Protein 5IZL (pdb70)

Secondary structure (DSSP, 8-state):
---EEEEEEEEEESSSSSHHHHHHHHHHH--------S-EEEEEEEEPPGGGGGG---PPPEEEEEEEEPP-SGGGHHHHHHHHTT-SEEEEEEETTT-S-HHHHHHHHHHHHH-SEEEEEEE--TTS-STTHHHHHHHHHHHHHHHTSSSS-TT--EEE-BSS-S------BSHHHHHHHHHHH---------S--EEEEEEEEE-SSS-EEEEEEEEESEEETT-EEEETTTTEEEEEEEEEETTEE-SEEETT-EEEEEES---GGG-SSEEEESTT-SEEEEEEEE-BEE-TT--S--BTT-EEEEEETTEEEEEE--EEEE-GGGSSSPP-SS----SSEEEEESB--------S-BEEEEEEEEEEEE-TT-EEEEE-----S--EEEEEEEEEEE-STTHHHHTGGG-EEEEEEEEEEEEEE-SSSSEEEEES-S-S---GGGGTT-EEEETTS-EEEE--------EE-TT---HHHHH------EEEEEEEESSTGGGSS--B--/---EEEEEEEEEESTTSSHHHHHHHHHHHT---S--S-EEEEEEEEPPGGGSS------EEEEEEEE----GGGHHHHHHHTTS-SEEEEEEETTTBS-HHHHHHHHHHHHH-SEEEEEEE-GGGS-HHHHHHHHHHHHHHHHHHHTTSTTTT--EEE-BSS-S-----PPBSHHHHHHHHHHH---------S--EEEEEEEEEETTTEEEEEEEEEES--BTT-EEEEGGGTEEEEEEEEEETTEEESB--TT-EEEEEES---GGG-SSEEEESTT-SEEEEEEEE-BEE-TT--S--BTT-EEEEEETTEEEEEEEEEEEE-GGGTTSPP-SS---SSSEEEE-SB-----PPPS-BEEEEEEEEEEEE-TT-EEEEE-TTS-TT-SS--EEEEEEEEEEE-STTHHHHTGGGSEEEE-------SSS----GGGGTT-EEEETTTEEEEE------EE-SS---HHHHTT--EE---EEESSTTTTTT-EE--

Foldseek 3Di:
DDFEAEAEEEEAEAAPLCLVLQVVLQAVVCPDDDFDQAWDKDKHKDAADPVCPVPTPVDHYIYIYIYGYGTHDQLRVLRLLLSLQQHAEYEYGAALVHAHALVSVVSVLSCLQGYDEYAYEHEPQLVDDPVCRVVSVVVSVVVVLVVCCPGPRNPHYHFYWYSARDDPHDHTGDNVVVVVVCSVGDDDDPQDQDDKWKWKFQAWAADVPFAIKTKTATAHHKDFAQAWKADVLVRDIWGFHWKDDPNGTDGMDTHRGIIMTGTHHDDRVSPNIDMMIRPPQWAKFQKFKWWKDWDPQPPDWAFAQDKWFKDFNSDTFIWGKWKWAFDVVDLVPDDDAAADDLVGAIETDRTQDDDVDGGPIMIIMTRTPDMDTHHAQTKMWTFDSVDRTHGTTIMTTRHGGHRDPVCLPPPCLSHRYWYKDKWKWFWDAAPDQFKTQTDDIDDPPPVVVLQQAAWKAKPVGFIWGFHQQDVRGMIGTVVTDDPVPVVQVDTIMMMHIWIGGPRNCVVDDHTHDD/DDKEAEFEEEEAEAAPLCQVLLLVLLLPVLVDHFDQAWDKGKHKAFADPVPPPPIVDGYIYMYIYTYGGRFQLNVLRLLQSLQLHAEYEYRAALVHAQAQRSVQSVLSCLVRYDEYAYEHEQLLPDDPVCSVVSLVVSQVVCCVVCPPTNHNPHYYYYWYSQHDDVVRDHIGDNVVVVVVCSVPGDDPPFDQPDWWKWKFQAWDADDPQAIKTWTATAHHKDFQQAKKDDVLVRDIWGWHWKDDPRGTDGMDTHRDIIMTTTHHDDPVSPNIDMMIRPPQKFKFQKFKWWKDWDVQAPDWAFAQDWWFKRQRSDTFIWGKWKKAFDPVCQAPDDDLAADDLVGAIETDGTQDDDVPHGDIIIMMIGTPDMDIHHAFTKMWTFHSPDDSNDPTHGTTIITTGHGGHRDPPCLPPPVLSHQYKYQDKFLADDQFWDKCCVLVFFAWKADPVGAIWGHDNVIGIIGGVPTDDVVRVVPNDIIGGWIWGDSNCVVPTDTDDD

Solvent-accessible surface area: 46334 Å² total; per-residue (Å²): 118,14,60,44,10,2,0,6,0,0,0,0,0,25,63,93,0,17,13,58,36,0,5,137,5,0,32,84,68,66,124,125,192,63,84,27,25,46,20,27,44,47,56,14,40,21,95,19,23,88,114,12,94,108,36,41,126,183,32,132,46,31,2,23,3,4,0,0,11,0,0,4,20,6,0,8,1,59,28,0,5,16,0,1,37,17,14,25,2,0,0,0,0,0,8,14,79,131,9,58,35,56,12,0,33,1,0,10,15,1,0,60,22,38,2,108,61,4,0,0,0,0,4,58,11,40,102,26,89,150,78,61,59,108,73,36,22,74,58,24,30,55,92,0,96,69,56,0,70,104,25,125,10,56,77,16,34,28,5,48,4,1,6,62,10,38,66,123,157,138,69,55,78,27,0,82,103,0,14,124,41,2,25,69,40,1,42,29,46,88,32,73,62,90,60,74,12,17,1,11,3,10,65,22,87,46,73,114,74,116,14,0,19,1,29,0,6,2,37,26,1,44,6,45,75,53,59,39,0,31,0,12,68,40,138,50,76,27,110,3,96,42,4,99,22,54,165,124,106,41,98,59,4,66,47,10,20,58,6,13,1,9,1,66,97,16,56,24,80,107,2,56,122,19,20,1,0,29,62,97,38,24,13,46,0,47,0,0,1,0,5,5,85,47,6,127,56,21,94,27,69,1,88,30,62,23,34,0,14,0,8,1,2,47,86,23,24,46,1,125,3,20,0,0,0,3,18,83,92,51,61,87,34,89,50,52,94,104,52,21,55,20,84,59,70,5,25,60,30,68,89,30,58,66,135,125,95,46,17,149,12,6,9,0,3,0,67,22,120,47,76,1,30,0,22,164,83,16,40,1,3,0,3,100,11,94,139,91,53,13,38,1,0,0,41,4,43,4,12,63,15,7,94,81,69,89,27,58,120,68,50,5,64,128,2,73,0,22,17,115,113,111,41,115,10,46,35,82,125,67,86,53,60,125,28,7,31,1,25,86,34,58,76,112,83,66,44,6,137,68,31,64,44,31,89,4,91,14,76,49,63,19,69,0,64,5,42,48,55,84,105,56,7,28,2,84,1,90,71,18,20,21,103,112,19,110,186,99,144,106,78,22,47,2,44,3,59,21,22,95,21,29,45,27,24,47,88,127,131,45,29,61,40,144,128,16,53,53,16,2,0,4,0,0,0,0,0,24,61,110,1,15,15,68,35,0,4,178,6,0,32,76,52,41,127,167,57,98,28,80,84,25,28,48,38,61,13,40,22,100,20,24,77,119,13,141,88,40,106,194,38,109,37,35,0,21,4,1,0,0,11,0,0,4,27,2,7,17,2,129,33,0,1,5,0,0,56,11,16,28,1,0,0,0,0,1,8,11,68,119,5,67,42,40,7,0,37,1,0,9,4,0,0,47,23,32,5,70,67,4,0,0,0,0,5,52,12,32,101,19,91,116,85,51,54,110,66,34,15,54,70,31,30,55,51,0,107,63,70,1,99,129,22,119,8,57,80,15,30,28,7,45,2,0,9,66,10,38,72,169,129,145,106,74,54,69,28,1,76,98,0,13,122,36,2,27,63,42,2,54,33,88,114,30,51,73,77,62,69,13,13,0,11,4,23,83,18,97,53,64,113,80,121,5,0,18,0,28,0,9,3,50,35,0,43,3,44,80,50,65,51,1,33,0,35,61,48,94,64,75,35,55,8,65,48,1,93,24,43,188,114,99,38,66,60,12,56,44,7,22,51,8,11,0,9,0,84,102,22,87,36,66,50,10,80,70,12,20,0,0,25,54,99,32,23,10,62,0,50,0,0,4,1,4,2,78,51,4,114,110,18,76,37,70,2,90,31,69,18,44,1,23,0,0,3,17,71,71,32,19,73,0,128,3,27,2,1,2,4,15,88,105,52,51,101,88,70,75,84,86,102,60,19,70,14,98,36,31,3,12,54,43,64,88,38,48,78,142,125,93,54,15,61,18,11,19,0,4,1,73,20,123,46,77,4,26,0,36,162,78,18,44,3,1,0,0,85,4,49,15,2,22,121,3,129,50,12,7,0,0,0,41,4,50,2,12,63,18,5,96,63,73,90,25,52,111,69,49,17,63,131,3,68,0,32,89,125,44,121,116,116,44,91,55,77,116,26,26,88,104,56,80,133,83,67,43,18,99,21,100,36,85,56,74,44,54,6,59,29,34,104,138,103,30,41,42,77,11,79,65,28,66,27,112,126,32,62,85,89,106,122,65,49,31,43,17,30,29,58,32,37,13,36,45,104,154,65,73,41,82,48,137

Radius of gyration: 35.37 Å; Cα contacts (8 Å, |Δi|>4): 2352; chains: 2; bounding box: 76×79×100 Å

Structure (mmCIF, N/CA/C/O backbone):
data_5IZL
#
_entry.id   5IZL
#
_cell.length_a   94.302
_cell.length_b   113.242
_cell.length_c   329.725
_cell.angle_alpha   90.00
_cell.angle_beta   90.00
_cell.angle_gamma   90.00
#
_symmetry.space_group_name_H-M   'C 2 2 21'
#
loop_
_entity.id
_entity.type
_entity.pdbx_description
1 polymer 'Selenocysteine-specific elongation factor'
2 non-polymer 'MAGNESIUM ION'
3 non-polymer 'PHOSPHOMETHYLPHOSPHONIC ACID GUANYLATE ESTER'
4 water water
#
loop_
_atom_site.group_PDB
_atom_site.id
_atom_site.type_symbol
_atom_site.label_atom_id
_atom_site.label_alt_id
_atom_site.label_comp_id
_atom_site.label_asym_id
_atom_site.label_entity_id
_atom_site.label_seq_id
_atom_site.pdbx_PDB_ins_code
_atom_site.Cartn_x
_atom_site.Cartn_y
_atom_site.Cartn_z
_atom_site.occupancy
_atom_site.B_iso_or_equiv
_atom_site.auth_seq_id
_atom_site.auth_comp_id
_atom_site.auth_asym_id
_atom_site.auth_atom_id
_atom_site.pdbx_PDB_model_num
ATOM 1 N N . ALA A 1 22 ? -16.733 -28.750 0.546 1.00 115.72 2 ALA A N 1
ATOM 2 C CA . ALA A 1 22 ? -17.535 -28.219 1.640 1.00 112.86 2 ALA A CA 1
ATOM 3 C C . ALA A 1 22 ? -17.122 -26.785 1.947 1.00 111.14 2 ALA A C 1
ATOM 4 O O . ALA A 1 22 ? -16.232 -26.241 1.304 1.00 111.52 2 ALA A O 1
ATOM 6 N N . GLY A 1 23 ? -17.774 -26.170 2.931 1.00 110.89 3 GLY A N 1
ATOM 7 C CA . GLY A 1 23 ? -17.484 -24.807 3.315 1.00 112.80 3 GLY A CA 1
ATOM 8 C C . GLY A 1 23 ? -16.511 -24.724 4.477 1.00 108.05 3 GLY A C 1
ATOM 9 O O . GLY A 1 23 ? -15.902 -25.712 4.891 1.00 101.15 3 GLY A O 1
ATOM 10 N N . ARG A 1 24 ? -16.360 -23.506 4.998 1.00 98.87 4 ARG A N 1
ATOM 11 C CA . ARG A 1 24 ? -15.509 -23.271 6.159 1.00 95.38 4 ARG A CA 1
ATOM 12 C C . ARG A 1 24 ? -16.162 -23.846 7.410 1.00 101.27 4 ARG A C 1
ATOM 13 O O . ARG A 1 24 ? -17.383 -23.810 7.553 1.00 101.20 4 ARG A O 1
ATOM 15 N N . ARG A 1 25 ? -15.352 -24.398 8.317 1.00 103.30 5 ARG A N 1
ATOM 16 C CA . ARG A 1 25 ? -15.903 -25.015 9.516 1.00 92.86 5 ARG A CA 1
ATOM 17 C C . ARG A 1 25 ? -15.038 -24.773 10.743 1.00 86.62 5 ARG A C 1
ATOM 18 O O . ARG A 1 25 ? -13.860 -24.433 10.655 1.00 95.00 5 ARG A O 1
ATOM 26 N N . VAL A 1 26 ? -15.675 -24.956 11.896 1.00 83.88 6 VAL A N 1
ATOM 27 C CA . VAL A 1 26 ? -15.058 -24.896 13.212 1.00 78.51 6 VAL A CA 1
ATOM 28 C C . VAL A 1 26 ? -15.200 -26.263 13.858 1.00 71.96 6 VAL A C 1
ATOM 29 O O . VAL A 1 26 ? -16.258 -26.892 13.772 1.00 69.23 6 VAL A O 1
ATOM 33 N N . ASN A 1 27 ? -14.131 -26.728 14.484 1.00 71.67 7 ASN A N 1
ATOM 34 C CA . ASN A 1 27 ? -14.121 -28.010 15.162 1.00 60.71 7 ASN A CA 1
ATOM 35 C C . ASN A 1 27 ? -14.397 -27.815 16.644 1.00 62.54 7 ASN A C 1
ATOM 36 O O . ASN A 1 27 ? -13.914 -26.861 17.257 1.00 70.63 7 ASN A O 1
ATOM 41 N N . VAL A 1 28 ? -15.203 -28.710 17.205 1.00 60.00 8 VAL A N 1
ATOM 42 C CA . VAL A 1 28 ? -15.406 -28.826 18.642 1.00 58.25 8 VAL A CA 1
ATOM 43 C C . VAL A 1 28 ? -15.193 -30.279 19.018 1.00 56.65 8 VAL A C 1
ATOM 44 O O . VAL A 1 28 ? -15.715 -31.167 18.346 1.00 77.04 8 VAL A O 1
ATOM 48 N N . ASN A 1 29 ? -14.405 -30.526 20.059 1.00 53.40 9 ASN A N 1
ATOM 49 C CA . ASN A 1 29 ? -14.207 -31.873 20.562 1.00 52.62 9 ASN A CA 1
ATOM 50 C C . ASN A 1 29 ? -15.234 -32.155 21.643 1.00 56.02 9 ASN A C 1
ATOM 51 O O . ASN A 1 29 ? -15.393 -31.359 22.564 1.00 66.97 9 ASN A O 1
ATOM 56 N N . VAL A 1 30 ? -15.921 -33.287 21.530 1.00 55.08 10 VAL A N 1
ATOM 57 C CA . VAL A 1 30 ? -17.003 -33.682 22.425 1.00 53.08 10 VAL A CA 1
ATOM 58 C C . VAL A 1 30 ? -16.759 -35.120 22.838 1.00 63.91 10 VAL A C 1
ATOM 59 O O . VAL A 1 30 ? -16.740 -36.003 21.988 1.00 59.19 10 VAL A O 1
ATOM 63 N N . GLY A 1 31 ? -16.612 -35.361 24.126 1.00 61.28 11 GLY A N 1
ATOM 64 C CA . GLY A 1 31 ? -16.274 -36.680 24.610 1.00 53.39 11 GLY A CA 1
ATOM 65 C C . GLY A 1 31 ? -17.464 -37.592 24.860 1.00 56.49 11 GLY A C 1
ATOM 66 O O . GLY A 1 31 ? -18.585 -37.153 24.963 1.00 59.66 11 GLY A O 1
ATOM 67 N N . VAL A 1 32 ? -17.178 -38.889 24.956 1.00 54.83 12 VAL A N 1
ATOM 68 C CA . VAL A 1 32 ? -18.149 -39.924 25.275 1.00 46.48 12 VAL A CA 1
ATOM 69 C C . VAL A 1 32 ? -17.571 -40.738 26.417 1.00 54.08 12 VAL A C 1
ATOM 70 O O . VAL A 1 32 ? -16.599 -41.468 26.225 1.00 59.81 12 VAL A O 1
ATOM 74 N N . LEU A 1 33 ? -18.159 -40.616 27.601 1.00 53.04 13 LEU A N 1
ATOM 75 C CA . LEU A 1 33 ? -17.692 -41.282 28.806 1.00 49.06 13 LEU A CA 1
ATOM 76 C C . LEU A 1 33 ? -18.820 -42.138 29.382 1.00 54.88 13 LEU A C 1
ATOM 77 O O . LEU A 1 33 ? -19.953 -42.061 28.941 1.00 55.54 13 LEU A O 1
ATOM 82 N N . GLY A 1 34 ? -18.483 -42.978 30.341 1.00 53.65 14 GLY A N 1
ATOM 83 C CA . GLY A 1 34 ? -19.448 -43.858 30.975 1.00 56.03 14 GLY A CA 1
ATOM 84 C C . GLY A 1 34 ? -18.790 -45.147 31.419 1.00 69.68 14 GLY A C 1
ATOM 85 O O . GLY A 1 34 ? -17.605 -45.365 31.209 1.00 79.17 14 GLY A O 1
ATOM 86 N N . HIS A 1 35 ? -19.609 -45.969 32.071 1.00 69.73 15 HIS A N 1
ATOM 87 C CA . HIS A 1 35 ? -19.220 -47.255 32.638 1.00 71.20 15 HIS A CA 1
ATOM 88 C C . HIS A 1 35 ? -18.622 -48.197 31.597 1.00 71.97 15 HIS A C 1
ATOM 89 O O . HIS A 1 35 ? -18.407 -47.818 30.446 1.00 71.91 15 HIS A O 1
ATOM 96 N N . ILE A 1 36 ? -18.351 -49.426 32.022 1.00 77.98 16 ILE A N 1
ATOM 97 C CA . ILE A 1 36 ? -17.752 -50.429 31.156 1.00 74.45 16 ILE A CA 1
ATOM 98 C C . ILE A 1 36 ? -18.492 -51.013 29.956 1.00 78.43 16 ILE A C 1
ATOM 99 O O . ILE A 1 36 ? -17.851 -51.561 29.059 1.00 102.58 16 ILE A O 1
ATOM 104 N N . ASP A 1 37 ? -19.820 -50.919 29.912 1.00 77.35 17 ASP A N 1
ATOM 105 C CA . ASP A 1 37 ? -20.493 -51.500 28.755 1.00 74.68 17 ASP A CA 1
ATOM 106 C C . ASP A 1 37 ? -21.738 -50.726 28.377 1.00 73.90 17 ASP A C 1
ATOM 107 O O . ASP A 1 37 ? -22.678 -51.302 27.833 1.00 82.76 17 ASP A O 1
ATOM 112 N N . SER A 1 38 ? -21.738 -49.423 28.600 1.00 69.62 18 SER A N 1
ATOM 113 C CA . SER A 1 38 ? -22.919 -48.595 28.455 1.00 63.07 18 SER A CA 1
ATOM 114 C C . SER A 1 38 ? -23.289 -48.282 27.017 1.00 64.10 18 SER A C 1
ATOM 115 O O . SER A 1 38 ? -24.345 -47.696 26.784 1.00 68.68 18 SER A O 1
ATOM 118 N N . GLY A 1 39 ? -22.455 -48.625 26.053 1.00 67.36 19 GLY A N 1
ATOM 119 C CA . GLY A 1 39 ? -22.708 -48.308 24.678 1.00 58.62 19 GLY A CA 1
ATOM 120 C C . GLY A 1 39 ? -22.032 -47.069 24.154 1.00 59.86 19 GLY A C 1
ATOM 121 O O . GLY A 1 39 ? -22.559 -46.467 23.224 1.00 57.92 19 GLY A O 1
ATOM 122 N N . LYS A 1 40 ? -20.871 -46.686 24.696 1.00 64.88 20 LYS A N 1
ATOM 123 C CA . LYS A 1 40 ? -20.173 -45.487 24.237 1.00 55.03 20 LYS A CA 1
ATOM 124 C C . LYS A 1 40 ? -19.708 -45.619 22.796 1.00 58.94 20 LYS A C 1
ATOM 125 O O . LYS A 1 40 ? -19.782 -44.662 22.029 1.00 74.95 20 LYS A O 1
ATOM 131 N N . THR A 1 41 ? -19.188 -46.774 22.416 1.00 61.45 21 THR A N 1
ATOM 132 C CA . THR A 1 41 ? -18.705 -46.941 21.054 1.00 59.46 21 THR A CA 1
ATOM 133 C C . THR A 1 41 ? -19.862 -47.127 20.085 1.00 57.56 21 THR A C 1
ATOM 134 O O . THR A 1 41 ? -19.852 -46.566 18.994 1.00 65.01 21 THR A O 1
ATOM 138 N N . ALA A 1 42 ? -20.877 -47.889 20.475 1.00 57.11 22 ALA A N 1
ATOM 139 C CA . ALA A 1 42 ? -22.067 -48.021 19.651 1.00 58.96 22 ALA A CA 1
ATOM 140 C C . ALA A 1 42 ? -22.744 -46.681 19.426 1.00 63.17 22 ALA A C 1
ATOM 141 O O . ALA A 1 42 ? -23.313 -46.447 18.357 1.00 68.55 22 ALA A O 1
ATOM 143 N N . LEU A 1 43 ? -22.674 -45.781 20.403 1.00 60.89 23 LEU A N 1
ATOM 144 C CA . LEU A 1 43 ? -23.317 -44.476 20.281 1.00 63.88 23 LEU A CA 1
ATOM 145 C C . LEU A 1 43 ? -22.491 -43.495 19.461 1.00 65.01 23 LEU A C 1
ATOM 146 O O . LEU A 1 43 ? -23.050 -42.698 18.709 1.00 76.50 23 LEU A O 1
ATOM 151 N N . ALA A 1 44 ? -21.171 -43.505 19.613 1.00 62.49 24 ALA A N 1
ATOM 152 C CA . ALA A 1 44 ? -20.332 -42.685 18.749 1.00 60.47 24 ALA A CA 1
ATOM 153 C C . ALA A 1 44 ? -20.516 -43.070 17.297 1.00 61.67 24 ALA A C 1
ATOM 154 O O . ALA A 1 44 ? -20.642 -42.206 16.431 1.00 63.90 24 ALA A O 1
ATOM 156 N N . ARG A 1 45 ? -20.549 -44.368 17.014 1.00 68.88 25 ARG A N 1
ATOM 157 C CA . ARG A 1 45 ? -20.814 -44.830 15.658 1.00 70.52 25 ARG A CA 1
ATOM 158 C C . ARG A 1 45 ? -22.233 -44.489 15.232 1.00 71.71 25 ARG A C 1
ATOM 159 O O . ARG A 1 45 ? -22.457 -43.994 14.126 1.00 72.76 25 ARG A O 1
ATOM 167 N N . ALA A 1 46 ? -23.210 -44.758 16.098 1.00 71.92 26 ALA A N 1
ATOM 168 C CA . ALA A 1 46 ? -24.593 -44.440 15.770 1.00 70.59 26 ALA A CA 1
ATOM 169 C C . ALA A 1 46 ? -24.777 -42.964 15.450 1.00 70.59 26 ALA A C 1
ATOM 170 O O . ALA A 1 46 ? -25.591 -42.619 14.598 1.00 77.71 26 ALA A O 1
ATOM 172 N N . LEU A 1 47 ? -24.016 -42.085 16.086 1.00 68.65 27 LEU A N 1
ATOM 173 C CA . LEU A 1 47 ? -24.124 -40.659 15.801 1.00 68.07 27 LEU A CA 1
ATOM 174 C C . LEU A 1 47 ? -23.463 -40.266 14.495 1.00 70.59 27 LEU A C 1
ATOM 175 O O . LEU A 1 47 ? -23.923 -39.334 13.842 1.00 73.52 27 LEU A O 1
ATOM 180 N N . SER A 1 48 ? -22.371 -40.926 14.111 1.00 74.11 28 SER A N 1
ATOM 181 C CA . SER A 1 48 ? -21.701 -40.554 12.871 1.00 74.20 28 SER A CA 1
ATOM 182 C C . SER A 1 48 ? -22.446 -41.056 11.646 1.00 80.95 28 SER A C 1
ATOM 183 O O . SER A 1 48 ? -22.368 -40.428 10.592 1.00 86.90 28 SER A O 1
ATOM 186 N N . THR A 1 49 ? -23.172 -42.168 11.758 1.00 83.12 29 THR A N 1
ATOM 187 C CA . THR A 1 49 ? -23.876 -42.725 10.612 1.00 83.66 29 THR A CA 1
ATOM 188 C C . THR A 1 49 ? -25.197 -42.017 10.317 1.00 100.37 29 THR A C 1
ATOM 189 O O . THR A 1 49 ? -25.590 -41.932 9.149 1.00 115.70 29 THR A O 1
ATOM 193 N N . THR A 1 50 ? -25.900 -41.505 11.333 1.00 100.66 30 THR A N 1
ATOM 194 C CA . THR A 1 50 ? -27.164 -40.813 11.079 1.00 96.71 30 THR A CA 1
ATOM 195 C C . THR A 1 50 ? -26.940 -39.517 10.306 1.00 105.07 30 THR A C 1
ATOM 196 O O . THR A 1 50 ? -27.538 -39.308 9.245 1.00 107.93 30 THR A O 1
ATOM 200 N N . ALA A 1 51 ? -26.090 -38.634 10.827 1.00 102.95 31 ALA A N 1
ATOM 201 C CA . ALA A 1 51 ? -25.774 -37.364 10.171 1.00 99.95 31 ALA A CA 1
ATOM 202 C C . ALA A 1 51 ? -25.106 -37.567 8.816 1.00 101.15 31 ALA A C 1
ATOM 203 O O . ALA A 1 51 ? -23.880 -37.562 8.718 1.00 98.50 31 ALA A O 1
ATOM 205 N N . ARG A 1 63 ? -21.067 -53.515 12.361 1.00 139.24 43 ARG A N 1
ATOM 206 C CA . ARG A 1 63 ? -19.975 -54.128 13.108 1.00 142.67 43 ARG A CA 1
ATOM 207 C C . ARG A 1 63 ? -19.986 -53.681 14.566 1.00 139.10 43 ARG A C 1
ATOM 208 O O . ARG A 1 63 ? -20.629 -52.691 14.917 1.00 136.28 43 ARG A O 1
ATOM 210 N N . GLU A 1 64 ? -19.273 -54.433 15.407 1.00 138.53 44 GLU A N 1
ATOM 211 C CA . GLU A 1 64 ? -19.207 -54.198 16.849 1.00 141.94 44 GLU A CA 1
ATOM 212 C C . GLU A 1 64 ? -17.893 -54.680 17.460 1.00 133.09 44 GLU A C 1
ATOM 213 O O . GLU A 1 64 ? -17.833 -55.766 18.024 1.00 128.90 44 GLU A O 1
ATOM 219 N N . ARG A 1 65 ? -16.839 -53.880 17.359 1.00 134.67 45 ARG A N 1
ATOM 220 C CA . ARG A 1 65 ? -15.559 -54.289 17.910 1.00 123.19 45 ARG A CA 1
ATOM 221 C C . ARG A 1 65 ? -15.642 -54.359 19.431 1.00 116.51 45 ARG A C 1
ATOM 222 O O . ARG A 1 65 ? -16.583 -53.862 20.054 1.00 127.77 45 ARG A O 1
ATOM 230 N N . GLY A 1 66 ? -14.632 -54.984 20.029 1.00 107.15 46 GLY A N 1
ATOM 231 C CA . GLY A 1 66 ? -14.629 -55.263 21.453 1.00 96.10 46 GLY A CA 1
ATOM 232 C C . GLY A 1 66 ? -14.443 -54.041 22.315 1.00 80.98 46 GLY A C 1
ATOM 233 O O . GLY A 1 66 ? -14.821 -52.936 21.925 1.00 88.20 46 GLY A O 1
ATOM 234 N N . ILE A 1 67 ? -13.843 -54.213 23.486 1.00 74.83 47 ILE A N 1
ATOM 235 C CA . ILE A 1 67 ? -13.769 -53.090 24.389 1.00 71.00 47 ILE A CA 1
ATOM 236 C C . ILE A 1 67 ? -12.741 -52.081 23.900 1.00 63.29 47 ILE A C 1
ATOM 237 O O . ILE A 1 67 ? -11.884 -52.363 23.062 1.00 67.67 47 ILE A O 1
ATOM 242 N N . THR A 1 68 ? -12.844 -50.880 24.431 1.00 59.92 48 THR A N 1
ATOM 243 C CA . THR A 1 68 ? -12.097 -49.740 23.951 1.00 57.16 48 THR A CA 1
ATOM 244 C C . THR A 1 68 ? -10.866 -49.582 24.814 1.00 58.24 48 THR A C 1
ATOM 245 O O . THR A 1 68 ? -10.972 -49.558 26.034 1.00 64.15 48 THR A O 1
ATOM 249 N N . LEU A 1 69 ? -9.694 -49.494 24.180 1.00 57.78 49 LEU A N 1
ATOM 250 C CA . LEU A 1 69 ? -8.442 -49.439 24.914 1.00 55.54 49 LEU A CA 1
ATOM 251 C C . LEU A 1 69 ? -7.730 -48.105 24.800 1.00 58.40 49 LEU A C 1
ATOM 252 O O . LEU A 1 69 ? -6.831 -47.839 25.589 1.00 65.26 49 LEU A O 1
ATOM 257 N N . ASP A 1 70 ? -8.117 -47.254 23.870 1.00 59.67 50 ASP A N 1
ATOM 258 C CA . ASP A 1 70 ? -7.561 -45.913 23.819 1.00 70.28 50 ASP A CA 1
ATOM 259 C C . ASP A 1 70 ? -8.582 -45.006 23.155 1.00 72.26 50 ASP A C 1
ATOM 260 O O . ASP A 1 70 ? -9.558 -45.470 22.573 1.00 73.90 50 ASP A O 1
ATOM 265 N N . LEU A 1 71 ? -8.358 -43.706 23.263 1.00 66.11 51 LEU A N 1
ATOM 266 C CA . LEU A 1 71 ? -9.282 -42.720 22.721 1.00 68.18 51 LEU A CA 1
ATOM 267 C C . LEU A 1 71 ? -9.597 -42.993 21.260 1.00 67.73 51 LEU A C 1
ATOM 268 O O . LEU A 1 71 ? -8.697 -43.035 20.426 1.00 75.49 51 LEU A O 1
ATOM 273 N N . GLY A 1 72 ? -10.873 -43.193 20.956 1.00 64.29 52 GLY A N 1
ATOM 274 C CA . GLY A 1 72 ? -11.337 -43.340 19.590 1.00 72.00 52 GLY A CA 1
ATOM 275 C C . GLY A 1 72 ? -11.860 -42.020 19.051 1.00 75.37 52 GLY A C 1
ATOM 276 O O . GLY A 1 72 ? -12.526 -41.277 19.756 1.00 82.11 52 GLY A O 1
ATOM 277 N N . PHE A 1 73 ? -11.539 -41.728 17.795 1.00 65.19 53 PHE A N 1
ATOM 278 C CA . PHE A 1 73 ? -11.885 -40.456 17.184 1.00 61.17 53 PHE A CA 1
ATOM 279 C C . PHE A 1 73 ? -12.690 -40.682 15.914 1.00 63.26 53 PHE A C 1
ATOM 280 O O . PHE A 1 73 ? -12.301 -41.467 15.052 1.00 69.02 53 PHE A O 1
ATOM 288 N N . SER A 1 74 ? -13.821 -40.003 15.822 1.00 62.81 54 SER A N 1
ATOM 289 C CA . SER A 1 74 ? -14.617 -39.920 14.614 1.00 60.82 54 SER A CA 1
ATOM 290 C C . SER A 1 74 ? -15.314 -38.579 14.668 1.00 69.00 54 SER A C 1
ATOM 291 O O . SER A 1 74 ? -15.136 -37.818 15.615 1.00 78.97 54 SER A O 1
ATOM 294 N N . CYS A 1 75 ? -16.100 -38.268 13.652 1.00 69.38 55 CYS A N 1
ATOM 295 C CA . CYS A 1 75 ? -16.705 -36.947 13.634 1.00 75.34 55 CYS A CA 1
ATOM 296 C C . CYS A 1 75 ? -17.877 -36.910 12.670 1.00 72.53 55 CYS A C 1
ATOM 297 O O . CYS A 1 75 ? -18.110 -37.840 11.903 1.00 84.63 55 CYS A O 1
ATOM 300 N N . PHE A 1 76 ? -18.630 -35.816 12.747 1.00 68.44 56 PHE A N 1
ATOM 301 C CA . PHE A 1 76 ? -19.724 -35.548 11.837 1.00 72.77 56 PHE A CA 1
ATOM 302 C C . PHE A 1 76 ? -19.886 -34.042 11.738 1.00 70.65 56 PHE A C 1
ATOM 303 O O . PHE A 1 76 ? -19.438 -33.303 12.610 1.00 70.11 56 PHE A O 1
ATOM 311 N N . SER A 1 77 ? -20.494 -33.594 10.639 1.00 75.27 57 SER A N 1
ATOM 312 C CA . SER A 1 77 ? -20.666 -32.180 10.340 1.00 66.24 57 SER A CA 1
ATOM 313 C C . SER A 1 77 ? -22.143 -31.807 10.342 1.00 67.13 57 SER A C 1
ATOM 314 O O . SER A 1 77 ? -23.013 -32.626 10.054 1.00 72.33 57 SER A O 1
ATOM 316 N N . VAL A 1 78 ? -22.409 -30.548 10.658 1.00 73.32 58 VAL A N 1
ATOM 317 C CA . VAL A 1 78 ? -23.747 -30.055 10.947 1.00 68.73 58 VAL A CA 1
ATOM 318 C C . VAL A 1 78 ? -23.743 -28.561 10.649 1.00 70.74 58 VAL A C 1
ATOM 319 O O . VAL A 1 78 ? -22.698 -27.922 10.777 1.00 77.44 58 VAL A O 1
ATOM 323 N N . PRO A 1 79 ? -24.844 -27.967 10.209 1.00 69.84 59 PRO A N 1
ATOM 324 C CA . PRO A 1 79 ? -24.813 -26.545 9.880 1.00 69.66 59 PRO A CA 1
ATOM 325 C C . PRO A 1 79 ? -24.493 -25.710 11.102 1.00 68.16 59 PRO A C 1
ATOM 326 O O . PRO A 1 79 ? -24.973 -25.972 12.200 1.00 77.34 59 PRO A O 1
ATOM 330 N N . LEU A 1 80 ? -23.683 -24.708 10.908 1.00 66.91 60 LEU A N 1
ATOM 331 C CA . LEU A 1 80 ? -23.202 -23.930 12.031 1.00 71.19 60 LEU A CA 1
ATOM 332 C C . LEU A 1 80 ? -24.335 -23.132 12.665 1.00 70.35 60 LEU A C 1
ATOM 333 O O . LEU A 1 80 ? -25.076 -22.453 11.952 1.00 76.54 60 LEU A O 1
ATOM 338 N N . PRO A 1 81 ? -24.510 -23.190 13.981 1.00 66.00 61 PRO A N 1
ATOM 339 C CA . PRO A 1 81 ? -25.473 -22.307 14.630 1.00 66.70 61 PRO A CA 1
ATOM 340 C C . PRO A 1 81 ? -25.078 -20.850 14.470 1.00 69.30 61 PRO A C 1
ATOM 341 O O . PRO A 1 81 ? -23.906 -20.497 14.514 1.00 67.82 61 PRO A O 1
ATOM 345 N N . ALA A 1 82 ? -26.082 -19.992 14.307 1.00 68.66 62 ALA A N 1
ATOM 346 C CA . ALA A 1 82 ? -25.810 -18.576 14.103 1.00 66.17 62 ALA A CA 1
ATOM 347 C C . ALA A 1 82 ? -25.028 -17.970 15.260 1.00 67.12 62 ALA A C 1
ATOM 348 O O . ALA A 1 82 ? -24.295 -16.996 15.066 1.00 72.09 62 ALA A O 1
ATOM 350 N N . ARG A 1 83 ? -25.155 -18.524 16.461 1.00 69.93 63 ARG A N 1
ATOM 351 C CA . ARG A 1 83 ? -24.463 -17.957 17.615 1.00 68.47 63 ARG A CA 1
ATOM 352 C C . ARG A 1 83 ? -22.968 -18.209 17.608 1.00 68.98 63 ARG A C 1
ATOM 353 O O . ARG A 1 83 ? -22.289 -17.715 18.500 1.00 88.15 63 ARG A O 1
ATOM 361 N N . LEU A 1 84 ? -22.431 -18.961 16.655 1.00 72.74 64 LEU A N 1
ATOM 362 C CA . LEU A 1 84 ? -21.014 -19.287 16.644 1.00 74.19 64 LEU A CA 1
ATOM 363 C C . LEU A 1 84 ? -20.244 -18.639 15.510 1.00 80.13 64 LEU A C 1
ATOM 364 O O . LEU A 1 84 ? -19.037 -18.842 15.429 1.00 85.80 64 LEU A O 1
ATOM 369 N N . ARG A 1 85 ? -20.898 -17.878 14.631 1.00 86.29 65 ARG A N 1
ATOM 370 C CA . ARG A 1 85 ? -20.191 -17.209 13.544 1.00 84.05 65 ARG A CA 1
ATOM 371 C C . ARG A 1 85 ? -19.030 -16.361 14.040 1.00 91.03 65 ARG A C 1
ATOM 372 O O . ARG A 1 85 ? -18.072 -16.144 13.296 1.00 94.96 65 ARG A O 1
ATOM 377 N N . SER A 1 86 ? -19.084 -15.892 15.288 1.00 92.31 66 SER A N 1
ATOM 378 C CA . SER A 1 86 ? -17.988 -15.115 15.853 1.00 96.31 66 SER A CA 1
ATOM 379 C C . SER A 1 86 ? -16.717 -15.930 16.059 1.00 101.26 66 SER A C 1
ATOM 380 O O . SER A 1 86 ? -15.683 -15.349 16.391 1.00 117.48 66 SER A O 1
ATOM 382 N N . SER A 1 87 ? -16.753 -17.244 15.872 1.00 104.22 67 SER A N 1
ATOM 383 C CA . SER A 1 87 ? -15.577 -18.077 16.068 1.00 107.83 67 SER A CA 1
ATOM 384 C C . SER A 1 87 ? -14.953 -18.576 14.769 1.00 107.83 67 SER A C 1
ATOM 385 O O . SER A 1 87 ? -13.884 -19.193 14.818 1.00 109.01 67 SER A O 1
ATOM 388 N N . LEU A 1 88 ? -15.567 -18.320 13.620 1.00 108.37 68 LEU A N 1
ATOM 389 C CA . LEU A 1 88 ? -14.992 -18.778 12.365 1.00 108.80 68 LEU A CA 1
ATOM 390 C C . LEU A 1 88 ? -13.754 -17.961 12.022 1.00 114.26 68 LEU A C 1
ATOM 391 O O . LEU A 1 88 ? -13.752 -16.736 12.171 1.00 128.07 68 LEU A O 1
ATOM 396 N N . PRO A 1 89 ? -12.700 -18.605 11.528 1.00 115.23 69 PRO A N 1
ATOM 397 C CA . PRO A 1 89 ? -11.531 -17.913 10.985 1.00 116.81 69 PRO A CA 1
ATOM 398 C C . PRO A 1 89 ? -11.868 -17.007 9.792 1.00 117.41 69 PRO A C 1
ATOM 399 O O . PRO A 1 89 ? -13.026 -16.894 9.373 1.00 116.47 69 PRO A O 1
ATOM 403 N N . PRO A 1 101 ? -18.841 -20.039 -0.138 1.00 125.91 81 PRO A N 1
ATOM 404 C CA . PRO A 1 101 ? -19.118 -21.210 -0.973 1.00 127.72 81 PRO A CA 1
ATOM 405 C C . PRO A 1 101 ? -20.276 -22.022 -0.424 1.00 128.92 81 PRO A C 1
ATOM 406 O O . PRO A 1 101 ? -21.439 -21.707 -0.676 1.00 139.57 81 PRO A O 1
ATOM 410 N N . GLY A 1 102 ? -19.952 -23.069 0.319 1.00 125.28 82 GLY A N 1
ATOM 411 C CA . GLY A 1 102 ? -20.962 -23.755 1.084 1.00 123.06 82 GLY A CA 1
ATOM 412 C C . GLY A 1 102 ? -21.286 -23.026 2.367 1.00 125.03 82 GLY A C 1
ATOM 413 O O . GLY A 1 102 ? -20.494 -22.241 2.883 1.00 118.52 82 GLY A O 1
ATOM 414 N N . GLU A 1 103 ? -22.489 -23.272 2.866 1.00 128.44 83 GLU A N 1
ATOM 415 C CA . GLU A 1 103 ? -22.871 -22.726 4.155 1.00 115.08 83 GLU A CA 1
ATOM 416 C C . GLU A 1 103 ? -21.873 -23.193 5.208 1.00 107.39 83 GLU A C 1
ATOM 417 O O . GLU A 1 103 ? -21.382 -24.322 5.132 1.00 107.17 83 GLU A O 1
ATOM 423 N N . PRO A 1 104 ? -21.531 -22.355 6.176 1.00 98.33 84 PRO A N 1
ATOM 424 C CA . PRO A 1 104 ? -20.571 -22.768 7.200 1.00 93.02 84 PRO A CA 1
ATOM 425 C C . PRO A 1 104 ? -21.053 -23.998 7.957 1.00 92.08 84 PRO A C 1
ATOM 426 O O . PRO A 1 104 ? -22.252 -24.263 8.053 1.00 93.41 84 PRO A O 1
ATOM 430 N N . LEU A 1 105 ? -20.094 -24.764 8.482 1.00 88.10 85 LEU A N 1
ATOM 431 C CA . LEU A 1 105 ? -20.356 -26.027 9.157 1.00 79.47 85 LEU A CA 1
ATOM 432 C C . LEU A 1 105 ? -19.774 -26.028 10.562 1.00 78.29 85 LEU A C 1
ATOM 433 O O . LEU A 1 105 ? -18.841 -25.294 10.878 1.00 83.01 85 LEU A O 1
ATOM 438 N N . LEU A 1 106 ? -20.338 -26.879 11.401 1.00 70.45 86 LEU A N 1
ATOM 439 C CA . LEU A 1 106 ? -19.800 -27.180 12.716 1.00 65.25 86 LEU A CA 1
ATOM 440 C C . LEU A 1 106 ? -19.383 -28.637 12.690 1.00 63.77 86 LEU A C 1
ATOM 441 O O . LEU A 1 106 ? -20.229 -29.514 12.545 1.00 62.41 86 LEU A O 1
ATOM 446 N N . GLN A 1 107 ? -18.091 -28.903 12.800 1.00 67.95 87 GLN A N 1
ATOM 447 C CA . GLN A 1 107 ? -17.613 -30.271 12.874 1.00 58.73 87 GLN A CA 1
ATOM 448 C C . GLN A 1 107 ? -17.431 -30.627 14.331 1.00 60.26 87 GLN A C 1
ATOM 449 O O . GLN A 1 107 ? -16.874 -29.849 15.098 1.00 67.55 87 GLN A O 1
ATOM 455 N N . VAL A 1 108 ? -17.926 -31.791 14.706 1.00 57.55 88 VAL A N 1
ATOM 456 C CA . VAL A 1 108 ? -17.897 -32.264 16.076 1.00 54.78 88 VAL A CA 1
ATOM 457 C C . VAL A 1 108 ? -17.100 -33.542 16.066 1.00 53.42 88 VAL A C 1
ATOM 458 O O . VAL A 1 108 ? -17.495 -34.510 15.423 1.00 60.30 88 VAL A O 1
ATOM 462 N N . THR A 1 109 ? -15.972 -33.536 16.741 1.00 54.53 89 THR A N 1
ATOM 463 C CA . THR A 1 109 ? -15.136 -34.713 16.856 1.00 54.32 89 THR A CA 1
ATOM 464 C C . THR A 1 109 ? -15.572 -35.463 18.096 1.00 57.67 89 THR A C 1
ATOM 465 O O . THR A 1 109 ? -15.561 -34.913 19.190 1.00 67.25 89 THR A O 1
ATOM 469 N N . LEU A 1 110 ? -15.981 -36.700 17.925 1.00 59.87 90 LEU A N 1
ATOM 470 C CA . LEU A 1 110 ? -16.230 -37.559 19.059 1.00 54.76 90 LEU A CA 1
ATOM 471 C C . LEU A 1 110 ? -14.917 -38.074 19.615 1.00 57.43 90 LEU A C 1
ATOM 472 O O . LEU A 1 110 ? -14.038 -38.501 18.873 1.00 79.77 90 LEU A O 1
ATOM 477 N N . VAL A 1 111 ? -14.782 -38.031 20.919 1.00 55.85 91 VAL A N 1
ATOM 478 C CA . VAL A 1 111 ? -13.619 -38.569 21.597 1.00 52.43 91 VAL A CA 1
ATOM 479 C C . VAL A 1 111 ? -14.136 -39.718 22.447 1.00 50.02 91 VAL A C 1
ATOM 480 O O . VAL A 1 111 ? -14.461 -39.537 23.601 1.00 52.78 91 VAL A O 1
ATOM 484 N N . ASP A 1 112 ? -14.230 -40.897 21.860 1.00 56.57 92 ASP A N 1
ATOM 485 C CA . ASP A 1 112 ? -14.769 -42.080 22.514 1.00 55.01 92 ASP A CA 1
ATOM 486 C C . ASP A 1 112 ? -13.761 -42.613 23.519 1.00 58.03 92 ASP A C 1
ATOM 487 O O . ASP A 1 112 ? -12.659 -43.012 23.144 1.00 68.45 92 ASP A O 1
ATOM 492 N N . CYS A 1 113 ? -14.125 -42.627 24.794 1.00 63.54 93 CYS A N 1
ATOM 493 C CA . CYS A 1 113 ? -13.186 -43.016 25.829 1.00 64.55 93 CYS A CA 1
ATOM 494 C C . CYS A 1 113 ? -13.366 -44.471 26.213 1.00 65.32 93 CYS A C 1
ATOM 495 O O . CYS A 1 113 ? -14.406 -45.072 25.944 1.00 60.27 93 CYS A O 1
ATOM 498 N N . PRO A 1 114 ? -12.347 -45.085 26.810 1.00 61.83 94 PRO A N 1
ATOM 499 C CA . PRO A 1 114 ? -12.525 -46.413 27.398 1.00 58.79 94 PRO A CA 1
ATOM 500 C C . PRO A 1 114 ? -13.476 -46.367 28.577 1.00 57.50 94 PRO A C 1
ATOM 501 O O . PRO A 1 114 ? -13.812 -45.312 29.103 1.00 64.11 94 PRO A O 1
ATOM 505 N N . GLY A 1 115 ? -13.920 -47.541 28.989 1.00 57.09 95 GLY A N 1
ATOM 506 C CA . GLY A 1 115 ? -14.804 -47.609 30.125 1.00 59.13 95 GLY A CA 1
ATOM 507 C C . GLY A 1 115 ? -14.260 -48.490 31.212 1.00 59.49 95 GLY A C 1
ATOM 508 O O . GLY A 1 115 ? -14.552 -48.286 32.378 1.00 61.32 95 GLY A O 1
ATOM 509 N N . HIS A 1 116 ? -13.454 -49.468 30.840 1.00 60.83 96 HIS A N 1
ATOM 510 C CA . HIS A 1 116 ? -12.898 -50.382 31.813 1.00 63.31 96 HIS A CA 1
ATOM 511 C C . HIS A 1 116 ? -12.146 -49.614 32.884 1.00 61.44 96 HIS A C 1
ATOM 512 O O . HIS A 1 116 ? -11.591 -48.552 32.634 1.00 62.51 96 HIS A O 1
ATOM 519 N N . ALA A 1 117 ? -12.161 -50.148 34.098 1.00 62.78 97 ALA A N 1
ATOM 520 C CA . ALA A 1 117 ? -11.650 -49.420 35.247 1.00 65.39 97 ALA A CA 1
ATOM 521 C C . ALA A 1 117 ? -10.137 -49.323 35.261 1.00 64.51 97 ALA A C 1
ATOM 522 O O . ALA A 1 117 ? -9.600 -48.401 35.870 1.00 82.45 97 ALA A O 1
ATOM 524 N N . SER A 1 118 ? -9.439 -50.258 34.633 1.00 62.93 98 SER A N 1
ATOM 525 C CA . SER A 1 118 ? -7.986 -50.212 34.610 1.00 62.12 98 SER A CA 1
ATOM 526 C C . SER A 1 118 ? -7.452 -49.062 33.783 1.00 63.79 98 SER A C 1
ATOM 527 O O . SER A 1 118 ? -6.281 -48.718 33.917 1.00 67.45 98 SER A O 1
ATOM 530 N N . LEU A 1 119 ? -8.291 -48.444 32.962 1.00 65.28 99 LEU A N 1
ATOM 531 C CA . LEU A 1 119 ? -7.885 -47.471 31.962 1.00 62.80 99 LEU A CA 1
ATOM 532 C C . LEU A 1 119 ? -8.286 -46.056 32.328 1.00 66.20 99 LEU A C 1
ATOM 533 O O . LEU A 1 119 ? -8.386 -45.203 31.454 1.00 65.29 99 LEU A O 1
ATOM 538 N N . ILE A 1 120 ? -8.520 -45.786 33.603 1.00 66.07 100 ILE A N 1
ATOM 539 C CA . ILE A 1 120 ? -9.011 -44.476 33.994 1.00 68.50 100 ILE A CA 1
ATOM 540 C C . ILE A 1 120 ? -8.014 -43.394 33.620 1.00 66.53 100 ILE A C 1
ATOM 541 O O . ILE A 1 120 ? -8.400 -42.262 33.324 1.00 67.53 100 ILE A O 1
ATOM 546 N N . ARG A 1 121 ? -6.723 -43.717 33.588 1.00 67.90 101 ARG A N 1
ATOM 547 C CA . ARG A 1 121 ? -5.745 -42.666 33.366 1.00 67.71 101 ARG A CA 1
ATOM 548 C C . ARG A 1 121 ? -5.833 -42.092 31.968 1.00 65.58 101 ARG A C 1
ATOM 549 O O . ARG A 1 121 ? -5.306 -41.004 31.735 1.00 71.50 101 ARG A O 1
ATOM 557 N N . THR A 1 122 ? -6.518 -42.783 31.056 1.00 64.40 102 THR A N 1
ATOM 558 C CA . THR A 1 122 ? -6.827 -42.332 29.704 1.00 62.57 102 THR A CA 1
ATOM 559 C C . THR A 1 122 ? -8.095 -41.495 29.638 1.00 64.70 102 THR A C 1
ATOM 560 O O . THR A 1 122 ? -8.135 -40.489 28.930 1.00 68.51 102 THR A O 1
ATOM 564 N N . ILE A 1 123 ? -9.140 -41.914 30.352 1.00 63.86 103 ILE A N 1
ATOM 565 C CA . ILE A 1 123 ? -10.373 -41.145 30.425 1.00 58.93 103 ILE A CA 1
ATOM 566 C C . ILE A 1 123 ? -10.091 -39.736 30.918 1.00 60.89 103 ILE A C 1
ATOM 567 O O . ILE A 1 123 ? -10.699 -38.770 30.455 1.00 64.36 103 ILE A O 1
ATOM 572 N N . ILE A 1 124 ? -9.163 -39.595 31.860 1.00 60.07 104 ILE A N 1
ATOM 573 C CA . ILE A 1 124 ? -8.774 -38.272 32.333 1.00 59.51 104 ILE A CA 1
ATOM 574 C C . ILE A 1 124 ? -8.106 -37.485 31.224 1.00 64.19 104 ILE A C 1
ATOM 575 O O . ILE A 1 124 ? -8.412 -36.313 31.014 1.00 76.62 104 ILE A O 1
ATOM 580 N N . GLY A 1 125 ? -7.181 -38.110 30.501 1.00 67.17 105 GLY A N 1
ATOM 581 C CA . GLY A 1 125 ? -6.530 -37.428 29.403 1.00 58.75 105 GLY A CA 1
ATOM 582 C C . GLY A 1 125 ? -7.490 -37.007 28.321 1.00 63.53 105 GLY A C 1
ATOM 583 O O . GLY A 1 125 ? -7.289 -35.974 27.689 1.00 75.19 105 GLY A O 1
ATOM 584 N N . GLY A 1 126 ? -8.539 -37.797 28.089 1.00 66.45 106 GLY A N 1
ATOM 585 C CA . GLY A 1 126 ? -9.522 -37.438 27.090 1.00 57.06 106 GLY A CA 1
ATOM 586 C C . GLY A 1 126 ? -10.395 -36.275 27.498 1.00 60.33 106 GLY A C 1
ATOM 587 O O . GLY A 1 126 ? -10.886 -35.542 26.647 1.00 68.87 106 GLY A O 1
ATOM 588 N N . ALA A 1 127 ? -10.604 -36.088 28.795 1.00 63.54 107 ALA A N 1
ATOM 589 C CA . ALA A 1 127 ? -11.409 -34.976 29.259 1.00 60.83 107 ALA A CA 1
ATOM 590 C C . ALA A 1 127 ? -10.684 -33.650 29.140 1.00 61.91 107 ALA A C 1
ATOM 591 O O . ALA A 1 127 ? -11.327 -32.603 29.162 1.00 71.05 107 ALA A O 1
ATOM 593 N N . GLN A 1 128 ? -9.374 -33.661 28.993 1.00 64.65 108 GLN A N 1
ATOM 594 C CA . GLN A 1 128 ? -8.644 -32.414 28.865 1.00 63.44 108 GLN A CA 1
ATOM 595 C C . GLN A 1 128 ? -8.636 -31.899 27.444 1.00 62.64 108 GLN A C 1
ATOM 596 O O . GLN A 1 128 ? -8.077 -30.837 27.186 1.00 68.41 108 GLN A O 1
ATOM 602 N N . ILE A 1 129 ? -9.260 -32.640 26.535 1.00 64.60 109 ILE A N 1
ATOM 603 C CA . ILE A 1 129 ? -9.315 -32.242 25.134 1.00 63.32 109 ILE A CA 1
ATOM 604 C C . ILE A 1 129 ? -10.742 -32.007 24.645 1.00 59.05 109 ILE A C 1
ATOM 605 O O . ILE A 1 129 ? -10.962 -31.782 23.455 1.00 61.33 109 ILE A O 1
ATOM 610 N N . ILE A 1 130 ? -11.711 -32.056 25.556 1.00 57.83 110 ILE A N 1
ATOM 611 C CA . ILE A 1 130 ? -13.081 -31.843 25.174 1.00 58.21 110 ILE A CA 1
ATOM 612 C C . ILE A 1 130 ? -13.661 -30.634 25.884 1.00 61.18 110 ILE A C 1
ATOM 613 O O . ILE A 1 130 ? -13.168 -30.178 26.913 1.00 56.75 110 ILE A O 1
ATOM 618 N N . ASP A 1 131 ? -14.732 -30.107 25.287 1.00 66.10 111 ASP A N 1
ATOM 619 C CA . ASP A 1 131 ? -15.490 -28.945 25.730 1.00 68.92 111 ASP A CA 1
ATOM 620 C C . ASP A 1 131 ? -16.764 -29.338 26.461 1.00 64.04 111 ASP A C 1
ATOM 621 O O . ASP A 1 131 ? -17.038 -28.840 27.543 1.00 77.11 111 ASP A O 1
ATOM 626 N N . LEU A 1 132 ? -17.554 -30.205 25.862 1.00 55.89 112 LEU A N 1
ATOM 627 C CA . LEU A 1 132 ? -18.727 -30.819 26.440 1.00 53.51 112 LEU A CA 1
ATOM 628 C C . LEU A 1 132 ? -18.435 -32.300 26.583 1.00 53.29 112 LEU A C 1
ATOM 629 O O . LEU A 1 132 ? -17.582 -32.829 25.892 1.00 62.79 112 LEU A O 1
ATOM 634 N N . MET A 1 133 ? -19.128 -32.979 27.483 1.00 55.22 113 MET A N 1
ATOM 635 C CA . MET A 1 133 ? -18.985 -34.424 27.547 1.00 53.59 113 MET A CA 1
ATOM 636 C C . MET A 1 133 ? -20.342 -35.095 27.670 1.00 55.29 113 MET A C 1
ATOM 637 O O . MET A 1 133 ? -21.229 -34.593 28.350 1.00 61.35 113 MET A O 1
ATOM 642 N N . MET A 1 134 ? -20.501 -36.219 26.990 1.00 50.94 114 MET A N 1
ATOM 643 C CA . MET A 1 134 ? -21.687 -37.046 27.103 1.00 49.61 114 MET A CA 1
ATOM 644 C C . MET A 1 134 ? -21.400 -38.152 28.086 1.00 50.76 114 MET A C 1
ATOM 645 O O . MET A 1 134 ? -20.530 -38.976 27.846 1.00 65.99 114 MET A O 1
ATOM 650 N N . LEU A 1 135 ? -22.137 -38.186 29.170 1.00 50.86 115 LEU A N 1
ATOM 651 C CA . LEU A 1 135 ? -22.059 -39.299 30.088 1.00 52.49 115 LEU A CA 1
ATOM 652 C C . LEU A 1 135 ? -23.127 -40.297 29.693 1.00 54.14 115 LEU A C 1
ATOM 653 O O . LEU A 1 135 ? -24.302 -39.951 29.656 1.00 72.25 115 LEU A O 1
ATOM 658 N N . VAL A 1 136 ? -22.728 -41.515 29.371 1.00 54.61 116 VAL A N 1
ATOM 659 C CA . VAL A 1 136 ? -23.656 -42.520 28.885 1.00 54.87 116 VAL A CA 1
ATOM 660 C C . VAL A 1 136 ? -24.023 -43.430 30.037 1.00 58.30 116 VAL A C 1
ATOM 661 O O . VAL A 1 136 ? -23.152 -43.884 30.782 1.00 69.91 116 VAL A O 1
ATOM 665 N N . ILE A 1 137 ? -25.318 -43.689 30.178 1.00 61.39 117 ILE A N 1
ATOM 666 C CA . ILE A 1 137 ? -25.884 -44.478 31.257 1.00 58.02 117 ILE A CA 1
ATOM 667 C C . ILE A 1 137 ? -26.598 -45.671 30.655 1.00 61.63 117 ILE A C 1
ATOM 668 O O . ILE A 1 137 ? -27.430 -45.507 29.761 1.00 67.26 117 ILE A O 1
ATOM 673 N N . ASP A 1 138 ? -26.257 -46.868 31.117 1.00 65.40 118 ASP A N 1
ATOM 674 C CA . ASP A 1 138 ? -27.032 -48.053 30.770 1.00 66.81 118 ASP A CA 1
ATOM 675 C C . ASP A 1 138 ? -28.346 -47.931 31.521 1.00 69.83 118 ASP A C 1
ATOM 676 O O . ASP A 1 138 ? -28.395 -48.138 32.729 1.00 74.64 118 ASP A O 1
ATOM 681 N N . VAL A 1 139 ? -29.417 -47.564 30.810 1.00 69.04 119 VAL A N 1
ATOM 682 C CA . VAL A 1 139 ? -30.661 -47.153 31.457 1.00 70.17 119 VAL A CA 1
ATOM 683 C C . VAL A 1 139 ? -31.232 -48.243 32.341 1.00 70.53 119 VAL A C 1
ATOM 684 O O . VAL A 1 139 ? -31.999 -47.950 33.251 1.00 69.16 119 VAL A O 1
ATOM 688 N N . THR A 1 140 ? -30.867 -49.499 32.101 1.00 72.43 120 THR A N 1
ATOM 689 C CA . THR A 1 140 ? -31.264 -50.599 32.962 1.00 71.44 120 THR A CA 1
ATOM 690 C C . THR A 1 140 ? -30.486 -50.617 34.268 1.00 73.17 120 THR A C 1
ATOM 691 O O . THR A 1 140 ? -30.885 -51.308 35.202 1.00 84.83 120 THR A O 1
ATOM 695 N N . LYS A 1 141 ? -29.403 -49.857 34.367 1.00 78.63 121 LYS A N 1
ATOM 696 C CA . LYS A 1 141 ? -28.484 -49.965 35.482 1.00 68.55 121 LYS A CA 1
ATOM 697 C C . LYS A 1 141 ? -28.171 -48.652 36.162 1.00 66.87 121 LYS A C 1
ATOM 698 O O . LYS A 1 141 ? -27.612 -48.681 37.253 1.00 70.27 121 LYS A O 1
ATOM 704 N N . GLY A 1 142 ? -28.479 -47.518 35.565 1.00 75.74 122 GLY A N 1
ATOM 705 C CA . GLY A 1 142 ? -28.233 -46.256 36.234 1.00 70.06 122 GLY A CA 1
ATOM 706 C C . GLY A 1 142 ? -26.753 -45.981 36.425 1.00 68.99 122 GLY A C 1
ATOM 707 O O . GLY A 1 142 ? -25.900 -46.496 35.720 1.00 76.57 122 GLY A O 1
ATOM 708 N N . MET A 1 143 ? -26.455 -45.142 37.403 1.00 68.74 123 MET A N 1
ATOM 709 C CA . MET A 1 143 ? -25.072 -44.795 37.672 1.00 68.05 123 MET A CA 1
ATOM 710 C C . MET A 1 143 ? -24.315 -46.012 38.158 1.00 71.57 123 MET A C 1
ATOM 711 O O . MET A 1 143 ? -24.674 -46.612 39.173 1.00 77.71 123 MET A O 1
ATOM 716 N N . GLN A 1 144 ? -23.268 -46.380 37.434 1.00 76.59 124 GLN A N 1
ATOM 717 C CA . GLN A 1 144 ? -22.401 -47.455 37.860 1.00 69.46 124 GLN A CA 1
ATOM 718 C C . GLN A 1 144 ? -21.125 -46.851 38.428 1.00 67.85 124 GLN A C 1
ATOM 719 O O . GLN A 1 144 ? -21.002 -45.641 38.577 1.00 80.14 124 GLN A O 1
ATOM 725 N N . THR A 1 145 ? -20.163 -47.700 38.762 1.00 74.06 125 THR A N 1
ATOM 726 C CA . THR A 1 145 ? -18.978 -47.234 39.473 1.00 69.18 125 THR A CA 1
ATOM 727 C C . THR A 1 145 ? -18.176 -46.215 38.665 1.00 67.06 125 THR A C 1
ATOM 728 O O . THR A 1 145 ? -17.736 -45.203 39.209 1.00 66.73 125 THR A O 1
ATOM 732 N N . GLN A 1 146 ? -17.968 -46.457 37.371 1.00 68.34 126 GLN A N 1
ATOM 733 C CA . GLN A 1 146 ? -17.222 -45.494 36.569 1.00 67.93 126 GLN A CA 1
ATOM 734 C C . GLN A 1 146 ? -18.067 -44.330 36.073 1.00 64.72 126 GLN A C 1
ATOM 735 O O . GLN A 1 146 ? -17.508 -43.312 35.668 1.00 66.87 126 GLN A O 1
ATOM 741 N N . SER A 1 147 ? -19.390 -44.442 36.100 1.00 65.57 127 SER A N 1
ATOM 742 C CA . SER A 1 147 ? -20.218 -43.277 35.828 1.00 66.22 127 SER A CA 1
ATOM 743 C C . SER A 1 147 ? -19.964 -42.183 36.852 1.00 63.28 127 SER A C 1
ATOM 744 O O . SER A 1 147 ? -19.906 -41.003 36.506 1.00 62.61 127 SER A O 1
ATOM 747 N N . ALA A 1 148 ? -19.786 -42.559 38.117 1.00 63.84 128 ALA A N 1
ATOM 748 C CA . ALA A 1 148 ? -19.450 -41.578 39.140 1.00 61.85 128 ALA A CA 1
ATOM 749 C C . ALA A 1 148 ? -18.071 -40.988 38.904 1.00 62.29 128 ALA A C 1
ATOM 750 O O . ALA A 1 148 ? -17.890 -39.771 38.969 1.00 63.24 128 ALA A O 1
ATOM 752 N N . GLU A 1 149 ? -17.080 -41.839 38.632 1.00 67.39 129 GLU A N 1
ATOM 753 C CA . GLU A 1 149 ? -15.732 -41.354 38.355 1.00 64.20 129 GLU A CA 1
ATOM 754 C C . GLU A 1 149 ? -15.706 -40.422 37.155 1.00 64.09 129 GLU A C 1
ATOM 755 O O . GLU A 1 149 ? -15.000 -39.412 37.166 1.00 64.73 129 GLU A O 1
ATOM 761 N N . CYS A 1 150 ? -16.475 -40.734 36.115 1.00 68.29 130 CYS A N 1
ATOM 762 C CA . CYS A 1 150 ? -16.467 -39.906 34.915 1.00 72.66 130 CYS A CA 1
ATOM 763 C C . CYS A 1 150 ? -17.167 -38.572 35.138 1.00 69.34 130 CYS A C 1
ATOM 764 O O . CYS A 1 150 ? -16.783 -37.570 34.533 1.00 69.03 130 CYS A O 1
ATOM 767 N N . LEU A 1 151 ? -18.184 -38.535 35.995 1.00 64.80 131 LEU A N 1
ATOM 768 C CA . LEU A 1 151 ? -18.810 -37.268 36.349 1.00 61.26 131 LEU A CA 1
ATOM 769 C C . LEU A 1 151 ? -17.849 -36.383 37.122 1.00 68.40 131 LEU A C 1
ATOM 770 O O . LEU A 1 151 ? -17.711 -35.194 36.825 1.00 65.91 131 LEU A O 1
ATOM 775 N N . VAL A 1 152 ? -17.166 -36.953 38.106 1.00 61.73 132 VAL A N 1
ATOM 776 C CA . VAL A 1 152 ? -16.192 -36.197 38.883 1.00 63.34 132 VAL A CA 1
ATOM 777 C C . VAL A 1 152 ? -15.145 -35.587 37.969 1.00 68.26 132 VAL A C 1
ATOM 778 O O . VAL A 1 152 ? -14.843 -34.394 38.055 1.00 76.16 132 VAL A O 1
ATOM 782 N N . ILE A 1 153 ? -14.567 -36.406 37.087 1.00 63.74 133 ILE A N 1
ATOM 783 C CA . ILE A 1 153 ? -13.681 -35.908 36.039 1.00 61.29 133 ILE A CA 1
ATOM 784 C C . ILE A 1 153 ? -14.316 -34.746 35.309 1.00 62.62 133 ILE A C 1
ATOM 785 O O . ILE A 1 153 ? -13.658 -33.756 34.995 1.00 65.47 133 ILE A O 1
ATOM 790 N N . GLY A 1 154 ? -15.603 -34.862 35.008 1.00 67.40 134 GLY A N 1
ATOM 791 C CA . GLY A 1 154 ? -16.270 -33.825 34.248 1.00 72.49 134 GLY A CA 1
ATOM 792 C C . GLY A 1 154 ? -16.349 -32.510 34.987 1.00 71.86 134 GLY A C 1
ATOM 793 O O . GLY A 1 154 ? -16.131 -31.451 34.402 1.00 71.84 134 GLY A O 1
ATOM 794 N N . GLN A 1 155 ? -16.652 -32.558 36.282 1.00 69.41 135 GLN A N 1
ATOM 795 C CA . GLN A 1 155 ? -16.688 -31.334 37.069 1.00 67.09 135 GLN A CA 1
ATOM 796 C C . GLN A 1 155 ? -15.328 -30.658 37.129 1.00 66.05 135 GLN A C 1
ATOM 797 O O . GLN A 1 155 ? -15.252 -29.430 37.195 1.00 70.67 135 GLN A O 1
ATOM 803 N N . ILE A 1 156 ? -14.262 -31.451 37.085 1.00 69.01 136 ILE A N 1
ATOM 804 C CA . ILE A 1 156 ? -12.904 -30.916 37.155 1.00 70.41 136 ILE A CA 1
ATOM 805 C C . ILE A 1 156 ? -12.220 -30.620 35.816 1.00 75.36 136 ILE A C 1
ATOM 806 O O . ILE A 1 156 ? -11.080 -30.154 35.803 1.00 94.02 136 ILE A O 1
ATOM 811 N N . ALA A 1 157 ? -12.889 -30.879 34.695 1.00 72.74 137 ALA A N 1
ATOM 812 C CA . ALA A 1 157 ? -12.267 -30.609 33.404 1.00 72.31 137 ALA A CA 1
ATOM 813 C C . ALA A 1 157 ? -13.179 -29.918 32.398 1.00 71.96 137 ALA A C 1
ATOM 814 O O . ALA A 1 157 ? -12.815 -28.868 31.866 1.00 71.21 137 ALA A O 1
ATOM 816 N N . CYS A 1 158 ? -14.344 -30.473 32.094 1.00 72.04 138 CYS A N 1
ATOM 817 C CA . CYS A 1 158 ? -15.160 -29.878 31.052 1.00 67.60 138 CYS A CA 1
ATOM 818 C C . CYS A 1 158 ? -16.080 -28.815 31.630 1.00 65.25 138 CYS A C 1
ATOM 819 O O . CYS A 1 158 ? -16.203 -28.653 32.838 1.00 66.13 138 CYS A O 1
ATOM 822 N N . GLN A 1 159 ? -16.731 -28.090 30.732 1.00 64.74 139 GLN A N 1
ATOM 823 C CA . GLN A 1 159 ? -17.602 -26.989 31.086 1.00 65.88 139 GLN A CA 1
ATOM 824 C C . GLN A 1 159 ? -19.067 -27.341 31.027 1.00 63.73 139 GLN A C 1
ATOM 825 O O . GLN A 1 159 ? -19.851 -26.774 31.784 1.00 70.29 139 GLN A O 1
ATOM 831 N N . LYS A 1 160 ? -19.468 -28.240 30.139 1.00 61.46 140 LYS A N 1
ATOM 832 C CA . LYS A 1 160 ? -20.865 -28.592 30.006 1.00 57.01 140 LYS A CA 1
ATOM 833 C C . LYS A 1 160 ? -21.004 -30.096 29.934 1.00 57.80 140 LYS A C 1
ATOM 834 O O . LYS A 1 160 ? -20.064 -30.802 29.594 1.00 55.62 140 LYS A O 1
ATOM 840 N N . LEU A 1 161 ? -22.190 -30.574 30.282 1.00 54.45 141 LEU A N 1
ATOM 841 C CA . LEU A 1 161 ? -22.493 -31.990 30.335 1.00 52.76 141 LEU A CA 1
ATOM 842 C C . LEU A 1 161 ? -23.832 -32.257 29.671 1.00 56.09 141 LEU A C 1
ATOM 843 O O . LEU A 1 161 ? -24.686 -31.380 29.588 1.00 59.24 141 LEU A O 1
ATOM 848 N N . VAL A 1 162 ? -23.980 -33.479 29.179 1.00 61.60 142 VAL A N 1
ATOM 849 C CA . VAL A 1 162 ? -25.211 -34.016 28.630 1.00 53.22 142 VAL A CA 1
ATOM 850 C C . VAL A 1 162 ? -25.296 -35.475 29.051 1.00 59.25 142 VAL A C 1
ATOM 851 O O . VAL A 1 162 ? -24.368 -36.244 28.804 1.00 73.03 142 VAL A O 1
ATOM 855 N N . VAL A 1 163 ? -26.385 -35.859 29.689 1.00 58.48 143 VAL A N 1
ATOM 856 C CA . VAL A 1 163 ? -26.584 -37.231 30.133 1.00 55.68 143 VAL A CA 1
ATOM 857 C C . VAL A 1 163 ? -27.350 -37.974 29.059 1.00 61.66 143 VAL A C 1
ATOM 858 O O . VAL A 1 163 ? -28.257 -37.422 28.457 1.00 69.76 143 VAL A O 1
ATOM 862 N N . VAL A 1 164 ? -26.966 -39.214 28.786 1.00 58.89 144 VAL A N 1
ATOM 863 C CA . VAL A 1 164 ? -27.494 -39.977 27.664 1.00 54.14 144 VAL A CA 1
ATOM 864 C C . VAL A 1 164 ? -27.929 -41.332 28.193 1.00 54.69 144 VAL A C 1
ATOM 865 O O . VAL A 1 164 ? -27.096 -42.127 28.613 1.00 65.33 144 VAL A O 1
ATOM 869 N N . LEU A 1 165 ? -29.220 -41.597 28.184 1.00 60.32 145 LEU A N 1
ATOM 870 C CA . LEU A 1 165 ? -29.767 -42.851 28.686 1.00 59.08 145 LEU A CA 1
ATOM 871 C C . LEU A 1 165 ? -29.870 -43.816 27.525 1.00 61.57 145 LEU A C 1
ATOM 872 O O . LEU A 1 165 ? -30.687 -43.627 26.625 1.00 59.99 145 LEU A O 1
ATOM 877 N N . ASN A 1 166 ? -29.051 -44.848 27.550 1.00 64.84 146 ASN A N 1
ATOM 878 C CA . ASN A 1 166 ? -28.948 -45.763 26.433 1.00 66.19 146 ASN A CA 1
ATOM 879 C C . ASN A 1 166 ? -29.450 -47.127 26.853 1.00 67.51 146 ASN A C 1
ATOM 880 O O . ASN A 1 166 ? -29.635 -47.400 28.033 1.00 69.14 146 ASN A O 1
ATOM 885 N N . LYS A 1 167 ? -29.655 -47.977 25.851 1.00 71.42 147 LYS A N 1
ATOM 886 C CA . LYS A 1 167 ? -30.114 -49.350 26.022 1.00 74.35 147 LYS A CA 1
ATOM 887 C C . LYS A 1 167 ? -31.589 -49.363 26.388 1.00 74.84 147 LYS A C 1
ATOM 888 O O . LYS A 1 167 ? -32.024 -50.038 27.311 1.00 75.91 147 LYS A O 1
ATOM 894 N N . ILE A 1 168 ? -32.361 -48.610 25.623 1.00 75.50 148 ILE A N 1
ATOM 895 C CA . ILE A 1 168 ? -33.757 -48.405 25.946 1.00 79.23 148 ILE A CA 1
ATOM 896 C C . ILE A 1 168 ? -34.627 -49.524 25.404 1.00 84.94 148 ILE A C 1
ATOM 897 O O . ILE A 1 168 ? -35.669 -49.839 25.984 1.00 85.46 148 ILE A O 1
ATOM 902 N N . ASP A 1 169 ? -34.220 -50.147 24.305 1.00 85.40 149 ASP A N 1
ATOM 903 C CA . ASP A 1 169 ? -34.936 -51.312 23.804 1.00 84.37 149 ASP A CA 1
ATOM 904 C C . ASP A 1 169 ? -35.098 -52.383 24.876 1.00 85.36 149 ASP A C 1
ATOM 905 O O . ASP A 1 169 ? -36.068 -53.147 24.851 1.00 91.56 149 ASP A O 1
ATOM 910 N N . LEU A 1 170 ? -34.159 -52.453 25.818 1.00 86.79 150 LEU A N 1
ATOM 911 C CA . LEU A 1 170 ? -34.213 -53.457 26.871 1.00 85.34 150 LEU A CA 1
ATOM 912 C C . LEU A 1 170 ? -35.469 -53.320 27.714 1.00 91.55 150 LEU A C 1
ATOM 913 O O . LEU A 1 170 ? -35.953 -54.305 28.282 1.00 90.80 150 LEU A O 1
ATOM 918 N N . LEU A 1 171 ? -35.998 -52.122 27.810 1.00 92.82 151 LEU A N 1
ATOM 919 C CA . LEU A 1 171 ? -37.170 -51.865 28.625 1.00 94.27 151 LEU A CA 1
ATOM 920 C C . LEU A 1 171 ? -38.433 -52.365 27.929 1.00 99.45 151 LEU A C 1
ATOM 921 O O . LEU A 1 171 ? -38.571 -52.218 26.713 1.00 100.74 151 LEU A O 1
ATOM 926 N N . PRO A 1 172 ? -39.369 -52.952 28.675 1.00 107.09 152 PRO A N 1
ATOM 927 C CA . PRO A 1 172 ? -40.646 -53.365 28.077 1.00 118.24 152 PRO A CA 1
ATOM 928 C C . PRO A 1 172 ? -41.572 -52.175 27.869 1.00 127.32 152 PRO A C 1
ATOM 929 O O . PRO A 1 172 ? -41.678 -51.291 28.721 1.00 128.96 152 PRO A O 1
ATOM 933 N N . GLU A 1 173 ? -42.264 -52.169 26.725 1.00 127.12 153 GLU A N 1
ATOM 934 C CA . GLU A 1 173 ? -42.981 -50.968 26.302 1.00 123.60 153 GLU A CA 1
ATOM 935 C C . GLU A 1 173 ? -44.030 -50.536 27.313 1.00 121.74 153 GLU A C 1
ATOM 936 O O . GLU A 1 173 ? -44.306 -49.339 27.442 1.00 121.50 153 GLU A O 1
ATOM 942 N N . GLY A 1 174 ? -44.622 -51.481 28.034 1.00 123.80 154 GLY A N 1
ATOM 943 C CA . GLY A 1 174 ? -45.584 -51.144 29.062 1.00 123.96 154 GLY A CA 1
ATOM 944 C C . GLY A 1 174 ? -44.988 -50.277 30.149 1.00 122.50 154 GLY A C 1
ATOM 945 O O . GLY A 1 174 ? -45.466 -49.168 30.401 1.00 122.27 154 GLY A O 1
ATOM 946 N N . LYS A 1 175 ? -43.933 -50.771 30.797 1.00 123.22 155 LYS A N 1
ATOM 947 C CA . LYS A 1 175 ? -43.231 -50.031 31.838 1.00 125.40 155 LYS A CA 1
ATOM 948 C C . LYS A 1 175 ? -42.079 -49.195 31.291 1.00 126.56 155 LYS A C 1
ATOM 949 O O . LYS A 1 175 ? -41.125 -48.911 32.023 1.00 127.13 155 LYS A O 1
ATOM 951 N N . ARG A 1 176 ? -42.146 -48.783 30.026 1.00 122.16 156 ARG A N 1
ATOM 952 C CA . ARG A 1 176 ? -41.018 -48.100 29.393 1.00 113.31 156 ARG A CA 1
ATOM 953 C C . ARG A 1 176 ? -40.938 -46.638 29.815 1.00 108.07 156 ARG A C 1
ATOM 954 O O . ARG A 1 176 ? -40.063 -46.253 30.594 1.00 105.52 156 ARG A O 1
ATOM 962 N N . GLN A 1 177 ? -41.851 -45.813 29.292 1.00 111.28 157 GLN A N 1
ATOM 963 C CA . GLN A 1 177 ? -41.843 -44.379 29.573 1.00 102.39 157 GLN A CA 1
ATOM 964 C C . GLN A 1 177 ? -41.919 -44.084 31.065 1.00 101.90 157 GLN A C 1
ATOM 965 O O . GLN A 1 177 ? -41.362 -43.084 31.528 1.00 101.20 157 GLN A O 1
ATOM 971 N N . ALA A 1 178 ? -42.596 -44.934 31.832 1.00 102.12 158 ALA A N 1
ATOM 972 C CA . ALA A 1 178 ? -42.646 -44.727 33.271 1.00 101.95 158 ALA A CA 1
ATOM 973 C C . ALA A 1 178 ? -41.274 -44.879 33.904 1.00 101.36 158 ALA A C 1
ATOM 974 O O . ALA A 1 178 ? -40.969 -44.201 34.889 1.00 99.55 158 ALA A O 1
ATOM 976 N N . ALA A 1 179 ? -40.432 -45.751 33.346 1.00 108.13 159 ALA A N 1
ATOM 977 C CA . ALA A 1 179 ? -39.113 -46.017 33.912 1.00 98.72 159 ALA A CA 1
ATOM 978 C C . ALA A 1 179 ? -38.126 -44.898 33.619 1.00 95.07 159 ALA A C 1
ATOM 979 O O . ALA A 1 179 ? -37.298 -44.561 34.472 1.00 94.78 159 ALA A O 1
ATOM 981 N N . ILE A 1 180 ? -38.191 -44.327 32.418 1.00 95.10 160 ILE A N 1
ATOM 982 C CA . ILE A 1 180 ? -37.260 -43.272 32.033 1.00 92.93 160 ILE A CA 1
ATOM 983 C C . ILE A 1 180 ? -37.362 -42.092 32.987 1.00 94.98 160 ILE A C 1
ATOM 984 O O . ILE A 1 180 ? -36.348 -41.548 33.441 1.00 92.67 160 ILE A O 1
ATOM 989 N N . ASP A 1 181 ? -38.592 -41.676 33.298 1.00 96.46 161 ASP A N 1
ATOM 990 C CA . ASP A 1 181 ? -38.792 -40.529 34.176 1.00 95.76 161 ASP A CA 1
ATOM 991 C C . ASP A 1 181 ? -38.187 -40.756 35.546 1.00 94.52 161 ASP A C 1
ATOM 992 O O . ASP A 1 181 ? -37.751 -39.801 36.195 1.00 93.66 161 ASP A O 1
ATOM 997 N N . LYS A 1 182 ? -38.164 -42.002 36.010 1.00 95.59 162 LYS A N 1
ATOM 998 C CA . LYS A 1 182 ? -37.528 -42.293 37.286 1.00 95.27 162 LYS A CA 1
ATOM 999 C C . LYS A 1 182 ? -36.022 -42.123 37.180 1.00 102.15 162 LYS A C 1
ATOM 1000 O O . LYS A 1 182 ? -35.401 -41.455 38.015 1.00 89.03 162 LYS A O 1
ATOM 1002 N N . MET A 1 183 ? -35.424 -42.703 36.133 1.00 104.16 163 MET A N 1
ATOM 1003 C CA . MET A 1 183 ? -33.998 -42.520 35.884 1.00 94.90 163 MET A CA 1
ATOM 1004 C C . MET A 1 183 ? -33.666 -41.061 35.616 1.00 91.49 163 MET A C 1
ATOM 1005 O O . MET A 1 183 ? -32.662 -40.547 36.114 1.00 92.99 163 MET A O 1
ATOM 1010 N N . THR A 1 184 ? -34.493 -40.382 34.823 1.00 82.93 164 THR A N 1
ATOM 1011 C CA . THR A 1 184 ? -34.294 -38.959 34.587 1.00 80.46 164 THR A CA 1
ATOM 1012 C C . THR A 1 184 ? -34.260 -38.190 35.893 1.00 85.03 164 THR A C 1
ATOM 1013 O O . THR A 1 184 ? -33.319 -37.438 36.164 1.00 87.38 164 THR A O 1
ATOM 1017 N N . LYS A 1 185 ? -35.284 -38.378 36.724 1.00 93.77 165 LYS A N 1
ATOM 1018 C CA . LYS A 1 185 ? -35.363 -37.643 37.978 1.00 85.33 165 LYS A CA 1
ATOM 1019 C C . LYS A 1 185 ? -34.246 -38.054 38.921 1.00 82.32 165 LYS A C 1
ATOM 1020 O O . LYS A 1 185 ? -33.722 -37.222 39.668 1.00 81.37 165 LYS A O 1
ATOM 1022 N N . LYS A 1 186 ? -33.862 -39.330 38.893 1.00 82.68 166 LYS A N 1
ATOM 1023 C CA . LYS A 1 186 ? -32.694 -39.761 39.650 1.00 82.37 166 LYS A CA 1
ATOM 1024 C C . LYS A 1 186 ? -31.437 -39.059 39.174 1.00 81.73 166 LYS A C 1
ATOM 1025 O O . LYS A 1 186 ? -30.519 -38.835 39.964 1.00 83.84 166 LYS A O 1
ATOM 1029 N N . MET A 1 187 ? -31.373 -38.691 37.897 1.00 81.98 167 MET A N 1
ATOM 1030 C CA . MET A 1 187 ? -30.186 -38.000 37.419 1.00 80.40 167 MET A CA 1
ATOM 1031 C C . MET A 1 187 ? -30.178 -36.544 37.855 1.00 80.98 167 MET A C 1
ATOM 1032 O O . MET A 1 187 ? -29.160 -36.046 38.339 1.00 80.06 167 MET A O 1
ATOM 1037 N N . GLN A 1 188 ? -31.303 -35.844 37.705 1.00 81.94 168 GLN A N 1
ATOM 1038 C CA . GLN A 1 188 ? -31.358 -34.461 38.165 1.00 79.28 168 GLN A CA 1
ATOM 1039 C C . GLN A 1 188 ? -30.950 -34.355 39.621 1.00 78.51 168 GLN A C 1
ATOM 1040 O O . GLN A 1 188 ? -30.281 -33.399 40.021 1.00 78.00 168 GLN A O 1
ATOM 1046 N N . LYS A 1 189 ? -31.356 -35.329 40.430 1.00 81.18 169 LYS A N 1
ATOM 1047 C CA . LYS A 1 189 ? -30.936 -35.350 41.820 1.00 79.00 169 LYS A CA 1
ATOM 1048 C C . LYS A 1 189 ? -29.436 -35.552 41.916 1.00 83.17 169 LYS A C 1
ATOM 1049 O O . LYS A 1 189 ? -28.753 -34.842 42.658 1.00 91.51 169 LYS A O 1
ATOM 1051 N N . THR A 1 190 ? -28.902 -36.502 41.146 1.00 82.94 170 THR A N 1
ATOM 1052 C CA . THR A 1 190 ? -27.473 -36.785 41.188 1.00 81.57 170 THR A CA 1
ATOM 1053 C C . THR A 1 190 ? -26.648 -35.565 40.806 1.00 81.15 170 THR A C 1
ATOM 1054 O O . THR A 1 190 ? -25.546 -35.377 41.321 1.00 79.88 170 THR A O 1
ATOM 1058 N N . LEU A 1 191 ? -27.173 -34.715 39.931 1.00 81.48 171 LEU A N 1
ATOM 1059 C CA . LEU A 1 191 ? -26.480 -33.519 39.482 1.00 79.82 171 LEU A CA 1
ATOM 1060 C C . LEU A 1 191 ? -26.853 -32.286 40.280 1.00 86.55 171 LEU A C 1
ATOM 1061 O O . LEU A 1 191 ? -26.412 -31.189 39.932 1.00 83.98 171 LEU A O 1
ATOM 1066 N N . GLU A 1 192 ? -27.673 -32.433 41.322 1.00 94.80 172 GLU A N 1
ATOM 1067 C CA . GLU A 1 192 ? -28.114 -31.269 42.084 1.00 91.69 172 GLU A CA 1
ATOM 1068 C C . GLU A 1 192 ? -26.927 -30.519 42.676 1.00 93.99 172 GLU A C 1
ATOM 1069 O O . GLU A 1 192 ? -26.829 -29.295 42.554 1.00 90.96 172 GLU A O 1
ATOM 1071 N N . ASN A 1 193 ? -25.991 -31.246 43.286 1.00 88.53 173 ASN A N 1
ATOM 1072 C CA . ASN A 1 193 ? -24.856 -30.601 43.943 1.00 90.67 173 ASN A CA 1
ATOM 1073 C C . ASN A 1 193 ? -23.852 -30.022 42.950 1.00 91.89 173 ASN A C 1
ATOM 1074 O O . ASN A 1 193 ? -23.147 -29.064 43.280 1.00 100.06 173 ASN A O 1
ATOM 1076 N N . THR A 1 194 ? -23.762 -30.579 41.747 1.00 92.68 174 THR A N 1
ATOM 1077 C CA . THR A 1 194 ? -22.645 -30.279 40.861 1.00 87.67 174 THR A CA 1
ATOM 1078 C C . THR A 1 194 ? -22.908 -28.990 40.088 1.00 86.39 174 THR A C 1
ATOM 1079 O O . THR A 1 194 ? -23.898 -28.293 40.310 1.00 92.91 174 THR A O 1
ATOM 1083 N N . LYS A 1 195 ? -22.000 -28.653 39.176 1.00 79.21 175 LYS A N 1
ATOM 1084 C CA . LYS A 1 195 ? -22.140 -27.480 38.327 1.00 78.44 175 LYS A CA 1
ATOM 1085 C C . LYS A 1 195 ? -22.942 -27.762 37.067 1.00 76.82 175 LYS A C 1
ATOM 1086 O O . LYS A 1 195 ? -23.243 -26.830 36.319 1.00 73.72 175 LYS A O 1
ATOM 1092 N N . PHE A 1 196 ? -23.296 -29.020 36.826 1.00 76.47 176 PHE A N 1
ATOM 1093 C CA . PHE A 1 196 ? -24.158 -29.425 35.723 1.00 76.60 176 PHE A CA 1
ATOM 1094 C C . PHE A 1 196 ? -25.589 -29.605 36.194 1.00 80.13 176 PHE A C 1
ATOM 1095 O O . PHE A 1 196 ? -26.268 -30.542 35.780 1.00 86.67 176 PHE A O 1
ATOM 1103 N N . ARG A 1 197 ? -26.069 -28.704 37.054 1.00 86.17 177 ARG A N 1
ATOM 1104 C CA . ARG A 1 197 ? -27.299 -28.963 37.796 1.00 83.14 177 ARG A CA 1
ATOM 1105 C C . ARG A 1 197 ? -28.490 -29.147 36.868 1.00 74.55 177 ARG A C 1
ATOM 1106 O O . ARG A 1 197 ? -29.317 -30.034 37.085 1.00 90.95 177 ARG A O 1
ATOM 1108 N N . GLY A 1 198 ? -28.585 -28.341 35.823 1.00 74.53 178 GLY A N 1
ATOM 1109 C CA . GLY A 1 198 ? -29.707 -28.437 34.909 1.00 77.84 178 GLY A CA 1
ATOM 1110 C C . GLY A 1 198 ? -29.387 -29.095 33.584 1.00 81.21 178 GLY A C 1
ATOM 1111 O O . GLY A 1 198 ? -30.026 -28.796 32.574 1.00 82.41 178 GLY A O 1
ATOM 1112 N N . ALA A 1 199 ? -28.419 -30.010 33.583 1.00 81.50 179 ALA A N 1
ATOM 1113 C CA . ALA A 1 199 ? -27.942 -30.606 32.350 1.00 68.86 179 ALA A CA 1
ATOM 1114 C C . ALA A 1 199 ? -29.020 -31.469 31.703 1.00 68.02 179 ALA A C 1
ATOM 1115 O O . ALA A 1 199 ? -29.803 -32.119 32.391 1.00 72.25 179 ALA A O 1
ATOM 1117 N N . PRO A 1 200 ? -29.071 -31.486 30.380 1.00 62.21 180 PRO A N 1
ATOM 1118 C CA . PRO A 1 200 ? -30.085 -32.268 29.682 1.00 61.58 180 PRO A CA 1
ATOM 1119 C C . PRO A 1 200 ? -29.894 -33.758 29.875 1.00 60.33 180 PRO A C 1
ATOM 1120 O O . PRO A 1 200 ? -28.800 -34.237 30.145 1.00 65.81 180 PRO A O 1
ATOM 1124 N N . ILE A 1 201 ? -30.981 -34.502 29.692 1.00 60.03 181 ILE A N 1
ATOM 1125 C CA . ILE A 1 201 ? -30.994 -35.951 29.873 1.00 60.06 181 ILE A CA 1
ATOM 1126 C C . ILE A 1 201 ? -31.798 -36.581 28.736 1.00 62.25 181 ILE A C 1
ATOM 1127 O O . ILE A 1 201 ? -33.021 -36.456 28.700 1.00 73.50 181 ILE A O 1
ATOM 1132 N N . ILE A 1 202 ? -31.126 -37.263 27.816 1.00 60.03 182 ILE A N 1
ATOM 1133 C CA . ILE A 1 202 ? -31.758 -37.726 26.588 1.00 62.33 182 ILE A CA 1
ATOM 1134 C C . ILE A 1 202 ? -31.843 -39.237 26.599 1.00 65.32 182 ILE A C 1
ATOM 1135 O O . ILE A 1 202 ? -30.882 -39.906 26.985 1.00 80.43 182 ILE A O 1
ATOM 1140 N N . PRO A 1 203 ? -32.940 -39.802 26.186 1.00 66.59 183 PRO A N 1
ATOM 1141 C CA . PRO A 1 203 ? -32.992 -41.250 26.017 1.00 62.32 183 PRO A CA 1
ATOM 1142 C C . PRO A 1 203 ? -32.772 -41.644 24.565 1.00 63.63 183 PRO A C 1
ATOM 1143 O O . PRO A 1 203 ? -33.239 -40.962 23.656 1.00 62.58 183 PRO A O 1
ATOM 1147 N N . VAL A 1 204 ? -32.053 -42.738 24.348 1.00 65.55 184 VAL A N 1
ATOM 1148 C CA . VAL A 1 204 ? -31.778 -43.202 22.996 1.00 65.92 184 VAL A CA 1
ATOM 1149 C C . VAL A 1 204 ? -31.259 -44.630 23.019 1.00 67.71 184 VAL A C 1
ATOM 1150 O O . VAL A 1 204 ? -30.700 -45.081 24.019 1.00 80.21 184 VAL A O 1
ATOM 1154 N N . ALA A 1 205 ? -31.446 -45.342 21.914 1.00 72.92 185 ALA A N 1
ATOM 1155 C CA . ALA A 1 205 ? -30.988 -46.731 21.829 1.00 73.86 185 ALA A CA 1
ATOM 1156 C C . ALA A 1 205 ? -30.005 -46.818 20.674 1.00 71.71 185 ALA A C 1
ATOM 1157 O O . ALA A 1 205 ? -30.410 -46.784 19.518 1.00 75.51 185 ALA A O 1
ATOM 1159 N N . ALA A 1 206 ? -28.721 -46.934 20.987 1.00 72.59 186 ALA A N 1
ATOM 1160 C CA . ALA A 1 206 ? -27.676 -46.847 19.977 1.00 74.18 186 ALA A CA 1
ATOM 1161 C C . ALA A 1 206 ? -27.523 -48.113 19.161 1.00 71.23 186 ALA A C 1
ATOM 1162 O O . ALA A 1 206 ? -26.973 -48.054 18.064 1.00 85.44 186 ALA A O 1
ATOM 1164 N N . LYS A 1 207 ? -27.979 -49.248 19.682 1.00 76.73 187 LYS A N 1
ATOM 1165 C CA . LYS A 1 207 ? -28.067 -50.489 18.913 1.00 77.93 187 LYS A CA 1
ATOM 1166 C C . LYS A 1 207 ? -29.174 -51.311 19.533 1.00 80.71 187 LYS A C 1
ATOM 1167 O O . LYS A 1 207 ? -28.937 -52.107 20.449 1.00 82.88 187 LYS A O 1
ATOM 1169 N N . PRO A 1 208 ? -30.413 -51.121 19.083 1.00 79.16 188 PRO A N 1
ATOM 1170 C CA . PRO A 1 208 ? -31.521 -51.906 19.628 1.00 83.21 188 PRO A CA 1
ATOM 1171 C C . PRO A 1 208 ? -31.328 -53.377 19.323 1.00 81.76 188 PRO A C 1
ATOM 1172 O O . PRO A 1 208 ? -30.739 -53.746 18.309 1.00 89.47 188 PRO A O 1
ATOM 1176 N N . GLY A 1 209 ? -31.812 -54.220 20.225 1.00 84.47 189 GLY A N 1
ATOM 1177 C CA . GLY A 1 209 ? -31.504 -55.631 20.139 1.00 88.79 189 GLY A CA 1
ATOM 1178 C C . GLY A 1 209 ? -30.039 -55.866 20.431 1.00 90.47 189 GLY A C 1
ATOM 1179 O O . GLY A 1 209 ? -29.211 -54.982 20.208 1.00 92.37 189 GLY A O 1
ATOM 1180 N N . GLY A 1 210 ? -29.691 -57.038 20.937 1.00 93.72 190 GLY A N 1
ATOM 1181 C CA . GLY A 1 210 ? -28.326 -57.292 21.327 1.00 102.87 190 GLY A CA 1
ATOM 1182 C C . GLY A 1 210 ? -27.350 -57.225 20.171 1.00 100.38 190 GLY A C 1
ATOM 1183 O O . GLY A 1 210 ? -27.639 -56.685 19.100 1.00 97.88 190 GLY A O 1
ATOM 1184 N N . PRO A 1 211 ? -26.149 -57.766 20.376 1.00 101.45 191 PRO A N 1
ATOM 1185 C CA . PRO A 1 211 ? -25.246 -57.917 19.236 1.00 102.60 191 PRO A CA 1
ATOM 1186 C C . PRO A 1 211 ? -25.679 -59.062 18.320 1.00 106.82 191 PRO A C 1
ATOM 1187 O O . PRO A 1 211 ? -26.719 -59.684 18.561 1.00 105.15 191 PRO A O 1
ATOM 1191 N N . THR A 1 216 ? -30.555 -56.901 12.881 1.00 94.40 196 THR A N 1
ATOM 1192 C CA . THR A 1 216 ? -29.902 -55.601 12.996 1.00 100.50 196 THR A CA 1
ATOM 1193 C C . THR A 1 216 ? -30.869 -54.456 12.729 1.00 105.14 196 THR A C 1
ATOM 1194 O O . THR A 1 216 ? -30.978 -53.978 11.605 1.00 104.89 196 THR A O 1
ATOM 1196 N N . GLU A 1 217 ? -31.558 -54.004 13.775 1.00 109.49 197 GLU A N 1
ATOM 1197 C CA . GLU A 1 217 ? -32.542 -52.937 13.635 1.00 115.31 197 GLU A CA 1
ATOM 1198 C C . GLU A 1 217 ? -31.878 -51.576 13.473 1.00 114.43 197 GLU A C 1
ATOM 1199 O O . GLU A 1 217 ? -30.713 -51.490 13.073 1.00 108.56 197 GLU A O 1
ATOM 1205 N N . ALA A 1 218 ? -32.613 -50.509 13.781 1.00 101.70 198 ALA A N 1
ATOM 1206 C CA . ALA A 1 218 ? -32.164 -49.157 13.530 1.00 96.05 198 ALA A CA 1
ATOM 1207 C C . ALA A 1 218 ? -32.045 -48.386 14.836 1.00 92.02 198 ALA A C 1
ATOM 1208 O O . ALA A 1 218 ? -32.860 -48.579 15.738 1.00 96.58 198 ALA A O 1
ATOM 1210 N N . PRO A 1 219 ? -31.061 -47.498 14.957 1.00 91.67 199 PRO A N 1
ATOM 1211 C CA . PRO A 1 219 ? -30.839 -46.797 16.220 1.00 84.70 199 PRO A CA 1
ATOM 1212 C C . PRO A 1 219 ? -31.818 -45.660 16.387 1.00 83.74 199 PRO A C 1
ATOM 1213 O O . PRO A 1 219 ? -32.052 -44.875 15.470 1.00 88.01 199 PRO A O 1
ATOM 1217 N N . GLN A 1 220 ? -32.338 -45.591 17.598 1.00 82.37 200 GLN A N 1
ATOM 1218 C CA . GLN A 1 220 ? -33.357 -44.651 17.993 1.00 84.50 200 GLN A CA 1
ATOM 1219 C C . GLN A 1 220 ? -32.981 -43.452 18.816 1.00 84.08 200 GLN A C 1
ATOM 1220 O O . GLN A 1 220 ? -32.273 -43.536 19.794 1.00 98.17 200 GLN A O 1
ATOM 1226 N N . GLY A 1 221 ? -33.519 -42.324 18.415 1.00 88.51 201 GLY A N 1
ATOM 1227 C CA . GLY A 1 221 ? -33.319 -41.099 19.131 1.00 88.95 201 GLY A CA 1
ATOM 1228 C C . GLY A 1 221 ? -32.040 -40.413 18.834 1.00 77.89 201 GLY A C 1
ATOM 1229 O O . GLY A 1 221 ? -31.553 -39.689 19.660 1.00 84.89 201 GLY A O 1
ATOM 1230 N N . ILE A 1 222 ? -31.505 -40.628 17.655 1.00 81.04 202 ILE A N 1
ATOM 1231 C CA . ILE A 1 222 ? -30.258 -40.006 17.321 1.00 78.96 202 ILE A CA 1
ATOM 1232 C C . ILE A 1 222 ? -30.380 -38.645 16.681 1.00 77.23 202 ILE A C 1
ATOM 1233 O O . ILE A 1 222 ? -29.546 -37.811 16.906 1.00 72.24 202 ILE A O 1
ATOM 1238 N N . PRO A 1 223 ? -31.411 -38.395 15.906 1.00 81.16 203 PRO A N 1
ATOM 1239 C CA . PRO A 1 223 ? -31.568 -37.046 15.351 1.00 73.25 203 PRO A CA 1
ATOM 1240 C C . PRO A 1 223 ? -31.851 -36.009 16.410 1.00 67.77 203 PRO A C 1
ATOM 1241 O O . PRO A 1 223 ? -31.489 -34.844 16.253 1.00 67.56 203 PRO A O 1
ATOM 1245 N N . GLU A 1 224 ? -32.468 -36.403 17.508 1.00 71.77 204 GLU A N 1
ATOM 1246 C CA . GLU A 1 224 ? -32.708 -35.479 18.601 1.00 67.06 204 GLU A CA 1
ATOM 1247 C C . GLU A 1 224 ? -31.443 -35.216 19.407 1.00 61.25 204 GLU A C 1
ATOM 1248 O O . GLU A 1 224 ? -31.247 -34.110 19.907 1.00 61.34 204 GLU A O 1
ATOM 1254 N N . LEU A 1 225 ? -30.580 -36.216 19.557 1.00 60.85 205 LEU A N 1
ATOM 1255 C CA . LEU A 1 225 ? -29.334 -36.014 20.287 1.00 57.86 205 LEU A CA 1
ATOM 1256 C C . LEU A 1 225 ? -28.353 -35.140 19.523 1.00 55.85 205 LEU A C 1
ATOM 1257 O O . LEU A 1 225 ? -27.610 -34.380 20.136 1.00 64.44 205 LEU A O 1
ATOM 1262 N N . ILE A 1 226 ? -28.342 -35.223 18.196 1.00 57.58 206 ILE A N 1
ATOM 1263 C CA . ILE A 1 226 ? -27.503 -34.346 17.390 1.00 54.87 206 ILE A CA 1
ATOM 1264 C C . ILE A 1 226 ? -27.991 -32.913 17.470 1.00 60.03 206 ILE A C 1
ATOM 1265 O O . ILE A 1 226 ? -27.198 -31.973 17.449 1.00 75.03 206 ILE A O 1
ATOM 1270 N N . GLU A 1 227 ? -29.305 -32.717 17.539 1.00 71.88 207 GLU A N 1
ATOM 1271 C CA . GLU A 1 227 ? -29.830 -31.367 17.620 1.00 62.40 207 GLU A CA 1
ATOM 1272 C C . GLU A 1 227 ? -29.625 -30.781 18.995 1.00 57.70 207 GLU A C 1
ATOM 1273 O O . GLU A 1 227 ? -29.515 -29.566 19.137 1.00 64.03 207 GLU A O 1
ATOM 1279 N N . LEU A 1 228 ? -29.558 -31.615 20.015 1.00 54.63 208 LEU A N 1
ATOM 1280 C CA . LEU A 1 228 ? -29.329 -31.081 21.345 1.00 55.09 208 LEU A CA 1
ATOM 1281 C C . LEU A 1 228 ? -27.884 -30.653 21.522 1.00 60.53 208 LEU A C 1
ATOM 1282 O O . LEU A 1 228 ? -27.612 -29.539 21.981 1.00 69.45 208 LEU A O 1
ATOM 1287 N N . LEU A 1 229 ? -26.947 -31.535 21.176 1.00 57.21 209 LEU A N 1
ATOM 1288 C CA . LEU A 1 229 ? -25.544 -31.161 21.148 1.00 54.07 209 LEU A CA 1
ATOM 1289 C C . LEU A 1 229 ? -25.331 -29.861 20.387 1.00 60.75 209 LEU A C 1
ATOM 1290 O O . LEU A 1 229 ? -24.574 -29.000 20.831 1.00 61.36 209 LEU A O 1
ATOM 1295 N N . THR A 1 230 ? -26.015 -29.688 19.256 1.00 55.83 210 THR A N 1
ATOM 1296 C CA . THR A 1 230 ? -25.873 -28.462 18.477 1.00 56.06 210 THR A CA 1
ATOM 1297 C C . THR A 1 230 ? -26.331 -27.240 19.252 1.00 64.73 210 THR A C 1
ATOM 1298 O O . THR A 1 230 ? -25.742 -26.170 19.130 1.00 63.85 210 THR A O 1
ATOM 1302 N N . SER A 1 231 ? -27.387 -27.363 20.041 1.00 60.75 211 SER A N 1
ATOM 1303 C CA . SER A 1 231 ? -27.822 -26.203 20.801 1.00 58.48 211 SER A CA 1
ATOM 1304 C C . SER A 1 231 ? -27.030 -26.022 22.078 1.00 57.62 211 SER A C 1
ATOM 1305 O O . SER A 1 231 ? -26.958 -24.907 22.588 1.00 57.06 211 SER A O 1
ATOM 1308 N N . GLN A 1 232 ? -26.398 -27.081 22.571 1.00 64.69 212 GLN A N 1
ATOM 1309 C CA . GLN A 1 232 ? -25.687 -27.061 23.843 1.00 59.57 212 GLN A CA 1
ATOM 1310 C C . GLN A 1 232 ? -24.233 -26.653 23.734 1.00 58.79 212 GLN A C 1
ATOM 1311 O O . GLN A 1 232 ? -23.704 -26.070 24.676 1.00 63.89 212 GLN A O 1
ATOM 1317 N N . ILE A 1 233 ? -23.568 -26.976 22.632 1.00 61.44 213 ILE A N 1
ATOM 1318 C CA . ILE A 1 233 ? -22.167 -26.650 22.428 1.00 63.86 213 ILE A CA 1
ATOM 1319 C C . ILE A 1 233 ? -21.934 -25.188 22.753 1.00 65.63 213 ILE A C 1
ATOM 1320 O O . ILE A 1 233 ? -22.588 -24.310 22.192 1.00 67.28 213 ILE A O 1
ATOM 1325 N N . SER A 1 234 ? -21.015 -24.926 23.673 1.00 72.45 214 SER A N 1
ATOM 1326 C CA . SER A 1 234 ? -20.440 -23.612 23.893 1.00 75.78 214 SER A CA 1
ATOM 1327 C C . SER A 1 234 ? -18.976 -23.647 23.476 1.00 94.88 214 SER A C 1
ATOM 1328 O O . SER A 1 234 ? -18.317 -24.687 23.567 1.00 98.13 214 SER A O 1
ATOM 1331 N N . ILE A 1 235 ? -18.468 -22.516 22.996 1.00 98.48 215 ILE A N 1
ATOM 1332 C CA . ILE A 1 235 ? -17.111 -22.413 22.473 1.00 103.29 215 ILE A CA 1
ATOM 1333 C C . ILE A 1 235 ? -16.339 -21.401 23.307 1.00 109.13 215 ILE A C 1
ATOM 1334 O O . ILE A 1 235 ? -16.795 -20.268 23.462 1.00 114.02 215 ILE A O 1
ATOM 1339 N N . PRO A 1 236 ? -15.155 -21.748 23.818 1.00 123.71 216 PRO A N 1
ATOM 1340 C CA . PRO A 1 236 ? -14.386 -20.788 24.616 1.00 129.96 216 PRO A CA 1
ATOM 1341 C C . PRO A 1 236 ? -13.864 -19.629 23.789 1.00 121.28 216 PRO A C 1
ATOM 1342 O O . PRO A 1 236 ? -14.239 -19.462 22.626 1.00 121.51 216 PRO A O 1
ATOM 1346 N N . THR A 1 237 ? -12.984 -18.828 24.391 1.00 129.27 217 THR A N 1
ATOM 1347 C CA . THR A 1 237 ? -12.435 -17.668 23.701 1.00 119.24 217 THR A CA 1
ATOM 1348 C C . THR A 1 237 ? -11.761 -18.065 22.397 1.00 113.22 217 THR A C 1
ATOM 1349 O O . THR A 1 237 ? -11.905 -17.379 21.381 1.00 111.72 217 THR A O 1
ATOM 1351 N N . ARG A 1 238 ? -11.051 -19.187 22.398 1.00 109.19 218 ARG A N 1
ATOM 1352 C CA . ARG A 1 238 ? -10.178 -19.566 21.295 1.00 103.26 218 ARG A CA 1
ATOM 1353 C C . ARG A 1 238 ? -9.258 -18.400 20.933 1.00 104.68 218 ARG A C 1
ATOM 1354 O O . ARG A 1 238 ? -9.385 -17.773 19.886 1.00 111.49 218 ARG A O 1
ATOM 1362 N N . ASP A 1 239 ? -8.350 -18.091 21.848 1.00 100.33 219 ASP A N 1
ATOM 1363 C CA . ASP A 1 239 ? -7.361 -17.098 21.479 1.00 99.52 219 ASP A CA 1
ATOM 1364 C C . ASP A 1 239 ? -6.035 -17.781 21.200 1.00 95.49 219 ASP A C 1
ATOM 1365 O O . ASP A 1 239 ? -5.624 -18.671 21.957 1.00 92.71 219 ASP A O 1
ATOM 1370 N N . PRO A 1 240 ? -5.377 -17.430 20.098 1.00 90.98 220 PRO A N 1
ATOM 1371 C CA . PRO A 1 240 ? -4.150 -18.119 19.706 1.00 88.95 220 PRO A CA 1
ATOM 1372 C C . PRO A 1 240 ? -2.910 -17.361 20.120 1.00 89.94 220 PRO A C 1
ATOM 1373 O O . PRO A 1 240 ? -1.881 -17.436 19.446 1.00 93.20 220 PRO A O 1
ATOM 1377 N N . SER A 1 241 ? -3.006 -16.601 21.205 1.00 97.15 221 SER A N 1
ATOM 1378 C CA . SER A 1 241 ? -1.883 -15.854 21.743 1.00 95.17 221 SER A CA 1
ATOM 1379 C C . SER A 1 241 ? -1.470 -16.496 23.053 1.00 96.12 221 SER A C 1
ATOM 1380 O O . SER A 1 241 ? -2.318 -16.808 23.889 1.00 108.34 221 SER A O 1
ATOM 1383 N N . GLY A 1 242 ? -0.179 -16.699 23.224 1.00 92.50 222 GLY A N 1
ATOM 1384 C CA . GLY A 1 242 ? 0.315 -17.384 24.383 1.00 94.05 222 GLY A CA 1
ATOM 1385 C C . GLY A 1 242 ? 1.162 -18.544 23.935 1.00 91.19 222 GLY A C 1
ATOM 1386 O O . GLY A 1 242 ? 1.633 -18.585 22.800 1.00 96.86 222 GLY A O 1
ATOM 1387 N N . PRO A 1 243 ? 1.368 -19.517 24.805 1.00 91.43 223 PRO A N 1
ATOM 1388 C CA . PRO A 1 243 ? 2.221 -20.641 24.437 1.00 87.54 223 PRO A CA 1
ATOM 1389 C C . PRO A 1 243 ? 1.491 -21.528 23.451 1.00 89.06 223 PRO A C 1
ATOM 1390 O O . PRO A 1 243 ? 0.262 -21.553 23.401 1.00 88.36 223 PRO A O 1
ATOM 1394 N N . PHE A 1 244 ? 2.255 -22.234 22.632 1.00 86.43 224 PHE A N 1
ATOM 1395 C CA . PHE A 1 244 ? 1.689 -23.256 21.773 1.00 68.56 224 PHE A CA 1
ATOM 1396 C C . PHE A 1 244 ? 1.803 -24.594 22.476 1.00 65.23 224 PHE A C 1
ATOM 1397 O O . PHE A 1 244 ? 2.876 -24.953 22.965 1.00 67.34 224 PHE A O 1
ATOM 1405 N N . LEU A 1 245 ? 0.698 -25.323 22.518 1.00 62.47 225 LEU A N 1
ATOM 1406 C CA . LEU A 1 245 ? 0.606 -26.595 23.206 1.00 56.90 225 LEU A CA 1
ATOM 1407 C C . LEU A 1 245 ? -0.308 -27.493 22.403 1.00 58.54 225 LEU A C 1
ATOM 1408 O O . LEU A 1 245 ? -1.330 -27.039 21.892 1.00 79.28 225 LEU A O 1
ATOM 1413 N N . MET A 1 246 ? 0.050 -28.759 22.289 1.00 49.70 226 MET A N 1
ATOM 1414 C CA . MET A 1 246 ? -0.728 -29.662 21.467 1.00 51.83 226 MET A CA 1
ATOM 1415 C C . MET A 1 246 ? -0.664 -31.052 22.058 1.00 55.77 226 MET A C 1
ATOM 1416 O O . MET A 1 246 ? 0.412 -31.523 22.409 1.00 56.12 226 MET A O 1
ATOM 1421 N N . SER A 1 247 ? -1.808 -31.704 22.159 1.00 63.13 227 SER A N 1
ATOM 1422 C CA . SER A 1 247 ? -1.888 -33.055 22.683 1.00 52.16 227 SER A CA 1
ATOM 1423 C C . SER A 1 247 ? -1.924 -34.016 21.516 1.00 51.89 227 SER A C 1
ATOM 1424 O O . SER A 1 247 ? -2.833 -33.954 20.703 1.00 61.93 227 SER A O 1
ATOM 1427 N N . VAL A 1 248 ? -0.962 -34.910 21.455 1.00 51.96 228 VAL A N 1
ATOM 1428 C CA . VAL A 1 248 ? -0.797 -35.822 20.340 1.00 54.07 228 VAL A CA 1
ATOM 1429 C C . VAL A 1 248 ? -1.513 -37.117 20.669 1.00 55.42 228 VAL A C 1
ATOM 1430 O O . VAL A 1 248 ? -1.266 -37.714 21.713 1.00 59.27 228 VAL A O 1
ATOM 1434 N N . ASP A 1 249 ? -2.394 -37.562 19.776 1.00 58.07 229 ASP A N 1
ATOM 1435 C CA . ASP A 1 249 ? -3.106 -38.817 19.951 1.00 60.91 229 ASP A CA 1
ATOM 1436 C C . ASP A 1 249 ? -2.675 -39.926 18.999 1.00 69.19 229 ASP A C 1
ATOM 1437 O O . ASP A 1 249 ? -2.987 -41.087 19.264 1.00 72.44 229 ASP A O 1
ATOM 1442 N N . HIS A 1 250 ? -1.963 -39.619 17.917 1.00 67.09 230 HIS A N 1
ATOM 1443 C CA . HIS A 1 250 ? -1.504 -40.641 16.989 1.00 68.48 230 HIS A CA 1
ATOM 1444 C C . HIS A 1 250 ? -0.219 -40.184 16.331 1.00 64.54 230 HIS A C 1
ATOM 1445 O O . HIS A 1 250 ? -0.079 -39.016 15.983 1.00 63.66 230 HIS A O 1
ATOM 1452 N N . CYS A 1 251 ? 0.705 -41.116 16.139 1.00 68.39 231 CYS A N 1
ATOM 1453 C CA . CYS A 1 251 ? 1.993 -40.793 15.549 1.00 67.62 231 CYS A CA 1
ATOM 1454 C C . CYS A 1 251 ? 2.420 -41.940 14.657 1.00 68.29 231 CYS A C 1
ATOM 1455 O O . CYS A 1 251 ? 2.435 -43.087 15.097 1.00 69.40 231 CYS A O 1
ATOM 1458 N N . PHE A 1 252 ? 2.761 -41.636 13.411 1.00 68.50 232 PHE A N 1
ATOM 1459 C CA . PHE A 1 252 ? 3.156 -42.679 12.481 1.00 73.59 232 PHE A CA 1
ATOM 1460 C C . PHE A 1 252 ? 4.089 -42.103 11.428 1.00 72.88 232 PHE A C 1
ATOM 1461 O O . PHE A 1 252 ? 4.129 -40.897 11.184 1.00 69.57 232 PHE A O 1
ATOM 1469 N N . SER A 1 253 ? 4.839 -42.993 10.804 1.00 80.84 233 SER A N 1
ATOM 1470 C CA . SER A 1 253 ? 5.802 -42.621 9.784 1.00 86.00 233 SER A CA 1
ATOM 1471 C C . SER A 1 253 ? 5.232 -42.887 8.398 1.00 98.10 233 SER A C 1
ATOM 1472 O O . SER A 1 253 ? 4.589 -43.912 8.164 1.00 101.15 233 SER A O 1
ATOM 1475 N N . ILE A 1 254 ? 5.444 -41.940 7.494 1.00 95.65 234 ILE A N 1
ATOM 1476 C CA . ILE A 1 254 ? 5.112 -42.091 6.085 1.00 98.20 234 ILE A CA 1
ATOM 1477 C C . ILE A 1 254 ? 6.435 -42.165 5.345 1.00 103.12 234 ILE A C 1
ATOM 1478 O O . ILE A 1 254 ? 7.132 -41.153 5.220 1.00 116.31 234 ILE A O 1
ATOM 1483 N N . LYS A 1 255 ? 6.782 -43.360 4.863 1.00 101.23 235 LYS A N 1
ATOM 1484 C CA . LYS A 1 255 ? 8.103 -43.671 4.319 1.00 109.42 235 LYS A CA 1
ATOM 1485 C C . LYS A 1 255 ? 8.690 -42.553 3.465 1.00 109.51 235 LYS A C 1
ATOM 1486 O O . LYS A 1 255 ? 9.900 -42.311 3.496 1.00 105.76 235 LYS A O 1
ATOM 1488 N N . GLY A 1 256 ? 7.849 -41.850 2.722 1.00 106.15 236 GLY A N 1
ATOM 1489 C CA . GLY A 1 256 ? 8.327 -40.730 1.944 1.00 105.24 236 GLY A CA 1
ATOM 1490 C C . GLY A 1 256 ? 8.587 -39.482 2.760 1.00 107.31 236 GLY A C 1
ATOM 1491 O O . GLY A 1 256 ? 9.732 -39.039 2.874 1.00 103.53 236 GLY A O 1
ATOM 1492 N N . GLN A 1 257 ? 7.508 -38.868 3.237 1.00 108.41 237 GLN A N 1
ATOM 1493 C CA . GLN A 1 257 ? 7.596 -37.579 3.911 1.00 112.83 237 GLN A CA 1
ATOM 1494 C C . GLN A 1 257 ? 7.558 -37.418 5.430 1.00 109.41 237 GLN A C 1
ATOM 1495 O O . GLN A 1 257 ? 6.646 -36.789 5.970 1.00 115.98 237 GLN A O 1
ATOM 1501 N N . GLY A 1 258 ? 8.557 -37.948 6.121 1.00 101.08 238 GLY A N 1
ATOM 1502 C CA . GLY A 1 258 ? 8.629 -37.719 7.546 1.00 84.24 238 GLY A CA 1
ATOM 1503 C C . GLY A 1 258 ? 7.689 -38.540 8.407 1.00 80.77 238 GLY A C 1
ATOM 1504 O O . GLY A 1 258 ? 7.271 -39.639 8.068 1.00 84.91 238 GLY A O 1
ATOM 1505 N N . THR A 1 259 ? 7.380 -37.972 9.568 1.00 73.76 239 THR A N 1
ATOM 1506 C CA . THR A 1 259 ? 6.562 -38.612 10.579 1.00 73.82 239 THR A CA 1
ATOM 1507 C C . THR A 1 259 ? 5.428 -37.677 10.961 1.00 69.59 239 THR A C 1
ATOM 1508 O O . THR A 1 259 ? 5.634 -36.474 11.117 1.00 77.58 239 THR A O 1
ATOM 1512 N N . VAL A 1 260 ? 4.225 -38.225 11.071 1.00 68.28 240 VAL A N 1
ATOM 1513 C CA . VAL A 1 260 ? 3.010 -37.435 11.231 1.00 65.41 240 VAL A CA 1
ATOM 1514 C C . VAL A 1 260 ? 2.488 -37.579 12.653 1.00 65.83 240 VAL A C 1
ATOM 1515 O O . VAL A 1 260 ? 2.532 -38.661 13.241 1.00 65.28 240 VAL A O 1
ATOM 1519 N N . MET A 1 261 ? 1.989 -36.480 13.196 1.00 63.16 241 MET A N 1
ATOM 1520 C CA . MET A 1 261 ? 1.422 -36.419 14.539 1.00 62.06 241 MET A CA 1
ATOM 1521 C C . MET A 1 261 ? 0.047 -35.788 14.453 1.00 54.83 241 MET A C 1
ATOM 1522 O O . MET A 1 261 ? -0.053 -34.594 14.195 1.00 56.91 241 MET A O 1
ATOM 1527 N N . THR A 1 262 ? -1.005 -36.548 14.701 1.00 57.86 242 THR A N 1
ATOM 1528 C CA . THR A 1 262 ? -2.341 -35.971 14.770 1.00 55.49 242 THR A CA 1
ATOM 1529 C C . THR A 1 262 ? -2.703 -35.710 16.224 1.00 58.29 242 THR A C 1
ATOM 1530 O O . THR A 1 262 ? -2.373 -36.500 17.105 1.00 66.51 242 THR A O 1
ATOM 1534 N N . GLY A 1 263 ? -3.346 -34.583 16.478 1.00 54.00 243 GLY A N 1
ATOM 1535 C CA . GLY A 1 263 ? -3.636 -34.224 17.843 1.00 58.52 243 GLY A CA 1
ATOM 1536 C C . GLY A 1 263 ? -4.339 -32.897 17.900 1.00 59.17 243 GLY A C 1
ATOM 1537 O O . GLY A 1 263 ? -4.590 -32.262 16.882 1.00 60.83 243 GLY A O 1
ATOM 1538 N N . THR A 1 264 ? -4.625 -32.473 19.127 1.00 58.17 244 THR A N 1
ATOM 1539 C CA . THR A 1 264 ? -5.533 -31.372 19.408 1.00 56.41 244 THR A CA 1
ATOM 1540 C C . THR A 1 264 ? -4.752 -30.205 19.989 1.00 56.71 244 THR A C 1
ATOM 1541 O O . THR A 1 264 ? -3.971 -30.385 20.920 1.00 71.24 244 THR A O 1
ATOM 1545 N N . ILE A 1 265 ? -4.960 -29.013 19.444 1.00 55.37 245 ILE A N 1
ATOM 1546 C CA . ILE A 1 265 ? -4.266 -27.829 19.934 1.00 57.19 245 ILE A CA 1
ATOM 1547 C C . ILE A 1 265 ? -4.964 -27.313 21.188 1.00 58.29 245 ILE A C 1
ATOM 1548 O O . ILE A 1 265 ? -6.141 -26.945 21.155 1.00 55.45 245 ILE A O 1
ATOM 1553 N N . LEU A 1 266 ? -4.234 -27.274 22.298 1.00 61.02 246 LEU A N 1
ATOM 1554 C CA . LEU A 1 266 ? -4.779 -26.774 23.552 1.00 60.19 246 LEU A CA 1
ATOM 1555 C C . LEU A 1 266 ? -4.485 -25.310 23.804 1.00 61.45 246 LEU A C 1
ATOM 1556 O O . LEU A 1 266 ? -5.267 -24.647 24.479 1.00 67.95 246 LEU A O 1
ATOM 1561 N N . SER A 1 267 ? -3.388 -24.780 23.294 1.00 63.35 247 SER A N 1
ATOM 1562 C CA . SER A 1 267 ? -3.048 -23.402 23.585 1.00 68.61 247 SER A CA 1
ATOM 1563 C C . SER A 1 267 ? -2.351 -22.793 22.387 1.00 69.98 247 SER A C 1
ATOM 1564 O O . SER A 1 267 ? -1.499 -23.428 21.772 1.00 72.56 247 SER A O 1
ATOM 1567 N N . GLY A 1 268 ? -2.728 -21.573 22.053 1.00 73.98 248 GLY A N 1
ATOM 1568 C CA . GLY A 1 268 ? -1.926 -20.794 21.139 1.00 76.86 248 GLY A CA 1
ATOM 1569 C C . GLY A 1 268 ? -2.236 -21.087 19.684 1.00 74.32 248 GLY A C 1
ATOM 1570 O O . GLY A 1 268 ? -3.352 -21.435 19.318 1.00 75.48 248 GLY A O 1
ATOM 1571 N N . SER A 1 269 ? -1.208 -20.932 18.850 1.00 79.45 249 SER A N 1
ATOM 1572 C CA . SER A 1 269 ? -1.315 -21.038 17.405 1.00 71.64 249 SER A CA 1
ATOM 1573 C C . SER A 1 269 ? -0.035 -21.637 16.860 1.00 70.26 249 SER A C 1
ATOM 1574 O O . SER A 1 269 ? 0.997 -21.630 17.526 1.00 76.39 249 SER A O 1
ATOM 1576 N N . ILE A 1 270 ? -0.105 -22.148 15.631 1.00 69.15 250 ILE A N 1
ATOM 1577 C CA . ILE A 1 270 ? 1.070 -22.654 14.934 1.00 68.03 250 ILE A CA 1
ATOM 1578 C C . ILE A 1 270 ? 0.900 -22.391 13.446 1.00 74.34 250 ILE A C 1
ATOM 1579 O O . ILE A 1 270 ? -0.218 -22.305 12.939 1.00 82.98 250 ILE A O 1
ATOM 1584 N N . SER A 1 271 ? 2.022 -22.233 12.747 1.00 71.22 251 SER A N 1
ATOM 1585 C CA . SER A 1 271 ? 2.008 -22.009 11.311 1.00 75.27 251 SER A CA 1
ATOM 1586 C C . SER A 1 271 ? 3.158 -22.766 10.676 1.00 73.04 251 SER A C 1
ATOM 1587 O O . SER A 1 271 ? 4.070 -23.222 11.358 1.00 73.56 251 SER A O 1
ATOM 1590 N N . LEU A 1 272 ? 3.095 -22.917 9.358 1.00 74.31 252 LEU A N 1
ATOM 1591 C CA . LEU A 1 272 ? 4.114 -23.687 8.653 1.00 73.03 252 LEU A CA 1
ATOM 1592 C C . LEU A 1 272 ? 5.479 -23.034 8.789 1.00 76.65 252 LEU A C 1
ATOM 1593 O O . LEU A 1 272 ? 5.609 -21.810 8.758 1.00 88.71 252 LEU A O 1
ATOM 1598 N N . GLY A 1 273 ? 6.505 -23.862 8.938 1.00 71.72 253 GLY A N 1
ATOM 1599 C CA . GLY A 1 273 ? 7.844 -23.396 9.161 1.00 71.79 253 GLY A CA 1
ATOM 1600 C C . GLY A 1 273 ? 8.239 -23.313 10.618 1.00 76.99 253 GLY A C 1
ATOM 1601 O O . GLY A 1 273 ? 9.425 -23.421 10.932 1.00 87.66 253 GLY A O 1
ATOM 1602 N N . ASP A 1 274 ? 7.273 -23.132 11.514 1.00 84.74 254 ASP A N 1
ATOM 1603 C CA . ASP A 1 274 ? 7.525 -23.125 12.945 1.00 75.40 254 ASP A CA 1
ATOM 1604 C C . ASP A 1 274 ? 8.243 -24.390 13.376 1.00 76.57 254 ASP A C 1
ATOM 1605 O O . ASP A 1 274 ? 8.171 -25.436 12.735 1.00 81.85 254 ASP A O 1
ATOM 1610 N N . SER A 1 275 ? 8.939 -24.283 14.491 1.00 77.13 255 SER A N 1
ATOM 1611 C CA . SER A 1 275 ? 9.574 -25.421 15.116 1.00 73.45 255 SER A CA 1
ATOM 1612 C C . SER A 1 275 ? 8.824 -25.763 16.394 1.00 76.08 255 SER A C 1
ATOM 1613 O O . SER A 1 275 ? 8.355 -24.879 17.110 1.00 81.76 255 SER A O 1
ATOM 1615 N N . VAL A 1 276 ? 8.682 -27.045 16.656 1.00 69.92 256 VAL A N 1
ATOM 1616 C CA . VAL A 1 276 ? 8.037 -27.509 17.864 1.00 64.69 256 VAL A CA 1
ATOM 1617 C C . VAL A 1 276 ? 9.060 -28.300 18.656 1.00 69.41 256 VAL A C 1
ATOM 1618 O O . VAL A 1 276 ? 9.936 -28.956 18.090 1.00 71.84 256 VAL A O 1
ATOM 1622 N N . GLU A 1 277 ? 8.964 -28.226 19.974 1.00 69.06 257 GLU A N 1
ATOM 1623 C CA . GLU A 1 277 ? 9.726 -29.131 20.800 1.00 65.85 257 GLU A CA 1
ATOM 1624 C C . GLU A 1 277 ? 8.897 -30.376 20.997 1.00 63.85 257 GLU A C 1
ATOM 1625 O O . GLU A 1 277 ? 7.675 -30.301 21.088 1.00 62.35 257 GLU A O 1
ATOM 1631 N N . ILE A 1 278 ? 9.564 -31.519 21.005 1.00 64.77 258 ILE A N 1
ATOM 1632 C CA . ILE A 1 278 ? 8.946 -32.782 21.368 1.00 63.22 258 ILE A CA 1
ATOM 1633 C C . ILE A 1 278 ? 9.637 -33.251 22.636 1.00 71.14 258 ILE A C 1
ATOM 1634 O O . ILE A 1 278 ? 10.613 -34.004 22.555 1.00 76.23 258 ILE A O 1
ATOM 1639 N N . PRO A 1 279 ? 9.185 -32.824 23.817 1.00 72.15 259 PRO A N 1
ATOM 1640 C CA . PRO A 1 279 ? 9.943 -33.127 25.034 1.00 73.64 259 PRO A CA 1
ATOM 1641 C C . PRO A 1 279 ? 10.197 -34.601 25.250 1.00 74.54 259 PRO A C 1
ATOM 1642 O O . PRO A 1 279 ? 11.246 -34.956 25.797 1.00 90.55 259 PRO A O 1
ATOM 1646 N N . ALA A 1 280 ? 9.298 -35.478 24.814 1.00 73.75 260 ALA A N 1
ATOM 1647 C CA . ALA A 1 280 ? 9.518 -36.903 25.023 1.00 72.81 260 ALA A CA 1
ATOM 1648 C C . ALA A 1 280 ? 10.752 -37.409 24.298 1.00 77.97 260 ALA A C 1
ATOM 1649 O O . ALA A 1 280 ? 11.245 -38.490 24.624 1.00 86.50 260 ALA A O 1
ATOM 1651 N N . LEU A 1 281 ? 11.250 -36.666 23.313 1.00 80.64 261 LEU A N 1
ATOM 1652 C CA . LEU A 1 281 ? 12.482 -37.007 22.630 1.00 79.84 261 LEU A CA 1
ATOM 1653 C C . LEU A 1 281 ? 13.584 -35.982 22.828 1.00 79.60 261 LEU A C 1
ATOM 1654 O O . LEU A 1 281 ? 14.712 -36.230 22.406 1.00 83.16 261 LEU A O 1
ATOM 1659 N N . LYS A 1 282 ? 13.298 -34.846 23.441 1.00 80.20 262 LYS A N 1
ATOM 1660 C CA . LYS A 1 282 ? 14.300 -33.818 23.667 1.00 84.44 262 LYS A CA 1
ATOM 1661 C C . LYS A 1 282 ? 14.918 -33.376 22.349 1.00 84.57 262 LYS A C 1
ATOM 1662 O O . LYS A 1 282 ? 16.132 -33.222 22.225 1.00 91.86 262 LYS A O 1
ATOM 1668 N N . VAL A 1 283 ? 14.068 -33.171 21.352 1.00 77.83 263 VAL A N 1
ATOM 1669 C CA . VAL A 1 283 ? 14.496 -32.743 20.030 1.00 75.92 263 VAL A CA 1
ATOM 1670 C C . VAL A 1 283 ? 13.475 -31.764 19.481 1.00 71.95 263 VAL A C 1
ATOM 1671 O O . VAL A 1 283 ? 12.271 -31.939 19.674 1.00 79.40 263 VAL A O 1
ATOM 1675 N N . VAL A 1 284 ? 13.959 -30.719 18.820 1.00 72.94 264 VAL A N 1
ATOM 1676 C CA . VAL A 1 284 ? 13.119 -29.740 18.143 1.00 66.22 264 VAL A CA 1
ATOM 1677 C C . VAL A 1 284 ? 13.093 -30.074 16.659 1.00 71.42 264 VAL A C 1
ATOM 1678 O O . VAL A 1 284 ? 14.130 -30.386 16.064 1.00 77.29 264 VAL A O 1
ATOM 1682 N N . LYS A 1 285 ? 11.902 -30.037 16.067 1.00 73.88 265 LYS A N 1
ATOM 1683 C CA . LYS A 1 285 ? 11.705 -30.346 14.664 1.00 71.46 265 LYS A CA 1
ATOM 1684 C C . LYS A 1 285 ? 10.898 -29.245 14.004 1.00 72.43 265 LYS A C 1
ATOM 1685 O O . LYS A 1 285 ? 10.167 -28.502 14.653 1.00 77.84 265 LYS A O 1
ATOM 1691 N N . LYS A 1 286 ? 11.063 -29.144 12.694 1.00 83.29 266 LYS A N 1
ATOM 1692 C CA . LYS A 1 286 ? 10.438 -28.111 11.885 1.00 80.28 266 LYS A CA 1
ATOM 1693 C C . LYS A 1 286 ? 9.150 -28.632 11.277 1.00 72.35 266 LYS A C 1
ATOM 1694 O O . LYS A 1 286 ? 9.068 -29.793 10.882 1.00 69.28 266 LYS A O 1
ATOM 1700 N N . VAL A 1 287 ? 8.155 -27.760 11.194 1.00 70.65 267 VAL A N 1
ATOM 1701 C CA . VAL A 1 287 ? 6.835 -28.115 10.695 1.00 71.84 267 VAL A CA 1
ATOM 1702 C C . VAL A 1 287 ? 6.863 -27.994 9.178 1.00 71.35 267 VAL A C 1
ATOM 1703 O O . VAL A 1 287 ? 6.895 -26.890 8.632 1.00 71.26 267 VAL A O 1
ATOM 1707 N N . LYS A 1 288 ? 6.858 -29.136 8.499 1.00 69.93 268 LYS A N 1
ATOM 1708 C CA . LYS A 1 288 ? 6.872 -29.187 7.048 1.00 72.47 268 LYS A CA 1
ATOM 1709 C C . LYS A 1 288 ? 5.476 -29.014 6.445 1.00 85.00 268 LYS A C 1
ATOM 1710 O O . LYS A 1 288 ? 5.281 -28.175 5.564 1.00 88.93 268 LYS A O 1
ATOM 1715 N N . SER A 1 289 ? 4.494 -29.783 6.911 1.00 86.52 269 SER A N 1
ATOM 1716 C CA . SER A 1 289 ? 3.173 -29.825 6.311 1.00 68.41 269 SER A CA 1
ATOM 1717 C C . SER A 1 289 ? 2.128 -29.967 7.405 1.00 70.54 269 SER A C 1
ATOM 1718 O O . SER A 1 289 ? 2.385 -30.556 8.454 1.00 65.12 269 SER A O 1
ATOM 1720 N N . MET A 1 290 ? 0.943 -29.426 7.136 1.00 74.70 270 MET A N 1
ATOM 1721 C CA . MET A 1 290 ? -0.189 -29.460 8.050 1.00 62.08 270 MET A CA 1
ATOM 1722 C C . MET A 1 290 ? -1.459 -29.686 7.247 1.00 66.60 270 MET A C 1
ATOM 1723 O O . MET A 1 290 ? -1.746 -28.911 6.335 1.00 67.53 270 MET A O 1
ATOM 1728 N N . GLN A 1 291 ? -2.234 -30.708 7.590 1.00 62.60 271 GLN A N 1
ATOM 1729 C CA . GLN A 1 291 ? -3.515 -30.936 6.944 1.00 67.42 271 GLN A CA 1
ATOM 1730 C C . GLN A 1 291 ? -4.649 -30.908 7.957 1.00 66.90 271 GLN A C 1
ATOM 1731 O O . GLN A 1 291 ? -4.459 -31.199 9.134 1.00 64.87 271 GLN A O 1
ATOM 1737 N N . MET A 1 292 ? -5.841 -30.566 7.481 1.00 71.75 272 MET A N 1
ATOM 1738 C CA . MET A 1 292 ? -7.033 -30.536 8.313 1.00 70.88 272 MET A CA 1
ATOM 1739 C C . MET A 1 292 ? -8.261 -30.396 7.424 1.00 73.68 272 MET A C 1
ATOM 1740 O O . MET A 1 292 ? -8.247 -29.626 6.466 1.00 80.68 272 MET A O 1
ATOM 1745 N N . PHE A 1 293 ? -9.322 -31.122 7.762 1.00 75.30 273 PHE A N 1
ATOM 1746 C CA . PHE A 1 293 ? -10.524 -31.218 6.929 1.00 74.96 273 PHE A CA 1
ATOM 1747 C C . PHE A 1 293 ? -10.186 -31.620 5.493 1.00 81.20 273 PHE A C 1
ATOM 1748 O O . PHE A 1 293 ? -10.712 -31.057 4.537 1.00 86.62 273 PHE A O 1
ATOM 1756 N N . HIS A 1 294 ? -9.294 -32.593 5.328 1.00 87.35 274 HIS A N 1
ATOM 1757 C CA . HIS A 1 294 ? -8.892 -33.114 4.013 1.00 83.13 274 HIS A CA 1
ATOM 1758 C C . HIS A 1 294 ? -8.232 -32.068 3.113 1.00 82.67 274 HIS A C 1
ATOM 1759 O O . HIS A 1 294 ? -8.110 -32.280 1.913 1.00 83.12 274 HIS A O 1
ATOM 1766 N N . MET A 1 295 ? -7.784 -30.948 3.655 1.00 81.55 275 MET A N 1
ATOM 1767 C CA . MET A 1 295 ? -7.104 -29.926 2.883 1.00 81.53 275 MET A CA 1
ATOM 1768 C C . MET A 1 295 ? -5.860 -29.472 3.627 1.00 88.25 275 MET A C 1
ATOM 1769 O O . MET A 1 295 ? -5.845 -29.467 4.855 1.00 90.70 275 MET A O 1
ATOM 1774 N N . PRO A 1 296 ? -4.804 -29.095 2.918 1.00 92.38 276 PRO A N 1
ATOM 1775 C CA . PRO A 1 296 ? -3.633 -28.537 3.590 1.00 85.10 276 PRO A CA 1
ATOM 1776 C C . PRO A 1 296 ? -3.866 -27.097 4.017 1.00 84.24 276 PRO A C 1
ATOM 1777 O O . PRO A 1 296 ? -4.560 -26.330 3.350 1.00 90.59 276 PRO A O 1
ATOM 1781 N N . ILE A 1 297 ? -3.269 -26.731 5.152 1.00 74.47 277 ILE A N 1
ATOM 1782 C CA . ILE A 1 297 ? -3.474 -25.424 5.762 1.00 71.58 277 ILE A CA 1
ATOM 1783 C C . ILE A 1 297 ? -2.126 -24.823 6.129 1.00 68.91 277 ILE A C 1
ATOM 1784 O O . ILE A 1 297 ? -1.101 -25.498 6.127 1.00 66.78 277 ILE A O 1
ATOM 1789 N N . THR A 1 298 ? -2.144 -23.529 6.451 1.00 69.40 278 THR A N 1
ATOM 1790 C CA . THR A 1 298 ? -0.938 -22.799 6.809 1.00 69.98 278 THR A CA 1
ATOM 1791 C C . THR A 1 298 ? -0.913 -22.327 8.252 1.00 74.97 278 THR A C 1
ATOM 1792 O O . THR A 1 298 ? 0.142 -21.891 8.715 1.00 80.77 278 THR A O 1
ATOM 1796 N N . SER A 1 299 ? -2.027 -22.412 8.974 1.00 75.70 279 SER A N 1
ATOM 1797 C CA . SER A 1 299 ? -2.100 -21.924 10.341 1.00 72.64 279 SER A CA 1
ATOM 1798 C C . SER A 1 299 ? -3.175 -22.696 11.088 1.00 72.82 279 SER A C 1
ATOM 1799 O O . SER A 1 299 ? -4.040 -23.330 10.483 1.00 71.62 279 SER A O 1
ATOM 1801 N N . ALA A 1 300 ? -3.118 -22.628 12.416 1.00 73.57 280 ALA A N 1
ATOM 1802 C CA . ALA A 1 300 ? -4.055 -23.376 13.240 1.00 67.23 280 ALA A CA 1
ATOM 1803 C C . ALA A 1 300 ? -4.111 -22.796 14.643 1.00 67.88 280 ALA A C 1
ATOM 1804 O O . ALA A 1 300 ? -3.108 -22.332 15.170 1.00 68.13 280 ALA A O 1
ATOM 1806 N N . MET A 1 301 ? -5.296 -22.777 15.238 1.00 69.70 281 MET A N 1
ATOM 1807 C CA . MET A 1 301 ? -5.430 -22.194 16.564 1.00 72.96 281 MET A CA 1
ATOM 1808 C C . MET A 1 301 ? -6.159 -23.075 17.565 1.00 74.71 281 MET A C 1
ATOM 1809 O O . MET A 1 301 ? -6.970 -23.926 17.201 1.00 79.87 281 MET A O 1
ATOM 1814 N N . GLN A 1 302 ? -5.854 -22.847 18.836 1.00 71.84 282 GLN A N 1
ATOM 1815 C CA . GLN A 1 302 ? -6.468 -23.586 19.927 1.00 74.79 282 GLN A CA 1
ATOM 1816 C C . GLN A 1 302 ? -7.863 -24.061 19.547 1.00 73.39 282 GLN A C 1
ATOM 1817 O O . GLN A 1 302 ? -8.648 -23.313 18.973 1.00 75.66 282 GLN A O 1
ATOM 1823 N N . GLY A 1 303 ? -8.159 -25.320 19.859 1.00 68.07 283 GLY A N 1
ATOM 1824 C CA . GLY A 1 303 ? -9.428 -25.934 19.575 1.00 68.73 283 GLY A CA 1
ATOM 1825 C C . GLY A 1 303 ? -9.443 -26.806 18.339 1.00 61.21 283 GLY A C 1
ATOM 1826 O O . GLY A 1 303 ? -10.230 -27.747 18.272 1.00 57.68 283 GLY A O 1
ATOM 1827 N N . ASP A 1 304 ? -8.598 -26.509 17.358 1.00 62.58 284 ASP A N 1
ATOM 1828 C CA . ASP A 1 304 ? -8.511 -27.302 16.145 1.00 55.37 284 ASP A CA 1
ATOM 1829 C C . ASP A 1 304 ? -7.871 -28.649 16.423 1.00 57.39 284 ASP A C 1
ATOM 1830 O O . ASP A 1 304 ? -7.102 -28.814 17.357 1.00 60.45 284 ASP A O 1
ATOM 1835 N N . ARG A 1 305 ? -8.178 -29.614 15.580 1.00 51.14 285 ARG A N 1
ATOM 1836 C CA . ARG A 1 305 ? -7.541 -30.915 15.620 1.00 51.97 285 ARG A CA 1
ATOM 1837 C C . ARG A 1 305 ? -6.998 -31.234 14.236 1.00 59.96 285 ARG A C 1
ATOM 1838 O O . ARG A 1 305 ? -7.766 -31.360 13.282 1.00 68.08 285 ARG A O 1
ATOM 1846 N N . LEU A 1 306 ? -5.683 -31.374 14.126 1.00 55.58 286 LEU A N 1
ATOM 1847 C CA . LEU A 1 306 ? -5.041 -31.505 12.837 1.00 53.76 286 LEU A CA 1
ATOM 1848 C C . LEU A 1 306 ? -3.983 -32.585 12.900 1.00 54.32 286 LEU A C 1
ATOM 1849 O O . LEU A 1 306 ? -3.876 -33.343 13.856 1.00 61.87 286 LEU A O 1
ATOM 1854 N N . GLY A 1 307 ? -3.208 -32.649 11.847 1.00 57.88 287 GLY A N 1
ATOM 1855 C CA . GLY A 1 307 ? -2.046 -33.514 11.799 1.00 56.20 287 GLY A CA 1
ATOM 1856 C C . GLY A 1 307 ? -0.887 -32.703 11.277 1.00 55.98 287 GLY A C 1
ATOM 1857 O O . GLY A 1 307 ? -1.037 -31.913 10.358 1.00 54.10 287 GLY A O 1
ATOM 1858 N N . ILE A 1 308 ? 0.255 -32.869 11.916 1.00 58.91 288 ILE A N 1
ATOM 1859 C CA . ILE A 1 308 ? 1.458 -32.128 11.594 1.00 59.06 288 ILE A CA 1
ATOM 1860 C C . ILE A 1 308 ? 2.475 -33.113 11.064 1.00 63.77 288 ILE A C 1
ATOM 1861 O O . ILE A 1 308 ? 2.576 -34.239 11.558 1.00 61.75 288 ILE A O 1
ATOM 1866 N N . CYS A 1 309 ? 3.199 -32.704 10.037 1.00 64.47 289 CYS A N 1
ATOM 1867 C CA . CYS A 1 309 ? 4.237 -33.531 9.456 1.00 66.22 289 CYS A CA 1
ATOM 1868 C C . CYS A 1 309 ? 5.584 -32.899 9.755 1.00 68.19 289 CYS A C 1
ATOM 1869 O O . CYS A 1 309 ? 5.786 -31.716 9.489 1.00 66.79 289 CYS A O 1
ATOM 1872 N N . VAL A 1 310 ? 6.486 -33.676 10.344 1.00 66.97 290 VAL A N 1
ATOM 1873 C CA . VAL A 1 310 ? 7.829 -33.212 10.641 1.00 67.99 290 VAL A CA 1
ATOM 1874 C C . VAL A 1 310 ? 8.834 -34.235 10.129 1.00 68.48 290 VAL A C 1
ATOM 1875 O O . VAL A 1 310 ? 8.484 -35.327 9.685 1.00 68.67 290 VAL A O 1
ATOM 1879 N N . THR A 1 311 ? 10.101 -33.849 10.203 1.00 69.62 291 THR A N 1
ATOM 1880 C CA . THR A 1 311 ? 11.195 -34.745 9.881 1.00 67.26 291 THR A CA 1
ATOM 1881 C C . THR A 1 311 ? 11.063 -36.047 10.655 1.00 67.91 291 THR A C 1
ATOM 1882 O O . THR A 1 311 ? 10.682 -36.055 11.820 1.00 71.17 291 THR A O 1
ATOM 1886 N N . GLN A 1 312 ? 11.384 -37.149 9.993 1.00 68.49 292 GLN A N 1
ATOM 1887 C CA . GLN A 1 312 ? 11.127 -38.473 10.533 1.00 74.03 292 GLN A CA 1
ATOM 1888 C C . GLN A 1 312 ? 11.838 -38.699 11.854 1.00 76.77 292 GLN A C 1
ATOM 1889 O O . GLN A 1 312 ? 13.026 -38.413 11.988 1.00 79.53 292 GLN A O 1
ATOM 1895 N N . PHE A 1 313 ? 11.104 -39.226 12.827 1.00 76.09 293 PHE A N 1
ATOM 1896 C CA . PHE A 1 313 ? 11.668 -39.818 14.027 1.00 75.91 293 PHE A CA 1
ATOM 1897 C C . PHE A 1 313 ? 11.007 -41.164 14.240 1.00 77.60 293 PHE A C 1
ATOM 1898 O O . PHE A 1 313 ? 10.220 -41.626 13.417 1.00 89.31 293 PHE A O 1
ATOM 1906 N N . ASP A 1 314 ? 11.323 -41.802 15.334 1.00 79.59 294 ASP A N 1
ATOM 1907 C CA . ASP A 1 314 ? 10.663 -43.073 15.579 1.00 83.56 294 ASP A CA 1
ATOM 1908 C C . ASP A 1 314 ? 9.327 -42.816 16.259 1.00 86.20 294 ASP A C 1
ATOM 1909 O O . ASP A 1 314 ? 9.289 -42.367 17.411 1.00 83.80 294 ASP A O 1
ATOM 1914 N N . PRO A 1 315 ? 8.216 -43.096 15.580 1.00 83.54 295 PRO A N 1
ATOM 1915 C CA . PRO A 1 315 ? 6.903 -42.784 16.160 1.00 81.68 295 PRO A CA 1
ATOM 1916 C C . PRO A 1 315 ? 6.631 -43.488 17.469 1.00 83.57 295 PRO A C 1
ATOM 1917 O O . PRO A 1 315 ? 6.076 -42.879 18.389 1.00 83.27 295 PRO A O 1
ATOM 1921 N N . LYS A 1 316 ? 7.010 -44.761 17.582 1.00 88.16 296 LYS A N 1
ATOM 1922 C CA . LYS A 1 316 ? 6.808 -45.502 18.819 1.00 84.51 296 LYS A CA 1
ATOM 1923 C C . LYS A 1 316 ? 7.573 -44.913 19.991 1.00 84.63 296 LYS A C 1
ATOM 1924 O O . LYS A 1 316 ? 7.430 -45.408 21.107 1.00 86.67 296 LYS A O 1
ATOM 1926 N N . LEU A 1 317 ? 8.387 -43.885 19.772 1.00 89.16 297 LEU A N 1
ATOM 1927 C CA . LEU A 1 317 ? 9.019 -43.185 20.877 1.00 88.46 297 LEU A CA 1
ATOM 1928 C C . LEU A 1 317 ? 8.114 -42.128 21.480 1.00 89.61 297 LEU A C 1
ATOM 1929 O O . LEU A 1 317 ? 8.377 -41.670 22.590 1.00 92.53 297 LEU A O 1
ATOM 1934 N N . LEU A 1 318 ? 7.062 -41.719 20.766 1.00 94.09 298 LEU A N 1
ATOM 1935 C CA . LEU A 1 318 ? 6.088 -40.741 21.247 1.00 87.35 298 LEU A CA 1
ATOM 1936 C C . LEU A 1 318 ? 4.735 -41.262 20.786 1.00 87.96 298 LEU A C 1
ATOM 1937 O O . LEU A 1 318 ? 4.199 -40.848 19.762 1.00 88.72 298 LEU A O 1
ATOM 1942 N N . GLU A 1 319 ? 4.195 -42.217 21.533 1.00 92.18 299 GLU A N 1
ATOM 1943 C CA . GLU A 1 319 ? 2.881 -42.749 21.210 1.00 103.39 299 GLU A CA 1
ATOM 1944 C C . GLU A 1 319 ? 1.855 -41.653 21.416 1.00 93.29 299 GLU A C 1
ATOM 1945 O O . GLU A 1 319 ? 1.219 -41.193 20.465 1.00 99.00 299 GLU A O 1
ATOM 1947 N N . ARG A 1 320 ? 1.695 -41.225 22.659 1.00 89.22 300 ARG A N 1
ATOM 1948 C CA . ARG A 1 320 ? 0.872 -40.086 23.003 1.00 80.24 300 ARG A CA 1
ATOM 1949 C C . ARG A 1 320 ? 1.724 -39.137 23.823 1.00 75.09 300 ARG A C 1
ATOM 1950 O O . ARG A 1 320 ? 2.745 -39.525 24.387 1.00 81.78 300 ARG A O 1
ATOM 1958 N N . GLY A 1 321 ? 1.313 -37.896 23.891 1.00 63.84 301 GLY A N 1
ATOM 1959 C CA . GLY A 1 321 ? 2.073 -36.939 24.659 1.00 61.28 301 GLY A CA 1
ATOM 1960 C C . GLY A 1 321 ? 1.909 -35.552 24.094 1.00 54.17 301 GLY A C 1
ATOM 1961 O O . GLY A 1 321 ? 1.189 -35.330 23.157 1.00 64.52 301 GLY A O 1
ATOM 1962 N N . LEU A 1 322 ? 2.614 -34.629 24.698 1.00 56.43 302 LEU A N 1
ATOM 1963 C CA . LEU A 1 322 ? 2.509 -33.222 24.375 1.00 57.52 302 LEU A CA 1
ATOM 1964 C C . LEU A 1 322 ? 3.661 -32.771 23.494 1.00 61.48 302 LEU A C 1
ATOM 1965 O O . LEU A 1 322 ? 4.719 -33.399 23.424 1.00 59.14 302 LEU A O 1
ATOM 1970 N N . VAL A 1 323 ? 3.429 -31.647 22.830 1.00 58.26 303 VAL A N 1
ATOM 1971 C CA . VAL A 1 323 ? 4.350 -31.043 21.881 1.00 57.30 303 VAL A CA 1
ATOM 1972 C C . VAL A 1 323 ? 4.162 -29.545 22.016 1.00 61.68 303 VAL A C 1
ATOM 1973 O O . VAL A 1 323 ? 3.034 -29.073 22.104 1.00 58.96 303 VAL A O 1
ATOM 1977 N N . CYS A 1 324 ? 5.225 -28.783 22.125 1.00 63.46 304 CYS A N 1
ATOM 1978 C CA . CYS A 1 324 ? 4.948 -27.386 22.321 1.00 65.76 304 CYS A CA 1
ATOM 1979 C C . CYS A 1 324 ? 6.075 -26.482 21.962 1.00 67.71 304 CYS A C 1
ATOM 1980 O O . CYS A 1 324 ? 7.223 -26.893 21.795 1.00 79.47 304 CYS A O 1
ATOM 1983 N N . ALA A 1 325 ? 5.711 -25.222 21.848 1.00 64.43 305 ALA A N 1
ATOM 1984 C CA . ALA A 1 325 ? 6.682 -24.201 21.514 1.00 68.70 305 ALA A CA 1
ATOM 1985 C C . ALA A 1 325 ? 7.942 -24.424 22.344 1.00 79.76 305 ALA A C 1
ATOM 1986 O O . ALA A 1 325 ? 7.849 -24.737 23.532 1.00 82.47 305 ALA A O 1
ATOM 1988 N N . PRO A 1 326 ? 9.128 -24.293 21.758 1.00 78.87 306 PRO A N 1
ATOM 1989 C CA . PRO A 1 326 ? 10.335 -24.793 22.431 1.00 77.18 306 PRO A CA 1
ATOM 1990 C C . PRO A 1 326 ? 10.652 -24.026 23.703 1.00 79.97 306 PRO A C 1
ATOM 1991 O O . PRO A 1 326 ? 10.445 -22.816 23.789 1.00 79.59 306 PRO A O 1
ATOM 1995 N N . GLU A 1 327 ? 11.146 -24.759 24.700 1.00 89.91 307 GLU A N 1
ATOM 1996 C CA . GLU A 1 327 ? 11.575 -24.200 25.986 1.00 82.97 307 GLU A CA 1
ATOM 1997 C C . GLU A 1 327 ? 10.460 -23.422 26.688 1.00 84.39 307 GLU A C 1
ATOM 1998 O O . GLU A 1 327 ? 10.705 -22.404 27.332 1.00 104.39 307 GLU A O 1
ATOM 2000 N N . SER A 1 328 ? 9.224 -23.907 26.583 1.00 80.82 308 SER A N 1
ATOM 2001 C CA . SER A 1 328 ? 8.110 -23.287 27.281 1.00 80.70 308 SER A CA 1
ATOM 2002 C C . SER A 1 328 ? 7.462 -24.205 28.296 1.00 76.99 308 SER A C 1
ATOM 2003 O O . SER A 1 328 ? 6.803 -23.716 29.215 1.00 76.43 308 SER A O 1
ATOM 2006 N N . LEU A 1 329 ? 7.615 -25.505 28.145 1.00 76.58 309 LEU A N 1
ATOM 2007 C CA . LEU A 1 329 ? 7.279 -26.428 29.203 1.00 72.67 309 LEU A CA 1
ATOM 2008 C C . LEU A 1 329 ? 8.485 -26.592 30.114 1.00 78.59 309 LEU A C 1
ATOM 2009 O O . LEU A 1 329 ? 9.632 -26.453 29.687 1.00 104.52 309 LEU A O 1
ATOM 2014 N N . HIS A 1 330 ? 8.225 -26.874 31.378 1.00 75.04 310 HIS A N 1
ATOM 2015 C CA . HIS A 1 330 ? 9.294 -27.059 32.340 1.00 75.13 310 HIS A CA 1
ATOM 2016 C C . HIS A 1 330 ? 9.169 -28.444 32.941 1.00 71.94 310 HIS A C 1
ATOM 2017 O O . HIS A 1 330 ? 8.062 -28.939 33.147 1.00 73.90 310 HIS A O 1
ATOM 2024 N N . THR A 1 331 ? 10.300 -29.085 33.169 1.00 70.64 311 THR A N 1
ATOM 2025 C CA . THR A 1 331 ? 10.288 -30.356 33.860 1.00 70.69 311 THR A CA 1
ATOM 2026 C C . THR A 1 331 ? 10.498 -30.122 35.349 1.00 75.78 311 THR A C 1
ATOM 2027 O O . THR A 1 331 ? 11.177 -29.181 35.764 1.00 77.31 311 THR A O 1
ATOM 2031 N N . VAL A 1 332 ? 9.873 -30.967 36.149 1.00 67.12 312 VAL A N 1
ATOM 2032 C CA . VAL A 1 332 ? 9.803 -30.773 37.582 1.00 62.40 312 VAL A CA 1
ATOM 2033 C C . VAL A 1 332 ? 10.036 -32.111 38.242 1.00 63.61 312 VAL A C 1
ATOM 2034 O O . VAL A 1 332 ? 9.635 -33.151 37.722 1.00 64.59 312 VAL A O 1
ATOM 2038 N N . HIS A 1 333 ? 10.723 -32.087 39.367 1.00 65.59 313 HIS A N 1
ATOM 2039 C CA . HIS A 1 333 ? 10.793 -33.241 40.239 1.00 64.15 313 HIS A CA 1
ATOM 2040 C C . HIS A 1 333 ? 9.808 -33.128 41.384 1.00 61.70 313 HIS A C 1
ATOM 2041 O O . HIS A 1 333 ? 9.418 -34.146 41.953 1.00 66.45 313 HIS A O 1
ATOM 2048 N N . ALA A 1 334 ? 9.363 -31.917 41.678 1.00 56.76 314 ALA A N 1
ATOM 2049 C CA . ALA A 1 334 ? 8.407 -31.662 42.728 1.00 55.49 314 ALA A CA 1
ATOM 2050 C C . ALA A 1 334 ? 7.666 -30.381 42.403 1.00 56.00 314 ALA A C 1
ATOM 2051 O O . ALA A 1 334 ? 8.016 -29.658 41.480 1.00 56.09 314 ALA A O 1
ATOM 2053 N N . ALA A 1 335 ? 6.639 -30.093 43.190 1.00 61.80 315 ALA A N 1
ATOM 2054 C CA . ALA A 1 335 ? 5.777 -28.968 42.883 1.00 59.11 315 ALA A CA 1
ATOM 2055 C C . ALA A 1 335 ? 4.928 -28.617 44.081 1.00 57.05 315 ALA A C 1
ATOM 2056 O O . ALA A 1 335 ? 4.551 -29.487 44.859 1.00 66.73 315 ALA A O 1
ATOM 2058 N N . LEU A 1 336 ? 4.607 -27.339 44.196 1.00 59.14 316 LEU A N 1
ATOM 2059 C CA . LEU A 1 336 ? 3.609 -26.871 45.141 1.00 61.88 316 LEU A CA 1
ATOM 2060 C C . LEU A 1 336 ? 2.293 -26.751 44.396 1.00 60.88 316 LEU A C 1
ATOM 2061 O O . LEU A 1 336 ? 2.191 -25.981 43.446 1.00 79.15 316 LEU A O 1
ATOM 2066 N N . ILE A 1 337 ? 1.291 -27.510 44.829 1.00 61.15 317 ILE A N 1
ATOM 2067 C CA . ILE A 1 337 ? -0.017 -27.482 44.186 1.00 63.08 317 ILE A CA 1
ATOM 2068 C C . ILE A 1 337 ? -1.163 -27.366 45.187 1.00 65.16 317 ILE A C 1
ATOM 2069 O O . ILE A 1 337 ? -1.180 -28.043 46.215 1.00 83.73 317 ILE A O 1
ATOM 2074 N N . SER A 1 338 ? -2.119 -26.499 44.870 1.00 63.70 318 SER A N 1
ATOM 2075 C CA . SER A 1 338 ? -3.281 -26.276 45.705 1.00 58.42 318 SER A CA 1
ATOM 2076 C C . SER A 1 338 ? -4.130 -27.536 45.679 1.00 58.97 318 SER A C 1
ATOM 2077 O O . SER A 1 338 ? -4.160 -28.250 44.686 1.00 58.52 318 SER A O 1
ATOM 2080 N N . VAL A 1 339 ? -4.789 -27.835 46.793 1.00 61.16 319 VAL A N 1
ATOM 2081 C CA . VAL A 1 339 ? -5.528 -29.082 46.938 1.00 59.08 319 VAL A CA 1
ATOM 2082 C C . VAL A 1 339 ? -6.978 -28.786 47.277 1.00 59.71 319 VAL A C 1
ATOM 2083 O O . VAL A 1 339 ? -7.271 -27.892 48.073 1.00 71.25 319 VAL A O 1
ATOM 2087 N N . GLU A 1 340 ? -7.881 -29.533 46.658 1.00 60.18 320 GLU A N 1
ATOM 2088 C CA . GLU A 1 340 ? -9.276 -29.590 47.046 1.00 60.19 320 GLU A CA 1
ATOM 2089 C C . GLU A 1 340 ? -9.660 -31.050 47.065 1.00 58.86 320 GLU A C 1
ATOM 2090 O O . GLU A 1 340 ? -9.331 -31.777 46.138 1.00 68.42 320 GLU A O 1
ATOM 2096 N N . LYS A 1 341 ? -10.319 -31.492 48.118 1.00 61.26 321 LYS A N 1
ATOM 2097 C CA . LYS A 1 341 ? -10.723 -32.883 48.174 1.00 60.50 321 LYS A CA 1
ATOM 2098 C C . LYS A 1 341 ? -11.952 -33.093 47.315 1.00 59.20 321 LYS A C 1
ATOM 2099 O O . LYS A 1 341 ? -12.737 -32.175 47.090 1.00 62.74 321 LYS A O 1
ATOM 2105 N N . ILE A 1 342 ? -12.100 -34.305 46.811 1.00 60.12 322 ILE A N 1
ATOM 2106 C CA . ILE A 1 342 ? -13.280 -34.711 46.053 1.00 61.69 322 ILE A CA 1
ATOM 2107 C C . ILE A 1 342 ? -14.217 -35.433 47.011 1.00 61.85 322 ILE A C 1
ATOM 2108 O O . ILE A 1 342 ? -13.770 -36.334 47.728 1.00 67.96 322 ILE A O 1
ATOM 2113 N N . PRO A 1 343 ? -15.489 -35.064 47.068 1.00 63.08 323 PRO A N 1
ATOM 2114 C CA . PRO A 1 343 ? -16.341 -35.593 48.141 1.00 64.55 323 PRO A CA 1
ATOM 2115 C C . PRO A 1 343 ? -16.570 -37.096 48.109 1.00 64.36 323 PRO A C 1
ATOM 2116 O O . PRO A 1 343 ? -16.557 -37.727 49.161 1.00 75.96 323 PRO A O 1
ATOM 2120 N N . TYR A 1 344 ? -16.780 -37.700 46.948 1.00 65.46 324 TYR A N 1
ATOM 2121 C CA . TYR A 1 344 ? -17.175 -39.104 46.928 1.00 69.04 324 TYR A CA 1
ATOM 2122 C C . TYR A 1 344 ? -16.032 -39.995 47.387 1.00 73.51 324 TYR A C 1
ATOM 2123 O O . TYR A 1 344 ? -16.204 -41.206 47.537 1.00 80.61 324 TYR A O 1
ATOM 2125 N N . PHE A 1 345 ? -14.876 -39.405 47.663 1.00 67.92 325 PHE A N 1
ATOM 2126 C CA . PHE A 1 345 ? -13.713 -40.164 48.105 1.00 69.22 325 PHE A CA 1
ATOM 2127 C C . PHE A 1 345 ? -13.868 -40.440 49.585 1.00 71.22 325 PHE A C 1
ATOM 2128 O O . PHE A 1 345 ? -13.487 -39.646 50.436 1.00 73.78 325 PHE A O 1
ATOM 2136 N N . ARG A 1 346 ? -14.445 -41.589 49.895 1.00 80.70 326 ARG A N 1
ATOM 2137 C CA . ARG A 1 346 ? -14.589 -42.003 51.277 1.00 77.67 326 ARG A CA 1
ATOM 2138 C C . ARG A 1 346 ? -13.223 -42.337 51.854 1.00 75.07 326 ARG A C 1
ATOM 2139 O O . ARG A 1 346 ? -12.756 -43.469 51.726 1.00 94.19 326 ARG A O 1
ATOM 2141 N N . GLY A 1 347 ? -12.571 -41.366 52.483 1.00 73.23 327 GLY A N 1
ATOM 2142 C CA . GLY A 1 347 ? -11.285 -41.603 53.094 1.00 67.56 327 GLY A CA 1
ATOM 2143 C C . GLY A 1 347 ? -10.502 -40.330 53.312 1.00 68.52 327 GLY A C 1
ATOM 2144 O O . GLY A 1 347 ? -10.844 -39.273 52.784 1.00 81.36 327 GLY A O 1
ATOM 2145 N N . PRO A 1 348 ? -9.447 -40.404 54.115 1.00 68.68 328 PRO A N 1
ATOM 2146 C CA . PRO A 1 348 ? -8.614 -39.233 54.382 1.00 68.51 328 PRO A CA 1
ATOM 2147 C C . PRO A 1 348 ? -7.479 -39.082 53.376 1.00 68.81 328 PRO A C 1
ATOM 2148 O O . PRO A 1 348 ? -7.147 -39.994 52.623 1.00 81.97 328 PRO A O 1
ATOM 2152 N N . LEU A 1 349 ? -6.865 -37.906 53.412 1.00 67.52 329 LEU A N 1
ATOM 2153 C CA . LEU A 1 349 ? -5.722 -37.546 52.581 1.00 64.21 329 LEU A CA 1
ATOM 2154 C C . LEU A 1 349 ? -4.554 -37.254 53.511 1.00 62.57 329 LEU A C 1
ATOM 2155 O O . LEU A 1 349 ? -4.447 -36.147 54.039 1.00 63.97 329 LEU A O 1
ATOM 2160 N N . GLN A 1 350 ? -3.669 -38.227 53.692 1.00 64.46 330 GLN A N 1
ATOM 2161 C CA . GLN A 1 350 ? -2.614 -38.148 54.693 1.00 66.77 330 GLN A CA 1
ATOM 2162 C C . GLN A 1 350 ? -1.275 -37.774 54.080 1.00 64.33 330 GLN A C 1
ATOM 2163 O O . GLN A 1 350 ? -0.841 -38.388 53.108 1.00 66.65 330 GLN A O 1
ATOM 2169 N N . THR A 1 351 ? -0.617 -36.788 54.677 1.00 60.39 331 THR A N 1
ATOM 2170 C CA . THR A 1 351 ? 0.773 -36.488 54.404 1.00 57.24 331 THR A CA 1
ATOM 2171 C C . THR A 1 351 ? 1.595 -37.768 54.351 1.00 64.72 331 THR A C 1
ATOM 2172 O O . THR A 1 351 ? 1.357 -38.700 55.115 1.00 67.71 331 THR A O 1
ATOM 2176 N N . LYS A 1 352 ? 2.530 -37.823 53.401 1.00 73.63 332 LYS A N 1
ATOM 2177 C CA . LYS A 1 352 ? 3.475 -38.907 53.152 1.00 70.45 332 LYS A CA 1
ATOM 2178 C C . LYS A 1 352 ? 2.830 -40.122 52.503 1.00 70.72 332 LYS A C 1
ATOM 2179 O O . LYS A 1 352 ? 3.540 -41.059 52.173 1.00 73.84 332 LYS A O 1
ATOM 2181 N N . ALA A 1 353 ? 1.515 -40.148 52.318 1.00 70.22 333 ALA A N 1
ATOM 2182 C CA . ALA A 1 353 ? 0.907 -41.229 51.563 1.00 69.38 333 ALA A CA 1
ATOM 2183 C C . ALA A 1 353 ? 1.233 -41.070 50.087 1.00 70.56 333 ALA A C 1
ATOM 2184 O O . ALA A 1 353 ? 1.585 -39.992 49.623 1.00 70.13 333 ALA A O 1
ATOM 2186 N N . LYS A 1 354 ? 1.120 -42.162 49.348 1.00 71.47 334 LYS A N 1
ATOM 2187 C CA . LYS A 1 354 ? 1.490 -42.198 47.940 1.00 76.67 334 LYS A CA 1
ATOM 2188 C C . LYS A 1 354 ? 0.244 -42.248 47.063 1.00 80.45 334 LYS A C 1
ATOM 2189 O O . LYS A 1 354 ? -0.605 -43.123 47.233 1.00 80.96 334 LYS A O 1
ATOM 2191 N N . PHE A 1 355 ? 0.148 -41.320 46.119 1.00 75.90 335 PHE A N 1
ATOM 2192 C CA . PHE A 1 355 ? -0.975 -41.225 45.204 1.00 75.37 335 PHE A CA 1
ATOM 2193 C C . PHE A 1 355 ? -0.514 -41.364 43.760 1.00 76.24 335 PHE A C 1
ATOM 2194 O O . PHE A 1 355 ? 0.665 -41.253 43.451 1.00 84.67 335 PHE A O 1
ATOM 2202 N N . HIS A 1 356 ? -1.463 -41.604 42.868 1.00 70.04 336 HIS A N 1
ATOM 2203 C CA . HIS A 1 356 ? -1.250 -41.419 41.444 1.00 65.84 336 HIS A CA 1
ATOM 2204 C C . HIS A 1 356 ? -1.586 -39.975 41.111 1.00 67.21 336 HIS A C 1
ATOM 2205 O O . HIS A 1 356 ? -2.713 -39.541 41.335 1.00 73.66 336 HIS A O 1
ATOM 2212 N N . ILE A 1 357 ? -0.627 -39.231 40.575 1.00 69.62 337 ILE A N 1
ATOM 2213 C CA . ILE A 1 357 ? -0.807 -37.813 40.294 1.00 68.54 337 ILE A CA 1
ATOM 2214 C C . ILE A 1 357 ? -0.784 -37.611 38.791 1.00 71.01 337 ILE A C 1
ATOM 2215 O O . ILE A 1 357 ? 0.208 -37.943 38.140 1.00 75.79 337 ILE A O 1
ATOM 2220 N N . THR A 1 358 ? -1.867 -37.049 38.245 1.00 69.58 338 THR A N 1
ATOM 2221 C CA . THR A 1 358 ? -1.971 -36.684 36.839 1.00 65.05 338 THR A CA 1
ATOM 2222 C C . THR A 1 358 ? -1.649 -35.208 36.694 1.00 64.49 338 THR A C 1
ATOM 2223 O O . THR A 1 358 ? -2.466 -34.358 37.035 1.00 65.07 338 THR A O 1
ATOM 2227 N N . VAL A 1 359 ? -0.468 -34.900 36.180 1.00 70.11 339 VAL A N 1
ATOM 2228 C CA . VAL A 1 359 ? -0.051 -33.524 35.937 1.00 66.78 339 VAL A CA 1
ATOM 2229 C C . VAL A 1 359 ? -0.247 -33.272 34.449 1.00 69.48 339 VAL A C 1
ATOM 2230 O O . VAL A 1 359 ? 0.607 -33.594 33.625 1.00 71.66 339 VAL A O 1
ATOM 2232 N N . GLY A 1 360 ? -1.393 -32.701 34.105 1.00 81.22 340 GLY A N 1
ATOM 2233 C CA . GLY A 1 360 ? -1.741 -32.518 32.720 1.00 77.21 340 GLY A CA 1
ATOM 2234 C C . GLY A 1 360 ? -2.118 -33.836 32.084 1.00 81.51 340 GLY A C 1
ATOM 2235 O O . GLY A 1 360 ? -3.176 -34.402 32.382 1.00 76.39 340 GLY A O 1
ATOM 2236 N N . HIS A 1 361 ? -1.250 -34.351 31.220 1.00 77.61 341 HIS A N 1
ATOM 2237 C CA . HIS A 1 361 ? -1.567 -35.521 30.420 1.00 76.27 341 HIS A CA 1
ATOM 2238 C C . HIS A 1 361 ? -0.545 -36.623 30.629 1.00 78.80 341 HIS A C 1
ATOM 2239 O O . HIS A 1 361 ? -0.337 -37.451 29.754 1.00 89.01 341 HIS A O 1
ATOM 2246 N N . GLU A 1 362 ? 0.092 -36.637 31.792 1.00 77.06 342 GLU A N 1
ATOM 2247 C CA . GLU A 1 362 ? 1.054 -37.655 32.181 1.00 75.46 342 GLU A CA 1
ATOM 2248 C C . GLU A 1 362 ? 0.862 -37.912 33.664 1.00 83.53 342 GLU A C 1
ATOM 2249 O O . GLU A 1 362 ? 0.870 -36.970 34.454 1.00 89.48 342 GLU A O 1
ATOM 2255 N N . THR A 1 363 ? 0.667 -39.165 34.047 1.00 84.95 343 THR A N 1
ATOM 2256 C CA . THR A 1 363 ? 0.444 -39.509 35.441 1.00 78.95 343 THR A CA 1
ATOM 2257 C C . THR A 1 363 ? 1.674 -40.192 36.010 1.00 77.60 343 THR A C 1
ATOM 2258 O O . THR A 1 363 ? 2.333 -40.972 35.326 1.00 85.97 343 THR A O 1
ATOM 2262 N N . VAL A 1 364 ? 1.957 -39.917 37.278 1.00 73.66 344 VAL A N 1
ATOM 2263 C CA . VAL A 1 364 ? 3.154 -40.410 37.940 1.00 73.84 344 VAL A CA 1
ATOM 2264 C C . VAL A 1 364 ? 2.830 -40.506 39.419 1.00 71.57 344 VAL A C 1
ATOM 2265 O O . VAL A 1 364 ? 1.910 -39.862 39.904 1.00 79.24 344 VAL A O 1
ATOM 2269 N N . MET A 1 365 ? 3.574 -41.331 40.134 1.00 71.74 345 MET A N 1
ATOM 2270 C CA . MET A 1 365 ? 3.381 -41.455 41.564 1.00 74.43 345 MET A CA 1
ATOM 2271 C C . MET A 1 365 ? 4.110 -40.351 42.314 1.00 74.35 345 MET A C 1
ATOM 2272 O O . MET A 1 365 ? 5.139 -39.846 41.876 1.00 74.23 345 MET A O 1
ATOM 2277 N N . GLY A 1 366 ? 3.561 -39.985 43.464 1.00 73.99 346 GLY A N 1
ATOM 2278 C CA . GLY A 1 366 ? 4.165 -38.974 44.310 1.00 72.22 346 GLY A CA 1
ATOM 2279 C C . GLY A 1 366 ? 3.707 -39.113 45.743 1.00 72.45 346 GLY A C 1
ATOM 2280 O O . GLY A 1 366 ? 2.668 -39.708 46.025 1.00 73.45 346 GLY A O 1
ATOM 2281 N N . ARG A 1 367 ? 4.506 -38.560 46.649 1.00 71.69 347 ARG A N 1
ATOM 2282 C CA . ARG A 1 367 ? 4.191 -38.490 48.065 1.00 71.09 347 ARG A CA 1
ATOM 2283 C C . ARG A 1 367 ? 3.775 -37.072 48.409 1.00 66.99 347 ARG A C 1
ATOM 2284 O O . ARG A 1 367 ? 4.336 -36.111 47.889 1.00 66.54 347 ARG A O 1
ATOM 2292 N N . LEU A 1 368 ? 2.806 -36.937 49.299 1.00 69.60 348 LEU A N 1
ATOM 2293 C CA . LEU A 1 368 ? 2.241 -35.633 49.589 1.00 66.02 348 LEU A CA 1
ATOM 2294 C C . LEU A 1 368 ? 2.603 -35.160 50.983 1.00 66.34 348 LEU A C 1
ATOM 2295 O O . LEU A 1 368 ? 2.848 -35.957 51.880 1.00 74.64 348 LEU A O 1
ATOM 2300 N N . MET A 1 369 ? 2.638 -33.846 51.142 1.00 61.04 349 MET A N 1
ATOM 2301 C CA . MET A 1 369 ? 2.783 -33.209 52.439 1.00 57.41 349 MET A CA 1
ATOM 2302 C C . MET A 1 369 ? 1.863 -32.007 52.463 1.00 58.90 349 MET A C 1
ATOM 2303 O O . MET A 1 369 ? 2.172 -30.989 51.854 1.00 60.33 349 MET A O 1
ATOM 2308 N N . PHE A 1 370 ? 0.763 -32.104 53.194 1.00 61.74 350 PHE A N 1
ATOM 2309 C CA . PHE A 1 370 ? -0.233 -31.050 53.178 1.00 60.93 350 PHE A CA 1
ATOM 2310 C C . PHE A 1 370 ? 0.129 -29.961 54.162 1.00 55.78 350 PHE A C 1
ATOM 2311 O O . PHE A 1 370 ? 0.924 -30.156 55.073 1.00 56.46 350 PHE A O 1
ATOM 2319 N N . PHE A 1 371 ? -0.444 -28.793 53.943 1.00 53.82 351 PHE A N 1
ATOM 2320 C CA . PHE A 1 371 ? -0.288 -27.695 54.871 1.00 59.79 351 PHE A CA 1
ATOM 2321 C C . PHE A 1 371 ? -1.400 -26.700 54.602 1.00 63.22 351 PHE A C 1
ATOM 2322 O O . PHE A 1 371 ? -2.156 -26.841 53.646 1.00 82.31 351 PHE A O 1
ATOM 2330 N N . SER A 1 372 ? -1.515 -25.715 55.474 1.00 68.87 352 SER A N 1
ATOM 2331 C CA . SER A 1 372 ? -2.678 -24.843 55.493 1.00 69.61 352 SER A CA 1
ATOM 2332 C C . SER A 1 372 ? -2.195 -23.445 55.827 1.00 72.13 352 SER A C 1
ATOM 2333 O O . SER A 1 372 ? -1.026 -23.256 56.179 1.00 79.77 352 SER A O 1
ATOM 2336 N N . PRO A 1 373 ? -3.074 -22.442 55.759 1.00 76.88 353 PRO A N 1
ATOM 2337 C CA . PRO A 1 373 ? -2.631 -21.082 56.058 1.00 81.93 353 PRO A CA 1
ATOM 2338 C C . PRO A 1 373 ? -2.242 -20.940 57.514 1.00 86.57 353 PRO A C 1
ATOM 2339 O O . PRO A 1 373 ? -2.626 -21.734 58.370 1.00 94.52 353 PRO A O 1
ATOM 2343 N N . ALA A 1 374 ? -1.502 -19.871 57.797 1.00 89.20 354 ALA A N 1
ATOM 2344 C CA . ALA A 1 374 ? -1.147 -19.560 59.164 1.00 92.87 354 ALA A CA 1
ATOM 2345 C C . ALA A 1 374 ? -2.557 -19.344 59.671 1.00 101.72 354 ALA A C 1
ATOM 2346 O O . ALA A 1 374 ? -3.373 -18.744 58.972 1.00 112.61 354 ALA A O 1
ATOM 2348 N N . PRO A 1 375 ? -2.875 -19.839 60.857 1.00 104.18 355 PRO A N 1
ATOM 2349 C CA . PRO A 1 375 ? -4.261 -19.712 61.343 1.00 106.29 355 PRO A CA 1
ATOM 2350 C C . PRO A 1 375 ? -4.785 -18.287 61.436 1.00 105.85 355 PRO A C 1
ATOM 2351 O O . PRO A 1 375 ? -5.994 -18.081 61.547 1.00 107.12 355 PRO A O 1
ATOM 2355 N N . ASP A 1 376 ? -3.897 -17.298 61.372 1.00 110.89 356 ASP A N 1
ATOM 2356 C CA . ASP A 1 376 ? -4.319 -15.910 61.263 1.00 116.20 356 ASP A CA 1
ATOM 2357 C C . ASP A 1 376 ? -4.953 -15.592 59.917 1.00 116.51 356 ASP A C 1
ATOM 2358 O O . ASP A 1 376 ? -5.524 -14.508 59.762 1.00 114.09 356 ASP A O 1
ATOM 2360 N N . ASN A 1 377 ? -4.868 -16.499 58.947 1.00 115.01 357 ASN A N 1
ATOM 2361 C CA . ASN A 1 377 ? -5.340 -16.234 57.594 1.00 109.98 357 ASN A CA 1
ATOM 2362 C C . ASN A 1 377 ? -6.147 -17.411 57.069 1.00 107.13 357 ASN A C 1
ATOM 2363 O O . ASN A 1 377 ? -5.904 -17.913 55.976 1.00 105.26 357 ASN A O 1
ATOM 2368 N N . PHE A 1 378 ? -7.118 -17.885 57.841 1.00 106.23 358 PHE A N 1
ATOM 2369 C CA . PHE A 1 378 ? -8.065 -18.825 57.258 1.00 104.19 358 PHE A CA 1
ATOM 2370 C C . PHE A 1 378 ? -9.040 -18.104 56.344 1.00 110.50 358 PHE A C 1
ATOM 2371 O O . PHE A 1 378 ? -9.385 -18.607 55.270 1.00 109.22 358 PHE A O 1
ATOM 2379 N N . ASP A 1 379 ? -9.484 -16.916 56.751 1.00 125.05 359 ASP A N 1
ATOM 2380 C CA . ASP A 1 379 ? -10.428 -16.142 55.959 1.00 134.87 359 ASP A CA 1
ATOM 2381 C C . ASP A 1 379 ? -9.794 -15.540 54.716 1.00 127.49 359 ASP A C 1
ATOM 2382 O O . ASP A 1 379 ? -10.517 -14.991 53.879 1.00 121.21 359 ASP A O 1
ATOM 2384 N N . GLN A 1 380 ? -8.474 -15.627 54.580 1.00 116.60 360 GLN A N 1
ATOM 2385 C CA . GLN A 1 380 ? -7.809 -15.073 53.413 1.00 115.08 360 GLN A CA 1
ATOM 2386 C C . GLN A 1 380 ? -8.360 -15.702 52.139 1.00 112.81 360 GLN A C 1
ATOM 2387 O O . GLN A 1 380 ? -8.688 -16.889 52.099 1.00 110.96 360 GLN A O 1
ATOM 2393 N N . GLU A 1 381 ? -8.479 -14.889 51.106 1.00 117.01 361 GLU A N 1
ATOM 2394 C CA . GLU A 1 381 ? -8.920 -15.334 49.795 1.00 110.51 361 GLU A CA 1
ATOM 2395 C C . GLU A 1 381 ? -8.070 -16.499 49.316 1.00 103.28 361 GLU A C 1
ATOM 2396 O O . GLU A 1 381 ? -6.884 -16.586 49.651 1.00 105.77 361 GLU A O 1
ATOM 2402 N N . PRO A 1 382 ? -8.634 -17.422 48.552 1.00 96.93 362 PRO A N 1
ATOM 2403 C CA . PRO A 1 382 ? -7.793 -18.389 47.858 1.00 90.51 362 PRO A CA 1
ATOM 2404 C C . PRO A 1 382 ? -7.085 -17.710 46.698 1.00 91.26 362 PRO A C 1
ATOM 2405 O O . PRO A 1 382 ? -7.624 -16.808 46.052 1.00 92.36 362 PRO A O 1
ATOM 2409 N N . ILE A 1 383 ? -5.845 -18.130 46.470 1.00 95.83 363 ILE A N 1
ATOM 2410 C CA . ILE A 1 383 ? -5.022 -17.660 45.364 1.00 85.23 363 ILE A CA 1
ATOM 2411 C C . ILE A 1 383 ? -4.755 -18.859 44.484 1.00 79.52 363 ILE A C 1
ATOM 2412 O O . ILE A 1 383 ? -4.237 -19.871 44.963 1.00 76.32 363 ILE A O 1
ATOM 2417 N N . LEU A 1 384 ? -5.108 -18.755 43.208 1.00 81.81 364 LEU A N 1
ATOM 2418 C CA . LEU A 1 384 ? -5.029 -19.882 42.293 1.00 79.41 364 LEU A CA 1
ATOM 2419 C C . LEU A 1 384 ? -4.004 -19.699 41.190 1.00 74.84 364 LEU A C 1
ATOM 2420 O O . LEU A 1 384 ? -3.764 -20.638 40.432 1.00 80.29 364 LEU A O 1
ATOM 2425 N N . ASP A 1 385 ? -3.382 -18.530 41.090 1.00 78.10 365 ASP A N 1
ATOM 2426 C CA . ASP A 1 385 ? -2.469 -18.222 40.003 1.00 77.81 365 ASP A CA 1
ATOM 2427 C C . ASP A 1 385 ? -1.028 -18.031 40.443 1.00 77.40 365 ASP A C 1
ATOM 2428 O O . ASP A 1 385 ? -0.160 -17.842 39.585 1.00 72.23 365 ASP A O 1
ATOM 2433 N N . SER A 1 386 ? -0.753 -18.070 41.741 1.00 76.78 366 SER A N 1
ATOM 2434 C CA . SER A 1 386 ? 0.564 -17.770 42.270 1.00 71.50 366 SER A CA 1
ATOM 2435 C C . SER A 1 386 ? 0.720 -18.477 43.605 1.00 67.91 366 SER A C 1
ATOM 2436 O O . SER A 1 386 ? -0.190 -19.151 44.084 1.00 69.78 366 SER A O 1
ATOM 2438 N N . PHE A 1 387 ? 1.891 -18.324 44.207 1.00 69.79 367 PHE A N 1
ATOM 2439 C CA . PHE A 1 387 ? 2.125 -18.815 45.555 1.00 70.93 367 PHE A CA 1
ATOM 2440 C C . PHE A 1 387 ? 2.904 -17.778 46.343 1.00 70.88 367 PHE A C 1
ATOM 2441 O O . PHE A 1 387 ? 3.955 -17.318 45.899 1.00 72.73 367 PHE A O 1
ATOM 2449 N N . ASN A 1 388 ? 2.398 -17.429 47.514 1.00 75.40 368 ASN A N 1
ATOM 2450 C CA . ASN A 1 388 ? 3.013 -16.411 48.351 1.00 77.59 368 ASN A CA 1
ATOM 2451 C C . ASN A 1 388 ? 4.031 -17.062 49.271 1.00 77.35 368 ASN A C 1
ATOM 2452 O O . ASN A 1 388 ? 3.674 -17.897 50.100 1.00 81.93 368 ASN A O 1
ATOM 2457 N N . PHE A 1 389 ? 5.292 -16.675 49.124 1.00 80.66 369 PHE A N 1
ATOM 2458 C CA . PHE A 1 389 ? 6.372 -17.165 49.964 1.00 83.30 369 PHE A CA 1
ATOM 2459 C C . PHE A 1 389 ? 6.723 -16.201 51.083 1.00 90.07 369 PHE A C 1
ATOM 2460 O O . PHE A 1 389 ? 7.633 -16.484 51.862 1.00 88.65 369 PHE A O 1
ATOM 2468 N N . SER A 1 390 ? 6.034 -15.073 51.174 1.00 83.74 370 SER A N 1
ATOM 2469 C CA . SER A 1 390 ? 6.230 -14.119 52.250 1.00 89.57 370 SER A CA 1
ATOM 2470 C C . SER A 1 390 ? 5.455 -14.483 53.506 1.00 90.74 370 SER A C 1
ATOM 2471 O O . SER A 1 390 ? 5.412 -13.685 54.445 1.00 104.31 370 SER A O 1
ATOM 2473 N N . GLN A 1 391 ? 4.852 -15.664 53.549 1.00 82.47 371 GLN A N 1
ATOM 2474 C CA . GLN A 1 391 ? 3.990 -16.055 54.644 1.00 78.94 371 GLN A CA 1
ATOM 2475 C C . GLN A 1 391 ? 4.426 -17.397 55.186 1.00 75.08 371 GLN A C 1
ATOM 2476 O O . GLN A 1 391 ? 5.217 -18.111 54.579 1.00 78.68 371 GLN A O 1
ATOM 2482 N N . GLU A 1 392 ? 3.871 -17.732 56.340 1.00 75.29 372 GLU A N 1
ATOM 2483 C CA . GLU A 1 392 ? 4.140 -18.973 57.034 1.00 68.95 372 GLU A CA 1
ATOM 2484 C C . GLU A 1 392 ? 2.955 -19.905 56.875 1.00 66.64 372 GLU A C 1
ATOM 2485 O O . GLU A 1 392 ? 1.832 -19.476 56.614 1.00 69.25 372 GLU A O 1
ATOM 2491 N N . TYR A 1 393 ? 3.223 -21.189 57.011 1.00 64.11 373 TYR A N 1
ATOM 2492 C CA . TYR A 1 393 ? 2.245 -22.201 56.672 1.00 67.27 373 TYR A CA 1
ATOM 2493 C C . TYR A 1 393 ? 2.275 -23.244 57.759 1.00 63.08 373 TYR A C 1
ATOM 2494 O O . TYR A 1 393 ? 3.333 -23.578 58.278 1.00 66.40 373 TYR A O 1
ATOM 2503 N N . LEU A 1 394 ? 1.110 -23.733 58.113 1.00 65.40 374 LEU A N 1
ATOM 2504 C CA . LEU A 1 394 ? 0.973 -24.711 59.167 1.00 67.97 374 LEU A CA 1
ATOM 2505 C C . LEU A 1 394 ? 1.015 -26.101 58.561 1.00 65.99 374 LEU A C 1
ATOM 2506 O O . LEU A 1 394 ? 0.129 -26.473 57.801 1.00 67.19 374 LEU A O 1
ATOM 2511 N N . PHE A 1 395 ? 2.042 -26.861 58.899 1.00 65.56 375 PHE A N 1
ATOM 2512 C CA . PHE A 1 395 ? 2.079 -28.276 58.565 1.00 66.09 375 PHE A CA 1
ATOM 2513 C C . PHE A 1 395 ? 0.757 -28.932 58.922 1.00 68.48 375 PHE A C 1
ATOM 2514 O O . PHE A 1 395 ? 0.054 -28.482 59.818 1.00 82.15 375 PHE A O 1
ATOM 2522 N N . GLN A 1 396 ? 0.418 -30.007 58.225 1.00 65.87 376 GLN A N 1
ATOM 2523 C CA . GLN A 1 396 ? -0.777 -30.772 58.545 1.00 63.00 376 GLN A CA 1
ATOM 2524 C C . GLN A 1 396 ? -0.550 -32.222 58.171 1.00 60.72 376 GLN A C 1
ATOM 2525 O O . GLN A 1 396 ? -0.314 -32.529 57.008 1.00 67.79 376 GLN A O 1
ATOM 2531 N N . GLU A 1 397 ? -0.642 -33.115 59.134 1.00 59.44 377 GLU A N 1
ATOM 2532 C CA . GLU A 1 397 ? -0.497 -34.527 58.831 1.00 59.21 377 GLU A CA 1
ATOM 2533 C C . GLU A 1 397 ? -1.639 -35.070 58.003 1.00 59.67 377 GLU A C 1
ATOM 2534 O O . GLU A 1 397 ? -1.648 -36.258 57.694 1.00 67.19 377 GLU A O 1
ATOM 2536 N N . GLN A 1 398 ? -2.599 -34.245 57.632 1.00 61.98 378 GLN A N 1
ATOM 2537 C CA . GLN A 1 398 ? -3.802 -34.734 56.990 1.00 62.90 378 GLN A CA 1
ATOM 2538 C C . GLN A 1 398 ? -4.541 -33.532 56.441 1.00 61.37 378 GLN A C 1
ATOM 2539 O O . GLN A 1 398 ? -4.410 -32.424 56.955 1.00 66.57 378 GLN A O 1
ATOM 2545 N N . TYR A 1 399 ? -5.256 -33.747 55.352 1.00 65.58 379 TYR A N 1
ATOM 2546 C CA . TYR A 1 399 ? -6.072 -32.691 54.783 1.00 65.44 379 TYR A CA 1
ATOM 2547 C C . TYR A 1 399 ? -7.286 -32.453 55.673 1.00 68.59 379 TYR A C 1
ATOM 2548 O O . TYR A 1 399 ? -7.866 -33.391 56.215 1.00 66.95 379 TYR A O 1
ATOM 2557 N N . LEU A 1 400 ? -7.659 -31.187 55.831 1.00 67.19 380 LEU A N 1
ATOM 2558 C CA . LEU A 1 400 ? -8.742 -30.780 56.724 1.00 72.54 380 LEU A CA 1
ATOM 2559 C C . LEU A 1 400 ? -10.065 -30.797 55.973 1.00 79.49 380 LEU A C 1
ATOM 2560 O O . LEU A 1 400 ? -10.384 -29.864 55.238 1.00 82.23 380 LEU A O 1
ATOM 2565 N N . SER A 1 401 ? -10.855 -31.843 56.188 1.00 91.30 381 SER A N 1
ATOM 2566 C CA . SER A 1 401 ? -12.195 -31.967 55.630 1.00 85.71 381 SER A CA 1
ATOM 2567 C C . SER A 1 401 ? -13.226 -31.786 56.737 1.00 96.64 381 SER A C 1
ATOM 2568 O O . SER A 1 401 ? -13.094 -32.381 57.810 1.00 107.59 381 SER A O 1
ATOM 2570 N N . LYS A 1 402 ? -14.248 -30.974 56.480 1.00 97.97 382 LYS A N 1
ATOM 2571 C CA . LYS A 1 402 ? -15.280 -30.732 57.489 1.00 101.03 382 LYS A CA 1
ATOM 2572 C C . LYS A 1 402 ? -16.021 -32.016 57.832 1.00 99.45 382 LYS A C 1
ATOM 2573 O O . LYS A 1 402 ? -16.630 -32.122 58.892 1.00 103.19 382 LYS A O 1
ATOM 2575 N N . GLY A 1 424 ? -15.345 -25.672 64.021 1.00 133.09 404 GLY A N 1
ATOM 2576 C CA . GLY A 1 424 ? -14.046 -25.819 63.391 1.00 132.51 404 GLY A CA 1
ATOM 2577 C C . GLY A 1 424 ? -14.110 -25.729 61.881 1.00 129.70 404 GLY A C 1
ATOM 2578 O O . GLY A 1 424 ? -13.690 -26.648 61.179 1.00 128.93 404 GLY A O 1
ATOM 2579 N N . HIS A 1 425 ? -14.648 -24.620 61.381 1.00 128.63 405 HIS A N 1
ATOM 2580 C CA . HIS A 1 425 ? -14.747 -24.423 59.942 1.00 127.16 405 HIS A CA 1
ATOM 2581 C C . HIS A 1 425 ? -13.360 -24.450 59.315 1.00 132.71 405 HIS A C 1
ATOM 2582 O O . HIS A 1 425 ? -12.444 -23.764 59.776 1.00 128.71 405 HIS A O 1
ATOM 2584 N N . CYS A 1 426 ? -13.211 -25.251 58.260 1.00 135.67 406 CYS A N 1
ATOM 2585 C CA . CYS A 1 426 ? -11.951 -25.511 57.573 1.00 109.34 406 CYS A CA 1
ATOM 2586 C C . CYS A 1 426 ? -11.388 -24.235 56.950 1.00 102.20 406 CYS A C 1
ATOM 2587 O O . CYS A 1 426 ? -12.039 -23.186 57.015 1.00 105.45 406 CYS A O 1
ATOM 2590 N N . PRO A 1 427 ? -10.186 -24.259 56.374 1.00 98.23 407 PRO A N 1
ATOM 2591 C CA . PRO A 1 427 ? -9.672 -23.065 55.697 1.00 90.56 407 PRO A CA 1
ATOM 2592 C C . PRO A 1 427 ? -10.177 -22.950 54.267 1.00 83.42 407 PRO A C 1
ATOM 2593 O O . PRO A 1 427 ? -10.592 -23.923 53.639 1.00 88.70 407 PRO A O 1
ATOM 2597 N N . ARG A 1 428 ? -10.135 -21.720 53.753 1.00 86.02 408 ARG A N 1
ATOM 2598 C CA . ARG A 1 428 ? -10.578 -21.481 52.387 1.00 85.95 408 ARG A CA 1
ATOM 2599 C C . ARG A 1 428 ? -9.611 -22.036 51.356 1.00 78.05 408 ARG A C 1
ATOM 2600 O O . ARG A 1 428 ? -10.015 -22.264 50.215 1.00 74.92 408 ARG A O 1
ATOM 2608 N N . GLN A 1 429 ? -8.353 -22.262 51.722 1.00 76.66 409 GLN A N 1
ATOM 2609 C CA . GLN A 1 429 ? -7.382 -22.799 50.784 1.00 70.07 409 GLN A CA 1
ATOM 2610 C C . GLN A 1 429 ? -6.378 -23.666 51.524 1.00 67.33 409 GLN A C 1
ATOM 2611 O O . GLN A 1 429 ? -5.918 -23.311 52.606 1.00 68.13 409 GLN A O 1
ATOM 2617 N N . GLN A 1 430 ? -6.052 -24.807 50.934 1.00 64.76 410 GLN A N 1
ATOM 2618 C CA . GLN A 1 430 ? -5.013 -25.689 51.428 1.00 62.62 410 GLN A CA 1
ATOM 2619 C C . GLN A 1 430 ? -4.058 -25.994 50.287 1.00 61.71 410 GLN A C 1
ATOM 2620 O O . GLN A 1 430 ? -4.347 -25.710 49.131 1.00 62.83 410 GLN A O 1
ATOM 2626 N N . TRP A 1 431 ? -2.905 -26.570 50.615 1.00 60.52 411 TRP A N 1
ATOM 2627 C CA . TRP A 1 431 ? -1.865 -26.826 49.636 1.00 58.94 411 TRP A CA 1
ATOM 2628 C C . TRP A 1 431 ? -1.261 -28.194 49.889 1.00 57.05 411 TRP A C 1
ATOM 2629 O O . TRP A 1 431 ? -1.729 -28.953 50.729 1.00 60.07 411 TRP A O 1
ATOM 2640 N N . ALA A 1 432 ? -0.222 -28.515 49.133 1.00 54.55 412 ALA A N 1
ATOM 2641 C CA . ALA A 1 432 ? 0.545 -29.731 49.336 1.00 53.21 412 ALA A CA 1
ATOM 2642 C C . ALA A 1 432 ? 1.855 -29.611 48.582 1.00 57.74 412 ALA A C 1
ATOM 2643 O O . ALA A 1 432 ? 2.045 -28.715 47.768 1.00 64.70 412 ALA A O 1
ATOM 2645 N N . LEU A 1 433 ? 2.767 -30.516 48.891 1.00 58.11 413 LEU A N 1
ATOM 2646 C CA . LEU A 1 433 ? 4.059 -30.621 48.236 1.00 55.24 413 LEU A CA 1
ATOM 2647 C C . LEU A 1 433 ? 4.137 -32.008 47.641 1.00 62.48 413 LEU A C 1
ATOM 2648 O O . LEU A 1 433 ? 4.309 -32.982 48.373 1.00 65.83 413 LEU A O 1
ATOM 2653 N N . VAL A 1 434 ? 3.998 -32.101 46.322 1.00 61.91 414 VAL A N 1
ATOM 2654 C CA . VAL A 1 434 ? 4.119 -33.372 45.622 1.00 61.13 414 VAL A CA 1
ATOM 2655 C C . VAL A 1 434 ? 5.579 -33.603 45.278 1.00 60.69 414 VAL A C 1
ATOM 2656 O O . VAL A 1 434 ? 6.228 -32.748 44.681 1.00 61.88 414 VAL A O 1
ATOM 2660 N N . GLU A 1 435 ? 6.096 -34.744 45.677 1.00 63.98 415 GLU A N 1
ATOM 2661 C CA . GLU A 1 435 ? 7.445 -35.163 45.349 1.00 65.16 415 GLU A CA 1
ATOM 2662 C C . GLU A 1 435 ? 7.306 -36.358 44.429 1.00 72.45 415 GLU A C 1
ATOM 2663 O O . GLU A 1 435 ? 6.900 -37.435 44.865 1.00 77.65 415 GLU A O 1
ATOM 2669 N N . PHE A 1 436 ? 7.623 -36.160 43.158 1.00 75.69 416 PHE A N 1
ATOM 2670 C CA . PHE A 1 436 ? 7.363 -37.173 42.156 1.00 73.55 416 PHE A CA 1
ATOM 2671 C C . PHE A 1 436 ? 8.432 -38.246 42.208 1.00 75.71 416 PHE A C 1
ATOM 2672 O O . PHE A 1 436 ? 9.582 -37.984 42.547 1.00 80.51 416 PHE A O 1
ATOM 2680 N N . GLU A 1 437 ? 8.032 -39.469 41.893 1.00 76.89 417 GLU A N 1
ATOM 2681 C CA . GLU A 1 437 ? 8.985 -40.555 41.765 1.00 81.32 417 GLU A CA 1
ATOM 2682 C C . GLU A 1 437 ? 9.763 -40.489 40.460 1.00 88.62 417 GLU A C 1
ATOM 2683 O O . GLU A 1 437 ? 10.728 -41.239 40.290 1.00 86.39 417 GLU A O 1
ATOM 2689 N N . LYS A 1 438 ? 9.368 -39.614 39.543 1.00 86.81 418 LYS A N 1
ATOM 2690 C CA . LYS A 1 438 ? 10.043 -39.443 38.268 1.00 83.25 418 LYS A CA 1
ATOM 2691 C C . LYS A 1 438 ? 9.704 -38.056 37.756 1.00 79.48 418 LYS A C 1
ATOM 2692 O O . LYS A 1 438 ? 8.646 -37.529 38.097 1.00 79.64 418 LYS A O 1
ATOM 2694 N N . PRO A 1 439 ? 10.571 -37.434 36.966 1.00 82.34 419 PRO A N 1
ATOM 2695 C CA . PRO A 1 439 ? 10.303 -36.065 36.525 1.00 77.55 419 PRO A CA 1
ATOM 2696 C C . PRO A 1 439 ? 9.107 -36.004 35.597 1.00 73.14 419 PRO A C 1
ATOM 2697 O O . PRO A 1 439 ? 8.677 -36.999 35.022 1.00 75.86 419 PRO A O 1
ATOM 2701 N N . VAL A 1 440 ? 8.549 -34.807 35.484 1.00 71.06 420 VAL A N 1
ATOM 2702 C CA . VAL A 1 440 ? 7.322 -34.588 34.735 1.00 75.04 420 VAL A CA 1
ATOM 2703 C C . VAL A 1 440 ? 7.458 -33.275 33.991 1.00 79.02 420 VAL A C 1
ATOM 2704 O O . VAL A 1 440 ? 7.607 -32.219 34.610 1.00 77.09 420 VAL A O 1
ATOM 2708 N N . THR A 1 441 ? 7.433 -33.341 32.670 1.00 76.30 421 THR A N 1
ATOM 2709 C CA . THR A 1 441 ? 7.361 -32.142 31.857 1.00 70.78 421 THR A CA 1
ATOM 2710 C C . THR A 1 441 ? 5.903 -31.751 31.738 1.00 65.99 421 THR A C 1
ATOM 2711 O O . THR A 1 441 ? 5.062 -32.584 31.414 1.00 67.40 421 THR A O 1
ATOM 2715 N N . CYS A 1 442 ? 5.603 -30.496 32.015 1.00 63.32 422 CYS A N 1
ATOM 2716 C CA . CYS A 1 442 ? 4.218 -30.083 32.089 1.00 66.40 422 CYS A CA 1
ATOM 2717 C C . CYS A 1 442 ? 4.162 -28.576 32.005 1.00 65.47 422 CYS A C 1
ATOM 2718 O O . CYS A 1 442 ? 5.147 -27.899 32.303 1.00 67.02 422 CYS A O 1
ATOM 2721 N N . PRO A 1 443 ? 3.022 -28.025 31.617 1.00 63.69 423 PRO A N 1
ATOM 2722 C CA . PRO A 1 443 ? 2.887 -26.576 31.544 1.00 66.16 423 PRO A CA 1
ATOM 2723 C C . PRO A 1 443 ? 2.790 -25.965 32.926 1.00 69.00 423 PRO A C 1
ATOM 2724 O O . PRO A 1 443 ? 2.639 -26.640 33.934 1.00 84.77 423 PRO A O 1
ATOM 2728 N N . ARG A 1 444 ? 2.877 -24.653 32.952 1.00 67.07 424 ARG A N 1
ATOM 2729 C CA . ARG A 1 444 ? 2.681 -23.911 34.173 1.00 65.30 424 ARG A CA 1
ATOM 2730 C C . ARG A 1 444 ? 1.200 -23.716 34.421 1.00 69.56 424 ARG A C 1
ATOM 2731 O O . ARG A 1 444 ? 0.419 -23.521 33.482 1.00 71.39 424 ARG A O 1
ATOM 2739 N N . LEU A 1 445 ? 0.817 -23.803 35.696 1.00 73.00 425 LEU A N 1
ATOM 2740 C CA . LEU A 1 445 ? -0.561 -23.636 36.130 1.00 65.04 425 LEU A CA 1
ATOM 2741 C C . LEU A 1 445 ? -1.481 -24.705 35.559 1.00 69.38 425 LEU A C 1
ATOM 2742 O O . LEU A 1 445 ? -2.684 -24.499 35.449 1.00 72.64 425 LEU A O 1
ATOM 2747 N N . CYS A 1 446 ? -0.944 -25.866 35.218 1.00 70.84 426 CYS A N 1
ATOM 2748 C CA . CYS A 1 446 ? -1.782 -26.938 34.711 1.00 69.90 426 CYS A CA 1
ATOM 2749 C C . CYS A 1 446 ? -2.625 -27.495 35.851 1.00 70.00 426 CYS A C 1
ATOM 2750 O O . CYS A 1 446 ? -2.685 -26.953 36.948 1.00 66.48 426 CYS A O 1
ATOM 2753 N N . LEU A 1 447 ? -3.277 -28.611 35.601 1.00 69.38 427 LEU A N 1
ATOM 2754 C CA . LEU A 1 447 ? -4.300 -29.136 36.478 1.00 59.66 427 LEU A CA 1
ATOM 2755 C C . LEU A 1 447 ? -3.835 -30.469 37.032 1.00 64.93 427 LEU A C 1
ATOM 2756 O O . LEU A 1 447 ? -3.424 -31.347 36.273 1.00 72.87 427 LEU A O 1
ATOM 2761 N N . VAL A 1 448 ? -3.886 -30.611 38.351 1.00 62.78 428 VAL A N 1
ATOM 2762 C CA . VAL A 1 448 ? -3.354 -31.765 39.057 1.00 57.02 428 VAL A CA 1
ATOM 2763 C C . VAL A 1 448 ? -4.512 -32.570 39.603 1.00 61.84 428 VAL A C 1
ATOM 2764 O O . VAL A 1 448 ? -5.483 -31.995 40.091 1.00 58.86 428 VAL A O 1
ATOM 2768 N N . ILE A 1 449 ? -4.416 -33.893 39.514 1.00 56.91 429 ILE A N 1
ATOM 2769 C CA . ILE A 1 449 ? -5.437 -34.792 40.034 1.00 58.69 429 ILE A CA 1
ATOM 2770 C C . ILE A 1 449 ? -4.749 -35.930 40.761 1.00 60.37 429 ILE A C 1
ATOM 2771 O O . ILE A 1 449 ? -3.781 -36.491 40.255 1.00 80.77 429 ILE A O 1
ATOM 2776 N N . GLY A 1 450 ? -5.235 -36.265 41.950 1.00 62.25 430 GLY A N 1
ATOM 2777 C CA . GLY A 1 450 ? -4.695 -37.356 42.731 1.00 57.81 430 GLY A CA 1
ATOM 2778 C C . GLY A 1 450 ? -5.720 -38.462 42.829 1.00 58.81 430 GLY A C 1
ATOM 2779 O O . GLY A 1 450 ? -6.911 -38.208 42.760 1.00 61.17 430 GLY A O 1
ATOM 2780 N N . SER A 1 451 ? -5.253 -39.695 42.980 1.00 56.82 431 SER A N 1
ATOM 2781 C CA . SER A 1 451 ? -6.136 -40.850 42.975 1.00 54.90 431 SER A CA 1
ATOM 2782 C C . SER A 1 451 ? -5.445 -42.019 43.652 1.00 60.65 431 SER A C 1
ATOM 2783 O O . SER A 1 451 ? -4.264 -41.963 43.988 1.00 63.91 431 SER A O 1
ATOM 2786 N N . ARG A 1 452 ? -6.201 -43.094 43.827 1.00 59.91 432 ARG A N 1
ATOM 2787 C CA . ARG A 1 452 ? -5.751 -44.321 44.467 1.00 64.00 432 ARG A CA 1
ATOM 2788 C C . ARG A 1 452 ? -6.127 -45.463 43.549 1.00 67.34 432 ARG A C 1
ATOM 2789 O O . ARG A 1 452 ? -7.204 -46.037 43.692 1.00 74.24 432 ARG A O 1
ATOM 2797 N N . LEU A 1 453 ? -5.238 -45.800 42.623 1.00 71.34 433 LEU A N 1
ATOM 2798 C CA . LEU A 1 453 ? -5.551 -46.736 41.558 1.00 72.17 433 LEU A CA 1
ATOM 2799 C C . LEU A 1 453 ? -4.951 -48.113 41.751 1.00 76.60 433 LEU A C 1
ATOM 2800 O O . LEU A 1 453 ? -5.502 -49.083 41.242 1.00 75.64 433 LEU A O 1
ATOM 2805 N N . ASP A 1 454 ? -3.852 -48.232 42.474 1.00 81.10 434 ASP A N 1
ATOM 2806 C CA . ASP A 1 454 ? -3.315 -49.550 42.769 1.00 96.49 434 ASP A CA 1
ATOM 2807 C C . ASP A 1 454 ? -4.136 -50.206 43.873 1.00 86.66 434 ASP A C 1
ATOM 2808 O O . ASP A 1 454 ? -5.203 -50.754 43.592 1.00 79.29 434 ASP A O 1
ATOM 2813 N N . THR A 1 459 ? -13.028 -51.469 47.083 1.00 107.08 439 THR A N 1
ATOM 2814 C CA . THR A 1 459 ? -13.447 -50.967 45.776 1.00 107.92 439 THR A CA 1
ATOM 2815 C C . THR A 1 459 ? -14.896 -50.493 45.799 1.00 110.73 439 THR A C 1
ATOM 2816 O O . THR A 1 459 ? -15.473 -50.296 46.869 1.00 124.39 439 THR A O 1
ATOM 2818 N N . ASN A 1 460 ? -15.476 -50.315 44.610 1.00 107.40 440 ASN A N 1
ATOM 2819 C CA . ASN A 1 460 ? -16.845 -49.832 44.429 1.00 105.59 440 ASN A CA 1
ATOM 2820 C C . ASN A 1 460 ? -17.080 -48.477 45.089 1.00 106.44 440 ASN A C 1
ATOM 2821 O O . ASN A 1 460 ? -18.208 -48.161 45.472 1.00 105.94 440 ASN A O 1
ATOM 2823 N N . THR A 1 461 ? -16.027 -47.679 45.245 1.00 107.99 441 THR A N 1
ATOM 2824 C CA . THR A 1 461 ? -16.132 -46.286 45.653 1.00 100.39 441 THR A CA 1
ATOM 2825 C C . THR A 1 461 ? -15.281 -45.441 44.721 1.00 87.17 441 THR A C 1
ATOM 2826 O O . THR A 1 461 ? -14.558 -45.953 43.866 1.00 88.18 441 THR A O 1
ATOM 2828 N N . CYS A 1 462 ? -15.371 -44.134 44.904 1.00 81.62 442 CYS A N 1
ATOM 2829 C CA . CYS A 1 462 ? -14.617 -43.206 44.079 1.00 72.55 442 CYS A CA 1
ATOM 2830 C C . CYS A 1 462 ? -13.131 -43.339 44.356 1.00 70.93 442 CYS A C 1
ATOM 2831 O O . CYS A 1 462 ? -12.702 -43.306 45.506 1.00 73.81 442 CYS A O 1
ATOM 2834 N N . ARG A 1 463 ? -12.340 -43.500 43.305 1.00 74.60 443 ARG A N 1
ATOM 2835 C CA . ARG A 1 463 ? -10.898 -43.592 43.451 1.00 64.04 443 ARG A CA 1
ATOM 2836 C C . ARG A 1 463 ? -10.197 -42.263 43.258 1.00 63.58 443 ARG A C 1
ATOM 2837 O O . ARG A 1 463 ? -8.991 -42.188 43.463 1.00 64.53 443 ARG A O 1
ATOM 2845 N N . LEU A 1 464 ? -10.929 -41.216 42.913 1.00 65.07 444 LEU A N 1
ATOM 2846 C CA . LEU A 1 464 ? -10.363 -39.899 42.674 1.00 58.49 444 LEU A CA 1
ATOM 2847 C C . LEU A 1 464 ? -10.409 -39.087 43.961 1.00 57.59 444 LEU A C 1
ATOM 2848 O O . LEU A 1 464 ? -11.484 -38.804 44.484 1.00 65.02 444 LEU A O 1
ATOM 2853 N N . ALA A 1 465 ? -9.243 -38.707 44.459 1.00 57.21 445 ALA A N 1
ATOM 2854 C CA . ALA A 1 465 ? -9.092 -38.190 45.804 1.00 55.23 445 ALA A CA 1
ATOM 2855 C C . ALA A 1 465 ? -9.138 -36.676 45.860 1.00 56.60 445 ALA A C 1
ATOM 2856 O O . ALA A 1 465 ? -9.884 -36.110 46.651 1.00 72.75 445 ALA A O 1
ATOM 2858 N N . PHE A 1 466 ? -8.343 -36.000 45.050 1.00 57.62 446 PHE A N 1
ATOM 2859 C CA . PHE A 1 466 ? -8.260 -34.553 45.120 1.00 55.82 446 PHE A CA 1
ATOM 2860 C C . PHE A 1 466 ? -7.895 -34.004 43.753 1.00 55.17 446 PHE A C 1
ATOM 2861 O O . PHE A 1 466 ? -7.573 -34.749 42.833 1.00 60.41 446 PHE A O 1
ATOM 2869 N N . HIS A 1 467 ? -7.940 -32.683 43.632 1.00 56.12 447 HIS A N 1
ATOM 2870 C CA . HIS A 1 467 ? -7.541 -32.017 42.407 1.00 59.83 447 HIS A CA 1
ATOM 2871 C C . HIS A 1 467 ? -7.013 -30.632 42.736 1.00 57.75 447 HIS A C 1
ATOM 2872 O O . HIS A 1 467 ? -7.235 -30.118 43.822 1.00 77.25 447 HIS A O 1
ATOM 2879 N N . GLY A 1 468 ? -6.306 -30.025 41.798 1.00 56.21 448 GLY A N 1
ATOM 2880 C CA . GLY A 1 468 ? -5.757 -28.717 42.070 1.00 58.10 448 GLY A CA 1
ATOM 2881 C C . GLY A 1 468 ? -4.963 -28.160 40.915 1.00 63.81 448 GLY A C 1
ATOM 2882 O O . GLY A 1 468 ? -5.036 -28.660 39.802 1.00 68.98 448 GLY A O 1
ATOM 2883 N N . ILE A 1 469 ? -4.189 -27.121 41.212 1.00 56.93 449 ILE A N 1
ATOM 2884 C CA . ILE A 1 469 ? -3.437 -26.338 40.243 1.00 57.74 449 ILE A CA 1
ATOM 2885 C C . ILE A 1 469 ? -1.956 -26.459 40.559 1.00 63.64 449 ILE A C 1
ATOM 2886 O O . ILE A 1 469 ? -1.559 -26.446 41.724 1.00 81.18 449 ILE A O 1
ATOM 2891 N N . LEU A 1 470 ? -1.137 -26.578 39.528 1.00 65.65 450 LEU A N 1
ATOM 2892 C CA . LEU A 1 470 ? 0.308 -26.613 39.699 1.00 62.75 450 LEU A CA 1
ATOM 2893 C C . LEU A 1 470 ? 0.782 -25.187 39.890 1.00 64.01 450 LEU A C 1
ATOM 2894 O O . LEU A 1 470 ? 1.033 -24.474 38.928 1.00 73.21 450 LEU A O 1
ATOM 2899 N N . LEU A 1 471 ? 0.929 -24.767 41.135 1.00 65.81 451 LEU A N 1
ATOM 2900 C CA . LEU A 1 471 ? 1.218 -23.372 41.441 1.00 63.23 451 LEU A CA 1
ATOM 2901 C C . LEU A 1 471 ? 2.694 -23.026 41.379 1.00 63.34 451 LEU A C 1
ATOM 2902 O O . LEU A 1 471 ? 3.029 -21.852 41.203 1.00 61.77 451 LEU A O 1
ATOM 2907 N N . HIS A 1 472 ? 3.586 -23.995 41.538 1.00 61.98 452 HIS A N 1
ATOM 2908 C CA . HIS A 1 472 ? 5.008 -23.698 41.461 1.00 62.93 452 HIS A CA 1
ATOM 2909 C C . HIS A 1 472 ? 5.771 -24.999 41.303 1.00 62.34 452 HIS A C 1
ATOM 2910 O O . HIS A 1 472 ? 5.801 -25.806 42.226 1.00 68.10 452 HIS A O 1
ATOM 2917 N N . GLY A 1 473 ? 6.394 -25.192 40.143 1.00 61.22 453 GLY A N 1
ATOM 2918 C CA . GLY A 1 473 ? 7.193 -26.365 39.906 1.00 59.47 453 GLY A CA 1
ATOM 2919 C C . GLY A 1 473 ? 8.632 -26.156 40.305 1.00 61.97 453 GLY A C 1
ATOM 2920 O O . GLY A 1 473 ? 9.178 -25.074 40.180 1.00 68.88 453 GLY A O 1
ATOM 2921 N N . LEU A 1 474 ? 9.238 -27.222 40.783 1.00 62.46 454 LEU A N 1
ATOM 2922 C CA . LEU A 1 474 ? 10.616 -27.212 41.248 1.00 64.18 454 LEU A CA 1
ATOM 2923 C C . LEU A 1 474 ? 11.469 -27.973 40.254 1.00 61.72 454 LEU A C 1
ATOM 2924 O O . LEU A 1 474 ? 11.474 -29.202 40.249 1.00 62.16 454 LEU A O 1
ATOM 2929 N N . GLU A 1 475 ? 12.212 -27.245 39.439 1.00 67.79 455 GLU A N 1
ATOM 2930 C CA . GLU A 1 475 ? 12.943 -27.855 38.336 1.00 70.14 455 GLU A CA 1
ATOM 2931 C C . GLU A 1 475 ? 14.284 -28.440 38.755 1.00 72.94 455 GLU A C 1
ATOM 2932 O O . GLU A 1 475 ? 14.751 -29.393 38.129 1.00 78.57 455 GLU A O 1
ATOM 2938 N N . ASP A 1 476 ? 14.908 -27.907 39.800 1.00 75.71 456 ASP A N 1
ATOM 2939 C CA . ASP A 1 476 ? 16.166 -28.454 40.283 1.00 75.75 456 ASP A CA 1
ATOM 2940 C C . ASP A 1 476 ? 15.925 -29.788 40.961 1.00 73.64 456 ASP A C 1
ATOM 2941 O O . ASP A 1 476 ? 14.952 -29.962 41.681 1.00 82.93 456 ASP A O 1
ATOM 2946 N N . ARG A 1 477 ? 16.813 -30.738 40.723 1.00 75.41 457 ARG A N 1
ATOM 2947 C CA . ARG A 1 477 ? 16.723 -32.033 41.373 1.00 73.79 457 ARG A CA 1
ATOM 2948 C C . ARG A 1 477 ? 17.196 -31.981 42.807 1.00 77.28 457 ARG A C 1
ATOM 2949 O O . ARG A 1 477 ? 16.972 -32.936 43.553 1.00 77.34 457 ARG A O 1
ATOM 2951 N N . ASN A 1 478 ? 17.855 -30.900 43.197 1.00 79.96 458 ASN A N 1
ATOM 2952 C CA . ASN A 1 478 ? 18.256 -30.648 44.572 1.00 80.71 458 ASN A CA 1
ATOM 2953 C C . ASN A 1 478 ? 17.367 -29.586 45.196 1.00 79.93 458 ASN A C 1
ATOM 2954 O O . ASN A 1 478 ? 17.832 -28.720 45.935 1.00 82.12 458 ASN A O 1
ATOM 2959 N N . TYR A 1 479 ? 16.076 -29.634 44.871 1.00 75.75 459 TYR A N 1
ATOM 2960 C CA . TYR A 1 479 ? 15.151 -28.640 45.391 1.00 75.41 459 TYR A CA 1
ATOM 2961 C C . TYR A 1 479 ? 15.117 -28.682 46.908 1.00 74.10 459 TYR A C 1
ATOM 2962 O O . TYR A 1 479 ? 14.942 -27.646 47.556 1.00 72.91 459 TYR A O 1
ATOM 2971 N N . ALA A 1 480 ? 15.330 -29.861 47.488 1.00 72.77 460 ALA A N 1
ATOM 2972 C CA . ALA A 1 480 ? 15.332 -29.988 48.939 1.00 76.90 460 ALA A CA 1
ATOM 2973 C C . ALA A 1 480 ? 16.493 -29.238 49.569 1.00 82.38 460 ALA A C 1
ATOM 2974 O O . ALA A 1 480 ? 16.347 -28.678 50.656 1.00 85.31 460 ALA A O 1
ATOM 2976 N N . ASP A 1 481 ? 17.644 -29.210 48.907 1.00 84.75 461 ASP A N 1
ATOM 2977 C CA . ASP A 1 481 ? 18.777 -28.443 49.400 1.00 91.74 461 ASP A CA 1
ATOM 2978 C C . ASP A 1 481 ? 18.791 -27.025 48.850 1.00 88.55 461 ASP A C 1
ATOM 2979 O O . ASP A 1 481 ? 19.065 -26.075 49.588 1.00 87.75 461 ASP A O 1
ATOM 2984 N N . SER A 1 482 ? 18.491 -26.867 47.564 1.00 80.56 462 SER A N 1
ATOM 2985 C CA . SER A 1 482 ? 18.608 -25.579 46.901 1.00 82.07 462 SER A CA 1
ATOM 2986 C C . SER A 1 482 ? 17.394 -24.684 47.090 1.00 81.61 462 SER A C 1
ATOM 2987 O O . SER A 1 482 ? 17.547 -23.460 47.115 1.00 82.26 462 SER A O 1
ATOM 2990 N N . PHE A 1 483 ? 16.206 -25.234 47.214 1.00 76.71 463 PHE A N 1
ATOM 2991 C CA . PHE A 1 483 ? 15.107 -24.281 47.161 1.00 78.66 463 PHE A CA 1
ATOM 2992 C C . PHE A 1 483 ? 14.150 -24.348 48.338 1.00 79.09 463 PHE A C 1
ATOM 2993 O O . PHE A 1 483 ? 13.688 -23.302 48.789 1.00 80.43 463 PHE A O 1
ATOM 3001 N N . LEU A 1 484 ? 13.834 -25.539 48.835 1.00 78.29 464 LEU A N 1
ATOM 3002 C CA . LEU A 1 484 ? 12.862 -25.674 49.918 1.00 73.99 464 LEU A CA 1
ATOM 3003 C C . LEU A 1 484 ? 13.068 -24.712 51.082 1.00 83.44 464 LEU A C 1
ATOM 3004 O O . LEU A 1 484 ? 12.058 -24.216 51.610 1.00 77.68 464 LEU A O 1
ATOM 3009 N N . PRO A 1 485 ? 14.307 -24.399 51.533 1.00 95.08 465 PRO A N 1
ATOM 3010 C CA . PRO A 1 485 ? 14.488 -23.361 52.556 1.00 86.41 465 PRO A CA 1
ATOM 3011 C C . PRO A 1 485 ? 13.647 -22.102 52.408 1.00 80.89 465 PRO A C 1
ATOM 3012 O O . PRO A 1 485 ? 13.559 -21.321 53.355 1.00 84.74 465 PRO A O 1
ATOM 3016 N N . ARG A 1 486 ? 13.022 -21.879 51.261 1.00 79.02 466 ARG A N 1
ATOM 3017 C CA . ARG A 1 486 ? 12.178 -20.708 51.101 1.00 80.65 466 ARG A CA 1
ATOM 3018 C C . ARG A 1 486 ? 10.756 -20.931 51.598 1.00 83.14 466 ARG A C 1
ATOM 3019 O O . ARG A 1 486 ? 10.027 -19.954 51.790 1.00 77.42 466 ARG A O 1
ATOM 3027 N N . LEU A 1 487 ? 10.357 -22.182 51.831 1.00 74.05 467 LEU A N 1
ATOM 3028 C CA . LEU A 1 487 ? 8.980 -22.535 52.163 1.00 74.52 467 LEU A CA 1
ATOM 3029 C C . LEU A 1 487 ? 8.826 -22.640 53.673 1.00 77.89 467 LEU A C 1
ATOM 3030 O O . LEU A 1 487 ? 9.311 -23.592 54.290 1.00 81.66 467 LEU A O 1
ATOM 3035 N N . LYS A 1 488 ? 8.116 -21.677 54.258 1.00 84.56 468 LYS A N 1
ATOM 3036 C CA . LYS A 1 488 ? 7.996 -21.548 55.711 1.00 73.13 468 LYS A CA 1
ATOM 3037 C C . LYS A 1 488 ? 6.858 -22.421 56.232 1.00 68.84 468 LYS A C 1
ATOM 3038 O O . LYS A 1 488 ? 5.799 -21.949 56.617 1.00 67.74 468 LYS A O 1
ATOM 3044 N N . VAL A 1 489 ? 7.105 -23.720 56.243 1.00 68.31 469 VAL A N 1
ATOM 3045 C CA . VAL A 1 489 ? 6.204 -24.691 56.839 1.00 64.91 469 VAL A CA 1
ATOM 3046 C C . VAL A 1 489 ? 6.790 -25.111 58.172 1.00 67.81 469 VAL A C 1
ATOM 3047 O O . VAL A 1 489 ? 7.894 -25.659 58.226 1.00 69.50 469 VAL A O 1
ATOM 3051 N N . TYR A 1 490 ? 6.054 -24.849 59.248 1.00 75.23 470 TYR A N 1
ATOM 3052 C CA . TYR A 1 490 ? 6.460 -25.221 60.592 1.00 71.43 470 TYR A CA 1
ATOM 3053 C C . TYR A 1 490 ? 5.470 -26.222 61.162 1.00 68.42 470 TYR A C 1
ATOM 3054 O O . TYR A 1 490 ? 4.266 -26.097 60.953 1.00 66.64 470 TYR A O 1
ATOM 3063 N N . LYS A 1 491 ? 5.985 -27.237 61.837 1.00 67.00 471 LYS A N 1
ATOM 3064 C CA . LYS A 1 491 ? 5.153 -28.084 62.666 1.00 73.29 471 LYS A CA 1
ATOM 3065 C C . LYS A 1 491 ? 5.020 -27.438 64.036 1.00 74.96 471 LYS A C 1
ATOM 3066 O O . LYS A 1 491 ? 5.927 -26.753 64.504 1.00 76.55 471 LYS A O 1
ATOM 3068 N N . LEU A 1 492 ? 3.866 -27.627 64.663 1.00 88.10 472 LEU A N 1
ATOM 3069 C CA . LEU A 1 492 ? 3.558 -26.991 65.945 1.00 80.28 472 LEU A CA 1
ATOM 3070 C C . LEU A 1 492 ? 3.691 -28.034 67.047 1.00 79.28 472 LEU A C 1
ATOM 3071 O O . LEU A 1 492 ? 2.828 -28.894 67.207 1.00 87.31 472 LEU A O 1
ATOM 3076 N N . LYS A 1 493 ? 4.773 -27.964 67.805 1.00 83.59 473 LYS A N 1
ATOM 3077 C CA . LYS A 1 493 ? 5.057 -28.982 68.800 1.00 89.07 473 LYS A CA 1
ATOM 3078 C C . LYS A 1 493 ? 4.735 -28.465 70.197 1.00 93.59 473 LYS A C 1
ATOM 3079 O O . LYS A 1 493 ? 4.887 -27.281 70.497 1.00 79.56 473 LYS A O 1
ATOM 3085 N N . HIS A 1 494 ? 4.281 -29.380 71.049 1.00 96.89 474 HIS A N 1
ATOM 3086 C CA . HIS A 1 494 ? 3.714 -29.011 72.345 1.00 86.41 474 HIS A CA 1
ATOM 3087 C C . HIS A 1 494 ? 3.861 -30.232 73.259 1.00 89.72 474 HIS A C 1
ATOM 3088 O O . HIS A 1 494 ? 3.001 -31.109 73.269 1.00 100.21 474 HIS A O 1
ATOM 3095 N N . LYS A 1 495 ? 4.944 -30.259 74.026 1.00 88.37 475 LYS A N 1
ATOM 3096 C CA . LYS A 1 495 ? 5.348 -31.450 74.752 1.00 85.93 475 LYS A CA 1
ATOM 3097 C C . LYS A 1 495 ? 5.097 -31.281 76.244 1.00 86.57 475 LYS A C 1
ATOM 3098 O O . LYS A 1 495 ? 4.904 -30.169 76.739 1.00 91.94 475 LYS A O 1
ATOM 3100 N N . HIS A 1 496 ? 5.100 -32.409 76.957 1.00 90.04 476 HIS A N 1
ATOM 3101 C CA . HIS A 1 496 ? 4.671 -32.485 78.349 1.00 90.48 476 HIS A CA 1
ATOM 3102 C C . HIS A 1 496 ? 5.678 -33.269 79.172 1.00 102.27 476 HIS A C 1
ATOM 3103 O O . HIS A 1 496 ? 6.089 -34.362 78.775 1.00 103.06 476 HIS A O 1
ATOM 3110 N N . GLY A 1 497 ? 6.034 -32.739 80.339 1.00 103.26 477 GLY A N 1
ATOM 3111 C CA . GLY A 1 497 ? 6.900 -33.452 81.254 1.00 105.65 477 GLY A CA 1
ATOM 3112 C C . GLY A 1 497 ? 6.529 -33.208 82.702 1.00 105.37 477 GLY A C 1
ATOM 3113 O O . GLY A 1 497 ? 5.589 -32.475 83.007 1.00 94.91 477 GLY A O 1
ATOM 3114 N N . LEU A 1 498 ? 7.296 -33.828 83.598 1.00 115.57 478 LEU A N 1
ATOM 3115 C CA . LEU A 1 498 ? 7.098 -33.758 85.042 1.00 101.09 478 LEU A CA 1
ATOM 3116 C C . LEU A 1 498 ? 8.232 -32.985 85.700 1.00 100.21 478 LEU A C 1
ATOM 3117 O O . LEU A 1 498 ? 9.244 -32.670 85.083 1.00 111.14 478 LEU A O 1
ATOM 3119 N N . VAL A 1 499 ? 8.054 -32.676 86.975 1.00 99.11 479 VAL A N 1
ATOM 3120 C CA . VAL A 1 499 ? 9.096 -32.070 87.795 1.00 97.74 479 VAL A CA 1
ATOM 3121 C C . VAL A 1 499 ? 9.463 -33.040 88.908 1.00 93.32 479 VAL A C 1
ATOM 3122 O O . VAL A 1 499 ? 8.589 -33.700 89.477 1.00 93.31 479 VAL A O 1
ATOM 3126 N N . GLU A 1 500 ? 10.757 -33.135 89.209 1.00 97.83 480 GLU A N 1
ATOM 3127 C CA . GLU A 1 500 ? 11.216 -34.064 90.234 1.00 98.61 480 GLU A CA 1
ATOM 3128 C C . GLU A 1 500 ? 11.506 -33.338 91.543 1.00 98.33 480 GLU A C 1
ATOM 3129 O O . GLU A 1 500 ? 10.672 -33.343 92.450 1.00 96.65 480 GLU A O 1
ATOM 3131 N N . ARG A 1 501 ? 12.678 -32.716 91.657 1.00 105.25 481 ARG A N 1
ATOM 3132 C CA . ARG A 1 501 ? 13.048 -32.010 92.877 1.00 102.45 481 ARG A CA 1
ATOM 3133 C C . ARG A 1 501 ? 13.054 -30.531 92.527 1.00 97.81 481 ARG A C 1
ATOM 3134 O O . ARG A 1 501 ? 12.604 -30.149 91.448 1.00 97.62 481 ARG A O 1
ATOM 3139 N N . ALA A 1 502 ? 13.548 -29.744 93.475 1.00 100.36 482 ALA A N 1
ATOM 3140 C CA . ALA A 1 502 ? 13.708 -28.306 93.388 1.00 101.85 482 ALA A CA 1
ATOM 3141 C C . ALA A 1 502 ? 15.068 -28.228 94.042 1.00 111.22 482 ALA A C 1
ATOM 3142 O O . ALA A 1 502 ? 15.278 -28.853 95.081 1.00 134.34 482 ALA A O 1
ATOM 3144 N N . MET A 1 503 ? 16.012 -27.507 93.454 1.00 106.18 483 MET A N 1
ATOM 3145 C CA . MET A 1 503 ? 17.341 -27.510 94.057 1.00 109.60 483 MET A CA 1
ATOM 3146 C C . MET A 1 503 ? 17.413 -26.147 94.739 1.00 111.94 483 MET A C 1
ATOM 3147 O O . MET A 1 503 ? 18.256 -25.961 95.619 1.00 129.91 483 MET A O 1
ATOM 3149 N N . ASP A 1 504 ? 16.565 -25.195 94.365 1.00 104.62 484 ASP A N 1
ATOM 3150 C CA . ASP A 1 504 ? 16.574 -23.881 94.988 1.00 100.52 484 ASP A CA 1
ATOM 3151 C C . ASP A 1 504 ? 15.182 -23.297 94.870 1.00 98.46 484 ASP A C 1
ATOM 3152 O O . ASP A 1 504 ? 14.267 -23.937 94.355 1.00 97.81 484 ASP A O 1
ATOM 3154 N N . ASP A 1 505 ? 15.018 -22.075 95.371 1.00 95.24 485 ASP A N 1
ATOM 3155 C CA . ASP A 1 505 ? 13.777 -21.353 95.136 1.00 96.65 485 ASP A CA 1
ATOM 3156 C C . ASP A 1 505 ? 13.692 -20.837 93.712 1.00 103.58 485 ASP A C 1
ATOM 3157 O O . ASP A 1 505 ? 12.614 -20.418 93.283 1.00 101.02 485 ASP A O 1
ATOM 3159 N N . TYR A 1 506 ? 14.803 -20.857 92.984 1.00 104.67 486 TYR A N 1
ATOM 3160 C CA . TYR A 1 506 ? 14.854 -20.400 91.608 1.00 99.97 486 TYR A CA 1
ATOM 3161 C C . TYR A 1 506 ? 15.324 -21.468 90.645 1.00 95.91 486 TYR A C 1
ATOM 3162 O O . TYR A 1 506 ? 15.010 -21.383 89.460 1.00 97.55 486 TYR A O 1
ATOM 3171 N N . SER A 1 507 ? 16.071 -22.457 91.120 1.00 96.24 487 SER A N 1
ATOM 3172 C CA . SER A 1 507 ? 16.301 -23.677 90.372 1.00 95.35 487 SER A CA 1
ATOM 3173 C C . SER A 1 507 ? 15.013 -24.499 90.314 1.00 96.53 487 SER A C 1
ATOM 3174 O O . SER A 1 507 ? 13.995 -24.141 90.899 1.00 101.71 487 SER A O 1
ATOM 3177 N N . VAL A 1 508 ? 15.073 -25.600 89.561 1.00 93.48 488 VAL A N 1
ATOM 3178 C CA . VAL A 1 508 ? 14.076 -26.671 89.481 1.00 92.49 488 VAL A CA 1
ATOM 3179 C C . VAL A 1 508 ? 14.723 -27.767 88.651 1.00 92.25 488 VAL A C 1
ATOM 3180 O O . VAL A 1 508 ? 15.318 -27.480 87.613 1.00 104.96 488 VAL A O 1
ATOM 3184 N N . ILE A 1 509 ? 14.623 -29.016 89.068 1.00 91.49 489 ILE A N 1
ATOM 3185 C CA . ILE A 1 509 ? 15.191 -30.128 88.307 1.00 92.95 489 ILE A CA 1
ATOM 3186 C C . ILE A 1 509 ? 14.032 -31.034 87.914 1.00 96.29 489 ILE A C 1
ATOM 3187 O O . ILE A 1 509 ? 13.688 -31.981 88.623 1.00 109.96 489 ILE A O 1
ATOM 3189 N N . GLY A 1 510 ? 13.404 -30.740 86.774 1.00 93.52 490 GLY A N 1
ATOM 3190 C CA . GLY A 1 510 ? 12.337 -31.554 86.239 1.00 98.59 490 GLY A CA 1
ATOM 3191 C C . GLY A 1 510 ? 12.830 -32.355 85.049 1.00 93.36 490 GLY A C 1
ATOM 3192 O O . GLY A 1 510 ? 13.924 -32.135 84.548 1.00 91.94 490 GLY A O 1
ATOM 3193 N N . ARG A 1 511 ? 11.998 -33.296 84.603 1.00 100.12 491 ARG A N 1
ATOM 3194 C CA . ARG A 1 511 ? 12.398 -34.159 83.501 1.00 97.04 491 ARG A CA 1
ATOM 3195 C C . ARG A 1 511 ? 11.255 -35.073 83.070 1.00 101.88 491 ARG A C 1
ATOM 3196 O O . ARG A 1 511 ? 10.097 -34.867 83.440 1.00 115.01 491 ARG A O 1
ATOM 3198 N N . SER A 1 512 ? 11.587 -36.061 82.242 1.00 102.15 492 SER A N 1
ATOM 3199 C CA . SER A 1 512 ? 10.656 -37.084 81.773 1.00 102.53 492 SER A CA 1
ATOM 3200 C C . SER A 1 512 ? 9.793 -36.486 80.662 1.00 105.31 492 SER A C 1
ATOM 3201 O O . SER A 1 512 ? 8.589 -36.719 80.615 1.00 105.34 492 SER A O 1
ATOM 3203 N N . LEU A 1 513 ? 10.409 -35.743 79.739 1.00 112.10 493 LEU A N 1
ATOM 3204 C CA . LEU A 1 513 ? 9.684 -35.208 78.587 1.00 110.78 493 LEU A CA 1
ATOM 3205 C C . LEU A 1 513 ? 10.456 -35.374 77.281 1.00 116.03 493 LEU A C 1
ATOM 3206 O O . LEU A 1 513 ? 9.851 -35.467 76.211 1.00 117.32 493 LEU A O 1
ATOM 3211 N N . PHE A 1 514 ? 11.783 -35.374 77.355 1.00 123.33 494 PHE A N 1
ATOM 3212 C CA . PHE A 1 514 ? 12.639 -35.553 76.193 1.00 118.95 494 PHE A CA 1
ATOM 3213 C C . PHE A 1 514 ? 12.840 -37.032 75.897 1.00 127.68 494 PHE A C 1
ATOM 3214 O O . PHE A 1 514 ? 12.471 -37.909 76.679 1.00 130.47 494 PHE A O 1
ATOM 3222 N N . LYS A 1 515 ? 13.447 -37.301 74.752 1.00 129.61 495 LYS A N 1
ATOM 3223 C CA . LYS A 1 515 ? 13.743 -38.650 74.311 1.00 128.07 495 LYS A CA 1
ATOM 3224 C C . LYS A 1 515 ? 15.230 -38.931 74.491 1.00 129.86 495 LYS A C 1
ATOM 3225 O O . LYS A 1 515 ? 15.971 -38.136 75.084 1.00 127.10 495 LYS A O 1
ATOM 3227 N N . LYS A 1 516 ? 15.674 -40.079 73.974 1.00 132.57 496 LYS A N 1
ATOM 3228 C CA . LYS A 1 516 ? 17.091 -40.411 73.983 1.00 129.20 496 LYS A CA 1
ATOM 3229 C C . LYS A 1 516 ? 17.919 -39.450 73.140 1.00 129.91 496 LYS A C 1
ATOM 3230 O O . LYS A 1 516 ? 19.151 -39.461 73.241 1.00 135.08 496 LYS A O 1
ATOM 3232 N N . GLU A 1 517 ? 17.280 -38.626 72.311 1.00 126.07 497 GLU A N 1
ATOM 3233 C CA . GLU A 1 517 ? 17.954 -37.504 71.663 1.00 124.64 497 GLU A CA 1
ATOM 3234 C C . GLU A 1 517 ? 18.109 -36.357 72.663 1.00 121.86 497 GLU A C 1
ATOM 3235 O O . GLU A 1 517 ? 17.621 -35.244 72.476 1.00 119.15 497 GLU A O 1
ATOM 3237 N N . THR A 1 518 ? 18.803 -36.660 73.758 1.00 122.44 498 THR A N 1
ATOM 3238 C CA . THR A 1 518 ? 19.006 -35.690 74.825 1.00 118.96 498 THR A CA 1
ATOM 3239 C C . THR A 1 518 ? 20.001 -34.624 74.393 1.00 115.43 498 THR A C 1
ATOM 3240 O O . THR A 1 518 ? 21.046 -34.444 75.026 1.00 117.95 498 THR A O 1
ATOM 3242 N N . ASN A 1 519 ? 19.685 -33.923 73.311 1.00 114.05 499 ASN A N 1
ATOM 3243 C CA . ASN A 1 519 ? 20.488 -32.804 72.850 1.00 112.59 499 ASN A CA 1
ATOM 3244 C C . ASN A 1 519 ? 20.108 -31.508 73.540 1.00 110.25 499 ASN A C 1
ATOM 3245 O O . ASN A 1 519 ? 20.407 -30.425 73.022 1.00 110.22 499 ASN A O 1
ATOM 3247 N N . ILE A 1 520 ? 19.466 -31.632 74.701 1.00 112.61 500 ILE A N 1
ATOM 3248 C CA . ILE A 1 520 ? 18.968 -30.565 75.568 1.00 107.03 500 ILE A CA 1
ATOM 3249 C C . ILE A 1 520 ? 19.741 -29.260 75.431 1.00 105.86 500 ILE A C 1
ATOM 3250 O O . ILE A 1 520 ? 19.172 -28.171 75.569 1.00 102.20 500 ILE A O 1
ATOM 3255 N N . GLN A 1 521 ? 21.039 -29.354 75.147 1.00 112.48 501 GLN A N 1
ATOM 3256 C CA . GLN A 1 521 ? 21.800 -28.161 74.806 1.00 104.99 501 GLN A CA 1
ATOM 3257 C C . GLN A 1 521 ? 21.169 -27.419 73.640 1.00 102.08 501 GLN A C 1
ATOM 3258 O O . GLN A 1 521 ? 21.398 -26.216 73.480 1.00 100.95 501 GLN A O 1
ATOM 3264 N N . LEU A 1 522 ? 20.350 -28.103 72.840 1.00 106.73 502 LEU A N 1
ATOM 3265 C CA . LEU A 1 522 ? 19.609 -27.449 71.771 1.00 107.72 502 LEU A CA 1
ATOM 3266 C C . LEU A 1 522 ? 18.519 -26.514 72.277 1.00 106.61 502 LEU A C 1
ATOM 3267 O O . LEU A 1 522 ? 17.994 -25.734 71.475 1.00 98.50 502 LEU A O 1
ATOM 3272 N N . PHE A 1 523 ? 18.167 -26.560 73.572 1.00 109.65 503 PHE A N 1
ATOM 3273 C CA . PHE A 1 523 ? 17.042 -25.787 74.093 1.00 92.14 503 PHE A CA 1
ATOM 3274 C C . PHE A 1 523 ? 17.444 -24.875 75.242 1.00 87.05 503 PHE A C 1
ATOM 3275 O O . PHE A 1 523 ? 16.578 -24.303 75.901 1.00 80.73 503 PHE A O 1
ATOM 3283 N N . VAL A 1 524 ? 18.740 -24.686 75.464 1.00 88.15 504 VAL A N 1
ATOM 3284 C CA . VAL A 1 524 ? 19.202 -23.906 76.600 1.00 83.36 504 VAL A CA 1
ATOM 3285 C C . VAL A 1 524 ? 18.880 -22.431 76.393 1.00 78.67 504 VAL A C 1
ATOM 3286 O O . VAL A 1 524 ? 19.714 -21.648 75.931 1.00 78.78 504 VAL A O 1
ATOM 3290 N N . GLY A 1 525 ? 17.666 -22.039 76.737 1.00 74.31 505 GLY A N 1
ATOM 3291 C CA . GLY A 1 525 ? 17.315 -20.639 76.713 1.00 75.17 505 GLY A CA 1
ATOM 3292 C C . GLY A 1 525 ? 15.869 -20.468 76.332 1.00 76.49 505 GLY A C 1
ATOM 3293 O O . GLY A 1 525 ? 15.353 -19.352 76.278 1.00 73.14 505 GLY A O 1
ATOM 3294 N N . LEU A 1 526 ? 15.211 -21.587 76.064 1.00 76.63 506 LEU A N 1
ATOM 3295 C CA . LEU A 1 526 ? 13.827 -21.567 75.635 1.00 80.63 506 LEU A CA 1
ATOM 3296 C C . LEU A 1 526 ? 12.886 -21.504 76.831 1.00 79.52 506 LEU A C 1
ATOM 3297 O O . LEU A 1 526 ? 13.148 -22.079 77.886 1.00 77.81 506 LEU A O 1
ATOM 3302 N N . LYS A 1 527 ? 11.770 -20.813 76.641 1.00 75.88 507 LYS A N 1
ATOM 3303 C CA . LYS A 1 527 ? 10.804 -20.605 77.705 1.00 75.18 507 LYS A CA 1
ATOM 3304 C C . LYS A 1 527 ? 9.923 -21.832 77.886 1.00 73.95 507 LYS A C 1
ATOM 3305 O O . LYS A 1 527 ? 9.423 -22.405 76.920 1.00 77.98 507 LYS A O 1
ATOM 3311 N N . VAL A 1 528 ? 9.728 -22.230 79.138 1.00 86.28 508 VAL A N 1
ATOM 3312 C CA . VAL A 1 528 ? 8.873 -23.350 79.497 1.00 77.58 508 VAL A CA 1
ATOM 3313 C C . VAL A 1 528 ? 7.879 -22.853 80.534 1.00 78.06 508 VAL A C 1
ATOM 3314 O O . VAL A 1 528 ? 8.051 -21.789 81.125 1.00 81.45 508 VAL A O 1
ATOM 3318 N N . HIS A 1 529 ? 6.811 -23.618 80.732 1.00 79.73 509 HIS A N 1
ATOM 3319 C CA . HIS A 1 529 ? 5.768 -23.223 81.671 1.00 83.59 509 HIS A CA 1
ATOM 3320 C C . HIS A 1 529 ? 5.365 -24.392 82.547 1.00 82.17 509 HIS A C 1
ATOM 3321 O O . HIS A 1 529 ? 5.242 -25.519 82.070 1.00 84.08 509 HIS A O 1
ATOM 3328 N N . LEU A 1 530 ? 5.146 -24.113 83.827 1.00 87.96 510 LEU A N 1
ATOM 3329 C CA . LEU A 1 530 ? 4.775 -25.134 84.793 1.00 89.38 510 LEU A CA 1
ATOM 3330 C C . LEU A 1 530 ? 3.303 -25.019 85.149 1.00 85.73 510 LEU A C 1
ATOM 3331 O O . LEU A 1 530 ? 2.694 -23.956 85.021 1.00 89.84 510 LEU A O 1
ATOM 3336 N N . SER A 1 531 ? 2.741 -26.144 85.597 1.00 84.68 511 SER A N 1
ATOM 3337 C CA . SER A 1 531 ? 1.325 -26.195 85.950 1.00 86.14 511 SER A CA 1
ATOM 3338 C C . SER A 1 531 ? 0.941 -25.086 86.912 1.00 89.69 511 SER A C 1
ATOM 3339 O O . SER A 1 531 ? -0.197 -24.612 86.896 1.00 90.40 511 SER A O 1
ATOM 3341 N N . THR A 1 532 ? 1.883 -24.640 87.735 1.00 90.83 512 THR A N 1
ATOM 3342 C CA . THR A 1 532 ? 1.615 -23.536 88.642 1.00 95.21 512 THR A CA 1
ATOM 3343 C C . THR A 1 532 ? 1.396 -22.226 87.894 1.00 94.51 512 THR A C 1
ATOM 3344 O O . THR A 1 532 ? 0.456 -21.487 88.193 1.00 99.13 512 THR A O 1
ATOM 3348 N N . GLY A 1 533 ? 2.243 -21.910 86.926 1.00 99.22 513 GLY A N 1
ATOM 3349 C CA . GLY A 1 533 ? 2.037 -20.697 86.164 1.00 97.05 513 GLY A CA 1
ATOM 3350 C C . GLY A 1 533 ? 3.223 -19.761 86.157 1.00 103.37 513 GLY A C 1
ATOM 3351 O O . GLY A 1 533 ? 3.062 -18.551 85.995 1.00 105.82 513 GLY A O 1
ATOM 3352 N N . GLU A 1 534 ? 4.419 -20.303 86.329 1.00 96.95 514 GLU A N 1
ATOM 3353 C CA . GLU A 1 534 ? 5.641 -19.523 86.288 1.00 100.91 514 GLU A CA 1
ATOM 3354 C C . GLU A 1 534 ? 6.458 -19.908 85.066 1.00 96.42 514 GLU A C 1
ATOM 3355 O O . GLU A 1 534 ? 6.448 -21.060 84.623 1.00 96.30 514 GLU A O 1
ATOM 3361 N N . LEU A 1 535 ? 7.170 -18.926 84.536 1.00 93.99 515 LEU A N 1
ATOM 3362 C CA . LEU A 1 535 ? 7.846 -19.040 83.249 1.00 90.77 515 LEU A CA 1
ATOM 3363 C C . LEU A 1 535 ? 9.289 -19.454 83.485 1.00 88.86 515 LEU A C 1
ATOM 3364 O O . LEU A 1 535 ? 10.153 -18.622 83.748 1.00 87.94 515 LEU A O 1
ATOM 3369 N N . GLY A 1 536 ? 9.556 -20.746 83.384 1.00 83.04 516 GLY A N 1
ATOM 3370 C CA . GLY A 1 536 ? 10.914 -21.221 83.517 1.00 85.57 516 GLY A CA 1
ATOM 3371 C C . GLY A 1 536 ? 11.709 -21.055 82.233 1.00 82.35 516 GLY A C 1
ATOM 3372 O O . GLY A 1 536 ? 11.179 -21.124 81.134 1.00 80.53 516 GLY A O 1
ATOM 3373 N N . ILE A 1 537 ? 13.006 -20.815 82.387 1.00 80.29 517 ILE A N 1
ATOM 3374 C CA . ILE A 1 537 ? 13.952 -20.754 81.280 1.00 77.15 517 ILE A CA 1
ATOM 3375 C C . ILE A 1 537 ? 14.892 -21.935 81.418 1.00 80.53 517 ILE A C 1
ATOM 3376 O O . ILE A 1 537 ? 15.481 -22.136 82.481 1.00 95.46 517 ILE A O 1
ATOM 3381 N N . ILE A 1 538 ? 15.039 -22.717 80.357 1.00 78.60 518 ILE A N 1
ATOM 3382 C CA . ILE A 1 538 ? 15.781 -23.960 80.473 1.00 83.00 518 ILE A CA 1
ATOM 3383 C C . ILE A 1 538 ? 17.263 -23.673 80.675 1.00 85.62 518 ILE A C 1
ATOM 3384 O O . ILE A 1 538 ? 17.793 -22.656 80.208 1.00 84.82 518 ILE A O 1
ATOM 3389 N N . ASP A 1 539 ? 17.934 -24.611 81.342 1.00 91.10 519 ASP A N 1
ATOM 3390 C CA . ASP A 1 539 ? 19.371 -24.545 81.599 1.00 95.09 519 ASP A CA 1
ATOM 3391 C C . ASP A 1 539 ? 20.011 -25.795 80.990 1.00 95.72 519 ASP A C 1
ATOM 3392 O O . ASP A 1 539 ? 19.509 -26.320 79.996 1.00 111.68 519 ASP A O 1
ATOM 3397 N N . SER A 1 540 ? 21.106 -26.279 81.573 1.00 97.34 520 SER A N 1
ATOM 3398 C CA . SER A 1 540 ? 21.750 -27.474 81.050 1.00 99.02 520 SER A CA 1
ATOM 3399 C C . SER A 1 540 ? 21.065 -28.746 81.546 1.00 96.95 520 SER A C 1
ATOM 3400 O O . SER A 1 540 ? 20.067 -28.717 82.256 1.00 98.19 520 SER A O 1
ATOM 3402 N N . ALA A 1 541 ? 21.623 -29.884 81.150 1.00 95.45 521 ALA A N 1
ATOM 3403 C CA . ALA A 1 541 ? 21.135 -31.195 81.550 1.00 100.18 521 ALA A CA 1
ATOM 3404 C C . ALA A 1 541 ? 21.922 -31.729 82.743 1.00 114.68 521 ALA A C 1
ATOM 3405 O O . ALA A 1 541 ? 22.998 -31.237 83.087 1.00 121.18 521 ALA A O 1
ATOM 3407 N N . PHE A 1 542 ? 21.365 -32.760 83.380 1.00 115.06 522 PHE A N 1
ATOM 3408 C CA . PHE A 1 542 ? 21.963 -33.326 84.583 1.00 127.11 522 PHE A CA 1
ATOM 3409 C C . PHE A 1 542 ? 21.579 -34.794 84.721 1.00 130.83 522 PHE A C 1
ATOM 3410 O O . PHE A 1 542 ? 21.189 -35.250 85.801 1.00 138.92 522 PHE A O 1
ATOM 3412 N N . GLY A 1 543 ? 21.677 -35.546 83.631 1.00 117.04 523 GLY A N 1
ATOM 3413 C CA . GLY A 1 543 ? 21.363 -36.961 83.658 1.00 113.86 523 GLY A CA 1
ATOM 3414 C C . GLY A 1 543 ? 21.646 -37.670 82.351 1.00 112.12 523 GLY A C 1
ATOM 3415 O O . GLY A 1 543 ? 22.801 -37.821 81.956 1.00 107.63 523 GLY A O 1
ATOM 3416 N N . LYS A 1 547 ? 16.264 -35.490 81.940 1.00 96.10 527 LYS A N 1
ATOM 3417 C CA . LYS A 1 547 ? 16.956 -34.876 83.066 1.00 97.30 527 LYS A CA 1
ATOM 3418 C C . LYS A 1 547 ? 17.604 -33.583 82.625 1.00 96.28 527 LYS A C 1
ATOM 3419 O O . LYS A 1 547 ? 18.335 -33.577 81.650 1.00 97.98 527 LYS A O 1
ATOM 3421 N N . PHE A 1 548 ? 17.337 -32.495 83.343 1.00 94.26 528 PHE A N 1
ATOM 3422 C CA . PHE A 1 548 ? 17.851 -31.178 82.990 1.00 93.41 528 PHE A CA 1
ATOM 3423 C C . PHE A 1 548 ? 17.414 -30.188 84.058 1.00 88.39 528 PHE A C 1
ATOM 3424 O O . PHE A 1 548 ? 16.542 -30.479 84.873 1.00 99.10 528 PHE A O 1
ATOM 3432 N N . LYS A 1 549 ? 18.016 -29.008 84.033 1.00 88.57 529 LYS A N 1
ATOM 3433 C CA . LYS A 1 549 ? 17.773 -27.963 85.015 1.00 85.98 529 LYS A CA 1
ATOM 3434 C C . LYS A 1 549 ? 16.937 -26.842 84.417 1.00 86.99 529 LYS A C 1
ATOM 3435 O O . LYS A 1 549 ? 16.814 -26.715 83.201 1.00 92.33 529 LYS A O 1
ATOM 3437 N N . ILE A 1 550 ? 16.349 -26.030 85.290 1.00 85.69 530 ILE A N 1
ATOM 3438 C CA . ILE A 1 550 ? 15.496 -24.921 84.881 1.00 86.08 530 ILE A CA 1
ATOM 3439 C C . ILE A 1 550 ? 15.773 -23.749 85.804 1.00 88.80 530 ILE A C 1
ATOM 3440 O O . ILE A 1 550 ? 16.150 -23.928 86.962 1.00 97.51 530 ILE A O 1
ATOM 3445 N N . HIS A 1 551 ? 15.610 -22.545 85.283 1.00 88.06 531 HIS A N 1
ATOM 3446 C CA . HIS A 1 551 ? 15.678 -21.335 86.079 1.00 93.77 531 HIS A CA 1
ATOM 3447 C C . HIS A 1 551 ? 14.296 -20.719 86.115 1.00 92.54 531 HIS A C 1
ATOM 3448 O O . HIS A 1 551 ? 13.545 -20.816 85.145 1.00 90.72 531 HIS A O 1
ATOM 3455 N N . ILE A 1 552 ? 13.943 -20.120 87.243 1.00 92.20 532 ILE A N 1
ATOM 3456 C CA . ILE A 1 552 ? 12.641 -19.481 87.352 1.00 94.41 532 ILE A CA 1
ATOM 3457 C C . ILE A 1 552 ? 12.850 -18.083 87.905 1.00 97.06 532 ILE A C 1
ATOM 3458 O O . ILE A 1 552 ? 12.791 -17.884 89.123 1.00 98.93 532 ILE A O 1
ATOM 3463 N N . PRO A 1 553 ? 13.100 -17.100 87.048 1.00 98.18 533 PRO A N 1
ATOM 3464 C CA . PRO A 1 553 ? 13.412 -15.751 87.534 1.00 102.31 533 PRO A CA 1
ATOM 3465 C C . PRO A 1 553 ? 12.375 -15.182 88.471 1.00 103.93 533 PRO A C 1
ATOM 3466 O O . PRO A 1 553 ? 12.718 -14.358 89.328 1.00 114.05 533 PRO A O 1
ATOM 3470 N N . GLY A 1 554 ? 11.118 -15.597 88.353 1.00 103.28 534 GLY A N 1
ATOM 3471 C CA . GLY A 1 554 ? 10.101 -15.059 89.237 1.00 110.89 534 GLY A CA 1
ATOM 3472 C C . GLY A 1 554 ? 10.017 -15.699 90.607 1.00 102.78 534 GLY A C 1
ATOM 3473 O O . GLY A 1 554 ? 9.231 -15.239 91.439 1.00 100.31 534 GLY A O 1
ATOM 3474 N N . GLY A 1 555 ? 10.811 -16.740 90.864 1.00 110.84 535 GLY A N 1
ATOM 3475 C CA . GLY A 1 555 ? 10.703 -17.510 92.089 1.00 98.98 535 GLY A CA 1
ATOM 3476 C C . GLY A 1 555 ? 9.537 -18.476 92.077 1.00 91.27 535 GLY A C 1
ATOM 3477 O O . GLY A 1 555 ? 8.430 -18.098 91.691 1.00 92.99 535 GLY A O 1
ATOM 3478 N N . LEU A 1 556 ? 9.765 -19.716 92.506 1.00 89.97 536 LEU A N 1
ATOM 3479 C CA . LEU A 1 556 ? 8.716 -20.727 92.495 1.00 91.43 536 LEU A CA 1
ATOM 3480 C C . LEU A 1 556 ? 7.491 -20.233 93.246 1.00 93.22 536 LEU A C 1
ATOM 3481 O O . LEU A 1 556 ? 7.591 -19.441 94.183 1.00 92.08 536 LEU A O 1
ATOM 3484 N N . SER A 1 557 ? 6.332 -20.689 92.834 1.00 94.85 537 SER A N 1
ATOM 3485 C CA . SER A 1 557 ? 5.187 -20.188 93.569 1.00 96.70 537 SER A CA 1
ATOM 3486 C C . SER A 1 557 ? 5.025 -20.947 94.880 1.00 98.52 537 SER A C 1
ATOM 3487 O O . SER A 1 557 ? 5.500 -22.077 95.014 1.00 97.01 537 SER A O 1
ATOM 3489 N N . PRO A 1 558 ? 4.363 -20.333 95.863 1.00 104.66 538 PRO A N 1
ATOM 3490 C CA . PRO A 1 558 ? 4.014 -21.072 97.086 1.00 102.90 538 PRO A CA 1
ATOM 3491 C C . PRO A 1 558 ? 3.406 -22.434 96.805 1.00 98.95 538 PRO A C 1
ATOM 3492 O O . PRO A 1 558 ? 3.837 -23.443 97.378 1.00 102.55 538 PRO A O 1
ATOM 3496 N N . GLU A 1 559 ? 2.415 -22.483 95.914 1.00 96.82 539 GLU A N 1
ATOM 3497 C CA . GLU A 1 559 ? 1.764 -23.737 95.561 1.00 95.03 539 GLU A CA 1
ATOM 3498 C C . GLU A 1 559 ? 2.773 -24.776 95.101 1.00 94.09 539 GLU A C 1
ATOM 3499 O O . GLU A 1 559 ? 2.614 -25.971 95.365 1.00 91.28 539 GLU A O 1
ATOM 3505 N N . SER A 1 560 ? 3.820 -24.334 94.407 1.00 96.16 540 SER A N 1
ATOM 3506 C CA . SER A 1 560 ? 4.844 -25.246 93.922 1.00 93.85 540 SER A CA 1
ATOM 3507 C C . SER A 1 560 ? 5.764 -25.697 95.044 1.00 93.08 540 SER A C 1
ATOM 3508 O O . SER A 1 560 ? 6.156 -26.869 95.094 1.00 94.34 540 SER A O 1
ATOM 3510 N N . LYS A 1 561 ? 6.118 -24.778 95.949 1.00 98.50 541 LYS A N 1
ATOM 3511 C CA . LYS A 1 561 ? 7.026 -25.121 97.036 1.00 91.95 541 LYS A CA 1
ATOM 3512 C C . LYS A 1 561 ? 6.457 -26.250 97.880 1.00 94.40 541 LYS A C 1
ATOM 3513 O O . LYS A 1 561 ? 7.183 -27.172 98.269 1.00 95.50 541 LYS A O 1
ATOM 3517 N N . LYS A 1 562 ? 5.154 -26.201 98.158 1.00 95.62 542 LYS A N 1
ATOM 3518 C CA . LYS A 1 562 ? 4.501 -27.288 98.874 1.00 94.95 542 LYS A CA 1
ATOM 3519 C C . LYS A 1 562 ? 4.698 -28.621 98.165 1.00 103.03 542 LYS A C 1
ATOM 3520 O O . LYS A 1 562 ? 4.788 -29.665 98.817 1.00 115.16 542 LYS A O 1
ATOM 3526 N N . ILE A 1 563 ? 4.804 -28.602 96.843 1.00 101.78 543 ILE A N 1
ATOM 3527 C CA . ILE A 1 563 ? 4.929 -29.827 96.071 1.00 96.47 543 ILE A CA 1
ATOM 3528 C C . ILE A 1 563 ? 6.348 -29.964 95.542 1.00 96.27 543 ILE A C 1
ATOM 3529 O O . ILE A 1 563 ? 7.159 -30.701 96.101 1.00 96.94 543 ILE A O 1
ATOM 3534 N N . GLU A 1 590 ? -0.391 -38.091 95.446 1.00 119.17 570 GLU A N 1
ATOM 3535 C CA . GLU A 1 590 ? 0.207 -36.816 95.839 1.00 119.82 570 GLU A CA 1
ATOM 3536 C C . GLU A 1 590 ? 0.440 -35.914 94.621 1.00 121.15 570 GLU A C 1
ATOM 3537 O O . GLU A 1 590 ? 0.994 -36.368 93.615 1.00 116.28 570 GLU A O 1
ATOM 3539 N N . PRO A 1 591 ? 0.001 -34.626 94.716 1.00 129.25 571 PRO A N 1
ATOM 3540 C CA . PRO A 1 591 ? 0.174 -33.682 93.597 1.00 123.12 571 PRO A CA 1
ATOM 3541 C C . PRO A 1 591 ? 1.586 -33.651 93.024 1.00 111.14 571 PRO A C 1
ATOM 3542 O O . PRO A 1 591 ? 2.516 -34.128 93.680 1.00 114.24 571 PRO A O 1
ATOM 3546 N N . SER A 1 592 ? 1.759 -33.093 91.798 1.00 103.12 572 SER A N 1
ATOM 3547 C CA . SER A 1 592 ? 3.012 -33.218 91.053 1.00 96.28 572 SER A CA 1
ATOM 3548 C C . SER A 1 592 ? 3.487 -31.956 90.338 1.00 95.75 572 SER A C 1
ATOM 3549 O O . SER A 1 592 ? 4.702 -31.787 90.195 1.00 95.58 572 SER A O 1
ATOM 3552 N N . GLN A 1 593 ? 2.608 -31.078 89.864 1.00 92.77 573 GLN A N 1
ATOM 3553 C CA . GLN A 1 593 ? 3.009 -29.866 89.142 1.00 97.10 573 GLN A CA 1
ATOM 3554 C C . GLN A 1 593 ? 3.740 -29.818 87.799 1.00 94.78 573 GLN A C 1
ATOM 3555 O O . GLN A 1 593 ? 4.794 -29.190 87.693 1.00 96.04 573 GLN A O 1
ATOM 3557 N N . HIS A 1 594 ? 3.166 -30.434 86.758 1.00 97.13 574 HIS A N 1
ATOM 3558 C CA . HIS A 1 594 ? 3.803 -30.604 85.453 1.00 87.13 574 HIS A CA 1
ATOM 3559 C C . HIS A 1 594 ? 4.299 -29.393 84.660 1.00 87.08 574 HIS A C 1
ATOM 3560 O O . HIS A 1 594 ? 4.038 -28.241 85.009 1.00 88.84 574 HIS A O 1
ATOM 3562 N N . VAL A 1 595 ? 5.029 -29.676 83.566 1.00 91.01 575 VAL A N 1
ATOM 3563 C CA . VAL A 1 595 ? 5.602 -28.668 82.671 1.00 93.23 575 VAL A CA 1
ATOM 3564 C C . VAL A 1 595 ? 5.074 -28.856 81.256 1.00 88.12 575 VAL A C 1
ATOM 3565 O O . VAL A 1 595 ? 4.664 -29.946 80.861 1.00 95.25 575 VAL A O 1
ATOM 3569 N N . VAL A 1 596 ? 5.141 -27.779 80.472 1.00 95.79 576 VAL A N 1
ATOM 3570 C CA . VAL A 1 596 ? 4.735 -27.794 79.065 1.00 102.16 576 VAL A CA 1
ATOM 3571 C C . VAL A 1 596 ? 5.634 -26.865 78.251 1.00 87.62 576 VAL A C 1
ATOM 3572 O O . VAL A 1 596 ? 5.877 -25.723 78.641 1.00 85.09 576 VAL A O 1
ATOM 3576 N N . LEU A 1 597 ? 6.079 -27.340 77.084 1.00 86.13 577 LEU A N 1
ATOM 3577 C CA . LEU A 1 597 ? 6.934 -26.584 76.172 1.00 80.82 577 LEU A CA 1
ATOM 3578 C C . LEU A 1 597 ? 6.240 -26.369 74.833 1.00 75.74 577 LEU A C 1
ATOM 3579 O O . LEU A 1 597 ? 5.603 -27.284 74.310 1.00 80.82 577 LEU A O 1
ATOM 3584 N N . SER A 1 598 ? 6.385 -25.161 74.277 1.00 72.32 578 SER A N 1
ATOM 3585 C CA . SER A 1 598 ? 5.769 -24.765 73.006 1.00 74.66 578 SER A CA 1
ATOM 3586 C C . SER A 1 598 ? 6.824 -24.246 72.035 1.00 75.92 578 SER A C 1
ATOM 3587 O O . SER A 1 598 ? 7.308 -23.121 72.174 1.00 75.24 578 SER A O 1
ATOM 3590 N N . LEU A 1 599 ? 7.133 -25.043 71.017 1.00 88.52 579 LEU A N 1
ATOM 3591 C CA . LEU A 1 599 ? 8.068 -24.674 69.965 1.00 83.51 579 LEU A CA 1
ATOM 3592 C C . LEU A 1 599 ? 7.415 -24.858 68.600 1.00 84.17 579 LEU A C 1
ATOM 3593 O O . LEU A 1 599 ? 6.493 -25.663 68.439 1.00 80.34 579 LEU A O 1
ATOM 3598 N N . THR A 1 600 ? 7.890 -24.089 67.622 1.00 86.65 580 THR A N 1
ATOM 3599 C CA . THR A 1 600 ? 7.580 -24.303 66.213 1.00 82.18 580 THR A CA 1
ATOM 3600 C C . THR A 1 600 ? 8.803 -24.898 65.529 1.00 81.99 580 THR A C 1
ATOM 3601 O O . THR A 1 600 ? 9.898 -24.341 65.613 1.00 82.47 580 THR A O 1
ATOM 3605 N N . PHE A 1 601 ? 8.615 -26.032 64.873 1.00 87.18 581 PHE A N 1
ATOM 3606 C CA . PHE A 1 601 ? 9.671 -26.766 64.178 1.00 87.28 581 PHE A CA 1
ATOM 3607 C C . PHE A 1 601 ? 9.454 -26.574 62.680 1.00 83.41 581 PHE A C 1
ATOM 3608 O O . PHE A 1 601 ? 8.588 -27.218 62.087 1.00 82.04 581 PHE A O 1
ATOM 3616 N N . LYS A 1 602 ? 10.219 -25.674 62.069 1.00 86.56 582 LYS A N 1
ATOM 3617 C CA . LYS A 1 602 ? 10.099 -25.467 60.632 1.00 87.73 582 LYS A CA 1
ATOM 3618 C C . LYS A 1 602 ? 10.719 -26.639 59.886 1.00 88.37 582 LYS A C 1
ATOM 3619 O O . LYS A 1 602 ? 11.876 -26.988 60.114 1.00 96.44 582 LYS A O 1
ATOM 3625 N N . ARG A 1 603 ? 9.944 -27.240 58.981 1.00 90.34 583 ARG A N 1
ATOM 3626 C CA . ARG A 1 603 ? 10.318 -28.526 58.406 1.00 91.90 583 ARG A CA 1
ATOM 3627 C C . ARG A 1 603 ? 11.554 -28.414 57.523 1.00 94.46 583 ARG A C 1
ATOM 3628 O O . ARG A 1 603 ? 12.367 -29.342 57.475 1.00 101.84 583 ARG A O 1
ATOM 3630 N N . TYR A 1 604 ? 11.692 -27.287 56.832 1.00 97.16 584 TYR A N 1
ATOM 3631 C CA . TYR A 1 604 ? 12.833 -27.062 55.952 1.00 104.04 584 TYR A CA 1
ATOM 3632 C C . TYR A 1 604 ? 13.505 -25.727 56.253 1.00 110.84 584 TYR A C 1
ATOM 3633 O O . TYR A 1 604 ? 14.732 -25.637 56.309 1.00 117.73 584 TYR A O 1
ATOM 3642 N N . VAL A 1 605 ? 12.694 -24.692 56.447 1.00 119.61 585 VAL A N 1
ATOM 3643 C CA . VAL A 1 605 ? 13.209 -23.360 56.743 1.00 133.06 585 VAL A CA 1
ATOM 3644 C C . VAL A 1 605 ? 14.312 -23.417 57.795 1.00 135.67 585 VAL A C 1
ATOM 3645 O O . VAL A 1 605 ? 15.497 -23.340 57.471 1.00 133.75 585 VAL A O 1
ATOM 3647 N N . PHE A 1 606 ? 13.913 -23.552 59.056 1.00 137.15 586 PHE A N 1
ATOM 3648 C CA . PHE A 1 606 ? 14.866 -23.619 60.157 1.00 136.17 586 PHE A CA 1
ATOM 3649 C C . PHE A 1 606 ? 15.637 -24.935 60.139 1.00 149.31 586 PHE A C 1
ATOM 3650 O O . PHE A 1 606 ? 16.587 -25.120 60.900 1.00 162.93 586 PHE A O 1
ATOM 3652 N N . ASP A 1 607 ? 15.221 -25.846 59.265 1.00 141.20 587 ASP A N 1
ATOM 3653 C CA . ASP A 1 607 ? 15.870 -27.146 59.147 1.00 144.42 587 ASP A CA 1
ATOM 3654 C C . ASP A 1 607 ? 17.380 -26.997 58.994 1.00 154.44 587 ASP A C 1
ATOM 3655 O O . ASP A 1 607 ? 18.153 -27.698 59.648 1.00 175.28 587 ASP A O 1
ATOM 3657 N N . THR A 1 608 ? 17.794 -26.079 58.126 1.00 150.19 588 THR A N 1
ATOM 3658 C CA . THR A 1 608 ? 19.210 -25.836 57.886 1.00 153.37 588 THR A CA 1
ATOM 3659 C C . THR A 1 608 ? 20.006 -25.799 59.183 1.00 163.20 588 THR A C 1
ATOM 3660 O O . THR A 1 608 ? 21.227 -25.989 59.152 1.00 161.36 588 THR A O 1
ATOM 3662 N N . HIS A 1 609 ? 19.340 -25.567 60.315 1.00 173.20 589 HIS A N 1
ATOM 3663 C CA . HIS A 1 609 ? 19.937 -25.519 61.643 1.00 171.72 589 HIS A CA 1
ATOM 3664 C C . HIS A 1 609 ? 19.402 -26.647 62.515 1.00 155.58 589 HIS A C 1
ATOM 3665 O O . HIS A 1 609 ? 18.624 -27.497 62.076 1.00 158.26 589 HIS A O 1
ATOM 3672 N N . LYS A 1 610 ? 19.821 -26.641 63.773 1.00 149.74 590 LYS A N 1
ATOM 3673 C CA . LYS A 1 610 ? 19.382 -27.640 64.727 1.00 143.64 590 LYS A CA 1
ATOM 3674 C C . LYS A 1 610 ? 18.405 -27.097 65.759 1.00 139.45 590 LYS A C 1
ATOM 3675 O O . LYS A 1 610 ? 17.677 -27.885 66.366 1.00 134.94 590 LYS A O 1
ATOM 3681 N N . ARG A 1 611 ? 18.349 -25.784 65.948 1.00 141.75 591 ARG A N 1
ATOM 3682 C CA . ARG A 1 611 ? 17.494 -25.174 66.954 1.00 133.90 591 ARG A CA 1
ATOM 3683 C C . ARG A 1 611 ? 16.119 -24.845 66.382 1.00 136.19 591 ARG A C 1
ATOM 3684 O O . ARG A 1 611 ? 15.957 -24.622 65.180 1.00 150.67 591 ARG A O 1
ATOM 3686 N N . MET A 1 612 ? 15.129 -24.805 67.266 1.00 119.54 592 MET A N 1
ATOM 3687 C CA . MET A 1 612 ? 13.750 -24.549 66.906 1.00 108.49 592 MET A CA 1
ATOM 3688 C C . MET A 1 612 ? 13.430 -23.072 67.142 1.00 103.62 592 MET A C 1
ATOM 3689 O O . MET A 1 612 ? 14.315 -22.264 67.414 1.00 105.54 592 MET A O 1
ATOM 3692 N N . VAL A 1 613 ? 12.157 -22.702 67.015 1.00 99.68 593 VAL A N 1
ATOM 3693 C CA . VAL A 1 613 ? 11.721 -21.313 67.113 1.00 97.46 593 VAL A CA 1
ATOM 3694 C C . VAL A 1 613 ? 10.609 -21.227 68.147 1.00 95.38 593 VAL A C 1
ATOM 3695 O O . VAL A 1 613 ? 9.804 -22.150 68.287 1.00 98.12 593 VAL A O 1
ATOM 3699 N N . GLN A 1 614 ? 10.560 -20.113 68.874 1.00 92.15 594 GLN A N 1
ATOM 3700 C CA . GLN A 1 614 ? 9.575 -19.952 69.932 1.00 91.77 594 GLN A CA 1
ATOM 3701 C C . GLN A 1 614 ? 8.620 -18.800 69.657 1.00 99.91 594 GLN A C 1
ATOM 3702 O O . GLN A 1 614 ? 7.404 -19.018 69.621 1.00 99.19 594 G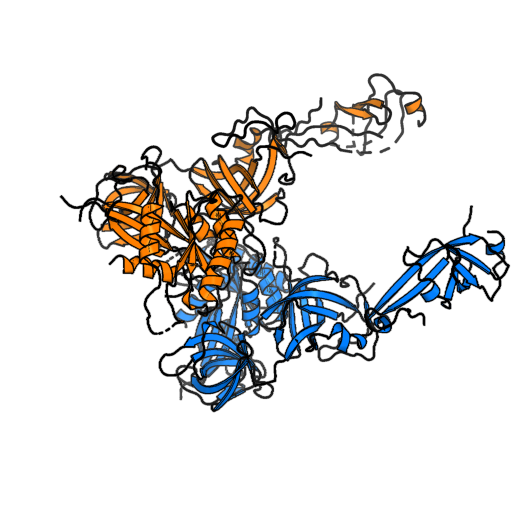LN A O 1
ATOM 3708 N N . SER A 1 615 ? 9.134 -17.590 69.455 1.00 93.21 595 SER A N 1
ATOM 3709 C CA . SER A 1 615 ? 8.334 -16.378 69.233 1.00 99.02 595 SER A CA 1
ATOM 3710 C C . SER A 1 615 ? 7.640 -15.941 70.515 1.00 96.80 595 SER A C 1
ATOM 3711 O O . SER A 1 615 ? 7.314 -14.765 70.685 1.00 96.04 595 SER A O 1
ATOM 3714 N N . ALA B 1 22 ? 0.034 -84.469 1.868 1.00 125.09 2 ALA B N 1
ATOM 3715 C CA . ALA B 1 22 ? 1.168 -85.082 2.555 1.00 131.78 2 ALA B CA 1
ATOM 3716 C C . ALA B 1 22 ? 0.752 -86.365 3.273 1.00 125.73 2 ALA B C 1
ATOM 3717 O O . ALA B 1 22 ? -0.252 -86.990 2.926 1.00 130.31 2 ALA B O 1
ATOM 3719 N N . GLY B 1 23 ? 1.538 -86.760 4.271 1.00 113.14 3 GLY B N 1
ATOM 3720 C CA . GLY B 1 23 ? 1.213 -87.894 5.105 1.00 108.09 3 GLY B CA 1
ATOM 3721 C C . GLY B 1 23 ? 0.470 -87.472 6.357 1.00 106.14 3 GLY B C 1
ATOM 3722 O O . GLY B 1 23 ? 0.013 -86.337 6.496 1.00 111.29 3 GLY B O 1
ATOM 3723 N N . ARG B 1 24 ? 0.343 -88.409 7.292 1.00 94.79 4 ARG B N 1
ATOM 3724 C CA . ARG B 1 24 ? -0.345 -88.142 8.550 1.00 92.74 4 ARG B CA 1
ATOM 3725 C C . ARG B 1 24 ? 0.236 -86.895 9.206 1.00 89.43 4 ARG B C 1
ATOM 3726 O O . ARG B 1 24 ? 1.222 -86.338 8.723 1.00 96.35 4 ARG B O 1
ATOM 3728 N N . ARG B 1 25 ? -0.372 -86.455 10.303 1.00 86.35 5 ARG B N 1
ATOM 3729 C CA . ARG B 1 25 ? 0.118 -85.269 10.996 1.00 80.74 5 ARG B CA 1
ATOM 3730 C C . ARG B 1 25 ? -0.537 -85.015 12.353 1.00 81.77 5 ARG B C 1
ATOM 3731 O O . ARG B 1 25 ? -1.758 -84.895 12.457 1.00 105.56 5 ARG B O 1
ATOM 3739 N N . VAL B 1 26 ? 0.295 -84.927 13.385 1.00 76.00 6 VAL B N 1
ATOM 3740 C CA . VAL B 1 26 ? -0.155 -84.661 14.734 1.00 72.35 6 VAL B CA 1
ATOM 3741 C C . VAL B 1 26 ? -0.103 -83.162 14.918 1.00 66.33 6 VAL B C 1
ATOM 3742 O O . VAL B 1 26 ? 0.790 -82.500 14.383 1.00 68.87 6 VAL B O 1
ATOM 3746 N N . ASN B 1 27 ? -1.076 -82.626 15.640 1.00 66.04 7 ASN B N 1
ATOM 3747 C CA . ASN B 1 27 ? -1.142 -81.206 15.914 1.00 60.80 7 ASN B CA 1
ATOM 3748 C C . ASN B 1 27 ? -0.807 -80.966 17.370 1.00 61.24 7 ASN B C 1
ATOM 3749 O O . ASN B 1 27 ? -1.220 -81.727 18.241 1.00 70.06 7 ASN B O 1
ATOM 3754 N N . VAL B 1 28 ? -0.033 -79.922 17.617 1.00 58.81 8 VAL B N 1
ATOM 3755 C CA . VAL B 1 28 ? 0.308 -79.469 18.951 1.00 59.90 8 VAL B CA 1
ATOM 3756 C C . VAL B 1 28 ? 0.096 -77.966 19.002 1.00 65.39 8 VAL B C 1
ATOM 3757 O O . VAL B 1 28 ? 0.508 -77.251 18.091 1.00 63.66 8 VAL B O 1
ATOM 3761 N N . ASN B 1 29 ? -0.568 -77.491 20.042 1.00 57.00 9 ASN B N 1
ATOM 3762 C CA . ASN B 1 29 ? -0.811 -76.072 20.230 1.00 54.48 9 ASN B CA 1
ATOM 3763 C C . ASN B 1 29 ? 0.253 -75.503 21.157 1.00 66.07 9 ASN B C 1
ATOM 3764 O O . ASN B 1 29 ? 0.504 -76.055 22.229 1.00 64.23 9 ASN B O 1
ATOM 3769 N N . VAL B 1 30 ? 0.861 -74.394 20.750 1.00 51.89 10 VAL B N 1
ATOM 3770 C CA . VAL B 1 30 ? 1.979 -73.776 21.446 1.00 49.84 10 VAL B CA 1
ATOM 3771 C C . VAL B 1 30 ? 1.718 -72.283 21.513 1.00 48.61 10 VAL B C 1
ATOM 3772 O O . VAL B 1 30 ? 1.463 -71.663 20.489 1.00 51.75 10 VAL B O 1
ATOM 3776 N N . GLY B 1 31 ? 1.809 -71.696 22.691 1.00 48.06 11 GLY B N 1
ATOM 3777 C CA . GLY B 1 31 ? 1.411 -70.319 22.886 1.00 49.10 11 GLY B CA 1
ATOM 3778 C C . GLY B 1 31 ? 2.546 -69.316 22.911 1.00 51.42 11 GLY B C 1
ATOM 3779 O O . GLY B 1 31 ? 3.646 -69.619 23.320 1.00 66.08 11 GLY B O 1
ATOM 3780 N N . VAL B 1 32 ? 2.257 -68.100 22.494 1.00 58.26 12 VAL B N 1
ATOM 3781 C CA . VAL B 1 32 ? 3.227 -67.028 22.541 1.00 49.00 12 VAL B CA 1
ATOM 3782 C C . VAL B 1 32 ? 2.698 -66.009 23.540 1.00 58.42 12 VAL B C 1
ATOM 3783 O O . VAL B 1 32 ? 1.793 -65.241 23.233 1.00 57.33 12 VAL B O 1
ATOM 3787 N N . LEU B 1 33 ? 3.265 -65.984 24.735 1.00 51.24 13 LEU B N 1
ATOM 3788 C CA . LEU B 1 33 ? 2.880 -65.069 25.797 1.00 49.25 13 LEU B CA 1
ATOM 3789 C C . LEU B 1 33 ? 4.017 -64.108 26.077 1.00 51.89 13 LEU B C 1
ATOM 3790 O O . LEU B 1 33 ? 5.141 -64.338 25.669 1.00 58.58 13 LEU B O 1
ATOM 3795 N N . GLY B 1 34 ? 3.710 -63.017 26.749 1.00 53.50 14 GLY B N 1
ATOM 3796 C CA . GLY B 1 34 ? 4.724 -62.048 27.102 1.00 53.78 14 GLY B CA 1
ATOM 3797 C C . GLY B 1 34 ? 4.120 -60.695 27.367 1.00 56.29 14 GLY B C 1
ATOM 3798 O O . GLY B 1 34 ? 2.947 -60.472 27.163 1.00 66.10 14 GLY B O 1
ATOM 3799 N N . HIS B 1 35 ? 4.961 -59.787 27.844 1.00 54.52 15 HIS B N 1
ATOM 3800 C CA . HIS B 1 35 ? 4.571 -58.409 28.077 1.00 54.07 15 HIS B CA 1
ATOM 3801 C C . HIS B 1 35 ? 4.257 -57.729 26.750 1.00 55.93 15 HIS B C 1
ATOM 3802 O O . HIS B 1 35 ? 4.506 -58.258 25.680 1.00 55.62 15 HIS B O 1
ATOM 3809 N N . ILE B 1 36 ? 3.695 -56.529 26.832 1.00 61.19 16 ILE B N 1
ATOM 3810 C CA . ILE B 1 36 ? 3.324 -55.813 25.627 1.00 60.23 16 ILE B CA 1
ATOM 3811 C C 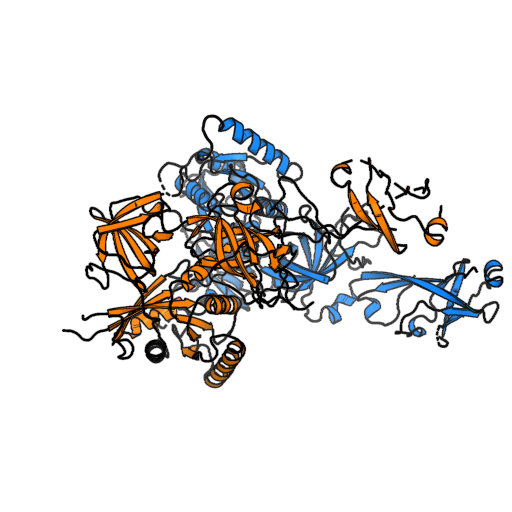. ILE B 1 36 ? 4.573 -55.405 24.878 1.00 61.83 16 ILE B C 1
ATOM 3812 O O . ILE B 1 36 ? 5.548 -54.933 25.465 1.00 65.42 16 ILE B O 1
ATOM 3817 N N . ASP B 1 37 ? 4.553 -55.615 23.568 1.00 68.16 17 ASP B N 1
ATOM 3818 C CA . ASP B 1 37 ? 5.565 -55.184 22.609 1.00 68.94 17 ASP B CA 1
ATOM 3819 C C . ASP B 1 37 ? 6.849 -55.992 22.677 1.00 68.41 17 ASP B C 1
ATOM 3820 O O . ASP B 1 37 ? 7.861 -55.579 22.137 1.00 75.13 17 ASP B O 1
ATOM 3825 N N . SER B 1 38 ? 6.834 -57.154 23.312 1.00 60.78 18 SER B N 1
ATOM 3826 C CA . SER B 1 38 ? 8.028 -57.976 23.388 1.00 55.79 18 SER B CA 1
ATOM 3827 C C . SER B 1 38 ? 8.393 -58.603 22.054 1.00 56.64 18 SER B C 1
ATOM 3828 O O . SER B 1 38 ? 9.524 -59.069 21.901 1.00 58.14 18 SER B O 1
ATOM 3831 N N . GLY B 1 39 ? 7.477 -58.624 21.096 1.00 60.76 19 GLY B N 1
ATOM 3832 C CA . GLY B 1 39 ? 7.727 -59.192 19.794 1.00 58.53 19 GLY B CA 1
ATOM 3833 C C . GLY B 1 39 ? 7.018 -60.501 19.554 1.00 52.48 19 GLY B C 1
ATOM 3834 O O . GLY B 1 39 ? 7.497 -61.307 18.768 1.00 54.71 19 GLY B O 1
ATOM 3835 N N . LYS B 1 40 ? 5.880 -60.729 20.208 1.00 50.47 20 LYS B N 1
ATOM 3836 C CA . LYS B 1 40 ? 5.221 -62.027 20.129 1.00 49.37 20 LYS B CA 1
ATOM 3837 C C . LYS B 1 40 ? 4.649 -62.287 18.749 1.00 53.65 20 LYS B C 1
ATOM 3838 O O . LYS B 1 40 ? 4.751 -63.395 18.236 1.00 57.93 20 LYS B O 1
ATOM 3844 N N . THR B 1 41 ? 4.013 -61.294 18.145 1.00 57.99 21 THR B N 1
ATOM 3845 C CA . THR B 1 41 ? 3.458 -61.485 16.813 1.00 59.01 21 THR B CA 1
ATOM 3846 C C . THR B 1 41 ? 4.564 -61.548 15.768 1.00 59.26 21 THR B C 1
ATOM 3847 O O . THR B 1 41 ? 4.507 -62.374 14.858 1.00 70.32 21 THR B O 1
ATOM 3851 N N . ALA B 1 42 ? 5.573 -60.680 15.890 1.00 53.10 22 ALA B N 1
ATOM 3852 C CA . ALA B 1 42 ? 6.749 -60.747 15.035 1.00 51.49 22 ALA B CA 1
ATOM 3853 C C . ALA B 1 42 ? 7.382 -62.126 15.063 1.00 54.75 22 ALA B C 1
ATOM 3854 O O . ALA B 1 42 ? 7.752 -62.667 14.022 1.00 58.89 22 ALA B O 1
ATOM 3856 N N . LEU B 1 43 ? 7.498 -62.714 16.245 1.00 58.30 23 LEU B N 1
ATOM 3857 C CA . LEU B 1 43 ? 8.138 -64.008 16.420 1.00 58.80 23 LEU B CA 1
ATOM 3858 C C . LEU B 1 43 ? 7.281 -65.156 15.917 1.00 63.16 23 LEU B C 1
ATOM 3859 O O . LEU B 1 43 ? 7.816 -66.140 15.412 1.00 79.62 23 LEU B O 1
ATOM 3864 N N . ALA B 1 44 ? 5.963 -65.089 16.093 1.00 61.46 24 ALA B N 1
ATOM 3865 C CA . ALA B 1 44 ? 5.102 -66.109 15.504 1.00 60.22 24 ALA B CA 1
ATOM 3866 C C . ALA B 1 44 ? 5.160 -66.063 13.990 1.00 62.88 24 ALA B C 1
ATOM 3867 O O . ALA B 1 44 ? 4.981 -67.085 13.335 1.00 68.80 24 ALA B O 1
ATOM 3869 N N . ARG B 1 45 ? 5.420 -64.893 13.423 1.00 64.46 25 ARG B N 1
ATOM 3870 C CA . ARG B 1 45 ? 5.503 -64.792 11.980 1.00 71.12 25 ARG B CA 1
ATOM 3871 C C . ARG B 1 45 ? 6.825 -65.322 11.480 1.00 68.05 25 ARG B C 1
ATOM 3872 O O . ARG B 1 45 ? 6.869 -66.052 10.490 1.00 76.03 25 ARG B O 1
ATOM 3880 N N . ALA B 1 46 ? 7.907 -64.980 12.159 1.00 67.04 26 ALA B N 1
ATOM 3881 C CA . ALA B 1 46 ? 9.203 -65.492 11.759 1.00 66.21 26 ALA B CA 1
ATOM 3882 C C . ALA B 1 46 ? 9.282 -67.005 11.900 1.00 69.94 26 ALA B C 1
ATOM 3883 O O . ALA B 1 46 ? 9.879 -67.671 11.059 1.00 75.25 26 ALA B O 1
ATOM 3885 N N . LEU B 1 47 ? 8.680 -67.572 12.935 1.00 67.68 27 LEU B N 1
ATOM 3886 C CA . LEU B 1 47 ? 8.631 -69.023 13.048 1.00 70.49 27 LEU B CA 1
ATOM 3887 C C . LEU B 1 47 ? 7.834 -69.647 11.917 1.00 72.46 27 LEU B C 1
ATOM 3888 O O . LEU B 1 47 ? 8.234 -70.673 11.366 1.00 79.28 27 LEU B O 1
ATOM 3893 N N . SER B 1 48 ? 6.697 -69.055 11.575 1.00 80.14 28 SER B N 1
ATOM 3894 C CA . SER B 1 48 ? 5.744 -69.627 10.636 1.00 75.55 28 SER B CA 1
ATOM 3895 C C . SER B 1 48 ? 6.114 -69.371 9.184 1.00 82.10 28 SER B C 1
ATOM 3896 O O . SER B 1 48 ? 5.369 -69.787 8.293 1.00 78.35 28 SER B O 1
ATOM 3899 N N . THR B 1 49 ? 7.244 -68.711 8.933 1.00 82.02 29 THR B N 1
ATOM 3900 C CA . THR B 1 49 ? 7.855 -68.576 7.616 1.00 90.44 29 THR B CA 1
ATOM 3901 C C . THR B 1 49 ? 9.163 -69.343 7.470 1.00 97.00 29 THR B C 1
ATOM 3902 O O . THR B 1 49 ? 9.398 -69.950 6.428 1.00 111.33 29 THR B O 1
ATOM 3906 N N . THR B 1 50 ? 10.033 -69.332 8.486 1.00 92.09 30 THR B N 1
ATOM 3907 C CA . THR B 1 50 ? 11.287 -70.077 8.414 1.00 93.16 30 THR B CA 1
ATOM 3908 C C . THR B 1 50 ? 11.055 -71.548 8.109 1.00 100.65 30 THR B C 1
ATOM 3909 O O . THR B 1 50 ? 11.872 -72.175 7.429 1.00 119.38 30 THR B O 1
ATOM 3913 N N . ALA B 1 51 ? 9.936 -72.108 8.557 1.00 101.83 31 ALA B N 1
ATOM 3914 C CA . ALA B 1 51 ? 9.622 -73.505 8.256 1.00 111.41 31 ALA B CA 1
ATOM 3915 C C . ALA B 1 51 ? 9.290 -73.747 6.797 1.00 123.40 31 ALA B C 1
ATOM 3916 O O . ALA B 1 51 ? 8.891 -74.881 6.488 1.00 116.91 31 ALA B O 1
ATOM 3918 N N . SER B 1 52 ? 9.409 -72.756 5.917 1.00 128.89 32 SER B N 1
ATOM 3919 C CA . SER B 1 52 ? 9.196 -72.962 4.492 1.00 122.06 32 SER B CA 1
ATOM 3920 C C . SER B 1 52 ? 10.529 -73.047 3.749 1.00 126.53 32 SER B C 1
ATOM 3921 O O . SER B 1 52 ? 11.583 -72.696 4.287 1.00 122.18 32 SER B O 1
ATOM 3923 N N . ARG B 1 65 ? -0.578 -56.183 10.810 1.00 101.63 45 ARG B N 1
ATOM 3924 C CA . ARG B 1 65 ? -1.349 -55.382 11.761 1.00 101.22 45 ARG B CA 1
ATOM 3925 C C . ARG B 1 65 ? -0.452 -54.821 12.873 1.00 115.14 45 ARG B C 1
ATOM 3926 O O . ARG B 1 65 ? 0.751 -54.636 12.676 1.00 127.72 45 ARG B O 1
ATOM 3928 N N . GLY B 1 66 ? -1.040 -54.549 14.039 1.00 102.69 46 GLY B N 1
ATOM 3929 C CA . GLY B 1 66 ? -0.311 -54.001 15.169 1.00 86.12 46 GLY B CA 1
ATOM 3930 C C . GLY B 1 66 ? -0.661 -54.710 16.455 1.00 75.33 46 GLY B C 1
ATOM 3931 O O . GLY B 1 66 ? -0.447 -55.917 16.572 1.00 88.69 46 GLY B O 1
ATOM 3932 N N . ILE B 1 67 ? -1.224 -53.973 17.412 1.00 72.01 47 ILE B N 1
ATOM 3933 C CA . ILE B 1 67 ? -1.551 -54.519 18.727 1.00 63.92 47 ILE B CA 1
ATOM 3934 C C . ILE B 1 67 ? -2.464 -55.723 18.601 1.00 65.07 47 ILE B C 1
ATOM 3935 O O . ILE B 1 67 ? -3.452 -55.706 17.863 1.00 72.05 47 ILE B O 1
ATOM 3940 N N . THR B 1 68 ? -2.144 -56.777 19.328 1.00 68.25 48 THR B N 1
ATOM 3941 C CA . THR B 1 68 ? -2.969 -57.972 19.321 1.00 64.00 48 THR B CA 1
ATOM 3942 C C . THR B 1 68 ? -4.108 -57.811 20.323 1.00 57.52 48 THR B C 1
ATOM 3943 O O . THR B 1 68 ? -3.881 -57.466 21.480 1.00 58.19 48 THR B O 1
ATOM 3947 N N . LEU B 1 69 ? -5.334 -58.023 19.860 1.00 55.97 49 LEU B N 1
ATOM 3948 C CA . LEU B 1 69 ? -6.526 -57.883 20.670 1.00 55.64 49 LEU B CA 1
ATOM 3949 C C . LEU B 1 69 ? -7.248 -59.194 20.908 1.00 56.11 49 LEU B C 1
ATOM 3950 O O . LEU B 1 69 ? -8.206 -59.214 21.673 1.00 56.85 49 LEU B O 1
ATOM 3955 N N . ASP B 1 70 ? -6.834 -60.275 20.273 1.00 57.69 50 ASP B N 1
ATOM 3956 C CA . ASP B 1 70 ? -7.379 -61.590 20.569 1.00 63.78 50 ASP B CA 1
ATOM 3957 C C . ASP B 1 70 ? -6.420 -62.628 20.015 1.00 67.92 50 ASP B C 1
ATOM 3958 O O . ASP B 1 70 ? -5.547 -62.323 19.205 1.00 64.04 50 ASP B O 1
ATOM 3963 N N . LEU B 1 71 ? -6.600 -63.861 20.460 1.00 64.54 51 LEU B N 1
ATOM 3964 C CA . LEU B 1 71 ? -5.746 -64.963 20.048 1.00 63.01 51 LEU B CA 1
ATOM 3965 C C . LEU B 1 71 ? -5.619 -65.060 18.532 1.00 60.33 51 LEU B C 1
ATOM 3966 O O . LEU B 1 71 ? -6.609 -65.242 17.831 1.00 60.91 51 LEU B O 1
ATOM 3971 N N . GLY B 1 72 ? -4.391 -64.942 18.031 1.00 62.79 52 GLY B N 1
ATOM 3972 C CA . GLY B 1 72 ? -4.101 -65.292 16.662 1.00 67.16 52 GLY B CA 1
ATOM 3973 C C . GLY B 1 72 ? -3.701 -66.745 16.530 1.00 68.80 52 GLY B C 1
ATOM 3974 O O . GLY B 1 72 ? -3.247 -67.363 17.474 1.00 75.14 52 GLY B O 1
ATOM 3975 N N . PHE B 1 73 ? -3.901 -67.310 15.347 1.00 65.85 53 PHE B N 1
ATOM 3976 C CA . PHE B 1 73 ? -3.568 -68.706 15.100 1.00 59.48 53 PHE B CA 1
ATOM 3977 C C . PHE B 1 73 ? -2.745 -68.800 13.824 1.00 61.04 53 PHE B C 1
ATOM 3978 O O . PHE B 1 73 ? -3.263 -68.582 12.736 1.00 61.17 53 PHE B O 1
ATOM 3986 N N . SER B 1 74 ? -1.454 -69.056 13.973 1.00 69.53 54 SER B N 1
ATOM 3987 C CA . SER B 1 74 ? -0.543 -69.376 12.893 1.00 65.64 54 SER B CA 1
ATOM 3988 C C . SER B 1 74 ? -0.342 -70.868 12.898 1.00 65.96 54 SER B C 1
ATOM 3989 O O . SER B 1 74 ? -0.883 -71.578 13.731 1.00 67.91 54 SER B O 1
ATOM 3992 N N . CYS B 1 75 ? 0.420 -71.367 11.937 1.00 69.65 55 CYS B N 1
ATOM 3993 C CA . CYS B 1 75 ? 0.640 -72.801 11.864 1.00 69.63 55 CYS B CA 1
ATOM 3994 C C . CYS B 1 75 ? 1.789 -73.161 10.944 1.00 72.65 55 CYS B C 1
ATOM 3995 O O . CYS B 1 75 ? 1.970 -72.566 9.882 1.00 84.68 55 CYS B O 1
ATOM 3998 N N . PHE B 1 76 ? 2.562 -74.150 11.369 1.00 74.27 56 PHE B N 1
ATOM 3999 C CA . PHE B 1 76 ? 3.702 -74.620 10.595 1.00 68.98 56 PHE B CA 1
ATOM 4000 C C . PHE B 1 76 ? 3.968 -76.062 10.963 1.00 64.98 56 PHE B C 1
ATOM 4001 O O . PHE B 1 76 ? 3.628 -76.511 12.051 1.00 64.07 56 PHE B O 1
ATOM 4009 N N . SER B 1 77 ? 4.565 -76.783 10.030 1.00 68.86 57 SER B N 1
ATOM 4010 C CA . SER B 1 77 ? 4.763 -78.214 10.157 1.00 70.66 57 SER B CA 1
ATOM 4011 C C . SER B 1 77 ? 6.243 -78.546 10.063 1.00 67.15 57 SER B C 1
ATOM 4012 O O . SER B 1 77 ? 7.022 -77.827 9.435 1.00 65.93 57 SER B O 1
ATOM 4015 N N . VAL B 1 78 ? 6.619 -79.643 10.703 1.00 65.35 58 VAL B N 1
ATOM 4016 C CA . VAL B 1 78 ? 8.013 -80.045 10.845 1.00 62.89 58 VAL B CA 1
ATOM 4017 C C . VAL B 1 78 ? 8.004 -81.564 10.876 1.00 65.34 58 VAL B C 1
ATOM 4018 O O . VAL B 1 78 ? 7.045 -82.151 11.387 1.00 66.10 58 VAL B O 1
ATOM 4022 N N . PRO B 1 79 ? 8.991 -82.241 10.298 1.00 68.96 59 PRO B N 1
ATOM 4023 C CA . PRO B 1 79 ? 8.908 -83.699 10.216 1.00 66.42 59 PRO B CA 1
ATOM 4024 C C . PRO B 1 79 ? 8.770 -84.315 11.595 1.00 63.69 59 PRO B C 1
ATOM 4025 O O . PRO B 1 79 ? 9.329 -83.834 12.574 1.00 63.97 59 PRO B O 1
ATOM 4029 N N . LEU B 1 80 ? 8.000 -85.369 11.658 1.00 66.76 60 LEU B N 1
ATOM 4030 C CA . LEU B 1 80 ? 7.552 -85.902 12.923 1.00 70.82 60 LEU B CA 1
ATOM 4031 C C . LEU B 1 80 ? 8.683 -86.571 13.681 1.00 73.20 60 LEU B C 1
ATOM 4032 O O . LEU B 1 80 ? 9.277 -87.526 13.168 1.00 78.25 60 LEU B O 1
ATOM 4037 N N . PRO B 1 81 ? 8.998 -86.132 14.896 1.00 74.77 61 PRO B N 1
ATOM 4038 C CA . PRO B 1 81 ? 9.930 -86.882 15.733 1.00 82.59 61 PRO B CA 1
ATOM 4039 C C . PRO B 1 81 ? 9.508 -88.336 15.865 1.00 78.02 61 PRO B C 1
ATOM 4040 O O . PRO B 1 81 ? 8.332 -88.668 15.805 1.00 84.59 61 PRO B O 1
ATOM 4044 N N . ALA B 1 82 ? 10.483 -89.216 16.031 1.00 78.83 62 ALA B N 1
ATOM 4045 C CA . ALA B 1 82 ? 10.146 -90.615 16.228 1.00 81.69 62 ALA B CA 1
ATOM 4046 C C . ALA B 1 82 ? 9.664 -90.897 17.635 1.00 79.79 62 ALA B C 1
ATOM 4047 O O . ALA B 1 82 ? 9.063 -91.940 17.866 1.00 83.36 62 ALA B O 1
ATOM 4049 N N . ARG B 1 83 ? 9.922 -90.003 18.584 1.00 77.87 63 ARG B N 1
ATOM 4050 C CA . ARG B 1 83 ? 9.398 -90.183 19.930 1.00 76.45 63 ARG B CA 1
ATOM 4051 C C . ARG B 1 83 ? 7.901 -89.941 20.012 1.00 77.33 63 ARG B C 1
ATOM 4052 O O . ARG B 1 83 ? 7.290 -90.274 21.028 1.00 76.50 63 ARG B O 1
ATOM 4060 N N . LEU B 1 84 ? 7.302 -89.362 18.983 1.00 79.09 64 LEU B N 1
ATOM 4061 C CA . LEU B 1 84 ? 5.870 -89.134 18.924 1.00 85.30 64 LEU B CA 1
ATOM 4062 C C . LEU B 1 84 ? 5.221 -89.952 17.819 1.00 94.65 64 LEU B C 1
ATOM 4063 O O . LEU B 1 84 ? 4.203 -89.540 17.266 1.00 110.70 64 LEU B O 1
ATOM 4068 N N . ARG B 1 85 ? 5.819 -91.089 17.452 1.00 98.17 65 ARG B N 1
ATOM 4069 C CA . ARG B 1 85 ? 5.205 -91.930 16.430 1.00 99.89 65 ARG B CA 1
ATOM 4070 C C . ARG B 1 85 ? 3.826 -92.397 16.874 1.00 114.39 65 ARG B C 1
ATOM 4071 O O . ARG B 1 85 ? 2.866 -92.348 16.096 1.00 120.03 65 ARG B O 1
ATOM 4079 N N . SER B 1 86 ? 3.703 -92.835 18.125 1.00 110.02 66 SER B N 1
ATOM 4080 C CA . SER B 1 86 ? 2.399 -93.086 18.709 1.00 108.85 66 SER B CA 1
ATOM 4081 C C . SER B 1 86 ? 1.600 -91.784 18.772 1.00 113.27 66 SER B C 1
ATOM 4082 O O . SER B 1 86 ? 2.103 -90.702 18.488 1.00 116.25 66 SER B O 1
ATOM 4085 N N . SER B 1 87 ? 0.334 -91.895 19.164 1.00 130.14 67 SER B N 1
ATOM 4086 C CA . SER B 1 87 ? -0.589 -90.761 19.150 1.00 126.65 67 SER B CA 1
ATOM 4087 C C . SER B 1 87 ? -0.652 -90.151 17.747 1.00 106.82 67 SER B C 1
ATOM 4088 O O . SER B 1 87 ? -0.235 -89.023 17.493 1.00 103.77 67 SER B O 1
ATOM 4091 N N . LEU B 1 88 ? -1.187 -90.951 16.835 1.00 105.58 68 LEU B N 1
ATOM 4092 C CA . LEU B 1 88 ? -1.216 -90.577 15.438 1.00 101.34 68 LEU B CA 1
ATOM 4093 C C . LEU B 1 88 ? -2.312 -91.346 14.713 1.00 98.56 68 LEU B C 1
ATOM 4094 O O . LEU B 1 88 ? -3.088 -92.064 15.338 1.00 97.26 68 LEU B O 1
ATOM 4099 N N . PRO B 1 101 ? 2.717 -94.052 3.094 1.00 120.14 81 PRO B N 1
ATOM 4100 C CA . PRO B 1 101 ? 2.561 -93.472 1.759 1.00 123.47 81 PRO B CA 1
ATOM 4101 C C . PRO B 1 101 ? 2.954 -91.992 1.722 1.00 121.91 81 PRO B C 1
ATOM 4102 O O . PRO B 1 101 ? 2.541 -91.241 0.838 1.00 124.07 81 PRO B O 1
ATOM 4106 N N . GLY B 1 102 ? 3.744 -91.583 2.707 1.00 118.66 82 GLY B N 1
ATOM 4107 C CA . GLY B 1 102 ? 4.088 -90.193 2.916 1.00 112.38 82 GLY B CA 1
ATOM 4108 C C . GLY B 1 102 ? 4.712 -90.018 4.282 1.00 106.32 82 GLY B C 1
ATOM 4109 O O . GLY B 1 102 ? 4.233 -90.589 5.266 1.00 114.45 82 GLY B O 1
ATOM 4110 N N . GLU B 1 103 ? 5.785 -89.255 4.360 1.00 102.44 83 GLU B N 1
ATOM 4111 C CA . GLU B 1 103 ? 6.508 -89.122 5.612 1.00 98.70 83 GLU B CA 1
ATOM 4112 C C . GLU B 1 103 ? 5.678 -88.313 6.602 1.00 95.26 83 GLU B C 1
ATOM 4113 O O . GLU B 1 103 ? 5.262 -87.198 6.280 1.00 94.30 83 GLU B O 1
ATOM 4116 N N . PRO B 1 104 ? 5.401 -88.839 7.792 1.00 90.29 84 PRO B N 1
ATOM 4117 C CA . PRO B 1 104 ? 4.547 -88.121 8.742 1.00 88.73 84 PRO B CA 1
ATOM 4118 C C . PRO B 1 104 ? 5.134 -86.775 9.128 1.00 89.96 84 PRO B C 1
ATOM 4119 O O . PRO B 1 104 ? 6.325 -86.519 8.968 1.00 99.05 84 PRO B O 1
ATOM 4123 N N . LEU B 1 105 ? 4.270 -85.910 9.651 1.00 85.09 85 LEU B N 1
ATOM 4124 C CA . LEU B 1 105 ? 4.614 -84.539 9.993 1.00 76.20 85 LEU B CA 1
ATOM 4125 C C . LEU B 1 105 ? 4.127 -84.241 11.393 1.00 69.85 85 LEU B C 1
ATOM 4126 O O . LEU B 1 105 ? 3.284 -84.949 11.927 1.00 79.75 85 LEU B O 1
ATOM 4131 N N . LEU B 1 106 ? 4.671 -83.188 11.985 1.00 67.84 86 LEU B N 1
ATOM 4132 C CA . LEU B 1 106 ? 4.185 -82.651 13.250 1.00 66.74 86 LEU B CA 1
ATOM 4133 C C . LEU B 1 106 ? 3.754 -81.224 12.989 1.00 75.01 86 LEU B C 1
ATOM 4134 O O . LEU B 1 106 ? 4.551 -80.428 12.485 1.00 75.20 86 LEU B O 1
ATOM 4139 N N . GLN B 1 107 ? 2.500 -80.905 13.297 1.00 63.20 87 GLN B N 1
ATOM 4140 C CA . GLN B 1 107 ? 1.999 -79.562 13.069 1.00 58.39 87 GLN B CA 1
ATOM 4141 C C . GLN B 1 107 ? 1.978 -78.807 14.377 1.00 55.47 87 GLN B C 1
ATOM 4142 O O . GLN B 1 107 ? 1.410 -79.276 15.353 1.00 57.33 87 GLN B O 1
ATOM 4148 N N . VAL B 1 108 ? 2.602 -77.647 14.383 1.00 53.91 88 VAL B N 1
ATOM 4149 C CA . VAL B 1 108 ? 2.669 -76.781 15.541 1.00 52.46 88 VAL B CA 1
ATOM 4150 C C . VAL B 1 108 ? 1.706 -75.642 15.299 1.00 56.39 88 VAL B C 1
ATOM 4151 O O . VAL B 1 108 ? 1.878 -74.881 14.350 1.00 63.93 88 VAL B O 1
ATOM 4155 N N . THR B 1 109 ? 0.681 -75.523 16.114 1.00 52.91 89 THR B N 1
ATOM 4156 C CA . THR B 1 109 ? -0.267 -74.433 15.965 1.00 54.35 89 THR B CA 1
ATOM 4157 C C . THR B 1 109 ? 0.112 -73.375 16.981 1.00 51.61 89 THR B C 1
ATOM 4158 O O . THR B 1 109 ? -0.006 -73.597 18.178 1.00 56.16 89 THR B O 1
ATOM 4162 N N . LEU B 1 110 ? 0.580 -72.236 16.506 1.00 52.62 90 LEU B N 1
ATOM 4163 C CA . LEU B 1 110 ? 0.988 -71.153 17.378 1.00 50.06 90 LEU B CA 1
ATOM 4164 C C . LEU B 1 110 ? -0.227 -70.356 17.814 1.00 55.02 90 LEU B C 1
ATOM 4165 O O . LEU B 1 110 ? -0.958 -69.837 16.977 1.00 79.83 90 LEU B O 1
ATOM 4170 N N . VAL B 1 111 ? -0.437 -70.262 19.120 1.00 53.43 91 VAL B N 1
ATOM 4171 C CA . VAL B 1 111 ? -1.509 -69.491 19.728 1.00 51.46 91 VAL B CA 1
ATOM 4172 C C . VAL B 1 111 ? -0.887 -68.180 20.192 1.00 56.51 91 VAL B C 1
ATOM 4173 O O . VAL B 1 111 ? -0.248 -68.124 21.237 1.00 64.39 91 VAL B O 1
ATOM 4177 N N . ASP B 1 112 ? -1.094 -67.112 19.438 1.00 62.21 92 ASP B N 1
ATOM 4178 C CA . ASP B 1 112 ? -0.454 -65.823 19.689 1.00 59.30 92 ASP B CA 1
ATOM 4179 C C . ASP B 1 112 ? -1.332 -64.984 20.610 1.00 56.66 92 ASP B C 1
ATOM 4180 O O . ASP B 1 112 ? -2.326 -64.416 20.175 1.00 62.58 92 ASP B O 1
ATOM 4185 N N . CYS B 1 113 ? -0.945 -64.875 21.874 1.00 57.83 93 CYS B N 1
ATOM 4186 C CA . CYS B 1 113 ? -1.735 -64.153 22.862 1.00 59.84 93 CYS B CA 1
ATOM 4187 C C . CYS B 1 113 ? -1.476 -62.654 22.817 1.00 61.23 93 CYS B C 1
ATOM 4188 O O . CYS B 1 113 ? -0.423 -62.209 22.372 1.00 62.73 93 CYS B O 1
ATOM 4191 N N . PRO B 1 114 ? -2.435 -61.848 23.264 1.00 62.88 94 PRO B N 1
ATOM 4192 C CA . PRO B 1 114 ? -2.175 -60.421 23.425 1.00 54.75 94 PRO B CA 1
ATOM 4193 C C . PRO B 1 114 ? -1.228 -60.170 24.584 1.00 55.88 94 PRO B C 1
ATOM 4194 O O . PRO B 1 114 ? -0.863 -61.063 25.339 1.00 67.43 94 PRO B O 1
ATOM 4198 N N . GLY B 1 115 ? -0.829 -58.921 24.714 1.00 50.57 95 GLY B N 1
ATOM 4199 C CA . GLY B 1 115 ? 0.112 -58.544 25.727 1.00 60.36 95 GLY B CA 1
ATOM 4200 C C . GLY B 1 115 ? -0.411 -57.426 26.587 1.00 60.67 95 GLY B C 1
ATOM 4201 O O . GLY B 1 115 ? 0.019 -57.270 27.730 1.00 72.35 95 GLY B O 1
ATOM 4202 N N . HIS B 1 116 ? -1.346 -56.648 26.051 1.00 53.66 96 HIS B N 1
ATOM 4203 C CA . HIS B 1 116 ? -1.949 -55.570 26.811 1.00 51.26 96 HIS B CA 1
ATOM 4204 C C . HIS B 1 116 ? -2.506 -56.099 28.121 1.00 51.82 96 HIS B C 1
ATOM 4205 O O . HIS B 1 116 ? -2.913 -57.253 28.215 1.00 60.80 96 HIS B O 1
ATOM 4212 N N . ALA B 1 117 ? -2.524 -55.241 29.140 1.00 51.50 97 ALA B N 1
ATOM 4213 C CA . ALA B 1 117 ? -2.857 -55.687 30.489 1.00 58.46 97 ALA B CA 1
ATOM 4214 C C . ALA B 1 117 ? -4.352 -55.911 30.694 1.00 57.65 97 ALA B C 1
ATOM 4215 O O . ALA B 1 117 ? -4.730 -56.804 31.451 1.00 70.27 97 ALA B O 1
ATOM 4217 N N . SER B 1 118 ? -5.216 -55.107 30.056 1.00 56.58 98 SER B N 1
ATOM 4218 C CA . SER B 1 118 ? -6.665 -55.260 30.165 1.00 50.84 98 SER B CA 1
ATOM 4219 C C . SER B 1 118 ? -7.197 -56.433 29.409 1.00 54.28 98 SER B C 1
ATOM 4220 O O . SER B 1 118 ? -8.401 -56.667 29.448 1.00 62.23 98 SER B O 1
ATOM 4223 N N . LEU B 1 119 ? -6.346 -57.156 28.697 1.00 51.42 99 LEU B N 1
ATOM 4224 C CA . LEU B 1 119 ? -6.751 -58.328 27.949 1.00 49.59 99 LEU B CA 1
ATOM 4225 C C . LEU B 1 119 ? -6.238 -59.600 28.592 1.00 56.55 99 LEU B C 1
ATOM 4226 O O . LEU B 1 119 ? -6.205 -60.645 27.951 1.00 57.20 99 LEU B O 1
ATOM 4231 N N . ILE B 1 120 ? -5.885 -59.529 29.874 1.00 55.49 100 ILE B N 1
ATOM 4232 C CA . ILE B 1 120 ? -5.350 -60.668 30.606 1.00 54.24 100 ILE B CA 1
ATOM 4233 C C . ILE B 1 120 ? -6.328 -61.829 30.626 1.00 56.34 100 ILE B C 1
ATOM 4234 O O . ILE B 1 120 ? -5.908 -62.988 30.649 1.00 71.75 100 ILE B O 1
ATOM 4239 N N . ARG B 1 121 ? -7.635 -61.550 30.598 1.00 58.73 101 ARG B N 1
ATOM 4240 C CA . ARG B 1 121 ? -8.634 -62.613 30.551 1.00 54.95 101 ARG B CA 1
ATOM 4241 C C . ARG B 1 121 ? -8.503 -63.468 29.313 1.00 54.36 101 ARG B C 1
ATOM 4242 O O . ARG B 1 121 ? -8.807 -64.657 29.353 1.00 55.70 101 ARG B O 1
ATOM 4250 N N . THR B 1 122 ? -8.100 -62.873 28.195 1.00 54.93 102 THR B N 1
ATOM 4251 C CA . THR B 1 122 ? -7.856 -63.652 26.996 1.00 54.14 102 THR B CA 1
ATOM 4252 C C . THR B 1 122 ? -6.633 -64.526 27.166 1.00 55.56 102 THR B C 1
ATOM 4253 O O . THR B 1 122 ? -6.609 -65.662 26.697 1.00 73.94 102 THR B O 1
ATOM 4257 N N . ILE B 1 123 ? -5.609 -64.011 27.842 1.00 58.32 103 ILE B N 1
ATOM 4258 C CA . ILE B 1 123 ? -4.379 -64.760 28.071 1.00 55.06 103 ILE B CA 1
ATOM 4259 C C . ILE B 1 123 ? -4.650 -65.965 28.952 1.00 56.30 103 ILE B C 1
ATOM 4260 O O . ILE B 1 123 ? -4.128 -67.051 28.711 1.00 64.20 103 ILE B O 1
ATOM 4265 N N . ILE B 1 124 ? -5.470 -65.799 29.986 1.00 55.96 104 ILE B N 1
ATOM 4266 C CA . ILE B 1 124 ? -5.790 -66.937 30.838 1.00 58.98 104 ILE B CA 1
ATOM 4267 C C . ILE B 1 124 ? -6.512 -68.020 30.048 1.00 61.53 104 ILE B C 1
ATOM 4268 O O . ILE B 1 124 ? -6.380 -69.209 30.346 1.00 74.49 104 ILE B O 1
ATOM 4273 N N . GLY B 1 125 ? -7.279 -67.642 29.031 1.00 60.77 105 GLY B N 1
ATOM 4274 C CA . GLY B 1 125 ? -7.918 -68.649 28.206 1.00 63.74 105 GLY B CA 1
ATOM 4275 C C . GLY B 1 125 ? -6.945 -69.341 27.275 1.00 63.11 105 GLY B C 1
ATOM 4276 O O . GLY B 1 125 ? -6.978 -70.562 27.122 1.00 72.54 105 GLY B O 1
ATOM 4277 N N . GLY B 1 126 ? -6.083 -68.570 26.622 1.00 61.76 106 GLY B N 1
ATOM 4278 C CA . GLY B 1 126 ? -5.113 -69.157 25.726 1.00 63.25 106 GLY B CA 1
ATOM 4279 C C . GLY B 1 126 ? -4.201 -70.162 26.395 1.00 62.86 106 GLY B C 1
ATOM 4280 O O . GLY B 1 126 ? -3.797 -71.144 25.779 1.00 67.43 106 GLY B O 1
ATOM 4281 N N . ALA B 1 127 ? -3.870 -69.938 27.658 1.00 64.09 107 ALA B N 1
ATOM 4282 C CA . ALA B 1 127 ? -2.977 -70.832 28.369 1.00 60.09 107 ALA B CA 1
ATOM 4283 C C . ALA B 1 127 ? -3.602 -72.180 28.671 1.00 63.10 107 ALA B C 1
ATOM 4284 O O . ALA B 1 127 ? -2.888 -73.078 29.114 1.00 77.83 107 ALA B O 1
ATOM 4286 N N . GLN B 1 128 ? -4.896 -72.359 28.428 1.00 66.56 108 GLN B N 1
ATOM 4287 C CA . GLN B 1 128 ? -5.562 -73.634 28.642 1.00 66.56 108 GLN B CA 1
ATOM 4288 C C . GLN B 1 128 ? -5.840 -74.366 27.349 1.00 63.07 108 GLN B C 1
ATOM 4289 O O . GLN B 1 128 ? -6.387 -75.464 27.377 1.00 69.70 108 GLN B O 1
ATOM 4295 N N . ILE B 1 129 ? -5.366 -73.792 26.251 1.00 66.32 109 ILE B N 1
ATOM 4296 C CA . ILE B 1 129 ? -5.482 -74.408 24.947 1.00 65.65 109 ILE B CA 1
ATOM 4297 C C . ILE B 1 129 ? -4.074 -74.690 24.416 1.00 71.68 109 ILE B C 1
ATOM 4298 O O . ILE B 1 129 ? -3.884 -74.812 23.206 1.00 85.23 109 ILE B O 1
ATOM 4303 N N . ILE B 1 130 ? -3.084 -74.792 25.309 1.00 63.23 110 ILE B N 1
ATOM 4304 C CA . ILE B 1 130 ? -1.729 -75.050 24.853 1.00 59.95 110 ILE B CA 1
ATOM 4305 C C . ILE B 1 130 ? -1.037 -76.086 25.725 1.00 61.54 110 ILE B C 1
ATOM 4306 O O . ILE B 1 130 ? -1.316 -76.226 26.915 1.00 60.38 110 ILE B O 1
ATOM 4311 N N . ASP B 1 131 ? -0.105 -76.815 25.095 1.00 70.01 111 ASP B N 1
ATOM 4312 C CA . ASP B 1 131 ? 0.731 -77.854 25.691 1.00 68.58 111 ASP B CA 1
ATOM 4313 C C . ASP B 1 131 ? 2.078 -77.328 26.155 1.00 62.18 111 ASP B C 1
ATOM 4314 O O . ASP B 1 131 ? 2.686 -77.908 27.053 1.00 63.07 111 ASP B O 1
ATOM 4319 N N . LEU B 1 132 ? 2.562 -76.260 25.540 1.00 60.09 112 LEU B N 1
ATOM 4320 C CA . LEU B 1 132 ? 3.836 -75.655 25.855 1.00 55.62 112 LEU B CA 1
ATOM 4321 C C . LEU B 1 132 ? 3.684 -74.154 25.692 1.00 59.95 112 LEU B C 1
ATOM 4322 O O . LEU B 1 132 ? 2.841 -73.690 24.942 1.00 62.71 112 LEU B O 1
ATOM 4327 N N . MET B 1 133 ? 4.482 -73.393 26.418 1.00 59.99 113 MET B N 1
ATOM 4328 C CA . MET B 1 133 ? 4.343 -71.948 26.457 1.00 56.66 113 MET B CA 1
ATOM 4329 C C . MET B 1 133 ? 5.701 -71.295 26.240 1.00 63.02 113 MET B C 1
ATOM 4330 O O . MET B 1 133 ? 6.632 -71.545 27.003 1.00 69.72 113 MET B O 1
ATOM 4335 N N . MET B 1 134 ? 5.812 -70.450 25.220 1.00 59.76 114 MET B N 1
ATOM 4336 C CA . MET B 1 134 ? 6.960 -69.572 25.066 1.00 52.17 114 MET B CA 1
ATOM 4337 C C . MET B 1 134 ? 6.688 -68.259 25.774 1.00 52.15 114 MET B C 1
ATOM 4338 O O . MET B 1 134 ? 5.764 -67.540 25.418 1.00 56.85 114 MET B O 1
ATOM 4343 N N . LEU B 1 135 ? 7.497 -67.945 26.767 1.00 52.95 115 LEU B N 1
ATOM 4344 C CA . LEU B 1 135 ? 7.482 -66.632 27.377 1.00 51.80 115 LEU B CA 1
ATOM 4345 C C . LEU B 1 135 ? 8.480 -65.760 26.631 1.00 54.24 115 LEU B C 1
ATOM 4346 O O . LEU B 1 135 ? 9.671 -66.054 26.632 1.00 72.50 115 LEU B O 1
ATOM 4351 N N . VAL B 1 136 ? 7.998 -64.713 25.981 1.00 49.33 116 VAL B N 1
ATOM 4352 C CA . VAL B 1 136 ? 8.821 -63.845 25.163 1.00 47.85 116 VAL B CA 1
ATOM 4353 C C . VAL B 1 136 ? 9.271 -62.664 26.001 1.00 55.45 116 VAL B C 1
ATOM 4354 O O . VAL B 1 136 ? 8.455 -61.999 26.645 1.00 76.83 116 VAL B O 1
ATOM 4358 N N . ILE B 1 137 ? 10.575 -62.399 25.994 1.00 60.41 117 ILE B N 1
ATOM 4359 C CA . ILE B 1 137 ? 11.194 -61.368 26.812 1.00 54.07 117 ILE B CA 1
ATOM 4360 C C . ILE B 1 137 ? 11.950 -60.417 25.906 1.00 57.14 117 ILE B C 1
ATOM 4361 O O . ILE B 1 137 ? 12.624 -60.847 24.969 1.00 66.94 117 ILE B O 1
ATOM 4366 N N . ASP B 1 138 ? 11.828 -59.130 26.177 1.00 58.21 118 ASP B N 1
ATOM 4367 C CA . ASP B 1 138 ? 12.650 -58.124 25.530 1.00 59.70 118 ASP B CA 1
ATOM 4368 C C . ASP B 1 138 ? 13.977 -58.071 26.272 1.00 65.05 118 ASP B C 1
ATOM 4369 O O . ASP B 1 138 ? 14.022 -57.642 27.420 1.00 74.94 118 ASP B O 1
ATOM 4374 N N . VAL B 1 139 ? 15.061 -58.495 25.616 1.00 66.56 119 VAL B N 1
ATOM 4375 C CA . VAL B 1 139 ? 16.359 -58.624 26.278 1.00 61.44 119 VAL B CA 1
ATOM 4376 C C . VAL B 1 139 ? 16.797 -57.320 26.904 1.00 68.67 119 VAL B C 1
ATOM 4377 O O . VAL B 1 139 ? 17.465 -57.314 27.935 1.00 71.37 119 VAL B O 1
ATOM 4381 N N . THR B 1 140 ? 16.466 -56.202 26.291 1.00 70.85 120 THR B N 1
ATOM 4382 C CA . THR B 1 140 ? 16.911 -54.944 26.851 1.00 69.74 120 THR B CA 1
ATOM 4383 C C . THR B 1 140 ? 16.072 -54.504 28.038 1.00 71.60 120 THR B C 1
ATOM 4384 O O . THR B 1 140 ? 16.394 -53.483 28.646 1.00 76.34 120 THR B O 1
ATOM 4388 N N . LYS B 1 141 ? 15.022 -55.257 28.391 1.00 77.55 121 LYS B N 1
ATOM 4389 C CA . LYS B 1 141 ? 14.125 -54.916 29.488 1.00 68.55 121 LYS B CA 1
ATOM 4390 C C . LYS B 1 141 ? 13.870 -56.046 30.462 1.00 71.37 121 LYS B C 1
ATOM 4391 O O . LYS B 1 141 ? 13.470 -55.768 31.594 1.00 80.86 121 LYS B O 1
ATOM 4396 N N . GLY B 1 142 ? 14.066 -57.297 30.077 1.00 68.81 122 GLY B N 1
ATOM 4397 C CA . GLY B 1 142 ? 13.895 -58.366 31.034 1.00 67.84 122 GLY B CA 1
ATOM 4398 C C . GLY B 1 142 ? 12.444 -58.551 31.436 1.00 62.20 122 GLY B C 1
ATOM 4399 O O . GLY B 1 142 ? 11.525 -58.381 30.641 1.00 64.56 122 GLY B O 1
ATOM 4400 N N . MET B 1 143 ? 12.238 -58.895 32.703 1.00 60.32 123 MET B N 1
ATOM 4401 C CA . MET B 1 143 ? 10.919 -59.266 33.194 1.00 57.75 123 MET B CA 1
ATOM 4402 C C . MET B 1 143 ? 10.104 -58.013 33.458 1.00 65.30 123 MET B C 1
ATOM 4403 O O . MET B 1 143 ? 10.392 -57.260 34.388 1.00 74.61 123 MET B O 1
ATOM 4408 N N . GLN B 1 144 ? 9.077 -57.791 32.651 1.00 62.80 124 GLN B N 1
ATOM 4409 C CA . GLN B 1 144 ? 8.169 -56.689 32.878 1.00 61.30 124 GLN B CA 1
ATOM 4410 C C . GLN B 1 144 ? 6.944 -57.213 33.612 1.00 59.07 124 GLN B C 1
ATOM 4411 O O . GLN B 1 144 ? 6.865 -58.387 33.961 1.00 57.50 124 GLN B O 1
ATOM 4417 N N . THR B 1 145 ? 5.992 -56.317 33.874 1.00 57.55 125 THR B N 1
ATOM 4418 C CA . THR B 1 145 ? 4.859 -56.640 34.737 1.00 58.69 125 THR B CA 1
ATOM 4419 C C . THR B 1 145 ? 4.102 -57.860 34.242 1.00 60.47 125 THR B C 1
ATOM 4420 O O . THR B 1 145 ? 3.920 -58.830 34.976 1.00 74.29 125 THR B O 1
ATOM 4424 N N . GLN B 1 146 ? 3.659 -57.829 32.988 1.00 58.80 126 GLN B N 1
ATOM 4425 C CA . GLN B 1 146 ? 2.892 -58.913 32.401 1.00 53.64 126 GLN B CA 1
ATOM 4426 C C . GLN B 1 146 ? 3.736 -60.115 32.038 1.00 57.25 126 GLN B C 1
ATOM 4427 O O . GLN B 1 146 ? 3.169 -61.160 31.723 1.00 55.64 126 GLN B O 1
ATOM 4433 N N . SER B 1 147 ? 5.065 -59.996 32.060 1.00 61.45 127 SER B N 1
ATOM 4434 C CA . SER B 1 147 ? 5.916 -61.174 31.984 1.00 51.20 127 SER B CA 1
ATOM 4435 C C . SER B 1 147 ? 5.780 -61.995 33.243 1.00 53.88 127 SER B C 1
ATOM 4436 O O . SER B 1 147 ? 5.691 -63.222 33.188 1.00 55.79 127 SER B O 1
ATOM 4439 N N . ALA B 1 148 ? 5.776 -61.323 34.391 1.00 53.20 128 ALA B N 1
ATOM 4440 C CA . ALA B 1 148 ? 5.573 -61.999 35.660 1.00 51.76 128 ALA B CA 1
ATOM 4441 C C . ALA B 1 148 ? 4.196 -62.630 35.739 1.00 56.21 128 ALA B C 1
ATOM 4442 O O . ALA B 1 148 ? 4.058 -63.771 36.182 1.00 65.10 128 ALA B O 1
ATOM 4444 N N . GLU B 1 149 ? 3.159 -61.916 35.298 1.00 55.26 129 GLU B N 1
ATOM 4445 C CA . GLU B 1 149 ? 1.816 -62.477 35.377 1.00 56.80 129 GLU B CA 1
ATOM 4446 C C . GLU B 1 149 ? 1.634 -63.649 34.433 1.00 54.94 129 GLU B C 1
ATOM 4447 O O . GLU B 1 149 ? 0.878 -64.566 34.739 1.00 54.82 129 GLU B O 1
ATOM 4453 N N . CYS B 1 150 ? 2.314 -63.651 33.296 1.00 51.37 130 CYS B N 1
ATOM 4454 C CA . CYS B 1 150 ? 2.189 -64.771 32.384 1.00 50.87 130 CYS B CA 1
ATOM 4455 C C . CYS B 1 150 ? 2.960 -65.973 32.864 1.00 55.70 130 CYS B C 1
ATOM 4456 O O . CYS B 1 150 ? 2.593 -67.095 32.544 1.00 69.25 130 CYS B O 1
ATOM 4459 N N . LEU B 1 151 ? 4.035 -65.767 33.609 1.00 57.91 131 LEU B N 1
ATOM 4460 C CA . LEU B 1 151 ? 4.749 -66.902 34.173 1.00 51.57 131 LEU B CA 1
ATOM 4461 C C . LEU B 1 151 ? 3.915 -67.579 35.234 1.00 52.81 131 LEU B C 1
ATOM 4462 O O . LEU B 1 151 ? 3.920 -68.804 35.335 1.00 51.95 131 LEU B O 1
ATOM 4467 N N . VAL B 1 152 ? 3.173 -66.789 36.011 1.00 52.48 132 VAL B N 1
ATOM 4468 C CA . VAL B 1 152 ? 2.231 -67.325 36.986 1.00 51.31 132 VAL B CA 1
ATOM 4469 C C . VAL B 1 152 ? 1.233 -68.250 36.317 1.00 63.75 132 VAL B C 1
ATOM 4470 O O . VAL B 1 152 ? 1.031 -69.386 36.746 1.00 71.97 132 VAL B O 1
ATOM 4474 N N . ILE B 1 153 ? 0.580 -67.768 35.263 1.00 57.08 133 ILE B N 1
ATOM 4475 C CA . ILE B 1 153 ? -0.432 -68.554 34.577 1.00 53.12 133 ILE B CA 1
ATOM 4476 C C . ILE B 1 153 ? 0.159 -69.842 34.046 1.00 56.77 133 ILE B C 1
ATOM 4477 O O . ILE B 1 153 ? -0.499 -70.885 34.045 1.00 68.05 133 ILE B O 1
ATOM 4482 N N . GLY B 1 154 ? 1.400 -69.791 33.576 1.00 60.15 134 GLY B N 1
ATOM 4483 C CA . GLY B 1 154 ? 2.028 -70.986 33.049 1.00 62.51 134 GLY B CA 1
ATOM 4484 C C . GLY B 1 154 ? 2.301 -72.016 34.118 1.00 61.01 134 GLY B C 1
ATOM 4485 O O . GLY B 1 154 ? 2.226 -73.214 33.858 1.00 60.86 134 GLY B O 1
ATOM 4486 N N . GLN B 1 155 ? 2.646 -71.563 35.323 1.00 57.44 135 GLN B N 1
ATOM 4487 C CA . GLN B 1 155 ? 2.707 -72.445 36.484 1.00 59.40 135 GLN B CA 1
ATOM 4488 C C . GLN B 1 155 ? 1.382 -73.145 36.702 1.00 61.83 135 GLN B C 1
ATOM 4489 O O . GLN B 1 155 ? 1.325 -74.360 36.900 1.00 67.92 135 GLN B O 1
ATOM 4495 N N . ILE B 1 156 ? 0.307 -72.364 36.670 1.00 61.68 136 ILE B N 1
ATOM 4496 C CA . ILE B 1 156 ? -1.036 -72.884 36.905 1.00 61.89 136 ILE B CA 1
ATOM 4497 C C . ILE B 1 156 ? -1.753 -73.529 35.718 1.00 64.20 136 ILE B C 1
ATOM 4498 O O . ILE B 1 156 ? -2.831 -74.095 35.896 1.00 71.81 136 ILE B O 1
ATOM 4503 N N . ALA B 1 157 ? -1.166 -73.484 34.538 1.00 61.35 137 ALA B N 1
ATOM 4504 C CA . ALA B 1 157 ? -1.847 -74.100 33.421 1.00 63.07 137 ALA B CA 1
ATOM 4505 C C . ALA B 1 157 ? -1.029 -74.839 32.397 1.00 62.87 137 ALA B C 1
ATOM 4506 O O . ALA B 1 157 ? -1.588 -75.555 31.601 1.00 71.29 137 ALA B O 1
ATOM 4508 N N . CYS B 1 158 ? 0.278 -74.681 32.391 1.00 61.70 138 CYS B N 1
ATOM 4509 C CA . CYS B 1 158 ? 1.064 -75.360 31.379 1.00 64.23 138 CYS B CA 1
ATOM 4510 C C . CYS B 1 158 ? 1.946 -76.426 31.995 1.00 64.63 138 CYS B C 1
ATOM 4511 O O . CYS B 1 158 ? 2.210 -76.428 33.195 1.00 65.72 138 CYS B O 1
ATOM 4514 N N . GLN B 1 159 ? 2.394 -77.334 31.136 1.00 60.72 139 GLN B N 1
ATOM 4515 C CA . GLN B 1 159 ? 3.277 -78.417 31.523 1.00 63.58 139 GLN B CA 1
ATOM 4516 C C . GLN B 1 159 ? 4.743 -78.124 31.244 1.00 70.42 139 GLN B C 1
ATOM 4517 O O . GLN B 1 159 ? 5.595 -78.526 32.042 1.00 75.25 139 GLN B O 1
ATOM 4519 N N . LYS B 1 160 ? 5.057 -77.429 30.146 1.00 67.59 140 LYS B N 1
ATOM 4520 C CA . LYS B 1 160 ? 6.425 -77.068 29.795 1.00 66.41 140 LYS B CA 1
ATOM 4521 C C . LYS B 1 160 ? 6.484 -75.623 29.331 1.00 64.32 140 LYS B C 1
ATOM 4522 O O . LYS B 1 160 ? 5.478 -75.029 28.968 1.00 59.32 140 LYS B O 1
ATOM 4528 N N . LEU B 1 161 ? 7.699 -75.075 29.341 1.00 66.59 141 LEU B N 1
ATOM 4529 C CA . LEU B 1 161 ? 7.975 -73.665 29.107 1.00 54.37 141 LEU B CA 1
ATOM 4530 C C . LEU B 1 161 ? 9.270 -73.522 28.324 1.00 54.81 141 LEU B C 1
ATOM 4531 O O . LEU B 1 161 ? 10.141 -74.383 28.389 1.00 62.37 141 LEU B O 1
ATOM 4536 N N . VAL B 1 162 ? 9.373 -72.428 27.574 1.00 57.43 142 VAL B N 1
ATOM 4537 C CA . VAL B 1 162 ? 10.562 -72.031 26.836 1.00 54.40 142 VAL B CA 1
ATOM 4538 C C . VAL B 1 162 ? 10.650 -70.513 26.916 1.00 54.02 142 VAL B C 1
ATOM 4539 O O . VAL B 1 162 ? 9.759 -69.816 26.443 1.00 52.04 142 VAL B O 1
ATOM 4543 N N . VAL B 1 163 ? 11.700 -69.995 27.504 1.00 52.31 143 VAL B N 1
ATOM 4544 C CA . VAL B 1 163 ? 11.901 -68.554 27.554 1.00 50.86 143 VAL B CA 1
ATOM 4545 C C . VAL B 1 163 ? 12.631 -68.098 26.304 1.00 56.53 143 VAL B C 1
ATOM 4546 O O . VAL B 1 163 ? 13.614 -68.704 25.894 1.00 69.20 143 VAL B O 1
ATOM 4550 N N . VAL B 1 164 ? 12.147 -67.032 25.693 1.00 51.42 144 VAL B N 1
ATOM 4551 C CA . VAL B 1 164 ? 12.684 -66.519 24.450 1.00 49.46 144 VAL B CA 1
ATOM 4552 C C . VAL B 1 164 ? 13.114 -65.085 24.681 1.00 50.47 144 VAL B C 1
ATOM 4553 O O . VAL B 1 164 ? 12.316 -64.257 25.111 1.00 52.56 144 VAL B O 1
ATOM 4557 N N . LEU B 1 165 ? 14.375 -64.794 24.409 1.00 54.30 145 LEU B N 1
ATOM 4558 C CA . LEU B 1 165 ? 14.930 -63.458 24.563 1.00 53.66 145 LEU B CA 1
ATOM 4559 C C . LEU B 1 165 ? 14.995 -62.800 23.191 1.00 58.34 145 LEU B C 1
ATOM 4560 O O . LEU B 1 165 ? 15.831 -63.161 22.366 1.00 58.82 145 LEU B O 1
ATOM 4565 N N . ASN B 1 166 ? 14.106 -61.845 22.952 1.00 58.11 146 ASN B N 1
ATOM 4566 C CA . ASN B 1 166 ? 13.934 -61.203 21.658 1.00 59.50 146 ASN B CA 1
ATOM 4567 C C . ASN B 1 166 ? 14.627 -59.846 21.656 1.00 61.25 146 ASN B C 1
ATOM 4568 O O . ASN B 1 166 ? 15.012 -59.325 22.697 1.00 62.25 146 ASN B O 1
ATOM 4573 N N . LYS B 1 167 ? 14.740 -59.253 20.472 1.00 60.33 147 LYS B N 1
ATOM 4574 C CA . LYS B 1 167 ? 15.348 -57.941 20.279 1.00 63.07 147 LYS B CA 1
ATOM 4575 C C . LYS B 1 167 ? 16.844 -57.975 20.539 1.00 64.28 147 LYS B C 1
ATOM 4576 O O . LYS B 1 167 ? 17.429 -57.013 21.028 1.00 63.91 147 LYS B O 1
ATOM 4582 N N . ILE B 1 168 ? 17.458 -59.100 20.196 1.00 66.19 148 ILE B N 1
ATOM 4583 C CA . ILE B 1 168 ? 18.895 -59.284 20.332 1.00 67.20 148 ILE B CA 1
ATOM 4584 C C . ILE B 1 168 ? 19.674 -58.267 19.507 1.00 72.91 148 ILE B C 1
ATOM 4585 O O . ILE B 1 168 ? 20.759 -57.838 19.903 1.00 72.87 148 ILE B O 1
ATOM 4590 N N . ASP B 1 169 ? 19.142 -57.857 18.360 1.00 71.43 149 ASP B N 1
ATOM 4591 C CA . ASP B 1 169 ? 19.843 -56.868 17.563 1.00 72.98 149 ASP B CA 1
ATOM 4592 C C . ASP B 1 169 ? 20.048 -55.583 18.337 1.00 76.19 149 ASP B C 1
ATOM 4593 O O . ASP B 1 169 ? 21.093 -54.942 18.209 1.00 101.82 149 ASP B O 1
ATOM 4598 N N . LEU B 1 170 ? 19.101 -55.206 19.143 1.00 78.66 150 LEU B N 1
ATOM 4599 C CA . LEU B 1 170 ? 19.181 -53.983 19.931 1.00 78.09 150 LEU B CA 1
ATOM 4600 C C . LEU B 1 170 ? 20.338 -53.955 20.889 1.00 84.83 150 LEU B C 1
ATOM 4601 O O . LEU B 1 170 ? 20.390 -52.973 21.627 1.00 82.46 150 LEU B O 1
ATOM 4606 N N . LEU B 1 171 ? 21.208 -54.919 20.963 1.00 82.68 151 LEU B N 1
ATOM 4607 C CA . LEU B 1 171 ? 22.366 -54.807 21.829 1.00 84.27 151 LEU B CA 1
ATOM 4608 C C . LEU B 1 171 ? 23.590 -54.375 21.029 1.00 88.25 151 LEU B C 1
ATOM 4609 O O . LEU B 1 171 ? 23.682 -54.645 19.828 1.00 93.04 151 LEU B O 1
ATOM 4614 N N . PRO B 1 172 ? 24.535 -53.678 21.658 1.00 95.16 152 PRO B N 1
ATOM 4615 C CA . PRO B 1 172 ? 25.804 -53.378 20.985 1.00 99.84 152 PRO B CA 1
ATOM 4616 C C . PRO B 1 172 ? 26.757 -54.560 21.078 1.00 96.77 152 PRO B C 1
ATOM 4617 O O . PRO B 1 172 ? 26.847 -55.229 22.108 1.00 94.96 152 PRO B O 1
ATOM 4621 N N . GLU B 1 173 ? 27.486 -54.807 19.988 1.00 94.96 153 GLU B N 1
ATOM 4622 C CA . GLU B 1 173 ? 28.199 -56.075 19.859 1.00 95.67 153 GLU B CA 1
ATOM 4623 C C . GLU B 1 173 ? 29.268 -56.264 20.932 1.00 100.52 153 GLU B C 1
ATOM 4624 O O . GLU B 1 173 ? 29.510 -57.395 21.370 1.00 96.39 153 GLU B O 1
ATOM 4630 N N . GLY B 1 174 ? 29.917 -55.186 21.369 1.00 98.52 154 GLY B N 1
ATOM 4631 C CA . GLY B 1 174 ? 30.926 -55.328 22.405 1.00 99.28 154 GLY B CA 1
ATOM 4632 C C . GLY B 1 174 ? 30.368 -55.909 23.690 1.00 102.83 154 GLY B C 1
ATOM 4633 O O . GLY B 1 174 ? 31.018 -56.724 24.353 1.00 99.69 154 GLY B O 1
ATOM 4634 N N . LYS B 1 175 ? 29.158 -55.503 24.058 1.00 105.54 155 LYS B N 1
ATOM 4635 C CA . LYS B 1 175 ? 28.508 -55.997 25.259 1.00 97.88 155 LYS B CA 1
ATOM 4636 C C . LYS B 1 175 ? 27.380 -56.978 24.970 1.00 94.03 155 LYS B C 1
ATOM 4637 O O . LYS B 1 175 ? 26.740 -57.446 25.915 1.00 92.32 155 LYS B O 1
ATOM 4639 N N . ARG B 1 176 ? 27.134 -57.317 23.702 1.00 92.72 156 ARG B N 1
ATOM 4640 C CA . ARG B 1 176 ? 25.960 -58.112 23.357 1.00 86.14 156 ARG B CA 1
ATOM 4641 C C . ARG B 1 176 ? 25.994 -59.476 24.034 1.00 81.95 156 ARG B C 1
ATOM 4642 O O . ARG B 1 176 ? 25.144 -59.790 24.871 1.00 84.57 156 ARG B O 1
ATOM 4650 N N . GLN B 1 177 ? 26.964 -60.310 23.672 1.00 82.63 157 GLN B N 1
ATOM 4651 C CA . GLN B 1 177 ? 27.013 -61.662 24.215 1.00 80.88 157 GLN B CA 1
ATOM 4652 C C . GLN B 1 177 ? 27.281 -61.667 25.709 1.00 80.38 157 GLN B C 1
ATOM 4653 O O . GLN B 1 177 ? 26.996 -62.659 26.384 1.00 79.84 157 GLN B O 1
ATOM 4659 N N . ALA B 1 178 ? 27.806 -60.578 26.250 1.00 81.78 158 ALA B N 1
ATOM 4660 C CA . ALA B 1 178 ? 27.818 -60.444 27.696 1.00 81.42 158 ALA B CA 1
ATOM 4661 C C . ALA B 1 178 ? 26.404 -60.266 28.216 1.00 80.30 158 ALA B C 1
ATOM 4662 O O . ALA B 1 178 ? 25.963 -61.007 29.097 1.00 87.19 158 ALA B O 1
ATOM 4664 N N . ALA B 1 179 ? 25.668 -59.307 27.646 1.00 81.98 159 ALA B N 1
ATOM 4665 C CA . ALA B 1 179 ? 24.327 -58.983 28.128 1.00 84.22 159 ALA B CA 1
ATOM 4666 C C . ALA B 1 179 ? 23.391 -60.183 28.041 1.00 78.54 159 ALA B C 1
ATOM 4667 O O . ALA B 1 179 ? 22.639 -60.464 28.980 1.00 75.54 159 ALA B O 1
ATOM 4669 N N . ILE B 1 180 ? 23.424 -60.897 26.918 1.00 78.39 160 ILE B N 1
ATOM 4670 C CA . ILE B 1 180 ? 22.650 -62.124 26.783 1.00 73.50 160 ILE B CA 1
ATOM 4671 C C . ILE B 1 180 ? 22.923 -63.047 27.959 1.00 78.72 160 ILE B C 1
ATOM 4672 O O . ILE B 1 180 ? 22.006 -63.476 28.662 1.00 74.68 160 ILE B O 1
ATOM 4677 N N . ASP B 1 181 ? 24.197 -63.345 28.204 1.00 85.24 161 ASP B N 1
ATOM 4678 C CA . ASP B 1 181 ? 24.542 -64.251 29.289 1.00 76.46 161 ASP B CA 1
ATOM 4679 C C . ASP B 1 181 ? 24.164 -63.677 30.647 1.00 73.87 161 ASP B C 1
ATOM 4680 O O . ASP B 1 181 ? 23.812 -64.433 31.556 1.00 76.29 161 ASP B O 1
ATOM 4682 N N . LYS B 1 182 ? 24.207 -62.355 30.807 1.00 77.47 162 LYS B N 1
ATOM 4683 C CA . LYS B 1 182 ? 23.734 -61.762 32.053 1.00 75.69 162 LYS B CA 1
ATOM 4684 C C . LYS B 1 182 ? 22.224 -61.905 32.187 1.00 77.06 162 LYS B C 1
ATOM 4685 O O . LYS B 1 182 ? 21.725 -62.301 33.244 1.00 74.34 162 LYS B O 1
ATOM 4687 N N . MET B 1 183 ? 21.482 -61.594 31.119 1.00 81.65 163 MET B N 1
ATOM 4688 C CA . MET B 1 183 ? 20.034 -61.775 31.127 1.00 78.57 163 MET B CA 1
ATOM 4689 C C . MET B 1 183 ? 19.664 -63.237 31.267 1.00 72.26 163 MET B C 1
ATOM 4690 O O . MET B 1 183 ? 18.747 -63.580 32.017 1.00 73.79 163 MET B O 1
ATOM 4695 N N . THR B 1 184 ? 20.349 -64.106 30.533 1.00 70.83 164 THR B N 1
ATOM 4696 C CA . THR B 1 184 ? 20.103 -65.534 30.641 1.00 71.70 164 THR B CA 1
ATOM 4697 C C . THR B 1 184 ? 20.141 -65.998 32.085 1.00 76.81 164 THR B C 1
ATOM 4698 O O . THR B 1 184 ? 19.301 -66.789 32.509 1.00 88.71 164 THR B O 1
ATOM 4702 N N . LYS B 1 185 ? 21.090 -65.497 32.865 1.00 75.48 165 LYS B N 1
ATOM 4703 C CA . LYS B 1 185 ? 21.270 -65.999 34.217 1.00 76.90 165 LYS B CA 1
ATOM 4704 C C . LYS B 1 185 ? 20.272 -65.422 35.210 1.00 75.93 165 LYS B C 1
ATOM 4705 O O . LYS B 1 185 ? 20.101 -65.993 36.289 1.00 77.09 165 LYS B O 1
ATOM 4707 N N . LYS B 1 186 ? 19.612 -64.308 34.886 1.00 81.33 166 LYS B N 1
ATOM 4708 C CA . LYS B 1 186 ? 18.557 -63.796 35.750 1.00 75.68 166 LYS B CA 1
ATOM 4709 C C . LYS B 1 186 ? 17.239 -64.505 35.512 1.00 77.02 166 LYS B C 1
ATOM 4710 O O . LYS B 1 186 ? 16.369 -64.490 36.384 1.00 94.00 166 LYS B O 1
ATOM 4712 N N . MET B 1 187 ? 17.074 -65.139 34.360 1.00 77.50 167 MET B N 1
ATOM 4713 C CA . MET B 1 187 ? 15.893 -65.956 34.154 1.00 74.22 167 MET B CA 1
ATOM 4714 C C . MET B 1 187 ? 16.051 -67.313 34.809 1.00 74.45 167 MET B C 1
ATOM 4715 O O . MET B 1 187 ? 15.084 -67.853 35.342 1.00 76.52 167 MET B O 1
ATOM 4720 N N . GLN B 1 188 ? 17.258 -67.880 34.786 1.00 76.74 168 GLN B N 1
ATOM 4721 C CA . GLN B 1 188 ? 17.481 -69.153 35.462 1.00 77.34 168 GLN B CA 1
ATOM 4722 C C . GLN B 1 188 ? 17.209 -69.053 36.952 1.00 75.81 168 GLN B C 1
ATOM 4723 O O . GLN B 1 188 ? 16.762 -70.024 37.568 1.00 75.73 168 GLN B O 1
ATOM 4729 N N . LYS B 1 189 ? 17.483 -67.896 37.547 1.00 79.03 169 LYS B N 1
ATOM 4730 C CA . LYS B 1 189 ? 17.230 -67.717 38.968 1.00 82.02 169 LYS B CA 1
ATOM 4731 C C . LYS B 1 189 ? 15.737 -67.675 39.244 1.00 87.94 169 LYS B C 1
ATOM 4732 O O . LYS B 1 189 ? 15.199 -68.545 39.935 1.00 93.14 169 LYS B O 1
ATOM 4734 N N . THR B 1 190 ? 15.044 -66.680 38.686 1.00 83.53 170 THR B N 1
ATOM 4735 C CA . THR B 1 190 ? 13.618 -66.537 38.943 1.00 84.55 170 THR B CA 1
ATOM 4736 C C . THR B 1 190 ? 12.811 -67.714 38.422 1.00 81.71 170 THR B C 1
ATOM 4737 O O . THR B 1 190 ? 11.683 -67.914 38.866 1.00 84.23 170 THR B O 1
ATOM 4741 N N . LEU B 1 191 ? 13.447 -68.510 37.570 1.00 83.54 171 LEU B N 1
ATOM 4742 C CA . LEU B 1 191 ? 12.851 -69.715 37.039 1.00 83.15 171 LEU B CA 1
ATOM 4743 C C . LEU B 1 191 ? 12.922 -70.796 38.119 1.00 84.46 171 LEU B C 1
ATOM 4744 O O . LEU B 1 191 ? 12.074 -71.688 38.154 1.00 89.65 171 LEU B O 1
ATOM 4749 N N . GLU B 1 192 ? 13.921 -70.726 39.005 1.00 90.47 172 GLU B N 1
ATOM 4750 C CA . GLU B 1 192 ? 14.010 -71.727 40.049 1.00 101.00 172 GLU B CA 1
ATOM 4751 C C . GLU B 1 192 ? 12.838 -71.509 40.994 1.00 106.06 172 GLU B C 1
ATOM 4752 O O . GLU B 1 192 ? 12.044 -70.589 40.812 1.00 118.52 172 GLU B O 1
ATOM 4758 N N . ASN B 1 193 ? 12.698 -72.389 41.981 1.00 110.72 173 ASN B N 1
ATOM 4759 C CA . ASN B 1 193 ? 11.575 -72.469 42.913 1.00 117.37 173 ASN B CA 1
ATOM 4760 C C . ASN B 1 193 ? 10.235 -72.686 42.216 1.00 117.19 173 ASN B C 1
ATOM 4761 O O . ASN B 1 193 ? 9.187 -72.632 42.874 1.00 111.92 173 ASN B O 1
ATOM 4766 N N . THR B 1 194 ? 10.236 -72.959 40.911 1.00 111.54 174 THR B N 1
ATOM 4767 C CA . THR B 1 194 ? 9.018 -73.234 40.169 1.00 94.02 174 THR B CA 1
ATOM 4768 C C . THR B 1 194 ? 9.165 -74.535 39.395 1.00 81.47 174 THR B C 1
ATOM 4769 O O . THR B 1 194 ? 10.247 -75.107 39.300 1.00 82.12 174 THR B O 1
ATOM 4773 N N . LYS B 1 195 ? 8.048 -75.008 38.849 1.00 77.22 175 LYS B N 1
ATOM 4774 C CA . LYS B 1 195 ? 8.019 -76.271 38.121 1.00 74.74 175 LYS B CA 1
ATOM 4775 C C . LYS B 1 195 ? 8.774 -76.216 36.801 1.00 72.49 175 LYS B C 1
ATOM 4776 O O . LYS B 1 195 ? 8.927 -77.248 36.146 1.00 67.04 175 LYS B O 1
ATOM 4782 N N . PHE B 1 196 ? 9.244 -75.042 36.400 1.00 74.94 176 PHE B N 1
ATOM 4783 C CA . PHE B 1 196 ? 9.965 -74.880 35.153 1.00 73.62 176 PHE B CA 1
ATOM 4784 C C . PHE B 1 196 ? 11.445 -74.681 35.435 1.00 80.57 176 PHE B C 1
ATOM 4785 O O . PHE B 1 196 ? 12.073 -73.780 34.880 1.00 79.72 176 PHE B O 1
ATOM 4793 N N . ARG B 1 197 ? 12.017 -75.508 36.303 1.00 82.65 177 ARG B N 1
ATOM 4794 C CA . ARG B 1 197 ? 13.412 -75.309 36.671 1.00 85.99 177 ARG B CA 1
ATOM 4795 C C . ARG B 1 197 ? 14.329 -75.549 35.482 1.00 85.23 177 ARG B C 1
ATOM 4796 O O . ARG B 1 197 ? 15.241 -74.759 35.224 1.00 79.26 177 ARG B O 1
ATOM 4798 N N . GLY B 1 198 ? 14.091 -76.613 34.731 1.00 86.78 178 GLY B N 1
ATOM 4799 C CA . GLY B 1 198 ? 14.914 -76.880 33.568 1.00 96.99 178 GLY B CA 1
ATOM 4800 C C . GLY B 1 198 ? 14.289 -76.400 32.279 1.00 103.23 178 GLY B C 1
ATOM 4801 O O . GLY B 1 198 ? 13.976 -77.207 31.395 1.00 110.95 178 GLY B O 1
ATOM 4802 N N . ALA B 1 199 ? 14.092 -75.079 32.165 1.00 91.14 179 ALA B N 1
ATOM 4803 C CA . ALA B 1 199 ? 13.471 -74.550 30.967 1.00 83.26 179 ALA B CA 1
ATOM 4804 C C . ALA B 1 199 ? 14.492 -73.820 30.113 1.00 69.88 179 ALA B C 1
ATOM 4805 O O . ALA B 1 199 ? 15.281 -73.033 30.639 1.00 74.89 179 ALA B O 1
ATOM 4807 N N . PRO B 1 200 ? 14.490 -74.053 28.806 1.00 65.85 180 PRO B N 1
ATOM 4808 C CA . PRO B 1 200 ? 15.513 -73.475 27.940 1.00 60.00 180 PRO B CA 1
ATOM 4809 C C . PRO B 1 200 ? 15.314 -71.987 27.720 1.00 55.72 180 PRO B C 1
ATOM 4810 O O . PRO B 1 200 ? 14.216 -71.463 27.832 1.00 64.68 180 PRO B O 1
ATOM 4814 N N . ILE B 1 201 ? 16.410 -71.310 27.395 1.00 56.48 181 ILE B N 1
ATOM 4815 C CA . ILE B 1 201 ? 16.444 -69.862 27.191 1.00 57.20 181 ILE B CA 1
ATOM 4816 C C . ILE B 1 201 ? 17.254 -69.573 25.924 1.00 61.14 181 ILE B C 1
ATOM 4817 O O . ILE B 1 201 ? 18.470 -69.756 25.918 1.00 63.83 181 ILE B O 1
ATOM 4822 N N . ILE B 1 202 ? 16.595 -69.104 24.869 1.00 56.96 182 ILE B N 1
ATOM 4823 C CA . ILE B 1 202 ? 17.226 -68.897 23.572 1.00 57.76 182 ILE B CA 1
ATOM 4824 C C . ILE B 1 202 ? 17.216 -67.416 23.262 1.00 59.41 182 ILE B C 1
ATOM 4825 O O . ILE B 1 202 ? 16.244 -66.732 23.583 1.00 74.05 182 ILE B O 1
ATOM 4830 N N . PRO B 1 203 ? 18.270 -66.880 22.661 1.00 59.54 183 PRO B N 1
ATOM 4831 C CA . PRO B 1 203 ? 18.214 -65.504 22.175 1.00 57.41 183 PRO B CA 1
ATOM 4832 C C . PRO B 1 203 ? 17.792 -65.500 20.719 1.00 57.19 183 PRO B C 1
ATOM 4833 O O . PRO B 1 203 ? 18.120 -66.397 19.951 1.00 64.37 183 PRO B O 1
ATOM 4837 N N . VAL B 1 204 ? 17.025 -64.490 20.338 1.00 58.04 184 VAL B N 1
ATOM 4838 C CA . VAL B 1 204 ? 16.552 -64.408 18.967 1.00 57.59 184 VAL B CA 1
ATOM 4839 C C . VAL B 1 204 ? 15.983 -63.037 18.659 1.00 61.58 184 VAL B C 1
ATOM 4840 O O . VAL B 1 204 ? 15.408 -62.375 19.523 1.00 88.89 184 VAL B O 1
ATOM 4844 N N . ALA B 1 205 ? 16.152 -62.619 17.413 1.00 59.91 185 ALA B N 1
ATOM 4845 C CA . ALA B 1 205 ? 15.658 -61.324 16.968 1.00 60.18 185 ALA B CA 1
ATOM 4846 C C . ALA B 1 205 ? 14.708 -61.599 15.825 1.00 60.24 185 ALA B C 1
ATOM 4847 O O . ALA B 1 205 ? 15.130 -62.106 14.793 1.00 62.49 185 ALA B O 1
ATOM 4849 N N . ALA B 1 206 ? 13.436 -61.283 16.004 1.00 61.96 186 ALA B N 1
ATOM 4850 C CA . ALA B 1 206 ? 12.422 -61.667 15.032 1.00 62.72 186 ALA B CA 1
ATOM 4851 C C . ALA B 1 206 ? 12.091 -60.571 14.033 1.00 63.98 186 ALA B C 1
ATOM 4852 O O . ALA B 1 206 ? 11.536 -60.864 12.973 1.00 83.35 186 ALA B O 1
ATOM 4854 N N . LYS B 1 207 ? 12.395 -59.327 14.359 1.00 61.47 187 LYS B N 1
ATOM 4855 C CA . LYS B 1 207 ? 12.348 -58.226 13.406 1.00 66.23 187 LYS B CA 1
ATOM 4856 C C . LYS B 1 207 ? 13.501 -57.305 13.734 1.00 70.13 187 LYS B C 1
ATOM 4857 O O . LYS B 1 207 ? 13.312 -56.251 14.344 1.00 70.85 187 LYS B O 1
ATOM 4859 N N . PRO B 1 208 ? 14.721 -57.677 13.358 1.00 67.31 188 PRO B N 1
ATOM 4860 C CA . PRO B 1 208 ? 15.858 -56.803 13.628 1.00 70.70 188 PRO B CA 1
ATOM 4861 C C . PRO B 1 208 ? 15.676 -55.486 12.897 1.00 72.53 188 PRO B C 1
ATOM 4862 O O . PRO B 1 208 ? 15.274 -55.457 11.738 1.00 76.08 188 PRO B O 1
ATOM 4866 N N . GLY B 1 209 ? 15.948 -54.392 13.594 1.00 75.39 189 GLY B N 1
ATOM 4867 C CA . GLY B 1 209 ? 15.678 -53.083 13.042 1.00 82.99 189 GLY B CA 1
ATOM 4868 C C . GLY B 1 209 ? 14.250 -52.618 13.244 1.00 91.51 189 GLY B C 1
ATOM 4869 O O . GLY B 1 209 ? 13.293 -53.303 12.865 1.00 89.15 189 GLY B O 1
ATOM 4870 N N . GLY B 1 210 ? 14.096 -51.445 13.845 1.00 102.53 190 GLY B N 1
ATOM 4871 C CA . GLY B 1 210 ? 12.796 -50.856 14.045 1.00 115.98 190 GLY B CA 1
ATOM 4872 C C . GLY B 1 210 ? 12.031 -50.721 12.747 1.00 122.80 190 GLY B C 1
ATOM 4873 O O . GLY B 1 210 ? 12.603 -50.744 11.654 1.00 131.85 190 GLY B O 1
ATOM 4874 N N . PRO B 1 211 ? 10.708 -50.564 12.844 1.00 132.63 191 PRO B N 1
ATOM 4875 C CA . PRO B 1 211 ? 9.835 -50.615 11.672 1.00 130.11 191 PRO B CA 1
ATOM 4876 C C . PRO B 1 211 ? 9.866 -49.323 10.861 1.00 134.11 191 PRO B C 1
ATOM 4877 O O . PRO B 1 211 ? 9.102 -49.208 9.902 1.00 140.75 191 PRO B O 1
ATOM 4881 N N . GLU B 1 215 ? 16.513 -52.496 6.583 1.00 133.71 195 GLU B N 1
ATOM 4882 C CA . GLU B 1 215 ? 15.156 -52.507 6.050 1.00 140.97 195 GLU B CA 1
ATOM 4883 C C . GLU B 1 215 ? 14.783 -53.914 5.620 1.00 140.16 195 GLU B C 1
ATOM 4884 O O . GLU B 1 215 ? 15.317 -54.418 4.637 1.00 139.40 195 GLU B O 1
ATOM 4886 N N . THR B 1 216 ? 13.866 -54.539 6.365 1.00 140.46 196 THR B N 1
ATOM 4887 C CA . THR B 1 216 ? 13.395 -55.900 6.094 1.00 141.02 196 THR B CA 1
ATOM 4888 C C . THR B 1 216 ? 14.541 -56.911 6.192 1.00 144.61 196 THR B C 1
ATOM 4889 O O . THR B 1 216 ? 14.748 -57.741 5.306 1.00 147.72 196 THR B O 1
ATOM 4893 N N . GLU B 1 217 ? 15.284 -56.842 7.295 1.00 136.20 197 GLU B N 1
ATOM 4894 C CA . GLU B 1 217 ? 16.432 -57.711 7.505 1.00 113.16 197 GLU B CA 1
ATOM 4895 C C . GLU B 1 217 ? 15.980 -59.159 7.683 1.00 104.27 197 GLU B C 1
ATOM 4896 O O . GLU B 1 217 ? 14.808 -59.506 7.531 1.00 115.14 197 GLU B O 1
ATOM 4902 N N . ALA B 1 218 ? 16.891 -59.983 8.003 1.00 96.15 198 ALA B N 1
ATOM 4903 C CA . ALA B 1 218 ? 16.592 -61.367 8.276 1.00 85.50 198 ALA B CA 1
ATOM 4904 C C . ALA B 1 218 ? 16.483 -61.598 9.774 1.00 78.91 198 ALA B C 1
ATOM 4905 O O . ALA B 1 218 ? 17.165 -60.945 10.561 1.00 83.12 198 ALA B O 1
ATOM 4907 N N . PRO B 1 219 ? 15.613 -62.515 10.186 1.00 74.90 199 PRO B N 1
ATOM 4908 C CA . PRO B 1 219 ? 15.486 -62.837 11.609 1.00 72.38 199 PRO B CA 1
ATOM 4909 C C . PRO B 1 219 ? 16.633 -63.710 12.100 1.00 68.50 199 PRO B C 1
ATOM 4910 O O . PRO B 1 219 ? 16.980 -64.717 11.486 1.00 79.04 199 PRO B O 1
ATOM 4914 N N . GLN B 1 220 ? 17.188 -63.340 13.238 1.00 65.70 200 GLN B N 1
ATOM 4915 C CA . GLN B 1 220 ? 18.351 -64.006 13.796 1.00 64.10 200 GLN B CA 1
ATOM 4916 C C . GLN B 1 220 ? 17.927 -65.076 14.794 1.00 63.96 200 GLN B C 1
ATOM 4917 O O . GLN B 1 220 ? 17.308 -64.768 15.806 1.00 73.67 200 GLN B O 1
ATOM 4923 N N . GLY B 1 221 ? 18.316 -66.310 14.540 1.00 65.76 201 GLY B N 1
ATOM 4924 C CA . GLY B 1 221 ? 18.076 -67.400 15.452 1.00 61.72 201 GLY B CA 1
ATOM 4925 C C . GLY B 1 221 ? 16.824 -68.223 15.426 1.00 66.69 201 GLY B C 1
ATOM 4926 O O . GLY B 1 221 ? 16.562 -68.927 16.368 1.00 85.88 201 GLY B O 1
ATOM 4927 N N . ILE B 1 222 ? 16.057 -68.165 14.361 1.00 71.26 202 ILE B N 1
ATOM 4928 C CA . ILE B 1 222 ? 14.817 -68.907 14.311 1.00 66.02 202 ILE B CA 1
ATOM 4929 C C . ILE B 1 222 ? 14.906 -70.397 14.088 1.00 67.13 202 ILE B C 1
ATOM 4930 O O . ILE B 1 222 ? 14.214 -71.148 14.752 1.00 69.31 202 ILE B O 1
ATOM 4935 N N . PRO B 1 223 ? 15.777 -70.822 13.103 1.00 66.40 203 PRO B N 1
ATOM 4936 C CA . PRO B 1 223 ? 15.807 -72.275 12.909 1.00 64.26 203 PRO B CA 1
ATOM 4937 C C . PRO B 1 223 ? 16.166 -73.061 14.149 1.00 62.94 203 PRO B C 1
ATOM 4938 O O . PRO B 1 223 ? 15.710 -74.164 14.301 1.00 76.17 203 PRO B O 1
ATOM 4942 N N . GLU B 1 224 ? 16.972 -72.496 15.019 1.00 65.39 204 GLU B N 1
ATOM 4943 C CA . GLU B 1 224 ? 17.374 -73.148 16.254 1.00 62.32 204 GLU B CA 1
ATOM 4944 C C . GLU B 1 224 ? 16.223 -73.239 17.236 1.00 60.46 204 GLU B C 1
ATOM 4945 O O . GLU B 1 224 ? 16.107 -74.223 17.963 1.00 70.64 204 GLU B O 1
ATOM 4951 N N . LEU B 1 225 ? 15.379 -72.209 17.283 1.00 60.70 205 LEU B N 1
ATOM 4952 C CA . LEU B 1 225 ? 14.168 -72.255 18.092 1.00 55.75 205 LEU B CA 1
ATOM 4953 C C . LEU B 1 225 ? 13.224 -73.340 17.611 1.00 57.01 205 LEU B C 1
ATOM 4954 O O . LEU B 1 225 ? 12.614 -74.039 18.416 1.00 67.29 205 LEU B O 1
ATOM 4959 N N . ILE B 1 226 ? 13.103 -73.504 16.302 1.00 60.42 206 ILE B N 1
ATOM 4960 C CA . ILE B 1 226 ? 12.287 -74.570 15.740 1.00 56.95 206 ILE B CA 1
ATOM 4961 C C . ILE B 1 226 ? 12.843 -75.935 16.102 1.00 59.75 206 ILE B C 1
ATOM 4962 O O . ILE B 1 226 ? 12.094 -76.873 16.380 1.00 74.53 206 ILE B O 1
ATOM 4967 N N . GLU B 1 227 ? 14.154 -76.092 16.063 1.00 62.71 207 GLU B N 1
ATOM 4968 C CA . GLU B 1 227 ? 14.718 -77.367 16.477 1.00 62.68 207 GLU B CA 1
ATOM 4969 C C . GLU B 1 227 ? 14.583 -77.566 17.964 1.00 58.59 207 GLU B C 1
ATOM 4970 O O . GLU B 1 227 ? 14.505 -78.701 18.428 1.00 74.62 207 GLU B O 1
ATOM 4976 N N . LEU B 1 228 ? 14.565 -76.485 18.727 1.00 59.45 208 LEU B N 1
ATOM 4977 C CA . LEU B 1 228 ? 14.397 -76.620 20.164 1.00 59.71 208 LEU B CA 1
ATOM 4978 C C . LEU B 1 228 ? 12.981 -77.042 20.502 1.00 61.13 208 LEU B C 1
ATOM 4979 O O . LEU B 1 228 ? 12.769 -78.040 21.191 1.00 61.49 208 LEU B O 1
ATOM 4984 N N . LEU B 1 229 ? 12.000 -76.266 20.040 1.00 57.74 209 LEU B N 1
ATOM 4985 C CA . LEU B 1 229 ? 10.602 -76.639 20.177 1.00 56.78 209 LEU B CA 1
ATOM 4986 C C . LEU B 1 229 ? 10.349 -78.067 19.719 1.00 61.21 209 LEU B C 1
ATOM 4987 O O . LEU B 1 229 ? 9.599 -78.803 20.353 1.00 62.35 209 LEU B O 1
ATOM 4992 N N . THR B 1 230 ? 10.966 -78.484 18.622 1.00 63.61 210 THR B N 1
ATOM 4993 C CA . THR B 1 230 ? 10.706 -79.825 18.107 1.00 60.05 210 THR B CA 1
ATOM 4994 C C . THR B 1 230 ? 11.106 -80.905 19.101 1.00 63.20 210 THR B C 1
ATOM 4995 O O . THR B 1 230 ? 10.482 -81.964 19.142 1.00 64.10 210 THR B O 1
ATOM 4999 N N . SER B 1 231 ? 12.142 -80.666 19.900 1.00 62.93 211 SER B N 1
ATOM 5000 C CA . SER B 1 231 ? 12.578 -81.624 20.906 1.00 63.87 211 SER B CA 1
ATOM 5001 C C . SER B 1 231 ? 11.977 -81.393 22.286 1.00 63.23 211 SER B C 1
ATOM 5002 O O . SER B 1 231 ? 11.975 -82.315 23.094 1.00 73.23 211 SER B O 1
ATOM 5005 N N . GLN B 1 232 ? 11.456 -80.220 22.570 1.00 67.64 212 GLN B N 1
ATOM 5006 C CA . GLN B 1 232 ? 10.885 -79.967 23.878 1.00 67.84 212 GLN B CA 1
ATOM 5007 C C . GLN B 1 232 ? 9.416 -80.330 24.000 1.00 70.38 212 GLN B C 1
ATOM 5008 O O . GLN B 1 232 ? 8.931 -80.619 25.075 1.00 68.47 212 GLN B O 1
ATOM 5014 N N . ILE B 1 233 ? 8.709 -80.303 22.888 1.00 66.53 213 ILE B N 1
ATOM 5015 C CA . ILE B 1 233 ? 7.308 -80.629 22.875 1.00 68.23 213 ILE B CA 1
ATOM 5016 C C . ILE B 1 233 ? 7.117 -81.954 23.523 1.00 70.02 213 ILE B C 1
ATOM 5017 O O . ILE B 1 233 ? 7.968 -82.796 23.447 1.00 73.67 213 ILE B O 1
ATOM 5022 N N . SER B 1 234 ? 5.972 -82.135 24.173 1.00 72.45 214 SER B N 1
ATOM 5023 C CA . SER B 1 234 ? 5.665 -83.389 24.850 1.00 75.78 214 SER B CA 1
ATOM 5024 C C . SER B 1 234 ? 4.159 -83.593 24.978 1.00 94.88 214 SER B C 1
ATOM 5025 O O . SER B 1 234 ? 3.458 -82.764 25.557 1.00 98.13 214 SER B O 1
ATOM 5028 N N . ILE B 1 235 ? 3.669 -84.702 24.434 1.00 98.48 215 ILE B N 1
ATOM 5029 C CA . ILE B 1 235 ? 2.246 -85.017 24.486 1.00 103.29 215 ILE B CA 1
ATOM 5030 C C . ILE B 1 235 ? 1.927 -85.928 25.667 1.00 109.13 215 ILE B C 1
ATOM 5031 O O . ILE B 1 235 ? 2.657 -86.888 25.932 1.00 114.02 215 ILE B O 1
ATOM 5036 N N . PRO B 1 236 ? 0.790 -85.601 26.392 1.00 123.71 216 PRO B N 1
ATOM 5037 C CA . PRO B 1 236 ? 0.513 -86.497 27.520 1.00 129.96 216 PRO B CA 1
ATOM 5038 C C . PRO B 1 236 ? -0.544 -87.539 27.169 1.00 121.28 216 PRO B C 1
ATOM 5039 O O . PRO B 1 236 ? -1.559 -87.646 27.858 1.00 121.51 216 PRO B O 1
ATOM 5043 N N . THR B 1 237 ? -0.302 -88.299 26.106 1.00 129.27 217 THR B N 1
ATOM 5044 C CA . THR B 1 237 ? -1.237 -89.329 25.671 1.00 119.24 217 THR B CA 1
ATOM 5045 C C . THR B 1 237 ? -2.647 -88.767 25.522 1.00 113.22 217 THR B C 1
ATOM 5046 O O . THR B 1 237 ? -3.442 -88.802 26.462 1.00 111.72 217 THR B O 1
ATOM 5050 N N . ARG B 1 238 ? -2.950 -88.250 24.336 1.00 132.24 218 ARG B N 1
ATOM 5051 C CA . ARG B 1 238 ? -4.264 -87.680 24.062 1.00 117.56 218 ARG B CA 1
ATOM 5052 C C . ARG B 1 238 ? -5.355 -88.742 24.149 1.00 112.66 218 ARG B C 1
ATOM 5053 O O . ARG B 1 238 ? -5.609 -89.465 23.186 1.00 112.06 218 ARG B O 1
ATOM 5061 N N . ASP B 1 239 ? -5.997 -88.830 25.309 1.00 115.76 219 ASP B N 1
ATOM 5062 C CA . ASP B 1 239 ? -7.062 -89.802 25.524 1.00 122.57 219 ASP B CA 1
ATOM 5063 C C . ASP B 1 239 ? -8.408 -89.259 25.055 1.00 112.46 219 ASP B C 1
ATOM 5064 O O . ASP B 1 239 ? -8.646 -88.049 25.105 1.00 102.25 219 ASP B O 1
ATOM 5066 N N . PRO B 1 240 ? -9.310 -90.204 24.585 1.00 107.67 220 PRO B N 1
ATOM 5067 C CA . PRO B 1 240 ? -10.593 -89.647 24.142 1.00 99.37 220 PRO B CA 1
ATOM 5068 C C . PRO B 1 240 ? -11.671 -89.792 25.211 1.00 100.69 220 PRO B C 1
ATOM 5069 O O . PRO B 1 240 ? -12.756 -89.226 25.072 1.00 108.99 220 PRO B O 1
ATOM 5073 N N . SER B 1 241 ? -11.370 -90.543 26.265 1.00 105.81 221 SER B N 1
ATOM 5074 C CA . SER B 1 241 ? -12.319 -90.756 27.351 1.00 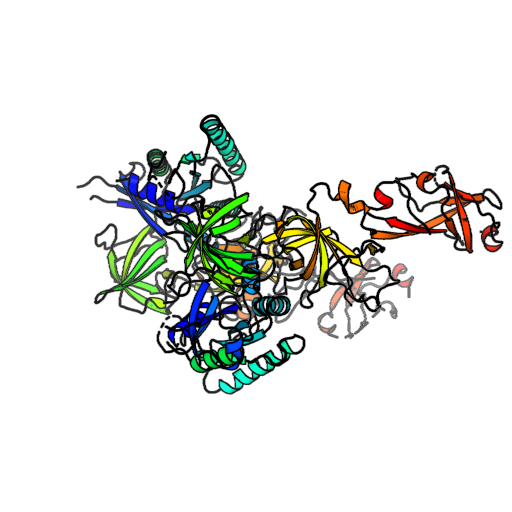102.78 221 SER B CA 1
ATOM 5075 C C . SER B 1 241 ? -12.922 -89.436 27.822 1.00 99.50 221 SER B C 1
ATOM 5076 O O . SER B 1 241 ? -12.448 -88.361 27.457 1.00 103.01 221 SER B O 1
ATOM 5078 N N . GLY B 1 242 ? -13.969 -89.527 28.635 1.00 99.43 222 GLY B N 1
ATOM 5079 C CA . GLY B 1 242 ? -14.630 -88.356 29.151 1.00 99.71 222 GLY B CA 1
ATOM 5080 C C . GLY B 1 242 ? -15.673 -87.856 28.182 1.00 90.10 222 GLY B C 1
ATOM 5081 O O . GLY B 1 242 ? -15.992 -88.517 27.197 1.00 93.14 222 GLY B O 1
ATOM 5082 N N . PRO B 1 243 ? -16.240 -86.689 28.451 1.00 91.43 223 PRO B N 1
ATOM 5083 C CA . PRO B 1 243 ? -17.187 -86.094 27.513 1.00 86.00 223 PRO B CA 1
ATOM 5084 C C . PRO B 1 243 ? -16.498 -85.131 26.563 1.00 82.07 223 PRO B C 1
ATOM 5085 O O . PRO B 1 243 ? -15.480 -84.518 26.874 1.00 95.17 223 PRO B O 1
ATOM 5089 N N . PHE B 1 244 ? -17.073 -85.000 25.383 1.00 80.02 224 PHE B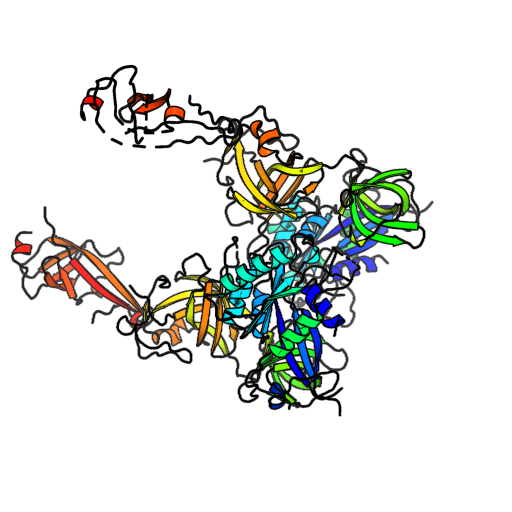 N 1
ATOM 5090 C CA . PHE B 1 244 ? -16.549 -84.048 24.421 1.00 75.99 224 PHE B CA 1
ATOM 5091 C C . PHE B 1 244 ? -16.595 -82.640 24.994 1.00 71.68 224 PHE B C 1
ATOM 5092 O O . PHE B 1 244 ? -17.451 -82.310 25.813 1.00 78.87 224 PHE B O 1
ATOM 5100 N N . LEU B 1 245 ? -15.621 -81.829 24.591 1.00 71.80 225 LEU B N 1
ATOM 5101 C CA . LEU B 1 245 ? -15.531 -80.418 24.933 1.00 67.69 225 LEU B CA 1
ATOM 5102 C C . LEU B 1 245 ? -14.613 -79.762 23.921 1.00 64.04 225 LEU B C 1
ATOM 5103 O O . LEU B 1 245 ? -13.565 -80.314 23.601 1.00 66.74 225 LEU B O 1
ATOM 5108 N N . MET B 1 246 ? -15.000 -78.595 23.427 1.00 57.88 226 MET B N 1
ATOM 5109 C CA . MET B 1 246 ? -14.222 -77.942 22.393 1.00 54.96 226 MET B CA 1
ATOM 5110 C C . MET B 1 246 ? -14.275 -76.443 22.580 1.00 56.29 226 MET B C 1
ATOM 5111 O O . MET B 1 246 ? -15.337 -75.887 22.833 1.00 63.77 226 MET B O 1
ATOM 5116 N N . SER B 1 247 ? -13.125 -75.803 22.451 1.00 56.04 227 SER B N 1
ATOM 5117 C CA . SER B 1 247 ? -13.000 -74.364 22.583 1.00 60.13 227 SER B CA 1
ATOM 5118 C C . SER B 1 247 ? -13.031 -73.742 21.206 1.00 60.27 227 SER B C 1
ATOM 5119 O O . SER B 1 247 ? -12.221 -74.090 20.356 1.00 76.20 227 SER B O 1
ATOM 5122 N N . VAL B 1 248 ? -13.947 -72.809 20.999 1.00 61.25 228 VAL B N 1
ATOM 5123 C CA . VAL B 1 248 ? -14.264 -72.281 19.683 1.00 60.77 228 VAL B CA 1
ATOM 5124 C C . VAL B 1 248 ? -13.649 -70.899 19.567 1.00 63.04 228 VAL B C 1
ATOM 5125 O O . VAL B 1 248 ? -14.005 -69.995 20.321 1.00 66.98 228 VAL B O 1
ATOM 5129 N N . ASP B 1 249 ? -12.737 -70.730 18.608 1.00 70.58 229 ASP B N 1
ATOM 5130 C CA . ASP B 1 249 ? -12.132 -69.435 18.339 1.00 72.41 229 ASP B CA 1
ATOM 5131 C C . ASP B 1 249 ? -12.743 -68.703 17.149 1.00 79.47 229 ASP B C 1
ATOM 5132 O O . ASP B 1 249 ? -12.560 -67.490 17.036 1.00 85.41 229 ASP B O 1
ATOM 5137 N N . HIS B 1 250 ? -13.476 -69.378 16.269 1.00 79.10 230 HIS B N 1
ATOM 5138 C CA . HIS B 1 250 ? -14.098 -68.671 15.161 1.00 76.81 230 HIS B CA 1
ATOM 5139 C C . HIS B 1 250 ? -15.402 -69.340 14.772 1.00 69.73 230 HIS B C 1
ATOM 5140 O O . HIS B 1 250 ? -15.520 -70.561 14.789 1.00 73.23 230 HIS B O 1
ATOM 5147 N N . CYS B 1 251 ? -16.379 -68.523 14.412 1.00 76.61 231 CYS B N 1
ATOM 5148 C CA . CYS B 1 251 ? -17.683 -69.031 14.007 1.00 77.84 231 CYS B CA 1
ATOM 5149 C C . CYS B 1 251 ? -18.229 -68.150 12.899 1.00 78.69 231 CYS B C 1
ATOM 5150 O O . CYS B 1 251 ? -18.423 -66.950 13.094 1.00 80.93 231 CYS B O 1
ATOM 5153 N N . PHE B 1 252 ? -18.472 -68.743 11.740 1.00 81.22 232 PHE B N 1
ATOM 5154 C CA . PHE B 1 252 ? -19.011 -68.017 10.607 1.00 83.01 232 PHE B CA 1
ATOM 5155 C C . PHE B 1 252 ? -19.900 -68.958 9.821 1.00 84.87 232 PHE B C 1
ATOM 5156 O O . PHE B 1 252 ? -19.877 -70.175 10.012 1.00 83.39 232 PHE B O 1
ATOM 5164 N N . SER B 1 253 ? -20.670 -68.385 8.911 1.00 92.07 233 SER B N 1
ATOM 5165 C CA . SER B 1 253 ? -21.608 -69.146 8.110 1.00 94.40 233 SER B CA 1
ATOM 5166 C C . SER B 1 253 ? -21.113 -69.256 6.676 1.00 99.30 233 SER B C 1
ATOM 5167 O O . SER B 1 253 ? -20.517 -68.319 6.136 1.00 96.11 233 SER B O 1
ATOM 5170 N N . ILE B 1 254 ? -21.335 -70.422 6.087 1.00 109.13 234 ILE B N 1
ATOM 5171 C CA . ILE B 1 254 ? -21.063 -70.683 4.681 1.00 108.72 234 ILE B CA 1
ATOM 5172 C C . ILE B 1 254 ? -22.385 -70.627 3.938 1.00 113.72 234 ILE B C 1
ATOM 5173 O O . ILE B 1 254 ? -23.430 -71.017 4.469 1.00 117.92 234 ILE B O 1
ATOM 5178 N N . LYS B 1 255 ? -22.340 -70.101 2.713 1.00 117.86 235 LYS B N 1
ATOM 5179 C CA . LYS B 1 255 ? -23.506 -69.898 1.858 1.00 124.58 235 LYS B CA 1
ATOM 5180 C C . LYS B 1 255 ? -24.577 -70.970 2.023 1.00 122.14 235 LYS B C 1
ATOM 5181 O O . LYS B 1 255 ? -25.625 -70.714 2.621 1.00 120.47 235 LYS B O 1
ATOM 5183 N N . GLY B 1 256 ? -24.320 -72.173 1.518 1.00 119.57 236 GLY B N 1
ATOM 5184 C CA . GLY B 1 256 ? -25.329 -73.215 1.537 1.00 122.22 236 GLY B CA 1
ATOM 5185 C C . GLY B 1 256 ? -24.988 -74.411 2.400 1.00 125.13 236 GLY B C 1
ATOM 5186 O O . GLY B 1 256 ? -25.747 -75.386 2.456 1.00 119.38 236 GLY B O 1
ATOM 5187 N N . GLN B 1 257 ? -23.845 -74.346 3.080 1.00 132.11 237 GLN B N 1
ATOM 5188 C CA . GLN B 1 257 ? -23.418 -75.431 3.952 1.00 115.34 237 GLN B CA 1
ATOM 5189 C C . GLN B 1 257 ? -23.898 -75.243 5.383 1.00 110.04 237 GLN B C 1
ATOM 5190 O O . GLN B 1 257 ? -24.234 -76.222 6.053 1.00 104.46 237 GLN B O 1
ATOM 5196 N N . GLY B 1 258 ? -23.940 -74.007 5.863 1.00 107.31 238 GLY B N 1
ATOM 5197 C CA . GLY B 1 258 ? -24.379 -73.756 7.218 1.00 102.68 238 GLY B CA 1
ATOM 5198 C C . GLY B 1 258 ? -23.427 -72.886 8.009 1.00 103.11 238 GLY B C 1
ATOM 5199 O O . GLY B 1 258 ? -22.929 -71.881 7.498 1.00 101.03 238 GLY B O 1
ATOM 5200 N N . THR B 1 259 ? -23.165 -73.260 9.258 1.00 101.05 239 THR B N 1
ATOM 5201 C CA . THR B 1 259 ? -22.291 -72.500 10.141 1.00 100.22 239 THR B CA 1
ATOM 5202 C C . THR B 1 259 ? -21.093 -73.352 10.532 1.00 93.78 239 THR B C 1
ATOM 5203 O O . THR B 1 259 ? -21.251 -74.520 10.902 1.00 85.26 239 THR B O 1
ATOM 5207 N N . VAL B 1 260 ? -19.898 -72.768 10.446 1.00 81.72 240 VAL B N 1
ATOM 5208 C CA . VAL B 1 260 ? -18.649 -73.466 10.731 1.00 78.32 240 VAL B CA 1
ATOM 5209 C C . VAL B 1 260 ? -18.064 -72.938 12.032 1.00 68.82 240 VAL B C 1
ATOM 5210 O O . VAL B 1 260 ? -18.029 -71.728 12.262 1.00 70.46 240 VAL B O 1
ATOM 5214 N N . MET B 1 261 ? -17.619 -73.853 12.884 1.00 66.55 241 MET B N 1
ATOM 5215 C CA . MET B 1 261 ? -16.914 -73.530 14.116 1.00 65.82 241 MET B CA 1
ATOM 5216 C C . MET B 1 261 ? -15.530 -74.149 14.065 1.00 60.64 241 MET B C 1
ATOM 5217 O O . MET B 1 261 ? -15.403 -75.351 13.837 1.00 64.24 241 MET B O 1
ATOM 5222 N N . THR B 1 262 ? -14.502 -73.333 14.262 1.00 61.33 242 THR B N 1
ATOM 5223 C CA . THR B 1 262 ? -13.120 -73.794 14.309 1.00 60.10 242 THR B CA 1
ATOM 5224 C C . THR B 1 262 ? -12.578 -73.626 15.719 1.00 58.75 242 THR B C 1
ATOM 5225 O O . THR B 1 262 ? -12.711 -72.559 16.308 1.00 66.99 242 THR B O 1
ATOM 5229 N N . GLY B 1 263 ? -11.975 -74.673 16.258 1.00 55.65 243 GLY B N 1
ATOM 5230 C CA . GLY B 1 263 ? -11.335 -74.550 17.546 1.00 50.44 243 GLY B CA 1
ATOM 5231 C C . GLY B 1 263 ? -10.660 -75.835 17.947 1.00 51.77 243 GLY B C 1
ATOM 5232 O O . GLY B 1 263 ? -10.557 -76.773 17.168 1.00 52.82 243 GLY B O 1
ATOM 5233 N N . THR B 1 264 ? -10.227 -75.867 19.199 1.00 55.31 244 THR B N 1
ATOM 5234 C CA . THR B 1 264 ? -9.380 -76.913 19.751 1.00 53.29 244 THR B CA 1
ATOM 5235 C C . THR B 1 264 ? -10.166 -77.811 20.694 1.00 52.61 244 THR B C 1
ATOM 5236 O O . THR B 1 264 ? -10.900 -77.330 21.547 1.00 53.31 244 THR B O 1
ATOM 5240 N N . ILE B 1 265 ? -9.998 -79.115 20.555 1.00 52.23 245 ILE B N 1
ATOM 5241 C CA . ILE B 1 265 ? -10.698 -80.054 21.419 1.00 54.19 245 ILE B CA 1
ATOM 5242 C C . ILE B 1 265 ? -9.945 -80.174 22.739 1.00 57.38 245 ILE B C 1
ATOM 5243 O O . ILE B 1 265 ? -8.789 -80.600 22.766 1.00 58.69 245 ILE B O 1
ATOM 5248 N N . LEU B 1 266 ? -10.604 -79.805 23.843 1.00 58.92 246 LEU B N 1
ATOM 5249 C CA . LEU B 1 266 ? -10.008 -79.864 25.175 1.00 53.46 246 LEU B CA 1
ATOM 5250 C C . LEU B 1 266 ? -10.108 -81.233 25.825 1.00 62.99 246 LEU B C 1
ATOM 5251 O O . LEU B 1 266 ? -9.237 -81.593 26.615 1.00 66.95 246 LEU B O 1
ATOM 5256 N N . SER B 1 267 ? -11.149 -81.999 25.521 1.00 67.98 247 SER B N 1
ATOM 5257 C CA . SER B 1 267 ? -11.301 -83.345 26.045 1.00 69.80 247 SER B CA 1
ATOM 5258 C C . SER B 1 267 ? -12.306 -84.096 25.191 1.00 75.28 247 SER B C 1
ATOM 5259 O O . SER B 1 267 ? -13.201 -83.498 24.601 1.00 69.53 247 SER B O 1
ATOM 5262 N N . GLY B 1 268 ? -12.137 -85.403 25.125 1.00 85.19 248 GLY B N 1
ATOM 5263 C CA . GLY B 1 268 ? -13.094 -86.253 24.462 1.00 79.94 248 GLY B CA 1
ATOM 5264 C C . GLY B 1 268 ? -12.820 -86.454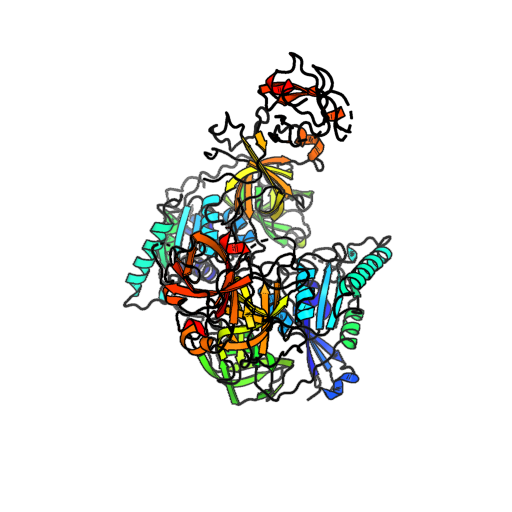 22.989 1.00 80.48 248 GLY B C 1
ATOM 5265 O O . GLY B 1 268 ? -11.774 -86.105 22.445 1.00 86.37 248 GLY B O 1
ATOM 5266 N N . SER B 1 269 ? -13.806 -87.046 22.333 1.00 80.75 249 SER B N 1
ATOM 5267 C CA . SER B 1 269 ? -13.735 -87.361 20.922 1.00 79.37 249 SER B CA 1
ATOM 5268 C C . SER B 1 269 ? -14.947 -86.769 20.235 1.00 75.43 249 SER B C 1
ATOM 5269 O O . SER B 1 269 ? -15.820 -86.185 20.867 1.00 83.08 249 SER B O 1
ATOM 5271 N N . ILE B 1 270 ? -14.988 -86.912 18.915 1.00 76.74 250 ILE B N 1
ATOM 5272 C CA . ILE B 1 270 ? -16.183 -86.600 18.150 1.00 78.55 250 ILE B CA 1
ATOM 5273 C C . ILE B 1 270 ? -16.049 -87.273 16.798 1.00 87.05 250 ILE B C 1
ATOM 5274 O O . ILE B 1 270 ? -14.943 -87.455 16.285 1.00 93.30 250 ILE B O 1
ATOM 5279 N N . SER B 1 271 ? -17.177 -87.672 16.233 1.00 80.84 251 SER B N 1
ATOM 5280 C CA . SER B 1 271 ? -17.202 -88.251 14.906 1.00 83.50 251 SER B CA 1
ATOM 5281 C C . SER B 1 271 ? -18.326 -87.601 14.124 1.00 83.16 251 SER B C 1
ATOM 5282 O O . SER B 1 271 ? -19.031 -86.730 14.622 1.00 82.78 251 SER B O 1
ATOM 5285 N N . LEU B 1 272 ? -18.475 -88.011 12.877 1.00 82.80 252 LEU B N 1
ATOM 5286 C CA . LEU B 1 272 ? -19.597 -87.549 12.084 1.00 80.19 252 LEU B CA 1
ATOM 5287 C C . LEU B 1 272 ? -20.887 -88.157 12.613 1.00 80.28 252 LEU B C 1
ATOM 5288 O O . LEU B 1 272 ? -20.951 -89.352 12.919 1.00 84.61 252 LEU B O 1
ATOM 5293 N N . GLY B 1 273 ? -21.914 -87.328 12.739 1.00 80.93 253 GLY B N 1
ATOM 5294 C CA . GLY B 1 273 ? -23.158 -87.805 13.295 1.00 84.85 253 GLY B CA 1
ATOM 5295 C C . GLY B 1 273 ? -23.423 -87.359 14.715 1.00 82.20 253 GLY B C 1
ATOM 5296 O O . GLY B 1 273 ? -24.551 -86.989 15.030 1.00 99.03 253 GLY B O 1
ATOM 5297 N N . ASP B 1 274 ? -22.406 -87.389 15.574 1.00 85.00 254 ASP B N 1
ATOM 5298 C CA . ASP B 1 274 ? -22.580 -87.040 16.978 1.00 82.54 254 ASP B CA 1
ATOM 5299 C C . ASP B 1 274 ? -23.303 -85.708 17.116 1.00 80.13 254 ASP B C 1
ATOM 5300 O O . ASP B 1 274 ? -23.269 -84.859 16.227 1.00 76.63 254 ASP B O 1
ATOM 5305 N N . SER B 1 275 ? -23.980 -85.540 18.237 1.00 75.87 255 SER B N 1
ATOM 5306 C CA . SER B 1 275 ? -24.667 -84.303 18.555 1.00 77.00 255 SER B CA 1
ATOM 5307 C C . SER B 1 275 ? -23.787 -83.487 19.488 1.00 74.80 255 SER B C 1
ATOM 5308 O O . SER B 1 275 ? -23.156 -84.034 20.393 1.00 76.07 255 SER B O 1
ATOM 5311 N N . VAL B 1 276 ? -23.723 -82.185 19.253 1.00 71.71 256 VAL B N 1
ATOM 5312 C CA . VAL B 1 276 ? -22.965 -81.286 20.104 1.00 74.12 256 VAL B CA 1
ATOM 5313 C C . VAL B 1 276 ? -23.916 -80.225 20.622 1.00 72.44 256 VAL B C 1
ATOM 5314 O O . VAL B 1 276 ? -24.758 -79.710 19.883 1.00 73.59 256 VAL B O 1
ATOM 5318 N N . GLU B 1 277 ? -23.791 -79.923 21.901 1.00 71.75 257 GLU B N 1
ATOM 5319 C CA . GLU B 1 277 ? -24.558 -78.873 22.526 1.00 72.21 257 GLU B CA 1
ATOM 5320 C C . GLU B 1 277 ? -23.782 -77.574 22.411 1.00 70.11 257 GLU B C 1
ATOM 5321 O O . GLU B 1 277 ? -22.576 -77.545 22.626 1.00 71.42 257 GLU B O 1
ATOM 5327 N N . ILE B 1 278 ? -24.476 -76.510 22.045 1.00 71.15 258 ILE B N 1
ATOM 5328 C CA . ILE B 1 278 ? -23.921 -75.170 22.128 1.00 72.32 258 ILE B CA 1
ATOM 5329 C C . ILE B 1 278 ? -24.657 -74.431 23.231 1.00 81.47 258 ILE B C 1
ATOM 5330 O O . ILE B 1 278 ? -25.635 -73.734 22.944 1.00 91.65 258 ILE B O 1
ATOM 5335 N N . PRO B 1 279 ? -24.239 -74.543 24.490 1.00 81.01 259 PRO B N 1
ATOM 5336 C CA . PRO B 1 279 ? -25.052 -73.970 25.568 1.00 80.79 259 PRO B CA 1
ATOM 5337 C C . PRO B 1 279 ? -25.290 -72.481 25.440 1.00 86.78 259 PRO B C 1
ATOM 5338 O O . PRO B 1 279 ? -26.290 -71.989 25.967 1.00 91.95 259 PRO B O 1
ATOM 5342 N N . ALA B 1 280 ? -24.436 -71.753 24.719 1.00 87.02 260 ALA B N 1
ATOM 5343 C CA . ALA B 1 280 ? -24.589 -70.311 24.554 1.00 89.98 260 ALA B CA 1
ATOM 5344 C C . ALA B 1 280 ? -25.818 -70.012 23.720 1.00 93.61 260 ALA B C 1
ATOM 5345 O O . ALA B 1 280 ? -26.207 -68.852 23.557 1.00 94.88 260 ALA B O 1
ATOM 5347 N N . LEU B 1 281 ? -26.436 -71.063 23.201 1.00 100.35 261 LEU B N 1
ATOM 5348 C CA . LEU B 1 281 ? -27.689 -70.971 22.478 1.00 94.61 261 LEU B CA 1
ATOM 5349 C C . LEU B 1 281 ? -28.715 -71.985 22.948 1.00 94.96 261 LEU B C 1
ATOM 5350 O O . LEU B 1 281 ? -29.758 -72.105 22.311 1.00 95.99 261 LEU B O 1
ATOM 5355 N N . LYS B 1 282 ? -28.436 -72.750 23.999 1.00 97.12 262 LYS B N 1
ATOM 5356 C CA . LYS B 1 282 ? -29.349 -73.746 24.561 1.00 99.01 262 LYS B CA 1
ATOM 5357 C C . LYS B 1 282 ? -29.864 -74.740 23.524 1.00 104.18 262 LYS B C 1
ATOM 5358 O O . LYS B 1 282 ? -30.860 -75.429 23.770 1.00 110.53 262 LYS B O 1
ATOM 5360 N N . VAL B 1 283 ? -29.209 -74.846 22.371 1.00 94.65 263 VAL B N 1
ATOM 5361 C CA . VAL B 1 283 ? -29.625 -75.763 21.323 1.00 91.66 263 VAL B CA 1
ATOM 5362 C C . VAL B 1 283 ? -28.596 -76.879 21.177 1.00 84.76 263 VAL B C 1
ATOM 5363 O O . VAL B 1 283 ? -27.549 -76.880 21.816 1.00 81.69 263 VAL B O 1
ATOM 5367 N N . VAL B 1 284 ? -28.920 -77.847 20.325 1.00 82.77 264 VAL B N 1
ATOM 5368 C CA . VAL B 1 284 ? -28.060 -78.990 20.048 1.00 79.18 264 VAL B CA 1
ATOM 5369 C C . VAL B 1 284 ? -28.070 -79.236 18.549 1.00 83.43 264 VAL B C 1
ATOM 5370 O O . VAL B 1 284 ? -29.127 -79.207 17.915 1.00 105.25 264 VAL B O 1
ATOM 5374 N N . LYS B 1 285 ? -26.894 -79.447 17.972 1.00 82.21 265 LYS B N 1
ATOM 5375 C CA . LYS B 1 285 ? -26.759 -79.647 16.540 1.00 79.36 265 LYS B CA 1
ATOM 5376 C C . LYS B 1 285 ? -26.092 -80.984 16.274 1.00 81.64 265 LYS B C 1
ATOM 5377 O O . LYS B 1 285 ? -25.334 -81.491 17.094 1.00 83.50 265 LYS B O 1
ATOM 5383 N N . LYS B 1 286 ? -26.407 -81.568 15.137 1.00 79.16 266 LYS B N 1
ATOM 5384 C CA . LYS B 1 286 ? -25.738 -82.773 14.700 1.00 75.11 266 LYS B CA 1
ATOM 5385 C C . LYS B 1 286 ? -24.606 -82.380 13.768 1.00 76.20 266 LYS B C 1
ATOM 5386 O O . LYS B 1 286 ? -24.707 -81.413 13.013 1.00 76.16 266 LYS B O 1
ATOM 5388 N N . VAL B 1 287 ? -23.514 -83.124 13.852 1.00 79.85 267 VAL B N 1
ATOM 5389 C CA . VAL B 1 287 ? -22.294 -82.797 13.128 1.00 76.90 267 VAL B CA 1
ATOM 5390 C C . VAL B 1 287 ? -22.456 -83.198 11.672 1.00 73.27 267 VAL B C 1
ATOM 5391 O O . VAL B 1 287 ? -22.669 -84.373 11.366 1.00 74.87 267 VAL B O 1
ATOM 5395 N N . LYS B 1 288 ? -22.342 -82.228 10.772 1.00 73.87 268 LYS B N 1
ATOM 5396 C CA . LYS B 1 288 ? -22.420 -82.519 9.347 1.00 74.04 268 LYS B CA 1
ATOM 5397 C C . LYS B 1 288 ? -21.064 -82.897 8.757 1.00 85.44 268 LYS B C 1
ATOM 5398 O O . LYS B 1 288 ? -20.945 -83.941 8.116 1.00 90.23 268 LYS B O 1
ATOM 5400 N N . SER B 1 289 ? -20.037 -82.070 8.958 1.00 88.02 269 SER B N 1
ATOM 5401 C CA . SER B 1 289 ? -18.714 -82.349 8.416 1.00 75.14 269 SER B CA 1
ATOM 5402 C C . SER B 1 289 ? -17.635 -81.821 9.353 1.00 71.34 269 SER B C 1
ATOM 5403 O O . SER B 1 289 ? -17.861 -80.884 10.120 1.00 70.81 269 SER B O 1
ATOM 5406 N N . MET B 1 290 ? -16.456 -82.433 9.276 1.00 71.14 270 MET B N 1
ATOM 5407 C CA . MET B 1 290 ? -15.277 -82.004 10.012 1.00 68.86 270 MET B CA 1
ATOM 5408 C C . MET B 1 290 ? -14.090 -81.942 9.067 1.00 72.63 270 MET B C 1
ATOM 5409 O O . MET B 1 290 ? -13.935 -82.807 8.205 1.00 80.06 270 MET B O 1
ATOM 5414 N N . GLN B 1 291 ? -13.246 -80.931 9.224 1.00 69.73 271 GLN B N 1
ATOM 5415 C CA . GLN B 1 291 ? -12.100 -80.798 8.342 1.00 72.87 271 GLN B CA 1
ATOM 5416 C C . GLN B 1 291 ? -10.846 -80.392 9.093 1.00 68.39 271 GLN B C 1
ATOM 5417 O O . GLN B 1 291 ? -10.877 -79.524 9.958 1.00 71.15 271 GLN B O 1
ATOM 5423 N N . MET B 1 292 ? -9.737 -81.011 8.725 1.00 74.17 272 MET B N 1
ATOM 5424 C CA . MET B 1 292 ? -8.458 -80.724 9.344 1.00 73.21 272 MET B CA 1
ATOM 5425 C C . MET B 1 292 ? -7.346 -81.026 8.351 1.00 72.94 272 MET B C 1
ATOM 5426 O O . MET B 1 292 ? -7.450 -81.970 7.566 1.00 70.49 272 MET B O 1
ATOM 5431 N N . PHE B 1 293 ? -6.285 -80.215 8.398 1.00 72.14 273 PHE B N 1
ATOM 5432 C CA . PHE B 1 293 ? -5.120 -80.362 7.523 1.00 72.05 273 PHE B CA 1
ATOM 5433 C C . PHE B 1 293 ? -5.507 -80.237 6.057 1.00 70.32 273 PHE B C 1
ATOM 5434 O O . PHE B 1 293 ? -4.958 -80.924 5.198 1.00 80.20 273 PHE B O 1
ATOM 5442 N N . HIS B 1 294 ? -6.464 -79.359 5.770 1.00 73.21 274 HIS B N 1
ATOM 5443 C CA . HIS B 1 294 ? -6.959 -79.094 4.423 1.00 71.97 274 HIS B CA 1
ATOM 5444 C C . HIS B 1 294 ? -7.689 -80.276 3.802 1.00 70.46 274 HIS B C 1
ATOM 5445 O O . HIS B 1 294 ? -7.765 -80.377 2.586 1.00 80.18 274 HIS B O 1
ATOM 5452 N N . MET B 1 295 ? -8.229 -81.181 4.596 1.00 73.68 275 MET B N 1
ATOM 5453 C CA . MET B 1 295 ? -8.910 -82.355 4.082 1.00 79.05 275 MET B CA 1
ATOM 5454 C C . MET B 1 295 ? -10.110 -82.633 4.965 1.00 78.96 275 MET B C 1
ATOM 5455 O O . MET B 1 295 ? -10.225 -82.067 6.053 1.00 84.24 275 MET B O 1
ATOM 5460 N N . PRO B 1 296 ? -11.033 -83.470 4.516 1.00 81.74 276 PRO B N 1
ATOM 5461 C CA . PRO B 1 296 ? -12.123 -83.878 5.395 1.00 80.38 276 PRO B CA 1
ATOM 5462 C C . PRO B 1 296 ? -11.684 -85.030 6.271 1.00 77.62 276 PRO B C 1
ATOM 5463 O O . PRO B 1 296 ? -10.926 -85.903 5.849 1.00 79.57 276 PRO B O 1
ATOM 5467 N N . ILE B 1 297 ? -12.167 -85.029 7.506 1.00 80.37 277 ILE B N 1
ATOM 5468 C CA . ILE B 1 297 ? -11.924 -86.123 8.426 1.00 74.83 277 ILE B CA 1
ATOM 5469 C C . ILE B 1 297 ? -13.266 -86.660 8.871 1.00 73.11 277 ILE B C 1
ATOM 5470 O O . ILE B 1 297 ? -14.307 -86.070 8.611 1.00 70.29 277 ILE B O 1
ATOM 5475 N N . THR B 1 298 ? -13.223 -87.811 9.533 1.00 78.87 278 THR B N 1
ATOM 5476 C CA . THR B 1 298 ? -14.416 -88.482 10.029 1.00 75.44 278 THR B CA 1
ATOM 5477 C C . THR B 1 298 ? -14.314 -88.805 11.510 1.00 77.33 278 THR B C 1
ATOM 5478 O O . THR B 1 298 ? -15.194 -89.487 12.044 1.00 82.04 278 THR B O 1
ATOM 5480 N N . SER B 1 299 ? -13.266 -88.336 12.178 1.00 81.28 279 SER B N 1
ATOM 5481 C CA . SER B 1 299 ? -13.081 -88.519 13.610 1.00 83.90 279 SER B CA 1
ATOM 5482 C C . SER B 1 299 ? -12.082 -87.490 14.106 1.00 81.39 279 SER B C 1
ATOM 5483 O O . SER B 1 299 ? -11.191 -87.064 13.372 1.00 81.35 279 SER B O 1
ATOM 5485 N N . ALA B 1 300 ? -12.244 -87.079 15.358 1.00 80.85 280 ALA B N 1
ATOM 5486 C CA . ALA B 1 300 ? -11.358 -86.097 15.967 1.00 76.13 280 ALA B CA 1
ATOM 5487 C C . ALA B 1 300 ? -10.815 -86.664 17.267 1.00 76.05 280 ALA B C 1
ATOM 5488 O O . ALA B 1 300 ? -10.895 -87.870 17.501 1.00 79.38 280 ALA B O 1
ATOM 5490 N N . MET B 1 301 ? -10.264 -85.805 18.117 1.00 74.77 281 MET B N 1
ATOM 5491 C CA . MET B 1 301 ? -9.730 -86.279 19.382 1.00 75.59 281 MET B CA 1
ATOM 5492 C C . MET B 1 301 ? -9.116 -85.100 20.113 1.00 72.36 281 MET B C 1
ATOM 5493 O O . MET B 1 301 ? -8.745 -84.103 19.499 1.00 73.84 281 MET B O 1
ATOM 5498 N N . GLN B 1 302 ? -9.008 -85.232 21.428 1.00 73.45 282 GLN B N 1
ATOM 5499 C CA . GLN B 1 302 ? -8.360 -84.215 22.243 1.00 73.48 282 GLN B CA 1
ATOM 5500 C C . GLN B 1 302 ? -6.995 -83.848 21.691 1.00 75.66 282 GLN B C 1
ATOM 5501 O O . GLN B 1 302 ? -6.174 -84.717 21.407 1.00 84.61 282 GLN B O 1
ATOM 5507 N N . GLY B 1 303 ? -6.755 -82.545 21.548 1.00 78.60 283 GLY B N 1
ATOM 5508 C CA . GLY B 1 303 ? -5.518 -82.012 21.032 1.00 75.63 283 GLY B CA 1
ATOM 5509 C C . GLY B 1 303 ? -5.635 -81.470 19.633 1.00 63.07 283 GLY B C 1
ATOM 5510 O O . GLY B 1 303 ? -4.912 -80.546 19.276 1.00 61.32 283 GLY B O 1
ATOM 5511 N N . ASP B 1 304 ? -6.525 -82.031 18.835 1.00 64.53 284 ASP B N 1
ATOM 5512 C CA . ASP B 1 304 ? -6.684 -81.576 17.467 1.00 61.56 284 ASP B CA 1
ATOM 5513 C C . ASP B 1 304 ? -7.331 -80.202 17.430 1.00 55.40 284 ASP B C 1
ATOM 5514 O O . ASP B 1 304 ? -8.094 -79.832 18.306 1.00 60.25 284 ASP B O 1
ATOM 5519 N N . ARG B 1 305 ? -7.036 -79.492 16.345 1.00 55.63 285 ARG B N 1
ATOM 5520 C CA . ARG B 1 305 ? -7.601 -78.191 16.026 1.00 57.38 285 ARG B CA 1
ATOM 5521 C C . ARG B 1 305 ? -8.324 -78.543 14.733 1.00 64.34 285 ARG B C 1
ATOM 5522 O O . ARG B 1 305 ? -7.752 -79.233 13.888 1.00 71.77 285 ARG B O 1
ATOM 5530 N N . LEU B 1 306 ? -9.570 -78.114 14.560 1.00 58.11 286 LEU B N 1
ATOM 5531 C CA . LEU B 1 306 ? -10.283 -78.506 13.358 1.00 60.49 286 LEU B CA 1
ATOM 5532 C C . LEU B 1 306 ? -11.397 -77.516 13.075 1.00 58.68 286 LEU B C 1
ATOM 5533 O O . LEU B 1 306 ? -11.484 -76.457 13.689 1.00 64.37 286 LEU B O 1
ATOM 5538 N N . GLY B 1 307 ? -12.238 -77.866 12.134 1.00 57.40 287 GLY B N 1
ATOM 5539 C CA . GLY B 1 307 ? -13.452 -77.116 11.875 1.00 59.71 287 GLY B CA 1
ATOM 5540 C C . GLY B 1 307 ? -14.605 -78.081 11.745 1.00 59.98 287 GLY B C 1
ATOM 5541 O O . GLY B 1 307 ? -14.467 -79.148 11.166 1.00 68.42 287 GLY B O 1
ATOM 5542 N N . ILE B 1 308 ? -15.734 -77.708 12.329 1.00 65.17 288 ILE B N 1
ATOM 5543 C CA . ILE B 1 308 ? -16.953 -78.500 12.280 1.00 67.90 288 ILE B CA 1
ATOM 5544 C C . ILE B 1 308 ? -18.040 -77.686 11.608 1.00 68.39 288 ILE B C 1
ATOM 5545 O O . ILE B 1 308 ? -18.204 -76.500 11.906 1.00 77.20 288 ILE B O 1
ATOM 5550 N N . CYS B 1 309 ? -18.799 -78.329 10.727 1.00 73.24 289 CYS B N 1
ATOM 5551 C CA . CYS B 1 309 ? -19.920 -77.694 10.048 1.00 74.83 289 CYS B CA 1
ATOM 5552 C C . CYS B 1 309 ? -21.223 -78.289 10.548 1.00 72.98 289 CYS B C 1
ATOM 5553 O O . CYS B 1 309 ? -21.353 -79.511 10.638 1.00 77.04 289 CYS B O 1
ATOM 5556 N N . VAL B 1 310 ? -22.178 -77.428 10.863 1.00 77.94 290 VAL B N 1
ATOM 5557 C CA . VAL B 1 310 ? -23.481 -77.859 11.334 1.00 78.82 290 VAL B CA 1
ATOM 5558 C C . VAL B 1 310 ? -24.589 -76.985 10.789 1.00 81.44 290 VAL B C 1
ATOM 5559 O O . VAL B 1 310 ? -24.342 -75.947 10.209 1.00 85.02 290 VAL B O 1
ATOM 5563 N N . THR B 1 311 ? -25.821 -77.419 10.987 1.00 81.16 291 THR B N 1
ATOM 5564 C CA . THR B 1 311 ? -26.965 -76.686 10.492 1.00 87.67 291 THR B CA 1
ATOM 5565 C C . THR B 1 311 ? -26.979 -75.268 10.956 1.00 86.95 291 THR B C 1
ATOM 5566 O O . THR B 1 311 ? -26.991 -74.983 12.126 1.00 92.40 291 THR B O 1
ATOM 5570 N N . GLN B 1 312 ? -26.990 -74.382 9.995 1.00 90.62 292 GLN B N 1
ATOM 5571 C CA . GLN B 1 312 ? -26.964 -72.967 10.225 1.00 97.50 292 GLN B CA 1
ATOM 5572 C C . GLN B 1 312 ? -27.663 -72.328 11.393 1.00 100.20 292 GLN B C 1
ATOM 5573 O O . GLN B 1 312 ? -28.757 -72.663 11.783 1.00 101.19 292 GLN B O 1
ATOM 5579 N N . PHE B 1 313 ? -26.948 -71.355 11.913 1.00 105.20 293 PHE B N 1
ATOM 5580 C CA . PHE B 1 313 ? -27.399 -70.404 12.922 1.00 107.07 293 PHE B CA 1
ATOM 5581 C C . PHE B 1 313 ? -26.726 -69.046 12.756 1.00 111.02 293 PHE B C 1
ATOM 5582 O O . PHE B 1 313 ? -25.897 -68.865 11.864 1.00 110.08 293 PHE B O 1
ATOM 5590 N N . ASP B 1 314 ? -27.081 -68.092 13.611 1.00 118.45 294 ASP B N 1
ATOM 5591 C CA . ASP B 1 314 ? -26.490 -66.759 13.528 1.00 127.58 294 ASP B CA 1
ATOM 5592 C C . ASP B 1 314 ? -25.139 -66.720 14.231 1.00 120.57 294 ASP B C 1
ATOM 5593 O O . ASP B 1 314 ? -25.068 -67.003 15.433 1.00 125.28 294 ASP B O 1
ATOM 5598 N N . PRO B 1 315 ? -24.058 -66.361 13.538 1.00 119.68 295 PRO B N 1
ATOM 5599 C CA . PRO B 1 315 ? -22.742 -66.336 14.193 1.00 116.49 295 PRO B CA 1
ATOM 5600 C C . PRO B 1 315 ? -22.645 -65.355 15.349 1.00 119.61 295 PRO B C 1
ATOM 5601 O O . PRO B 1 315 ? -22.118 -65.712 16.408 1.00 123.57 295 PRO B O 1
ATOM 5605 N N . LYS B 1 316 ? -23.158 -64.136 15.194 1.00 126.96 296 LYS B N 1
ATOM 5606 C CA . LYS B 1 316 ? -22.969 -63.080 16.187 1.00 123.93 296 LYS B CA 1
ATOM 5607 C C . LYS B 1 316 ? -23.536 -63.442 17.555 1.00 119.89 296 LYS B C 1
ATOM 5608 O O . LYS B 1 316 ? -23.444 -62.649 18.494 1.00 126.80 296 LYS B O 1
ATOM 5610 N N . LEU B 1 317 ? -24.119 -64.628 17.678 1.00 117.09 297 LEU B N 1
ATOM 5611 C CA . LEU B 1 317 ? -24.572 -65.134 18.964 1.00 115.20 297 LEU B CA 1
ATOM 5612 C C . LEU B 1 317 ? -23.486 -65.886 19.720 1.00 108.37 297 LEU B C 1
ATOM 5613 O O . LEU B 1 317 ? -23.603 -66.057 20.935 1.00 103.56 297 LEU B O 1
ATOM 5615 N N . LEU B 1 318 ? -22.430 -66.276 19.026 1.00 110.04 298 LEU B N 1
ATOM 5616 C CA . LEU B 1 318 ? -21.317 -66.967 19.651 1.00 101.94 298 LEU B CA 1
ATOM 5617 C C . LEU B 1 318 ? -20.057 -66.695 18.862 1.00 98.94 298 LEU B C 1
ATOM 5618 O O . LEU B 1 318 ? -19.846 -67.287 17.836 1.00 97.73 298 LEU B O 1
ATOM 5623 N N . GLU B 1 319 ? -19.224 -65.799 19.358 1.00 97.73 299 GLU B N 1
ATOM 5624 C CA . GLU B 1 319 ? -17.985 -65.425 18.708 1.00 98.11 299 GLU B CA 1
ATOM 5625 C C . GLU B 1 319 ? -16.826 -66.269 19.201 1.00 96.71 299 GLU B C 1
ATOM 5626 O O . GLU B 1 319 ? -15.875 -66.507 18.497 1.00 101.12 299 GLU B O 1
ATOM 5628 N N . ARG B 1 320 ? -16.930 -66.697 20.440 1.00 90.06 300 ARG B N 1
ATOM 5629 C CA . ARG B 1 320 ? -15.919 -67.470 21.145 1.00 80.13 300 ARG B CA 1
ATOM 5630 C C . ARG B 1 320 ? -16.606 -68.105 22.343 1.00 74.70 300 ARG B C 1
ATOM 5631 O O . ARG B 1 320 ? -17.350 -67.427 23.047 1.00 84.73 300 ARG B O 1
ATOM 5633 N N . GLY B 1 321 ? -16.409 -69.397 22.567 1.00 70.21 301 GLY B N 1
ATOM 5634 C CA . GLY B 1 321 ? -17.122 -70.068 23.633 1.00 67.56 301 GLY B CA 1
ATOM 5635 C C . GLY B 1 321 ? -16.940 -71.566 23.552 1.00 68.56 301 GLY B C 1
ATOM 5636 O O . GLY B 1 321 ? -16.052 -72.055 22.874 1.00 83.75 301 GLY B O 1
ATOM 5637 N N . LEU B 1 322 ? -17.804 -72.281 24.250 1.00 69.97 302 LEU B N 1
ATOM 5638 C CA . LEU B 1 322 ? -17.654 -73.713 24.423 1.00 67.74 302 LEU B CA 1
ATOM 5639 C C . LEU B 1 322 ? -18.735 -74.474 23.676 1.00 67.46 302 LEU B C 1
ATOM 5640 O O . LEU B 1 322 ? -19.789 -73.940 23.343 1.00 67.76 302 LEU B O 1
ATOM 5645 N N . VAL B 1 323 ? -18.446 -75.746 23.439 1.00 65.97 303 VAL B N 1
ATOM 5646 C CA . VAL B 1 323 ? -19.307 -76.668 22.727 1.00 65.56 303 VAL B CA 1
ATOM 5647 C C . VAL B 1 323 ? -18.945 -78.045 23.245 1.00 66.29 303 VAL B C 1
ATOM 5648 O O . VAL B 1 323 ? -17.771 -78.402 23.256 1.00 85.11 303 VAL B O 1
ATOM 5652 N N . CYS B 1 324 ? -19.930 -78.826 23.680 1.00 71.94 304 CYS B N 1
ATOM 5653 C CA . CYS B 1 324 ? -19.665 -80.046 24.432 1.00 73.20 304 CYS B CA 1
ATOM 5654 C C . CYS B 1 324 ? -20.591 -81.164 23.991 1.00 75.23 304 CYS B C 1
ATOM 5655 O O . CYS B 1 324 ? -21.561 -80.945 23.275 1.00 72.83 304 CYS B O 1
ATOM 5658 N N . ALA B 1 325 ? -20.343 -82.364 24.497 1.00 70.96 305 ALA B N 1
ATOM 5659 C CA . ALA B 1 325 ? -21.269 -83.431 24.218 1.00 76.43 305 ALA B CA 1
ATOM 5660 C C . ALA B 1 325 ? -22.467 -82.750 24.868 1.00 89.00 305 ALA B C 1
ATOM 5661 O O . ALA B 1 325 ? -22.290 -81.740 25.548 1.00 94.54 305 ALA B O 1
ATOM 5663 N N . PRO B 1 326 ? -23.675 -83.258 24.679 1.00 87.40 306 PRO B N 1
ATOM 5664 C CA . PRO B 1 326 ? -24.840 -82.600 25.278 1.00 81.47 306 PRO B CA 1
ATOM 5665 C C . PRO B 1 326 ? -25.074 -83.071 26.706 1.00 82.28 306 PRO B C 1
ATOM 5666 O O . PRO B 1 326 ? -24.890 -84.246 27.025 1.00 84.91 306 PRO B O 1
ATOM 5670 N N . GLU B 1 327 ? -25.444 -82.126 27.574 1.00 81.67 307 GLU B N 1
ATOM 5671 C CA . GLU B 1 327 ? -25.787 -82.415 28.969 1.00 80.09 307 GLU B CA 1
ATOM 5672 C C . GLU B 1 327 ? -24.618 -83.061 29.714 1.00 83.03 307 GLU B C 1
ATOM 5673 O O . GLU B 1 327 ? -24.762 -84.079 30.384 1.00 100.81 307 GLU B O 1
ATOM 5675 N N . SER B 1 328 ? -23.442 -82.458 29.581 1.00 80.29 308 SER B N 1
ATOM 5676 C CA . SER B 1 328 ? -22.250 -82.891 30.295 1.00 79.47 308 SER B CA 1
ATOM 5677 C C . SER B 1 328 ? -21.562 -81.720 30.963 1.00 71.37 308 SER B C 1
ATOM 5678 O O . SER B 1 328 ? -20.575 -81.916 31.671 1.00 74.65 308 SER B O 1
ATOM 5681 N N . LEU B 1 329 ? -22.074 -80.520 30.760 1.00 71.60 309 LEU B N 1
ATOM 5682 C CA . LEU B 1 329 ? -21.515 -79.279 31.257 1.00 72.34 309 LEU B CA 1
ATOM 5683 C C . LEU B 1 329 ? -22.606 -78.601 32.064 1.00 74.75 309 LEU B C 1
ATOM 5684 O O . LEU B 1 329 ? -23.728 -78.441 31.573 1.00 74.18 309 LEU B O 1
ATOM 5689 N N . HIS B 1 330 ? -22.294 -78.199 33.283 1.00 74.53 310 HIS B N 1
ATOM 5690 C CA . HIS B 1 330 ? -23.297 -77.620 34.154 1.00 76.12 310 HIS B CA 1
ATOM 5691 C C . HIS B 1 330 ? -23.086 -76.124 34.295 1.00 76.46 310 HIS B C 1
ATOM 5692 O O . HIS B 1 330 ? -21.956 -75.637 34.286 1.00 79.51 310 HIS B O 1
ATOM 5699 N N . THR B 1 331 ? -24.189 -75.395 34.384 1.00 76.35 311 THR B N 1
ATOM 5700 C CA . THR B 1 331 ? -24.162 -73.986 34.739 1.00 75.35 311 THR B CA 1
ATOM 5701 C C . THR B 1 331 ? -24.398 -73.863 36.232 1.00 76.53 311 THR B C 1
ATOM 5702 O O . THR B 1 331 ? -25.201 -74.601 36.801 1.00 80.46 311 THR B O 1
ATOM 5706 N N . VAL B 1 332 ? -23.702 -72.922 36.861 1.00 73.31 312 VAL B N 1
ATOM 5707 C CA . VAL B 1 332 ? -23.639 -72.840 38.310 1.00 67.07 312 VAL B CA 1
ATOM 5708 C C . VAL B 1 332 ? -23.732 -71.384 38.736 1.00 69.51 312 VAL B C 1
ATOM 5709 O O . VAL B 1 332 ? -23.256 -70.486 38.045 1.00 72.77 312 VAL B O 1
ATOM 5713 N N . HIS B 1 333 ? -24.374 -71.150 39.879 1.00 69.49 313 HIS B N 1
ATOM 5714 C CA . HIS B 1 333 ? -24.401 -69.835 40.498 1.00 68.66 313 HIS B CA 1
ATOM 5715 C C . HIS B 1 333 ? -23.404 -69.703 41.627 1.00 67.30 313 HIS B C 1
ATOM 5716 O O . HIS B 1 333 ? -23.205 -68.602 42.133 1.00 70.44 313 HIS B O 1
ATOM 5723 N N . ALA B 1 334 ? -22.755 -70.794 41.996 1.00 68.99 314 ALA B N 1
ATOM 5724 C CA . ALA B 1 334 ? -21.805 -70.836 43.087 1.00 66.01 314 ALA B CA 1
ATOM 5725 C C . ALA B 1 334 ? -21.092 -72.172 43.022 1.00 64.98 314 ALA B C 1
ATOM 5726 O O . ALA B 1 334 ? -21.531 -73.098 42.345 1.00 64.32 314 ALA B O 1
ATOM 5728 N N . ALA B 1 335 ? -19.985 -72.266 43.742 1.00 71.23 315 ALA B N 1
ATOM 5729 C CA . ALA B 1 335 ? -19.162 -73.461 43.679 1.00 69.89 315 ALA B CA 1
ATOM 5730 C C . ALA B 1 335 ? -18.267 -73.525 44.899 1.00 70.27 315 ALA B C 1
ATOM 5731 O O . ALA B 1 335 ? -17.942 -72.506 45.499 1.00 67.13 315 ALA B O 1
ATOM 5733 N N . LEU B 1 336 ? -17.870 -74.734 45.247 1.00 70.50 316 LEU B N 1
ATOM 5734 C CA . LEU B 1 336 ? -16.837 -74.965 46.237 1.00 76.56 316 LEU B CA 1
ATOM 5735 C C . LEU B 1 336 ? -15.531 -75.211 45.508 1.00 74.96 316 LEU B C 1
ATOM 5736 O O . LEU B 1 336 ? -15.444 -76.125 44.688 1.00 72.61 316 LEU B O 1
ATOM 5741 N N . ILE B 1 337 ? -14.521 -74.388 45.742 1.00 72.01 317 ILE B N 1
ATOM 5742 C CA . ILE B 1 337 ? -13.280 -74.587 45.007 1.00 73.93 317 ILE B CA 1
ATOM 5743 C C . ILE B 1 337 ? -12.022 -74.440 45.838 1.00 71.99 317 ILE B C 1
ATOM 5744 O O . ILE B 1 337 ? -11.854 -73.468 46.574 1.00 76.90 317 ILE B O 1
ATOM 5749 N N . SER B 1 338 ? -11.132 -75.416 45.706 1.00 69.61 318 SER B N 1
ATOM 5750 C CA . SER B 1 338 ? -9.875 -75.370 46.430 1.00 68.64 318 SER B CA 1
ATOM 5751 C C . SER B 1 338 ? -9.262 -73.997 46.223 1.00 66.87 318 SER B C 1
ATOM 5752 O O . SER B 1 338 ? -9.544 -73.323 45.239 1.00 72.86 318 SER B O 1
ATOM 5755 N N . VAL B 1 339 ? -8.486 -73.532 47.191 1.00 67.04 319 VAL B N 1
ATOM 5756 C CA . VAL B 1 339 ? -7.940 -72.191 47.087 1.00 67.70 319 VAL B CA 1
ATOM 5757 C C . VAL B 1 339 ? -6.489 -72.223 47.502 1.00 70.96 319 VAL B C 1
ATOM 5758 O O . VAL B 1 339 ? -6.168 -72.668 48.608 1.00 71.31 319 VAL B O 1
ATOM 5762 N N . GLU B 1 340 ? -5.612 -71.767 46.615 1.00 71.11 320 GLU B N 1
ATOM 5763 C CA . GLU B 1 340 ? -4.218 -71.525 46.937 1.00 82.12 320 GLU B CA 1
ATOM 5764 C C . GLU B 1 340 ? -3.907 -70.093 46.562 1.00 70.80 320 GLU B C 1
ATOM 5765 O O . GLU B 1 340 ? -4.274 -69.646 45.479 1.00 66.15 320 GLU B O 1
ATOM 5771 N N . LYS B 1 341 ? -3.278 -69.369 47.473 1.00 73.67 321 LYS B N 1
ATOM 5772 C CA . LYS B 1 341 ? -2.918 -68.000 47.183 1.00 74.40 321 LYS B CA 1
ATOM 5773 C C . LYS B 1 341 ? -1.751 -67.976 46.221 1.00 74.89 321 LYS B C 1
ATOM 5774 O O . LYS B 1 341 ? -1.011 -68.946 46.068 1.00 77.42 321 LYS B O 1
ATOM 5780 N N . ILE B 1 342 ? -1.595 -66.838 45.561 1.00 73.46 322 ILE B N 1
ATOM 5781 C CA . ILE B 1 342 ? -0.536 -66.637 44.582 1.00 71.72 322 ILE B CA 1
ATOM 5782 C C . ILE B 1 342 ? 0.532 -65.771 45.240 1.00 75.67 322 ILE B C 1
ATOM 5783 O O . ILE B 1 342 ? 0.260 -64.602 45.550 1.00 78.62 322 ILE B O 1
ATOM 5788 N N . PRO B 1 343 ? 1.733 -66.298 45.481 1.00 77.15 323 PRO B N 1
ATOM 5789 C CA . PRO B 1 343 ? 2.725 -65.581 46.295 1.00 77.77 323 PRO B CA 1
ATOM 5790 C C . PRO B 1 343 ? 2.974 -64.143 45.885 1.00 80.60 323 PRO B C 1
ATOM 5791 O O . PRO B 1 343 ? 3.142 -63.283 46.750 1.00 79.55 323 PRO B O 1
ATOM 5795 N N . TYR B 1 344 ? 2.995 -63.853 44.591 1.00 83.74 324 TYR B N 1
ATOM 5796 C CA . TYR B 1 344 ? 3.317 -62.511 44.130 1.00 82.21 324 TYR B CA 1
ATOM 5797 C C . TYR B 1 344 ? 2.192 -61.522 44.366 1.00 83.25 324 TYR B C 1
ATOM 5798 O O . TYR B 1 344 ? 2.422 -60.318 44.263 1.00 90.02 324 TYR B O 1
ATOM 5807 N N . PHE B 1 345 ? 0.995 -61.986 44.684 1.00 80.36 325 PHE B N 1
ATOM 5808 C CA . PHE B 1 345 ? -0.092 -61.070 44.984 1.00 78.29 325 PHE B CA 1
ATOM 5809 C C . PHE B 1 345 ? 0.128 -60.469 46.362 1.00 87.41 325 PHE B C 1
ATOM 5810 O O . PHE B 1 345 ? 0.229 -61.195 47.356 1.00 87.83 325 PHE B O 1
ATOM 5818 N N . ARG B 1 346 ? 0.213 -59.149 46.417 1.00 88.38 326 ARG B N 1
ATOM 5819 C CA . ARG B 1 346 ? 0.331 -58.431 47.672 1.00 87.13 326 ARG B CA 1
ATOM 5820 C C . ARG B 1 346 ? -1.060 -58.045 48.139 1.00 90.37 326 ARG B C 1
ATOM 5821 O O . ARG B 1 346 ? -1.847 -57.499 47.364 1.00 100.80 326 ARG B O 1
ATOM 5823 N N . GLY B 1 347 ? -1.362 -58.341 49.396 1.00 80.29 327 GLY B N 1
ATOM 5824 C CA . GLY B 1 347 ? -2.661 -58.056 49.943 1.00 80.23 327 GLY B CA 1
ATOM 5825 C C . GLY B 1 347 ? -3.337 -59.300 50.484 1.00 79.44 327 GLY B C 1
ATOM 5826 O O . GLY B 1 347 ? -2.890 -60.423 50.257 1.00 78.13 327 GLY B O 1
ATOM 5827 N N . PRO B 1 348 ? -4.434 -59.115 51.207 1.00 86.09 328 PRO B N 1
ATOM 5828 C CA . PRO B 1 348 ? -5.143 -60.251 51.789 1.00 83.15 328 PRO B CA 1
ATOM 5829 C C . PRO B 1 348 ? -6.286 -60.718 50.904 1.00 80.33 328 PRO B C 1
ATOM 5830 O O . PRO B 1 348 ? -6.780 -59.983 50.046 1.00 80.41 328 PRO B O 1
ATOM 5834 N N . LEU B 1 349 ? -6.718 -61.939 51.161 1.00 78.53 329 LEU B N 1
ATOM 5835 C CA . LEU B 1 349 ? -7.894 -62.521 50.523 1.00 74.59 329 LEU B CA 1
ATOM 5836 C C . LEU B 1 349 ? -8.993 -62.527 51.577 1.00 77.13 329 LEU B C 1
ATOM 5837 O O . LEU B 1 349 ? -9.117 -63.461 52.363 1.00 77.02 329 LEU B O 1
ATOM 5842 N N . GLN B 1 350 ? -9.751 -61.447 51.633 1.00 78.82 330 GLN B N 1
ATOM 5843 C CA . GLN B 1 350 ? -10.750 -61.285 52.668 1.00 80.14 330 GLN B CA 1
ATOM 5844 C C . GLN B 1 350 ? -12.047 -61.957 52.259 1.00 77.44 330 GLN B C 1
ATOM 5845 O O . GLN B 1 350 ? -12.366 -62.070 51.075 1.00 80.50 330 GLN B O 1
ATOM 5851 N N . THR B 1 351 ? -12.779 -62.430 53.256 1.00 79.83 331 THR B N 1
ATOM 5852 C CA . THR B 1 351 ? -14.130 -62.907 53.032 1.00 78.42 331 THR B CA 1
ATOM 5853 C C . THR B 1 351 ? -15.033 -61.736 52.679 1.00 78.62 331 THR B C 1
ATOM 5854 O O . THR B 1 351 ? -14.815 -60.606 53.121 1.00 76.13 331 THR B O 1
ATOM 5858 N N . LYS B 1 352 ? -16.029 -62.006 51.835 1.00 79.70 332 LYS B N 1
ATOM 5859 C CA . LYS B 1 352 ? -17.005 -61.032 51.361 1.00 78.58 332 LYS B CA 1
ATOM 5860 C C . LYS B 1 352 ? -16.375 -59.981 50.465 1.00 81.08 332 LYS B C 1
ATOM 5861 O O . LYS B 1 352 ? -17.009 -58.973 50.163 1.00 90.38 332 LYS B O 1
ATOM 5863 N N . ALA B 1 353 ? -15.137 -60.180 50.042 1.00 79.72 333 ALA B N 1
ATOM 5864 C CA . ALA B 1 353 ? -14.516 -59.320 49.048 1.00 79.80 333 ALA B CA 1
ATOM 5865 C C . ALA B 1 353 ? -14.909 -59.796 47.657 1.00 77.92 333 ALA B C 1
ATOM 5866 O O . ALA B 1 353 ? -14.968 -60.997 47.397 1.00 81.81 333 ALA B O 1
ATOM 5868 N N . LYS B 1 354 ? -15.203 -58.853 46.772 1.00 78.10 334 LYS B N 1
ATOM 5869 C CA . LYS B 1 354 ? -15.573 -59.185 45.405 1.00 79.18 334 LYS B CA 1
ATOM 5870 C C . LYS B 1 354 ? -14.321 -59.337 44.549 1.00 76.49 334 LYS B C 1
ATOM 5871 O O . LYS B 1 354 ? -13.394 -58.536 44.642 1.00 77.84 334 LYS B O 1
ATOM 5873 N N . PHE B 1 355 ? -14.297 -60.378 43.724 1.00 76.63 335 PHE B N 1
ATOM 5874 C CA . PHE B 1 355 ? -13.178 -60.667 42.840 1.00 75.00 335 PHE B CA 1
ATOM 5875 C C . PHE B 1 355 ? -13.676 -60.841 41.414 1.00 76.38 335 PHE B C 1
ATOM 5876 O O . PHE B 1 355 ? -14.840 -61.157 41.188 1.00 90.78 335 PHE B O 1
ATOM 5884 N N . HIS B 1 356 ? -12.785 -60.611 40.449 1.00 71.17 336 HIS B N 1
ATOM 5885 C CA . HIS B 1 356 ? -12.971 -61.118 39.095 1.00 64.40 336 HIS B CA 1
ATOM 5886 C C . HIS B 1 356 ? -12.602 -62.588 39.095 1.00 66.08 336 HIS B C 1
ATOM 5887 O O . HIS B 1 356 ? -11.529 -62.946 39.563 1.00 65.49 336 HIS B O 1
ATOM 5894 N N . ILE B 1 357 ? -13.481 -63.451 38.608 1.00 65.53 337 ILE B N 1
ATOM 5895 C CA . ILE B 1 357 ? -13.219 -64.884 38.615 1.00 65.46 337 ILE B CA 1
ATOM 5896 C C . ILE B 1 357 ? -13.254 -65.387 37.186 1.00 67.39 337 ILE B C 1
ATOM 5897 O O . ILE B 1 357 ? -14.211 -65.118 36.460 1.00 70.45 337 ILE B O 1
ATOM 5902 N N . THR B 1 358 ? -12.221 -66.131 36.796 1.00 66.57 338 THR B N 1
ATOM 5903 C CA . THR B 1 358 ? -12.067 -66.663 35.452 1.00 67.01 338 THR B CA 1
ATOM 5904 C C . THR B 1 358 ? -12.248 -68.171 35.498 1.00 67.77 338 THR B C 1
ATOM 5905 O O . THR B 1 358 ? -11.408 -68.880 36.041 1.00 65.46 338 THR B O 1
ATOM 5909 N N . VAL B 1 359 ? -13.335 -68.661 34.914 1.00 76.88 339 VAL B N 1
ATOM 5910 C CA . VAL B 1 359 ? -13.620 -70.091 34.882 1.00 77.87 339 VAL B CA 1
ATOM 5911 C C . VAL B 1 359 ? -13.480 -70.600 33.454 1.00 92.18 339 VAL B C 1
ATOM 5912 O O . VAL B 1 359 ? -14.458 -71.027 32.833 1.00 96.83 339 VAL B O 1
ATOM 5916 N N . GLY B 1 360 ? -12.261 -70.560 32.925 1.00 104.41 340 GLY B N 1
ATOM 5917 C CA . GLY B 1 360 ? -11.995 -70.994 31.571 1.00 95.85 340 GLY B CA 1
ATOM 5918 C C . GLY B 1 360 ? -12.030 -69.842 30.592 1.00 102.81 340 GLY B C 1
ATOM 5919 O O . GLY B 1 360 ? -11.143 -68.982 30.593 1.00 94.60 340 GLY B O 1
ATOM 5920 N N . HIS B 1 361 ? -13.064 -69.807 29.755 1.00 110.19 341 HIS B N 1
ATOM 5921 C CA . HIS B 1 361 ? -13.243 -68.727 28.798 1.00 107.92 341 HIS B CA 1
ATOM 5922 C C . HIS B 1 361 ? -14.137 -67.613 29.312 1.00 102.49 341 HIS B C 1
ATOM 5923 O O . HIS B 1 361 ? -14.161 -66.540 28.707 1.00 104.29 341 HIS B O 1
ATOM 5930 N N . GLU B 1 362 ? -14.851 -67.835 30.408 1.00 97.93 342 GLU B N 1
ATOM 5931 C CA . GLU B 1 362 ? -15.760 -66.855 30.974 1.00 94.38 342 GLU B CA 1
ATOM 5932 C C . GLU B 1 362 ? -15.170 -66.238 32.236 1.00 81.16 342 GLU B C 1
ATOM 5933 O O . GLU B 1 362 ? -14.380 -66.859 32.947 1.00 75.98 342 GLU B O 1
ATOM 5939 N N . THR B 1 363 ? -15.588 -65.009 32.512 1.00 80.92 343 THR B N 1
ATOM 5940 C CA . THR B 1 363 ? -15.046 -64.215 33.600 1.00 74.65 343 THR B CA 1
ATOM 5941 C C . THR B 1 363 ? -16.171 -63.406 34.218 1.00 72.82 343 THR B C 1
ATOM 5942 O O . THR B 1 363 ? -16.741 -62.535 33.560 1.00 81.46 343 THR B O 1
ATOM 5946 N N . VAL B 1 364 ? -16.463 -63.670 35.489 1.00 75.09 344 VAL B N 1
ATOM 5947 C CA . VAL B 1 364 ? -17.611 -63.089 36.171 1.00 74.64 344 VAL B CA 1
ATOM 5948 C C . VAL B 1 364 ? -17.188 -62.656 37.568 1.00 70.47 344 VAL B C 1
ATOM 5949 O O . VAL B 1 364 ? -16.224 -63.169 38.127 1.00 70.89 344 VAL B O 1
ATOM 5953 N N . MET B 1 365 ? -17.893 -61.667 38.112 1.00 75.96 345 MET B N 1
ATOM 5954 C CA . MET B 1 365 ? -17.642 -61.186 39.461 1.00 75.27 345 MET B CA 1
ATOM 5955 C C . MET B 1 365 ? -18.154 -62.180 40.485 1.00 71.50 345 MET B C 1
ATOM 5956 O O . MET B 1 365 ? -19.049 -62.976 40.222 1.00 77.01 345 MET B O 1
ATOM 5961 N N . GLY B 1 366 ? -17.580 -62.119 41.672 1.00 72.80 346 GLY B N 1
ATOM 5962 C CA . GLY B 1 366 ? -17.935 -63.048 42.717 1.00 73.49 346 GLY B CA 1
ATOM 5963 C C . GLY B 1 366 ? -17.452 -62.591 44.071 1.00 77.47 346 GLY B C 1
ATOM 5964 O O . GLY B 1 366 ? -16.378 -62.001 44.182 1.00 75.76 346 GLY B O 1
ATOM 5965 N N . ARG B 1 367 ? -18.255 -62.833 45.100 1.00 75.96 347 ARG B N 1
ATOM 5966 C CA . ARG B 1 367 ? -17.861 -62.611 46.477 1.00 75.84 347 ARG B CA 1
ATOM 5967 C C . ARG B 1 367 ? -17.468 -63.948 47.070 1.00 75.92 347 ARG B C 1
ATOM 5968 O O . ARG B 1 367 ? -18.068 -64.973 46.753 1.00 76.42 347 ARG B O 1
ATOM 5976 N N . LEU B 1 368 ? -16.448 -63.939 47.912 1.00 82.12 348 LEU B N 1
ATOM 5977 C CA . LEU B 1 368 ? -15.896 -65.165 48.454 1.00 83.56 348 LEU B CA 1
ATOM 5978 C C . LEU B 1 368 ? -16.097 -65.244 49.957 1.00 84.01 348 LEU B C 1
ATOM 5979 O O . LEU B 1 368 ? -16.265 -64.238 50.645 1.00 84.50 348 LEU B O 1
ATOM 5984 N N . MET B 1 369 ? -16.066 -66.474 50.451 1.00 80.91 349 MET B N 1
ATOM 5985 C CA . MET B 1 369 ? -16.098 -66.752 51.879 1.00 78.98 349 MET B CA 1
ATOM 5986 C C . MET B 1 369 ? -15.147 -67.905 52.139 1.00 79.08 349 MET B C 1
ATOM 5987 O O . MET B 1 369 ? -15.471 -69.052 51.833 1.00 76.76 349 MET B O 1
ATOM 5992 N N . PHE B 1 370 ? -13.988 -67.603 52.707 1.00 78.74 350 PHE B N 1
ATOM 5993 C CA . PHE B 1 370 ? -12.966 -68.610 52.917 1.00 78.92 350 PHE B CA 1
ATOM 5994 C C . PHE B 1 370 ? -13.255 -69.410 54.178 1.00 79.24 350 PHE B C 1
ATOM 5995 O O . PHE B 1 370 ? -13.784 -68.891 55.157 1.00 78.02 350 PHE B O 1
ATOM 6003 N N . PHE B 1 371 ? -12.913 -70.689 54.148 1.00 76.69 351 PHE B N 1
ATOM 6004 C CA . PHE B 1 371 ? -13.074 -71.485 55.342 1.00 81.24 351 PHE B CA 1
ATOM 6005 C C . PHE B 1 371 ? -11.947 -72.497 55.422 1.00 90.21 351 PHE B C 1
ATOM 6006 O O . PHE B 1 371 ? -11.452 -72.981 54.406 1.00 81.01 351 PHE B O 1
ATOM 6014 N N . SER B 1 372 ? -11.541 -72.783 56.624 1.00 96.73 352 SER B N 1
ATOM 6015 C CA . SER B 1 372 ? -10.453 -73.692 56.890 1.00 93.13 352 SER B CA 1
ATOM 6016 C C . SER B 1 372 ? -10.994 -75.012 57.399 1.00 95.45 352 SER B C 1
ATOM 6017 O O . SER B 1 372 ? -12.127 -75.079 57.884 1.00 95.93 352 SER B O 1
ATOM 6020 N N . PRO B 1 373 ? -10.219 -76.078 57.303 1.00 94.66 353 PRO B N 1
ATOM 6021 C CA . PRO B 1 373 ? -10.689 -77.361 57.829 1.00 99.88 353 PRO B CA 1
ATOM 6022 C C . PRO B 1 373 ? -10.828 -77.328 59.344 1.00 110.15 353 PRO B C 1
ATOM 6023 O O . PRO B 1 373 ? -10.506 -76.320 59.981 1.00 105.39 353 PRO B O 1
ATOM 6027 N N . ALA B 1 374 ? -11.321 -78.413 59.928 1.00 115.37 354 ALA B N 1
ATOM 6028 C CA . ALA B 1 374 ? -11.384 -78.500 61.379 1.00 114.43 354 ALA B CA 1
ATOM 6029 C C . ALA B 1 374 ? -9.977 -78.402 61.964 1.00 117.16 354 ALA B C 1
ATOM 6030 O O . ALA B 1 374 ? -9.037 -78.978 61.405 1.00 127.18 354 ALA B O 1
ATOM 6032 N N . PRO B 1 375 ? -9.792 -77.677 63.075 1.00 114.66 355 PRO B N 1
ATOM 6033 C CA . PRO B 1 375 ? -8.432 -77.523 63.631 1.00 115.73 355 PRO B CA 1
ATOM 6034 C C . PRO B 1 375 ? -7.733 -78.839 63.945 1.00 119.00 355 PRO B C 1
ATOM 6035 O O . PRO B 1 375 ? -6.554 -78.994 63.599 1.00 118.81 355 PRO B O 1
ATOM 6039 N N . ASP B 1 376 ? -8.420 -79.804 64.561 1.00 121.80 356 ASP B N 1
ATOM 6040 C CA . ASP B 1 376 ? -7.841 -81.132 64.756 1.00 127.01 356 ASP B CA 1
ATOM 6041 C C . ASP B 1 376 ? -7.637 -81.876 63.435 1.00 137.37 356 ASP B C 1
ATOM 6042 O O . ASP B 1 376 ? -7.242 -83.048 63.474 1.00 133.16 356 ASP B O 1
ATOM 6044 N N . ASN B 1 377 ? -7.930 -81.259 62.277 1.00 144.09 357 ASN B N 1
ATOM 6045 C CA . ASN B 1 377 ? -7.825 -81.897 60.955 1.00 137.10 357 ASN B CA 1
ATOM 6046 C C . ASN B 1 377 ? -6.941 -81.142 59.967 1.00 127.14 357 ASN B C 1
ATOM 6047 O O . ASN B 1 377 ? -6.756 -81.625 58.841 1.00 130.21 357 ASN B O 1
ATOM 6052 N N . PHE B 1 378 ? -6.430 -79.968 60.341 1.00 123.44 358 PHE B N 1
ATOM 6053 C CA . PHE B 1 378 ? -5.649 -79.124 59.450 1.00 120.12 358 PHE B CA 1
ATOM 6054 C C . PHE B 1 378 ? -4.731 -79.934 58.549 1.00 123.67 358 PHE B C 1
ATOM 6055 O O . PHE B 1 378 ? -4.885 -79.927 57.326 1.00 141.26 358 PHE B O 1
ATOM 6063 N N . ASP B 1 379 ? -3.800 -80.677 59.139 1.00 124.91 359 ASP B N 1
ATOM 6064 C CA . ASP B 1 379 ? -2.795 -81.394 58.363 1.00 124.53 359 ASP B CA 1
ATOM 6065 C C . ASP B 1 379 ? -3.359 -82.618 57.649 1.00 127.02 359 ASP B C 1
ATOM 6066 O O . ASP B 1 379 ? -2.618 -83.564 57.359 1.00 124.28 359 ASP B O 1
ATOM 6068 N N . GLN B 1 380 ? -4.656 -82.614 57.352 1.00 131.64 360 GLN B N 1
ATOM 6069 C CA . GLN B 1 380 ? -5.251 -83.716 56.609 1.00 137.69 360 GLN B CA 1
ATOM 6070 C C . GLN B 1 380 ? -4.797 -83.662 55.162 1.00 133.18 360 GLN B C 1
ATOM 6071 O O . GLN B 1 380 ? -4.612 -82.578 54.598 1.00 125.41 360 GLN B O 1
ATOM 6077 N N . GLU B 1 381 ? -4.598 -84.838 54.575 1.00 128.56 361 GLU B N 1
ATOM 6078 C CA . GLU B 1 381 ? -4.226 -84.937 53.175 1.00 122.96 361 GLU B CA 1
ATOM 6079 C C . GLU B 1 381 ? -5.134 -84.053 52.320 1.00 123.93 361 GLU B C 1
ATOM 6080 O O . GLU B 1 381 ? -6.364 -84.127 52.446 1.00 126.88 361 GLU B O 1
ATOM 6082 N N . PRO B 1 382 ? -4.576 -83.185 51.481 1.00 119.02 362 PRO B N 1
ATOM 6083 C CA . PRO B 1 382 ? -5.417 -82.342 50.622 1.00 108.16 362 PRO B CA 1
ATOM 6084 C C . PRO B 1 382 ? -6.029 -83.159 49.490 1.00 103.97 362 PRO B C 1
ATOM 6085 O O . PRO B 1 382 ? -5.338 -83.921 48.814 1.00 101.37 362 PRO B O 1
ATOM 6089 N N . ILE B 1 383 ? -7.337 -82.996 49.288 1.00 100.76 363 ILE B N 1
ATOM 6090 C CA . ILE B 1 383 ? -8.092 -83.747 48.286 1.00 99.62 363 ILE B CA 1
ATOM 6091 C C . ILE B 1 383 ? -8.548 -82.774 47.205 1.00 97.89 363 ILE B C 1
ATOM 6092 O O . ILE B 1 383 ? -9.259 -81.804 47.489 1.00 92.77 363 ILE B O 1
ATOM 6097 N N . LEU B 1 384 ? -8.143 -83.038 45.966 1.00 99.38 364 LEU B N 1
ATOM 6098 C CA . LEU B 1 384 ? -8.406 -82.142 44.849 1.00 97.13 364 LEU B CA 1
ATOM 6099 C C . LEU B 1 384 ? -9.368 -82.731 43.831 1.00 95.70 364 LEU B C 1
ATOM 6100 O O . LEU B 1 384 ? -9.678 -82.078 42.833 1.00 89.73 364 LEU B O 1
ATOM 6105 N N . ASP B 1 385 ? -9.849 -83.946 44.065 1.00 102.38 365 ASP B N 1
ATOM 6106 C CA . ASP B 1 385 ? -10.776 -84.645 43.190 1.00 99.39 365 ASP B CA 1
ATOM 6107 C C . ASP B 1 385 ? -12.225 -84.446 43.609 1.00 97.44 365 ASP B C 1
ATOM 6108 O O . ASP B 1 385 ? -13.049 -84.036 42.800 1.00 96.44 365 ASP B O 1
ATOM 6113 N N . SER B 1 386 ? -12.556 -84.750 44.850 1.00 98.09 366 SER B N 1
ATOM 6114 C CA . SER B 1 386 ? -13.922 -84.691 45.342 1.00 93.49 366 SER B CA 1
ATOM 6115 C C . SER B 1 386 ? -14.013 -83.697 46.495 1.00 90.19 366 SER B C 1
ATOM 6116 O O . SER B 1 386 ? -13.050 -83.015 46.839 1.00 88.56 366 SER B O 1
ATOM 6118 N N . PHE B 1 387 ? -15.193 -83.628 47.100 1.00 91.75 367 PHE B N 1
ATOM 6119 C CA . PHE B 1 387 ? -15.391 -82.842 48.314 1.00 92.96 367 PHE B CA 1
ATOM 6120 C C . PHE B 1 387 ? -16.406 -83.571 49.180 1.00 98.30 367 PHE B C 1
ATOM 6121 O O . PHE B 1 387 ? -17.576 -83.665 48.801 1.00 102.64 367 PHE B O 1
ATOM 6129 N N . ASN B 1 388 ? -15.975 -84.064 50.340 1.00 102.55 368 ASN B N 1
ATOM 6130 C CA . ASN B 1 388 ? -16.849 -84.828 51.221 1.00 107.59 368 ASN B CA 1
ATOM 6131 C C . ASN B 1 388 ? -17.465 -83.921 52.276 1.00 102.75 368 ASN B C 1
ATOM 6132 O O . ASN B 1 388 ? -16.759 -83.192 52.976 1.00 102.16 368 ASN B O 1
ATOM 6137 N N . PHE B 1 389 ? -18.782 -83.965 52.382 1.00 102.67 369 PHE B N 1
ATOM 6138 C CA . PHE B 1 389 ? -19.492 -83.158 53.354 1.00 103.05 369 PHE B CA 1
ATOM 6139 C C . PHE B 1 389 ? -19.678 -83.888 54.666 1.00 107.42 369 PHE B C 1
ATOM 6140 O O . PHE B 1 389 ? -20.355 -83.373 55.555 1.00 112.11 369 PHE B O 1
ATOM 6148 N N . SER B 1 390 ? -19.095 -85.072 54.802 1.00 108.77 370 SER B N 1
ATOM 6149 C CA . SER B 1 390 ? -19.097 -85.799 56.060 1.00 111.58 370 SER B CA 1
ATOM 6150 C C . SER B 1 390 ? -18.048 -85.285 57.038 1.00 111.42 370 SER B C 1
ATOM 6151 O O . SER B 1 390 ? -17.729 -85.981 58.005 1.00 124.18 370 SER B O 1
ATOM 6154 N N . GLN B 1 391 ? -17.508 -84.093 56.815 1.00 108.28 371 GLN B N 1
ATOM 6155 C CA . GLN B 1 391 ? -16.517 -83.496 57.693 1.00 107.24 371 GLN B CA 1
ATOM 6156 C C . GLN B 1 391 ? -16.948 -82.072 58.000 1.00 102.62 371 GLN B C 1
ATOM 6157 O O . GLN B 1 391 ? -17.851 -81.527 57.368 1.00 100.53 371 GLN B O 1
ATOM 6163 N N . GLU B 1 392 ? -16.304 -81.470 58.988 1.00 103.53 372 GLU B N 1
ATOM 6164 C CA . GLU B 1 392 ? -16.678 -80.151 59.467 1.00 104.65 372 GLU B CA 1
ATOM 6165 C C . GLU B 1 392 ? -15.563 -79.164 59.170 1.00 99.88 372 GLU B C 1
ATOM 6166 O O . GLU B 1 392 ? -14.381 -79.492 59.278 1.00 103.60 372 GLU B O 1
ATOM 6168 N N . TYR B 1 393 ? -15.947 -77.956 58.801 1.00 96.53 373 TYR B N 1
ATOM 6169 C CA . TYR B 1 393 ? -15.018 -76.951 58.326 1.00 97.63 373 TYR B CA 1
ATOM 6170 C C . TYR B 1 393 ? -15.201 -75.694 59.155 1.00 97.42 373 TYR B C 1
ATOM 6171 O O . TYR B 1 393 ? -16.277 -75.443 59.684 1.00 102.80 373 TYR B O 1
ATOM 6180 N N . LEU B 1 394 ? -14.138 -74.914 59.275 1.00 95.58 374 LEU B N 1
ATOM 6181 C CA . LEU B 1 394 ? -14.110 -73.757 60.157 1.00 92.68 374 LEU B CA 1
ATOM 6182 C C . LEU B 1 394 ? -14.078 -72.486 59.324 1.00 89.65 374 LEU B C 1
ATOM 6183 O O . LEU B 1 394 ? -13.165 -72.297 58.517 1.00 88.05 374 LEU B O 1
ATOM 6185 N N . PHE B 1 395 ? -15.072 -71.621 59.525 1.00 89.48 375 PHE B N 1
ATOM 6186 C CA . PHE B 1 395 ? -15.133 -70.323 58.864 1.00 86.06 375 PHE B CA 1
ATOM 6187 C C . PHE B 1 395 ? -13.816 -69.592 59.036 1.00 85.93 375 PHE B C 1
ATOM 6188 O O . PHE B 1 395 ? -13.071 -69.866 59.975 1.00 87.67 375 PHE B O 1
ATOM 6196 N N . GLN B 1 396 ? -13.516 -68.667 58.130 1.00 88.01 376 GLN B N 1
ATOM 6197 C CA . GLN B 1 396 ? -12.301 -67.883 58.226 1.00 81.38 376 GLN B CA 1
ATOM 6198 C C . GLN B 1 396 ? -12.496 -66.564 57.503 1.00 84.78 376 GLN B C 1
ATOM 6199 O O . GLN B 1 396 ? -13.058 -66.536 56.415 1.00 95.11 376 GLN B O 1
ATOM 6205 N N . GLU B 1 397 ? -12.013 -65.482 58.097 1.00 80.35 377 GLU B N 1
ATOM 6206 C CA . GLU B 1 397 ? -12.189 -64.158 57.518 1.00 84.33 377 GLU B CA 1
ATOM 6207 C C . GLU B 1 397 ? -11.110 -63.801 56.507 1.00 85.27 377 GLU B C 1
ATOM 6208 O O . GLU B 1 397 ? -11.176 -62.727 55.905 1.00 81.63 377 GLU B O 1
ATOM 6210 N N . GLN B 1 398 ? -10.129 -64.670 56.308 1.00 86.87 378 GLN B N 1
ATOM 6211 C CA . GLN B 1 398 ? -9.076 -64.366 55.347 1.00 83.50 378 GLN B CA 1
ATOM 6212 C C . GLN B 1 398 ? -8.131 -65.537 55.145 1.00 84.62 378 GLN B C 1
ATOM 6213 O O . GLN B 1 398 ? -7.696 -66.170 56.106 1.00 95.60 378 GLN B O 1
ATOM 6219 N N . TYR B 1 399 ? -7.814 -65.822 53.887 1.00 81.41 379 TYR B N 1
ATOM 6220 C CA . TYR B 1 399 ? -6.913 -66.917 53.585 1.00 83.07 379 TYR B CA 1
ATOM 6221 C C . TYR B 1 399 ? -5.791 -66.892 54.606 1.00 83.13 379 TYR B C 1
ATOM 6222 O O . TYR B 1 399 ? -5.386 -65.828 55.069 1.00 85.57 379 TYR B O 1
ATOM 6231 N N . LEU B 1 400 ? -5.299 -68.069 54.980 1.00 84.48 380 LEU B N 1
ATOM 6232 C CA . LEU B 1 400 ? -4.277 -68.190 56.018 1.00 85.69 380 LEU B CA 1
ATOM 6233 C C . LEU B 1 400 ? -2.921 -68.471 55.386 1.00 87.82 380 LEU B C 1
ATOM 6234 O O . LEU B 1 400 ? -2.685 -69.561 54.862 1.00 88.90 380 LEU B O 1
ATOM 6239 N N . SER B 1 401 ? -2.019 -67.506 55.476 1.00 99.85 381 SER B N 1
ATOM 6240 C CA . SER B 1 401 ? -0.642 -67.685 55.051 1.00 109.45 381 SER B CA 1
ATOM 6241 C C . SER B 1 401 ? 0.291 -67.465 56.237 1.00 107.47 381 SER B C 1
ATOM 6242 O O . SER B 1 401 ? -0.107 -66.942 57.281 1.00 106.56 381 SER B O 1
ATOM 6245 N N . LYS B 1 402 ? 1.541 -67.891 56.076 1.00 112.37 382 LYS B N 1
ATOM 6246 C CA . LYS B 1 402 ? 2.519 -67.840 57.162 1.00 122.72 382 LYS B CA 1
ATOM 6247 C C . LYS B 1 402 ? 2.773 -66.412 57.643 1.00 120.43 382 LYS B C 1
ATOM 6248 O O . LYS B 1 402 ? 3.642 -65.712 57.123 1.00 119.28 382 LYS B O 1
ATOM 6250 N N . GLY B 1 424 ? -0.635 -68.839 64.005 1.00 134.02 404 GLY B N 1
ATOM 6251 C CA . GLY B 1 424 ? -0.515 -70.284 64.057 1.00 133.02 404 GLY B CA 1
ATOM 6252 C C . GLY B 1 424 ? -0.093 -70.912 62.740 1.00 132.12 404 GLY B C 1
ATOM 6253 O O . GLY B 1 424 ? -0.064 -70.242 61.701 1.00 126.28 404 GLY B O 1
ATOM 6254 N N . HIS B 1 425 ? 0.235 -72.205 62.784 1.00 133.39 405 HIS B N 1
ATOM 6255 C CA . HIS B 1 425 ? 0.654 -72.910 61.582 1.00 123.02 405 HIS B CA 1
ATOM 6256 C C . HIS B 1 425 ? -0.452 -72.881 60.538 1.00 122.26 405 HIS B C 1
ATOM 6257 O O . HIS B 1 425 ? -1.641 -72.882 60.861 1.00 116.48 405 HIS B O 1
ATOM 6259 N N . CYS B 1 426 ? -0.048 -72.843 59.280 1.00 123.15 406 CYS B N 1
ATOM 6260 C CA . CYS B 1 426 ? -0.990 -72.784 58.176 1.00 107.79 406 CYS B CA 1
ATOM 6261 C C . CYS B 1 426 ? -1.484 -74.187 57.826 1.00 103.68 406 CYS B C 1
ATOM 6262 O O . CYS B 1 426 ? -0.755 -75.165 57.994 1.00 103.17 406 CYS B O 1
ATOM 6264 N N . PRO B 1 427 ? -2.722 -74.313 57.351 1.00 101.50 407 PRO B N 1
ATOM 6265 C CA . PRO B 1 427 ? -3.274 -75.635 57.051 1.00 99.41 407 PRO B CA 1
ATOM 6266 C C . PRO B 1 427 ? -2.829 -76.146 55.692 1.00 98.21 407 PRO B C 1
ATOM 6267 O O . PRO B 1 427 ? -2.326 -75.412 54.845 1.00 107.91 407 PRO B O 1
ATOM 6271 N N . ARG B 1 428 ? -3.034 -77.442 55.488 1.00 97.71 408 ARG B N 1
ATOM 6272 C CA . ARG B 1 428 ? -2.560 -78.054 54.254 1.00 99.02 408 ARG B CA 1
ATOM 6273 C C . ARG B 1 428 ? -3.442 -77.683 53.069 1.00 98.96 408 ARG B C 1
ATOM 6274 O O . ARG B 1 428 ? -2.940 -77.508 51.954 1.00 108.99 408 ARG B O 1
ATOM 6276 N N . GLN B 1 429 ? -4.750 -77.546 53.284 1.00 91.45 409 GLN B N 1
ATOM 6277 C CA . GLN B 1 429 ? -5.697 -77.339 52.195 1.00 87.55 409 GLN B CA 1
ATOM 6278 C C . GLN B 1 429 ? -6.797 -76.403 52.652 1.00 82.48 409 GLN B C 1
ATOM 6279 O O . GLN B 1 429 ? -7.383 -76.613 53.712 1.00 81.66 409 GLN B O 1
ATOM 6285 N N . GLN B 1 430 ? -7.070 -75.376 51.859 1.00 75.48 410 GLN B N 1
ATOM 6286 C CA . GLN B 1 430 ? -8.137 -74.434 52.136 1.00 73.29 410 GLN B CA 1
ATOM 6287 C C . GLN B 1 430 ? -9.115 -74.413 50.971 1.00 70.62 410 GLN B C 1
ATOM 6288 O O . GLN B 1 430 ? -8.796 -74.831 49.858 1.00 69.89 410 GLN B O 1
ATOM 6294 N N . TRP B 1 431 ? -10.330 -73.955 51.256 1.00 69.48 411 TRP B N 1
ATOM 6295 C CA . TRP B 1 431 ? -11.363 -73.859 50.242 1.00 69.33 411 TRP B CA 1
ATOM 6296 C C . TRP B 1 431 ? -12.024 -72.501 50.338 1.00 70.60 411 TRP B C 1
ATOM 6297 O O . TRP B 1 431 ? -11.535 -71.624 51.043 1.00 78.18 411 TRP B O 1
ATOM 6308 N N . ALA B 1 432 ? -13.126 -72.324 49.628 1.00 67.46 412 ALA B N 1
ATOM 6309 C CA . ALA B 1 432 ? -13.892 -71.088 49.641 1.00 68.91 412 ALA B CA 1
ATOM 6310 C C . ALA B 1 432 ? -15.190 -71.346 48.899 1.00 74.64 412 ALA B C 1
ATOM 6311 O O . ALA B 1 432 ? -15.366 -72.379 48.256 1.00 77.30 412 ALA B O 1
ATOM 6313 N N . LEU B 1 433 ? -16.101 -70.394 49.004 1.00 69.79 413 LEU B N 1
ATOM 6314 C CA . LEU B 1 433 ? -17.363 -70.450 48.301 1.00 69.78 413 LEU B CA 1
ATOM 6315 C C . LEU B 1 433 ? -17.506 -69.162 47.523 1.00 76.01 413 LEU B C 1
ATOM 6316 O O . LEU B 1 433 ? -17.280 -68.079 48.066 1.00 85.78 413 LEU B O 1
ATOM 6321 N N . VAL B 1 434 ? -17.861 -69.284 46.252 1.00 70.96 414 VAL B N 1
ATOM 6322 C CA . VAL B 1 434 ? -17.909 -68.162 45.329 1.00 75.87 414 VAL B CA 1
ATOM 6323 C C . VAL B 1 434 ? -19.360 -67.964 44.942 1.00 75.74 414 VAL B C 1
ATOM 6324 O O . VAL B 1 434 ? -20.026 -68.917 44.540 1.00 71.89 414 VAL B O 1
ATOM 6328 N N . GLU B 1 435 ? -19.854 -66.751 45.069 1.00 72.31 415 GLU B N 1
ATOM 6329 C CA . GLU B 1 435 ? -21.223 -66.463 44.687 1.00 76.88 415 GLU B CA 1
ATOM 6330 C C . GLU B 1 435 ? -21.171 -65.498 43.522 1.00 80.07 415 GLU B C 1
ATOM 6331 O O . GLU B 1 435 ? -20.838 -64.323 43.702 1.00 80.12 415 GLU B O 1
ATOM 6337 N N . PHE B 1 436 ? -21.507 -66.002 42.337 1.00 79.45 416 PHE B N 1
ATOM 6338 C CA . PHE B 1 436 ? -21.309 -65.267 41.100 1.00 74.12 416 PHE B CA 1
ATOM 6339 C C . PHE B 1 436 ? -22.449 -64.293 40.869 1.00 76.43 416 PHE B C 1
ATOM 6340 O O . PHE B 1 436 ? -23.617 -64.661 40.975 1.00 81.60 416 PHE B O 1
ATOM 6348 N N . GLU B 1 437 ? -22.107 -63.056 40.527 1.00 75.48 417 GLU B N 1
ATOM 6349 C CA . GLU B 1 437 ? -23.113 -62.066 40.186 1.00 78.58 417 GLU B CA 1
ATOM 6350 C C . GLU B 1 437 ? -23.875 -62.424 38.918 1.00 78.61 417 GLU B C 1
ATOM 6351 O O . GLU B 1 437 ? -24.995 -61.948 38.727 1.00 86.11 417 GLU B O 1
ATOM 6357 N N . LYS B 1 438 ? -23.285 -63.224 38.043 1.00 81.08 418 LYS B N 1
ATOM 6358 C CA . LYS B 1 438 ? -23.937 -63.813 36.890 1.00 76.77 418 LYS B CA 1
ATOM 6359 C C . LYS B 1 438 ? -23.578 -65.289 36.857 1.00 75.40 418 LYS B C 1
ATOM 6360 O O . LYS B 1 438 ? -22.530 -65.674 37.360 1.00 76.52 418 LYS B O 1
ATOM 6362 N N . PRO B 1 439 ? -24.430 -66.139 36.317 1.00 70.97 419 PRO B N 1
ATOM 6363 C CA . PRO B 1 439 ? -24.131 -67.569 36.320 1.00 71.73 419 PRO B CA 1
ATOM 6364 C C . PRO B 1 439 ? -23.102 -67.913 35.253 1.00 74.65 419 PRO B C 1
ATOM 6365 O O . PRO B 1 439 ? -22.808 -67.133 34.356 1.00 77.05 419 PRO B O 1
ATOM 6369 N N . VAL B 1 440 ? -22.553 -69.108 35.366 1.00 70.38 420 VAL B N 1
ATOM 6370 C CA . VAL B 1 440 ? -21.377 -69.473 34.599 1.00 70.93 420 VAL B CA 1
ATOM 6371 C C . VAL B 1 440 ? -21.467 -70.938 34.218 1.00 77.16 420 VAL B C 1
ATOM 6372 O O . VAL B 1 440 ? -21.837 -71.789 35.028 1.00 76.62 420 VAL B O 1
ATOM 6376 N N . THR B 1 441 ? -21.148 -71.225 32.966 1.00 81.26 421 THR B N 1
ATOM 6377 C CA . THR B 1 441 ? -21.221 -72.565 32.419 1.00 76.20 421 THR B CA 1
ATOM 6378 C C . THR B 1 441 ? -19.811 -73.109 32.331 1.00 77.57 421 THR B C 1
ATOM 6379 O O . THR B 1 441 ? -18.909 -72.404 31.882 1.00 85.77 421 THR B O 1
ATOM 6383 N N . CYS B 1 442 ? -19.614 -74.335 32.766 1.00 69.31 422 CYS B N 1
ATOM 6384 C CA . CYS B 1 442 ? -18.234 -74.771 32.878 1.00 70.06 422 CYS B CA 1
ATOM 6385 C C . CYS B 1 442 ? -18.190 -76.275 33.041 1.00 72.01 422 CYS B C 1
ATOM 6386 O O . CYS B 1 442 ? -19.226 -76.900 33.270 1.00 86.75 422 CYS B O 1
ATOM 6389 N N . PRO B 1 443 ? -17.032 -76.896 32.896 1.00 67.93 423 PRO B N 1
ATOM 6390 C CA . PRO B 1 443 ? -16.929 -78.327 33.157 1.00 69.53 423 PRO B CA 1
ATOM 6391 C C . PRO B 1 443 ? -16.737 -78.599 34.638 1.00 73.31 423 PRO B C 1
ATOM 6392 O O . PRO B 1 443 ? -16.561 -77.706 35.452 1.00 73.15 423 PRO B O 1
ATOM 6396 N N . ARG B 1 444 ? -16.779 -79.869 34.978 1.00 75.24 424 ARG B N 1
ATOM 6397 C CA . ARG B 1 444 ? -16.594 -80.283 36.352 1.00 78.00 424 ARG B CA 1
ATOM 6398 C C . ARG B 1 444 ? -15.118 -80.477 36.616 1.00 73.87 424 ARG B C 1
ATOM 6399 O O . ARG B 1 444 ? -14.386 -80.953 35.755 1.00 87.73 424 ARG B O 1
ATOM 6407 N N . LEU B 1 445 ? -14.689 -80.099 37.811 1.00 77.21 425 LEU B N 1
ATOM 6408 C CA . LEU B 1 445 ? -13.289 -80.107 38.219 1.00 79.00 425 LEU B CA 1
ATOM 6409 C C . LEU B 1 445 ? -12.446 -79.164 37.379 1.00 85.68 425 LEU B C 1
ATOM 6410 O O . LEU B 1 445 ? -11.231 -79.332 37.279 1.00 82.44 425 LEU B O 1
ATOM 6415 N N . CYS B 1 446 ? -13.065 -78.151 36.790 1.00 82.15 426 CYS B N 1
ATOM 6416 C CA . CYS B 1 446 ? -12.303 -77.216 35.992 1.00 75.96 426 CYS B CA 1
ATOM 6417 C C . CYS B 1 446 ? -11.475 -76.317 36.895 1.00 65.96 426 CYS B C 1
ATOM 6418 O O . CYS B 1 446 ? -11.581 -76.341 38.109 1.00 69.08 426 CYS B O 1
ATOM 6421 N N . LEU B 1 447 ? -10.651 -75.508 36.271 1.00 74.99 427 LEU B N 1
ATOM 6422 C CA . LEU B 1 447 ? -9.689 -74.672 36.952 1.00 66.56 427 LEU B CA 1
ATOM 6423 C C . LEU B 1 447 ? -10.275 -73.289 37.168 1.00 64.84 427 LEU B C 1
ATOM 6424 O O . LEU B 1 447 ? -11.068 -72.805 36.367 1.00 73.39 427 LEU B O 1
ATOM 6429 N N . VAL B 1 448 ? -9.880 -72.656 38.262 1.00 62.27 428 VAL B N 1
ATOM 6430 C CA . VAL B 1 448 ? -10.439 -71.378 38.681 1.00 60.61 428 VAL B CA 1
ATOM 6431 C C . VAL B 1 448 ? -9.297 -70.444 39.048 1.00 62.66 428 VAL B C 1
ATOM 6432 O O . VAL B 1 448 ? -8.296 -70.877 39.616 1.00 65.49 428 VAL B O 1
ATOM 6436 N N . ILE B 1 449 ? -9.443 -69.169 38.717 1.00 62.13 429 ILE B N 1
ATOM 6437 C CA . ILE B 1 449 ? -8.499 -68.126 39.083 1.00 57.12 429 ILE B CA 1
ATOM 6438 C C . ILE B 1 449 ? -9.301 -66.917 39.528 1.00 57.46 429 ILE B C 1
ATOM 6439 O O . ILE B 1 449 ? -10.348 -66.623 38.956 1.00 67.68 429 ILE B O 1
ATOM 6444 N N . GLY B 1 450 ? -8.822 -66.219 40.547 1.00 54.06 430 GLY B N 1
ATOM 6445 C CA . GLY B 1 450 ? -9.420 -64.976 40.971 1.00 53.80 430 GLY B CA 1
ATOM 6446 C C . GLY B 1 450 ? -8.385 -63.878 40.901 1.00 54.19 430 GLY B C 1
ATOM 6447 O O . GLY B 1 450 ? -7.209 -64.109 41.132 1.00 54.76 430 GLY B O 1
ATOM 6448 N N . SER B 1 451 ? -8.836 -62.676 40.583 1.00 54.34 431 SER B N 1
ATOM 6449 C CA . SER B 1 451 ? -7.906 -61.604 40.280 1.00 57.33 431 SER B CA 1
ATOM 6450 C C . SER B 1 451 ? -8.603 -60.278 40.494 1.00 58.14 431 SER B C 1
ATOM 6451 O O . SER B 1 451 ? -9.824 -60.209 40.512 1.00 62.10 431 SER B O 1
ATOM 6454 N N . ARG B 1 452 ? -7.814 -59.224 40.652 1.00 56.60 432 ARG B N 1
ATOM 6455 C CA . ARG B 1 452 ? -8.321 -57.874 40.857 1.00 57.66 432 ARG B CA 1
ATOM 6456 C C . ARG B 1 452 ? -7.947 -57.028 39.650 1.00 60.90 432 ARG B C 1
ATOM 6457 O O . ARG B 1 452 ? -6.969 -56.290 39.673 1.00 60.72 432 ARG B O 1
ATOM 6465 N N . LEU B 1 453 ? -8.775 -57.095 38.612 1.00 67.72 433 LEU B N 1
ATOM 6466 C CA . LEU B 1 453 ? -8.486 -56.505 37.317 1.00 62.71 433 LEU B CA 1
ATOM 6467 C C . LEU B 1 453 ? -9.021 -55.097 37.167 1.00 64.43 433 LEU B C 1
ATOM 6468 O O . LEU B 1 453 ? -9.214 -54.644 36.046 1.00 77.85 433 LEU B O 1
ATOM 6473 N N . ASP B 1 454 ? -9.264 -54.391 38.253 1.00 67.23 434 ASP B N 1
ATOM 6474 C CA . ASP B 1 454 ? -9.586 -52.980 38.168 1.00 68.34 434 ASP B CA 1
ATOM 6475 C C . ASP B 1 454 ? -8.374 -52.105 38.426 1.00 63.95 434 ASP B C 1
ATOM 6476 O O . ASP B 1 454 ? -8.493 -50.882 38.420 1.00 64.94 434 ASP B O 1
ATOM 6481 N N . ALA B 1 455 ? -7.212 -52.705 38.638 1.00 65.57 435 ALA B N 1
ATOM 6482 C CA . ALA B 1 455 ? -6.010 -51.952 38.945 1.00 62.33 435 ALA B CA 1
ATOM 6483 C C . ALA B 1 455 ? -5.493 -51.219 37.721 1.00 62.35 435 ALA B C 1
ATOM 6484 O O . ALA B 1 455 ? -5.634 -51.672 36.585 1.00 68.73 435 ALA B O 1
ATOM 6486 N N . ASP B 1 456 ? -4.879 -50.074 37.967 1.00 65.85 436 ASP B N 1
ATOM 6487 C CA . ASP B 1 456 ? -4.212 -49.338 36.910 1.00 63.83 436 ASP B CA 1
ATOM 6488 C C . ASP B 1 456 ? -3.295 -50.255 36.121 1.00 65.69 436 ASP B C 1
ATOM 6489 O O . ASP B 1 456 ? -2.665 -51.154 36.665 1.00 75.12 436 ASP B O 1
ATOM 6494 N N . ILE B 1 457 ? -3.203 -50.001 34.822 1.00 72.21 437 ILE B N 1
ATOM 6495 C CA . ILE B 1 457 ? -2.540 -50.924 33.908 1.00 68.90 437 ILE B CA 1
ATOM 6496 C C . ILE B 1 457 ? -1.030 -50.939 34.105 1.00 66.88 437 ILE B C 1
ATOM 6497 O O . ILE B 1 457 ? -0.382 -51.959 33.869 1.00 73.05 437 ILE B O 1
ATOM 6502 N N . HIS B 1 458 ? -0.447 -49.831 34.552 1.00 67.69 438 HIS B N 1
ATOM 6503 C CA . HIS B 1 458 ? 0.977 -49.753 34.834 1.00 63.08 438 HIS B CA 1
ATOM 6504 C C . HIS B 1 458 ? 1.319 -50.159 36.258 1.00 67.24 438 HIS B C 1
ATOM 6505 O O . HIS B 1 458 ? 2.301 -49.668 36.810 1.00 71.58 438 HIS B O 1
ATOM 6512 N N . THR B 1 459 ? 0.544 -51.049 36.866 1.00 72.43 439 THR B N 1
ATOM 6513 C CA . THR B 1 459 ? 0.711 -51.361 38.277 1.00 73.39 439 THR B CA 1
ATOM 6514 C C . THR B 1 459 ? 1.955 -52.213 38.487 1.00 75.21 439 THR B C 1
ATOM 6515 O O . THR B 1 459 ? 2.325 -53.026 37.643 1.00 78.95 439 THR B O 1
ATOM 6519 N N . ASN B 1 460 ? 2.619 -52.000 39.623 1.00 82.19 440 ASN B N 1
ATOM 6520 C CA . ASN B 1 460 ? 3.875 -52.672 39.922 1.00 78.24 440 ASN B CA 1
ATOM 6521 C C . ASN B 1 460 ? 3.690 -54.101 40.381 1.00 77.14 440 ASN B C 1
ATOM 6522 O O . ASN B 1 460 ? 4.662 -54.854 40.393 1.00 81.54 440 ASN B O 1
ATOM 6527 N N . THR B 1 461 ? 2.483 -54.488 40.754 1.00 78.73 441 THR B N 1
ATOM 6528 C CA . THR B 1 461 ? 2.253 -55.728 41.466 1.00 76.13 441 THR B CA 1
ATOM 6529 C C . THR B 1 461 ? 1.427 -56.698 40.636 1.00 76.57 441 THR B C 1
ATOM 6530 O O . THR B 1 461 ? 0.729 -56.315 39.699 1.00 84.18 441 THR B O 1
ATOM 6534 N N . CYS B 1 462 ? 1.520 -57.970 41.005 1.00 73.35 442 CYS B N 1
ATOM 6535 C CA . CYS B 1 462 ? 0.724 -59.006 40.375 1.00 65.25 442 CYS B CA 1
ATOM 6536 C C . CYS B 1 462 ? -0.738 -58.813 40.728 1.00 66.84 442 CYS B C 1
ATOM 6537 O O . CYS B 1 462 ? -1.074 -58.440 41.847 1.00 71.18 442 CYS B O 1
ATOM 6540 N N . ARG B 1 463 ? -1.609 -59.036 39.753 1.00 65.65 443 ARG B N 1
ATOM 6541 C CA . ARG B 1 463 ? -3.037 -58.830 39.911 1.00 60.74 443 ARG B CA 1
ATOM 6542 C C . ARG B 1 463 ? -3.795 -60.127 40.021 1.00 64.94 443 ARG B C 1
ATOM 6543 O O . ARG B 1 463 ? -5.012 -60.095 40.159 1.00 70.27 443 ARG B O 1
ATOM 6551 N N . LEU B 1 464 ? -3.113 -61.257 39.938 1.00 62.19 444 LEU B N 1
ATOM 6552 C CA . LEU B 1 464 ? -3.741 -62.564 40.043 1.00 61.26 444 LEU B CA 1
ATOM 6553 C C . LEU B 1 464 ? -3.658 -63.027 41.488 1.00 61.24 444 LEU B C 1
ATOM 6554 O O . LEU B 1 464 ? -2.567 -63.284 41.991 1.00 61.48 444 LEU B O 1
ATOM 6559 N N . ALA B 1 465 ? -4.810 -63.158 42.142 1.00 61.60 445 ALA B N 1
ATOM 6560 C CA . ALA B 1 465 ? -4.832 -63.275 43.592 1.00 62.67 445 ALA B CA 1
ATOM 6561 C C . ALA B 1 465 ? -4.763 -64.708 44.108 1.00 63.17 445 ALA B C 1
ATOM 6562 O O . ALA B 1 465 ? -4.173 -64.934 45.163 1.00 66.38 445 ALA B O 1
ATOM 6564 N N . PHE B 1 466 ? -5.337 -65.678 43.407 1.00 60.26 446 PHE B N 1
ATOM 6565 C CA . PHE B 1 466 ? -5.368 -67.050 43.892 1.00 58.37 446 PHE B CA 1
ATOM 6566 C C . PHE B 1 466 ? -5.776 -67.955 42.748 1.00 59.57 446 PHE B C 1
ATOM 6567 O O . PHE B 1 466 ? -6.147 -67.491 41.678 1.00 65.70 446 PHE B O 1
ATOM 6575 N N . HIS B 1 467 ? -5.708 -69.256 42.984 1.00 64.57 447 HIS B N 1
ATOM 6576 C CA . HIS B 1 467 ? -6.154 -70.211 41.987 1.00 64.90 447 HIS B CA 1
ATOM 6577 C C . HIS B 1 467 ? -6.596 -71.481 42.688 1.00 72.22 447 HIS B C 1
ATOM 6578 O O . HIS B 1 467 ? -6.204 -71.753 43.817 1.00 79.72 447 HIS B O 1
ATOM 6585 N N . GLY B 1 468 ? -7.426 -72.248 42.009 1.00 67.69 448 GLY B N 1
ATOM 6586 C CA . GLY B 1 468 ? -7.927 -73.467 42.588 1.00 66.59 448 GLY B CA 1
ATOM 6587 C C . GLY B 1 468 ? -8.652 -74.290 41.561 1.00 66.44 448 GLY B C 1
ATOM 6588 O O . GLY B 1 468 ? -8.502 -74.076 40.361 1.00 68.79 448 GLY B O 1
ATOM 6589 N N . ILE B 1 469 ? -9.442 -75.236 42.053 1.00 68.06 449 ILE B N 1
ATOM 6590 C CA . ILE B 1 469 ? -10.203 -76.166 41.232 1.00 64.77 449 ILE B CA 1
ATOM 6591 C C . ILE B 1 469 ? -11.650 -76.098 41.668 1.00 67.77 449 ILE B C 1
ATOM 6592 O O . ILE B 1 469 ? -11.937 -76.003 42.861 1.00 76.90 449 ILE B O 1
ATOM 6597 N N . LEU B 1 470 ? -12.564 -76.138 40.712 1.00 69.22 450 LEU B N 1
ATOM 6598 C CA . LEU B 1 470 ? -13.986 -76.161 41.019 1.00 68.76 450 LEU B CA 1
ATOM 6599 C C . LEU B 1 470 ? -14.360 -77.572 41.443 1.00 67.68 450 LEU B C 1
ATOM 6600 O O . LEU B 1 470 ? -14.401 -78.479 40.617 1.00 68.61 450 LEU B O 1
ATOM 6605 N N . LEU B 1 471 ? -14.644 -77.760 42.731 1.00 71.89 451 LEU B N 1
ATOM 6606 C CA . LEU B 1 471 ? -14.872 -79.087 43.294 1.00 68.42 451 LEU B CA 1
ATOM 6607 C C . LEU B 1 471 ? -16.339 -79.481 43.364 1.00 72.46 451 LEU B C 1
ATOM 6608 O O . LEU B 1 471 ? -16.648 -80.673 43.300 1.00 75.48 451 LEU B O 1
ATOM 6613 N N . HIS B 1 472 ? -17.253 -78.530 43.502 1.00 69.10 452 HIS B N 1
ATOM 6614 C CA . HIS B 1 472 ? -18.667 -78.867 43.454 1.00 71.02 452 HIS B CA 1
ATOM 6615 C C . HIS B 1 472 ? -19.417 -77.663 42.923 1.00 73.86 452 HIS B C 1
ATOM 6616 O O . HIS B 1 472 ? -19.297 -76.573 43.475 1.00 67.15 452 HIS B O 1
ATOM 6623 N N . GLY B 1 473 ? -20.174 -77.862 41.848 1.00 71.74 453 GLY B N 1
ATOM 6624 C CA . GLY B 1 473 ? -20.935 -76.789 41.248 1.00 70.06 453 GLY B CA 1
ATOM 6625 C C . GLY B 1 473 ? -22.367 -76.759 41.753 1.00 71.79 453 GLY B C 1
ATOM 6626 O O . GLY B 1 473 ? -23.020 -77.788 41.879 1.00 81.24 453 GLY B O 1
ATOM 6627 N N . LEU B 1 474 ? -22.845 -75.558 42.022 1.00 69.31 454 LEU B N 1
ATOM 6628 C CA . LEU B 1 474 ? -24.177 -75.340 42.570 1.00 70.88 454 LEU B CA 1
ATOM 6629 C C . LEU B 1 474 ? -25.105 -74.892 41.453 1.00 68.26 454 LEU B C 1
ATOM 6630 O O . LEU B 1 474 ? -25.266 -73.703 41.190 1.00 67.63 454 LEU B O 1
ATOM 6635 N N . GLU B 1 475 ? -25.739 -75.865 40.808 1.00 70.53 455 GLU B N 1
ATOM 6636 C CA . GLU B 1 475 ? -26.570 -75.568 39.653 1.00 79.23 455 GLU B CA 1
ATOM 6637 C C . GLU B 1 475 ? -27.851 -74.848 40.030 1.00 75.50 455 GLU B C 1
ATOM 6638 O O . GLU B 1 475 ? -28.406 -74.127 39.199 1.00 76.63 455 GLU B O 1
ATOM 6644 N N . ASP B 1 476 ? -28.315 -75.001 41.263 1.00 79.78 456 ASP B N 1
ATOM 6645 C CA . ASP B 1 476 ? -29.628 -74.511 41.650 1.00 83.64 456 ASP B CA 1
ATOM 6646 C C . ASP B 1 476 ? -29.582 -73.029 41.996 1.00 83.75 456 ASP B C 1
ATOM 6647 O O . ASP B 1 476 ? -28.736 -72.593 42.776 1.00 85.29 456 ASP B O 1
ATOM 6652 N N . ARG B 1 477 ? -30.529 -72.268 41.441 1.00 85.62 457 ARG B N 1
ATOM 6653 C CA . ARG B 1 477 ? -30.512 -70.814 41.555 1.00 85.35 457 ARG B CA 1
ATOM 6654 C C . ARG B 1 477 ? -30.640 -70.342 42.994 1.00 89.91 457 ARG B C 1
ATOM 6655 O O . ARG B 1 477 ? -30.097 -69.291 43.345 1.00 88.51 457 ARG B O 1
ATOM 6657 N N . ASN B 1 478 ? -31.372 -71.075 43.831 1.00 99.77 458 ASN B N 1
ATOM 6658 C CA . ASN B 1 478 ? -31.429 -70.779 45.262 1.00 103.80 458 ASN B CA 1
ATOM 6659 C C . ASN B 1 478 ? -30.719 -71.866 46.051 1.00 96.27 458 ASN B C 1
ATOM 6660 O O . ASN B 1 478 ? -31.249 -72.376 47.050 1.00 98.23 458 ASN B O 1
ATOM 6665 N N . TYR B 1 479 ? -29.525 -72.225 45.587 1.00 93.02 459 TYR B N 1
ATOM 6666 C CA . TYR B 1 479 ? -28.632 -73.111 46.322 1.00 94.52 459 TYR B CA 1
ATOM 6667 C C . TYR B 1 479 ? -28.534 -72.739 47.798 1.00 92.50 459 TYR B C 1
ATOM 6668 O O . TYR B 1 479 ? -28.227 -73.597 48.634 1.00 92.37 459 TYR B O 1
ATOM 6677 N N . ALA B 1 480 ? -28.782 -71.467 48.133 1.00 91.94 460 ALA B N 1
ATOM 6678 C CA . ALA B 1 480 ? -28.664 -71.021 49.517 1.00 93.77 460 ALA B CA 1
ATOM 6679 C C . ALA B 1 480 ? -29.508 -71.875 50.448 1.00 95.53 460 ALA B C 1
ATOM 6680 O O . ALA B 1 480 ? -29.089 -72.187 51.566 1.00 96.09 460 ALA B O 1
ATOM 6682 N N . ASP B 1 481 ? -30.699 -72.263 50.002 1.00 96.66 461 ASP B N 1
ATOM 6683 C CA . ASP B 1 481 ? -31.561 -73.148 50.769 1.00 95.80 461 ASP B CA 1
ATOM 6684 C C . ASP B 1 481 ? -31.450 -74.598 50.330 1.00 94.23 461 ASP B C 1
ATOM 6685 O O . ASP B 1 481 ? -31.464 -75.495 51.174 1.00 88.39 461 ASP B O 1
ATOM 6690 N N . SER B 1 482 ? -31.327 -74.849 49.024 1.00 91.57 462 SER B N 1
ATOM 6691 C CA . SER B 1 482 ? -31.430 -76.217 48.531 1.00 85.98 462 SER B CA 1
ATOM 6692 C C . SER B 1 482 ? -30.221 -77.042 48.926 1.00 85.08 462 SER B C 1
ATOM 6693 O O . SER B 1 482 ? -30.353 -78.211 49.295 1.00 84.33 462 SER B O 1
ATOM 6696 N N . PHE B 1 483 ? -29.044 -76.466 48.851 1.00 89.60 463 PHE B N 1
ATOM 6697 C CA . PHE B 1 483 ? -27.829 -77.240 49.007 1.00 90.06 463 PHE B CA 1
ATOM 6698 C C . PHE B 1 483 ? -26.928 -76.736 50.111 1.00 91.29 463 PHE B C 1
ATOM 6699 O O . PHE B 1 483 ? -26.223 -77.539 50.728 1.00 90.01 463 PHE B O 1
ATOM 6707 N N . LEU B 1 484 ? -26.926 -75.432 50.368 1.00 92.92 464 LEU B N 1
ATOM 6708 C CA . LEU B 1 484 ? -26.005 -74.876 51.355 1.00 94.24 464 LEU B CA 1
ATOM 6709 C C . LEU B 1 484 ? -26.111 -75.554 52.717 1.00 101.02 464 LEU B C 1
ATOM 6710 O O . LEU B 1 484 ? -25.066 -75.960 53.254 1.00 104.25 464 LEU B O 1
ATOM 6715 N N . PRO B 1 485 ? -27.306 -75.765 53.313 1.00 101.38 465 PRO B N 1
ATOM 6716 C CA . PRO B 1 485 ? -27.363 -76.450 54.615 1.00 103.97 465 PRO B CA 1
ATOM 6717 C C . PRO B 1 485 ? -26.576 -77.755 54.758 1.00 103.74 465 PRO B C 1
ATOM 6718 O O . PRO B 1 485 ? -26.603 -78.353 55.833 1.00 109.06 465 PRO B O 1
ATOM 6722 N N . ARG B 1 486 ? -25.863 -78.213 53.733 1.00 99.53 466 ARG B N 1
ATOM 6723 C CA . ARG B 1 486 ? -25.145 -79.479 53.809 1.00 99.93 466 ARG B CA 1
ATOM 6724 C C . ARG B 1 486 ? -23.679 -79.322 54.191 1.00 101.04 466 ARG B C 1
ATOM 6725 O O . ARG B 1 486 ? -23.021 -80.326 54.486 1.00 95.91 466 ARG B O 1
ATOM 6733 N N . LEU B 1 487 ? -23.154 -78.100 54.198 1.00 101.07 467 LEU B N 1
ATOM 6734 C CA . LEU B 1 487 ? -21.743 -77.851 54.470 1.00 97.49 467 LEU B CA 1
ATOM 6735 C C . LEU B 1 487 ? -21.605 -77.301 55.884 1.00 101.36 467 LEU B C 1
ATOM 6736 O O . LEU B 1 487 ? -22.086 -76.205 56.184 1.00 100.70 467 LEU B O 1
ATOM 6741 N N . LYS B 1 488 ? -20.932 -78.062 56.742 1.00 103.61 468 LYS B N 1
ATOM 6742 C CA . LYS B 1 488 ? -20.915 -77.796 58.176 1.00 98.18 468 LYS B CA 1
ATOM 6743 C C . LYS B 1 488 ? -19.711 -76.919 58.502 1.00 96.24 468 LYS B C 1
ATOM 6744 O O . LYS B 1 488 ? -18.679 -77.359 59.008 1.00 97.40 468 LYS B O 1
ATOM 6750 N N . VAL B 1 489 ? -19.863 -75.643 58.177 1.00 96.60 469 VAL B N 1
ATOM 6751 C CA . VAL B 1 489 ? -18.872 -74.623 58.461 1.00 98.15 469 VAL B CA 1
ATOM 6752 C C . VAL B 1 489 ? -19.467 -73.688 59.496 1.00 104.67 469 VAL B C 1
ATOM 6753 O O . VAL B 1 489 ? -20.607 -73.233 59.348 1.00 106.73 469 VAL B O 1
ATOM 6757 N N . TYR B 1 490 ? -18.693 -73.411 60.544 1.00 111.99 470 TYR B N 1
ATOM 6758 C CA . TYR B 1 490 ? -19.170 -72.743 61.744 1.00 105.55 470 TYR B CA 1
ATOM 6759 C C . TYR B 1 490 ? -18.219 -71.627 62.138 1.00 104.43 470 TYR B C 1
ATOM 6760 O O . TYR B 1 490 ? -17.045 -71.623 61.768 1.00 102.36 470 TYR B O 1
ATOM 6769 N N . LYS B 1 491 ? -18.741 -70.682 62.908 1.00 108.91 471 LYS B N 1
ATOM 6770 C CA . LYS B 1 491 ? -17.925 -69.717 63.626 1.00 110.24 471 LYS B CA 1
ATOM 6771 C C . LYS B 1 491 ? -17.875 -70.129 65.086 1.00 119.80 471 LYS B C 1
ATOM 6772 O O . LYS B 1 491 ? -18.917 -70.353 65.706 1.00 130.28 471 LYS B O 1
ATOM 6777 N N . LEU B 1 492 ? -16.671 -70.229 65.636 1.00 120.50 472 LEU B N 1
ATOM 6778 C CA . LEU B 1 492 ? -16.516 -70.458 67.068 1.00 124.61 472 LEU B CA 1
ATOM 6779 C C . LEU B 1 492 ? -16.690 -69.131 67.808 1.00 127.28 472 LEU B C 1
ATOM 6780 O O . LEU B 1 492 ? -15.764 -68.590 68.405 1.00 143.00 472 LEU B O 1
ATOM 6785 N N . LYS B 1 493 ? -17.911 -68.598 67.746 1.00 126.01 473 LYS B N 1
ATOM 6786 C CA . LYS B 1 493 ? -18.200 -67.287 68.314 1.00 126.74 473 LYS B CA 1
ATOM 6787 C C . LYS B 1 493 ? -17.972 -67.298 69.817 1.00 131.15 473 LYS B C 1
ATOM 6788 O O . LYS B 1 493 ? -18.696 -67.972 70.554 1.00 126.61 473 LYS B O 1
ATOM 6790 N N . HIS B 1 494 ? -16.962 -66.560 70.272 1.00 140.53 474 HIS B N 1
ATOM 6791 C CA . HIS B 1 494 ? -16.559 -66.509 71.675 1.00 139.15 474 HIS B CA 1
ATOM 6792 C C . HIS B 1 494 ? -16.650 -65.061 72.137 1.00 138.02 474 HIS B C 1
ATOM 6793 O O . HIS B 1 494 ? -15.648 -64.349 72.190 1.00 141.08 474 HIS B O 1
ATOM 6800 N N . LYS B 1 495 ? -17.860 -64.629 72.473 1.00 132.02 475 LYS B N 1
ATOM 6801 C CA . LYS B 1 495 ? -18.088 -63.269 72.950 1.00 125.77 475 LYS B CA 1
ATOM 6802 C C . LYS B 1 495 ? -19.350 -63.196 73.798 1.00 118.81 475 LYS B C 1
ATOM 6803 O O . LYS B 1 495 ? -20.027 -62.172 73.830 1.00 109.27 475 LYS B O 1
ATOM 6805 N N . ARG B 1 501 ? -27.363 -56.518 89.184 1.00 124.72 481 ARG B N 1
ATOM 6806 C CA . ARG B 1 501 ? -27.212 -56.679 90.624 1.00 126.51 481 ARG B CA 1
ATOM 6807 C C . ARG B 1 501 ? -27.484 -58.124 91.021 1.00 125.88 481 ARG B C 1
ATOM 6808 O O . ARG B 1 501 ? -28.464 -58.720 90.582 1.00 127.69 481 ARG B O 1
ATOM 6810 N N . ALA B 1 502 ? -26.603 -58.687 91.843 1.00 128.08 482 ALA B N 1
ATOM 6811 C CA . ALA B 1 502 ? -26.778 -60.049 92.328 1.00 128.85 482 ALA B CA 1
ATOM 6812 C C . ALA B 1 502 ? -27.879 -60.090 93.381 1.00 134.92 482 ALA B C 1
ATOM 6813 O O . ALA B 1 502 ? -27.898 -59.270 94.304 1.00 139.79 482 ALA B O 1
ATOM 6815 N N . MET B 1 503 ? -28.795 -61.048 93.243 1.00 131.81 483 MET B N 1
ATOM 6816 C CA . MET B 1 503 ? -29.936 -61.133 94.147 1.00 132.90 483 MET B CA 1
ATOM 6817 C C . MET B 1 503 ? -29.886 -62.409 94.975 1.00 134.97 483 MET B C 1
ATOM 6818 O O . MET B 1 503 ? -29.355 -62.409 96.089 1.00 156.29 483 MET B O 1
ATOM 6820 N N . ASP B 1 504 ? -30.431 -63.500 94.448 1.00 129.04 484 ASP B N 1
ATOM 6821 C CA . ASP B 1 504 ? -30.468 -64.741 95.202 1.00 125.14 484 ASP B CA 1
ATOM 6822 C C . ASP B 1 504 ? -29.112 -65.436 95.161 1.00 121.22 484 ASP B C 1
ATOM 6823 O O . ASP B 1 504 ? -28.248 -65.122 94.343 1.00 122.92 484 ASP B O 1
ATOM 6825 N N . ASP B 1 505 ? -28.931 -66.390 96.076 1.00 121.40 485 ASP B N 1
ATOM 6826 C CA . ASP B 1 505 ? -27.710 -67.187 96.117 1.00 122.71 485 ASP B CA 1
ATOM 6827 C C . ASP B 1 505 ? -27.567 -68.097 94.906 1.00 122.08 485 ASP B C 1
ATOM 6828 O O . ASP B 1 505 ? -26.495 -68.676 94.709 1.00 123.01 485 ASP B O 1
ATOM 6830 N N . TYR B 1 506 ? -28.617 -68.245 94.102 1.00 121.86 486 TYR B N 1
ATOM 6831 C CA . TYR B 1 506 ? -28.529 -68.906 92.811 1.00 119.91 486 TYR B CA 1
ATOM 6832 C C . TYR B 1 506 ? -28.963 -68.014 91.659 1.00 117.78 486 TYR B C 1
ATOM 6833 O O . TYR B 1 506 ? -28.998 -68.481 90.518 1.00 115.89 486 TYR B O 1
ATOM 6842 N N . SER B 1 507 ? -29.324 -66.764 91.922 1.00 118.97 487 SER B N 1
ATOM 6843 C CA . SER B 1 507 ? -29.620 -65.793 90.881 1.00 118.41 487 SER B CA 1
ATOM 6844 C C . SER B 1 507 ? -28.394 -64.930 90.604 1.00 120.93 487 SER B C 1
ATOM 6845 O O . SER B 1 507 ? -27.437 -64.898 91.380 1.00 122.57 487 SER B O 1
ATOM 6847 N N . VAL B 1 508 ? -28.439 -64.212 89.482 1.00 123.99 488 VAL B N 1
ATOM 6848 C CA . VAL B 1 508 ? -27.329 -63.367 89.055 1.00 120.70 488 VAL B CA 1
ATOM 6849 C C . VAL B 1 508 ? -27.784 -62.507 87.888 1.00 120.76 488 VAL B C 1
ATOM 6850 O O . VAL B 1 508 ? -28.409 -63.003 86.947 1.00 121.82 488 VAL B O 1
ATOM 6852 N N . ILE B 1 509 ? -27.482 -61.218 87.942 1.00 120.25 489 ILE B N 1
ATOM 6853 C CA . ILE B 1 509 ? -27.831 -60.317 86.859 1.00 117.76 489 ILE B CA 1
ATOM 6854 C C . ILE B 1 509 ? -26.553 -59.669 86.372 1.00 118.28 489 ILE B C 1
ATOM 6855 O O . ILE B 1 509 ? -25.492 -59.882 86.961 1.00 118.33 489 ILE B O 1
ATOM 6857 N N . ASN B 1 519 ? -34.031 -61.425 71.066 1.00 129.03 499 ASN B N 1
ATOM 6858 C CA . ASN B 1 519 ? -34.735 -62.233 72.051 1.00 130.92 499 ASN B CA 1
ATOM 6859 C C . ASN B 1 519 ? -33.777 -63.206 72.722 1.00 135.46 499 ASN B C 1
ATOM 6860 O O . ASN B 1 519 ? -33.345 -64.177 72.108 1.00 137.27 499 ASN B O 1
ATOM 6862 N N . ILE B 1 520 ? -33.450 -62.940 73.990 1.00 142.20 500 ILE B N 1
ATOM 6863 C CA . ILE B 1 520 ? -32.582 -63.835 74.747 1.00 132.77 500 ILE B CA 1
ATOM 6864 C C . ILE B 1 520 ? -33.201 -65.219 74.908 1.00 131.31 500 ILE B C 1
ATOM 6865 O O . ILE B 1 520 ? -32.485 -66.179 75.209 1.00 128.64 500 ILE B O 1
ATOM 6867 N N . GLN B 1 521 ? -34.519 -65.347 74.713 1.00 131.61 501 GLN B N 1
ATOM 6868 C CA . GLN B 1 521 ? -35.151 -66.664 74.706 1.00 131.29 501 GLN B CA 1
ATOM 6869 C C . GLN B 1 521 ? -34.484 -67.597 73.708 1.00 134.57 501 GLN B C 1
ATOM 6870 O O . GLN B 1 521 ? -34.386 -68.804 73.952 1.00 132.54 501 GLN B O 1
ATOM 6872 N N . LEU B 1 522 ? -34.019 -67.055 72.582 1.00 131.34 502 LEU B N 1
ATOM 6873 C CA . LEU B 1 522 ? -33.228 -67.841 71.647 1.00 128.68 502 LEU B CA 1
ATOM 6874 C C . LEU B 1 522 ? -31.964 -68.378 72.301 1.00 126.77 502 LEU B C 1
ATOM 6875 O O . LEU B 1 522 ? -31.476 -69.446 71.922 1.00 124.19 502 LEU B O 1
ATOM 6880 N N . PHE B 1 523 ? -31.429 -67.660 73.285 1.00 127.37 503 PHE B N 1
ATOM 6881 C CA . PHE B 1 523 ? -30.170 -68.002 73.928 1.00 125.31 503 PHE B CA 1
ATOM 6882 C C . PHE B 1 523 ? -30.362 -68.641 75.297 1.00 119.55 503 PHE B C 1
ATOM 6883 O O . PHE B 1 523 ? -29.377 -68.921 75.983 1.00 115.59 503 PHE B O 1
ATOM 6891 N N . VAL B 1 524 ? -31.602 -68.896 75.703 1.00 123.96 504 VAL B N 1
ATOM 6892 C CA . VAL B 1 524 ? -31.848 -69.459 77.023 1.00 116.03 504 VAL B CA 1
ATOM 6893 C C . VAL B 1 524 ? -31.399 -70.910 77.057 1.00 110.25 504 VAL B C 1
ATOM 6894 O O . VAL B 1 524 ? -31.724 -71.701 76.166 1.00 111.01 504 VAL B O 1
ATOM 6898 N N . GLY B 1 525 ? -30.647 -71.266 78.091 1.00 105.54 505 GLY B N 1
ATOM 6899 C CA . GLY B 1 525 ? -30.201 -72.626 78.300 1.00 101.00 505 GLY B CA 1
ATOM 6900 C C . GLY B 1 525 ? -28.726 -72.832 78.074 1.00 99.61 505 GLY B C 1
ATOM 6901 O O . GLY B 1 525 ? -28.233 -73.945 78.277 1.00 94.46 505 GLY B O 1
ATOM 6902 N N . LEU B 1 526 ? -28.005 -71.795 77.678 1.00 104.17 506 LEU B N 1
ATOM 6903 C CA . LEU B 1 526 ? -26.617 -71.928 77.274 1.00 106.76 506 LEU B CA 1
ATOM 6904 C C . LEU B 1 526 ? -25.700 -71.789 78.477 1.00 105.71 506 LEU B C 1
ATOM 6905 O O . LEU B 1 526 ? -25.780 -70.806 79.218 1.00 103.07 506 LEU B O 1
ATOM 6910 N N . LYS B 1 527 ? -24.821 -72.768 78.654 1.00 107.28 507 LYS B N 1
ATOM 6911 C CA . LYS B 1 527 ? -23.843 -72.735 79.729 1.00 107.66 507 LYS B CA 1
ATOM 6912 C C . LYS B 1 527 ? -22.948 -71.509 79.640 1.00 114.47 507 LYS B C 1
ATOM 6913 O O . LYS B 1 527 ? -22.086 -71.431 78.763 1.00 118.70 507 LYS B O 1
ATOM 6919 N N . VAL B 1 528 ? -23.140 -70.555 80.542 1.00 122.21 508 VAL B N 1
ATOM 6920 C CA . VAL B 1 528 ? -22.241 -69.416 80.681 1.00 127.10 508 VAL B CA 1
ATOM 6921 C C . VAL B 1 528 ? -21.202 -69.754 81.738 1.00 144.66 508 VAL B C 1
ATOM 6922 O O . VAL B 1 528 ? -21.536 -70.296 82.797 1.00 154.92 508 VAL B O 1
ATOM 6926 N N . HIS B 1 529 ? -19.942 -69.453 81.452 1.00 146.71 509 HIS B N 1
ATOM 6927 C CA . HIS B 1 529 ? -18.855 -69.697 82.387 1.00 155.36 509 HIS B CA 1
ATOM 6928 C C . HIS B 1 529 ? -18.505 -68.398 83.102 1.00 158.01 509 HIS B C 1
ATOM 6929 O O . HIS B 1 529 ? -18.465 -67.327 82.490 1.00 155.94 509 HIS B O 1
ATOM 6936 N N . LEU B 1 530 ? -18.264 -68.503 84.404 1.00 163.87 510 LEU B N 1
ATOM 6937 C CA . LEU B 1 530 ? -18.087 -67.351 85.273 1.00 168.31 510 LEU B CA 1
ATOM 6938 C C . LEU B 1 530 ? -16.609 -67.029 85.420 1.00 171.79 510 LEU B C 1
ATOM 6939 O O . LEU B 1 530 ? -15.783 -67.930 85.592 1.00 175.03 510 LEU B O 1
ATOM 6941 N N . SER B 1 531 ? -16.282 -65.737 85.342 1.00 171.80 511 SER B N 1
ATOM 6942 C CA . SER B 1 531 ? -14.911 -65.300 85.581 1.00 176.91 511 SER B CA 1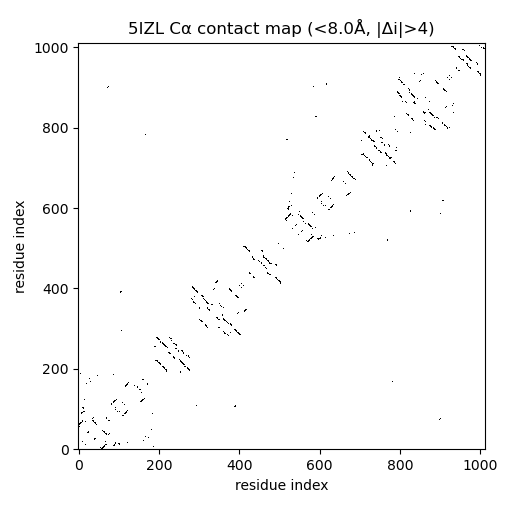
ATOM 6943 C C . SER B 1 531 ? -14.423 -65.720 86.959 1.00 181.87 511 SER B C 1
ATOM 6944 O O . SER B 1 531 ? -13.220 -65.920 87.159 1.00 181.24 511 SER B O 1
ATOM 6947 N N . THR B 1 532 ? -15.334 -65.867 87.917 1.00 181.74 512 THR B N 1
ATOM 6948 C CA . THR B 1 532 ? -14.971 -66.312 89.256 1.00 176.18 512 THR B CA 1
ATOM 6949 C C . THR B 1 532 ? -14.973 -67.832 89.337 1.00 174.79 512 THR B C 1
ATOM 6950 O O . THR B 1 532 ? -15.336 -68.407 90.373 1.00 173.64 512 THR B O 1
ATOM 6952 N N . GLY B 1 533 ? -14.595 -68.489 88.239 1.00 175.09 513 GLY B N 1
ATOM 6953 C CA . GLY B 1 533 ? -14.426 -69.929 88.199 1.00 173.16 513 GLY B CA 1
ATOM 6954 C C . GLY B 1 533 ? -15.637 -70.728 88.633 1.00 170.36 513 GLY B C 1
ATOM 6955 O O . GLY B 1 533 ? -15.568 -71.473 89.613 1.00 169.76 513 GLY B O 1
ATOM 6956 N N . GLU B 1 534 ? -16.745 -70.593 87.911 1.00 168.59 514 GLU B N 1
ATOM 6957 C CA . GLU B 1 534 ? -17.979 -71.270 88.273 1.00 164.36 514 GLU B CA 1
ATOM 6958 C C . GLU B 1 534 ? -18.643 -71.770 86.998 1.00 159.86 514 GLU B C 1
ATOM 6959 O O . GLU B 1 534 ? -18.028 -71.809 85.928 1.00 162.30 514 GLU B O 1
ATOM 6961 N N . LEU B 1 535 ? -19.913 -72.150 87.117 1.00 152.81 515 LEU B N 1
ATOM 6962 C CA . LEU B 1 535 ? -20.695 -72.652 85.990 1.00 145.73 515 LEU B CA 1
ATOM 6963 C C . LEU B 1 535 ? -22.130 -72.178 86.159 1.00 137.73 515 LEU B C 1
ATOM 6964 O O . LEU B 1 535 ? -22.853 -72.687 87.019 1.00 140.38 515 LEU B O 1
ATOM 6966 N N . GLY B 1 536 ? -22.539 -71.204 85.346 1.00 132.64 516 GLY B N 1
ATOM 6967 C CA . GLY B 1 536 ? -23.898 -70.716 85.333 1.00 119.68 516 GLY B CA 1
ATOM 6968 C C . GLY B 1 536 ? -24.641 -71.190 84.093 1.00 113.69 516 GLY B C 1
ATOM 6969 O O . GLY B 1 536 ? -24.064 -71.727 83.153 1.00 114.49 516 GLY B O 1
ATOM 6970 N N . ILE B 1 537 ? -25.953 -70.997 84.119 1.00 107.29 517 ILE B N 1
ATOM 6971 C CA . ILE B 1 537 ? -26.820 -71.352 83.005 1.00 105.65 517 ILE B CA 1
ATOM 6972 C C . ILE B 1 537 ? -27.831 -70.235 82.827 1.00 107.32 517 ILE B C 1
ATOM 6973 O O . ILE B 1 537 ? -28.316 -69.664 83.806 1.00 110.70 517 ILE B O 1
ATOM 6978 N N . ILE B 1 538 ? -28.144 -69.916 81.575 1.00 106.22 518 ILE B N 1
ATOM 6979 C CA . ILE B 1 538 ? -29.048 -68.813 81.302 1.00 108.04 518 ILE B CA 1
ATOM 6980 C C . ILE B 1 538 ? -30.465 -69.184 81.716 1.00 110.57 518 ILE B C 1
ATOM 6981 O O . ILE B 1 538 ? -30.866 -70.355 81.678 1.00 108.65 518 ILE B O 1
ATOM 6986 N N . ASP B 1 539 ? -31.214 -68.179 82.156 1.00 123.93 519 ASP B N 1
ATOM 6987 C CA . ASP B 1 539 ? -32.645 -68.298 82.407 1.00 121.12 519 ASP B CA 1
ATOM 6988 C C . ASP B 1 539 ? -33.319 -67.159 81.645 1.00 125.85 519 ASP B C 1
ATOM 6989 O O . ASP B 1 539 ? -32.732 -66.568 80.733 1.00 136.35 519 ASP B O 1
ATOM 6991 N N . SER B 1 540 ? -34.549 -66.833 82.036 1.00 126.89 520 SER B N 1
ATOM 6992 C CA . SER B 1 540 ? -35.403 -65.830 81.379 1.00 131.82 520 SER B CA 1
ATOM 6993 C C . SER B 1 540 ? -34.690 -64.682 80.671 1.00 131.61 520 SER B C 1
ATOM 6994 O O . SER B 1 540 ? -35.204 -63.562 80.604 1.00 131.30 520 SER B O 1
ATOM 6996 N N . GLY B 1 546 ? -31.040 -54.738 77.985 1.00 134.70 526 GLY B N 1
ATOM 6997 C CA . GLY B 1 546 ? -31.738 -55.997 78.174 1.00 137.75 526 GLY B CA 1
ATOM 6998 C C . GLY B 1 546 ? -30.861 -57.086 78.761 1.00 137.39 526 GLY B C 1
ATOM 6999 O O . GLY B 1 546 ? -29.795 -57.398 78.230 1.00 135.17 526 GLY B O 1
ATOM 7000 N N . LYS B 1 547 ? -31.308 -57.653 79.879 1.00 138.39 527 LYS B N 1
ATOM 7001 C CA . LYS B 1 547 ? -30.541 -58.667 80.587 1.00 136.98 527 LYS B CA 1
ATOM 7002 C C . LYS B 1 547 ? -31.497 -59.553 81.366 1.00 136.36 527 LYS B C 1
ATOM 7003 O O . LYS B 1 547 ? -32.695 -59.279 81.470 1.00 135.63 527 LYS B O 1
ATOM 7005 N N . PHE B 1 548 ? -30.947 -60.622 81.926 1.00 136.88 528 PHE B N 1
ATOM 7006 C CA . PHE B 1 548 ? -31.773 -61.632 82.564 1.00 136.69 528 PHE B CA 1
ATOM 7007 C C . PHE B 1 548 ? -30.925 -62.406 83.561 1.00 133.87 528 PHE B C 1
ATOM 7008 O O . PHE B 1 548 ? -29.715 -62.197 83.679 1.00 131.83 528 PHE B O 1
ATOM 7010 N N . LYS B 1 549 ? -31.581 -63.316 84.274 1.00 133.41 529 LYS B N 1
ATOM 7011 C CA . LYS B 1 549 ? -30.967 -64.065 85.354 1.00 143.85 529 LYS B CA 1
ATOM 7012 C C . LYS B 1 549 ? -30.068 -65.171 84.807 1.00 132.74 529 LYS B C 1
ATOM 7013 O O . LYS B 1 549 ? -30.061 -65.472 83.614 1.00 132.67 529 LYS B O 1
ATOM 7015 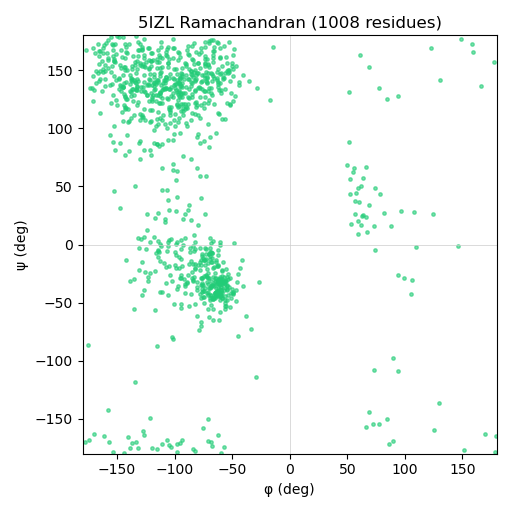N N . ILE B 1 550 ? -29.285 -65.766 85.707 1.00 121.14 530 ILE B N 1
ATOM 7016 C CA . ILE B 1 550 ? -28.420 -66.901 85.402 1.00 117.61 530 ILE B CA 1
ATOM 7017 C C . ILE B 1 550 ? -28.449 -67.825 86.608 1.00 114.22 530 ILE B C 1
ATOM 7018 O O . ILE B 1 550 ? -28.030 -67.432 87.701 1.00 113.87 530 ILE B O 1
ATOM 7023 N N . HIS B 1 551 ? -28.941 -69.040 86.423 1.00 110.63 531 HIS B N 1
ATOM 7024 C CA . HIS B 1 551 ? -28.952 -70.013 87.502 1.00 107.90 531 HIS B CA 1
ATOM 7025 C C . HIS B 1 551 ? -27.589 -70.674 87.631 1.00 109.14 531 HIS B C 1
ATOM 7026 O O . HIS B 1 551 ? -26.919 -70.944 86.634 1.00 107.65 531 HIS B O 1
ATOM 7033 N N . ILE B 1 552 ? -27.179 -70.934 88.863 1.00 109.63 532 ILE B N 1
ATOM 7034 C CA . ILE B 1 552 ? -25.903 -71.570 89.157 1.00 110.56 532 ILE B CA 1
ATOM 7035 C C . ILE B 1 552 ? -26.183 -72.913 89.815 1.00 112.78 532 ILE B C 1
ATOM 7036 O O . ILE B 1 552 ? -26.493 -72.979 91.003 1.00 121.83 532 ILE B O 1
ATOM 7041 N N . PRO B 1 553 ? -26.065 -74.016 89.072 1.00 112.74 533 PRO B N 1
ATOM 7042 C CA . PRO B 1 553 ? -26.499 -75.321 89.600 1.00 118.66 533 PRO B CA 1
ATOM 7043 C C . PRO B 1 553 ? -25.745 -75.798 90.829 1.00 124.36 533 PRO B C 1
ATOM 7044 O O . PRO B 1 553 ? -26.162 -76.796 91.431 1.00 123.24 533 PRO B O 1
ATOM 7048 N N . GLY B 1 554 ? -24.665 -75.137 91.224 1.00 119.61 534 GLY B N 1
ATOM 7049 C CA . GLY B 1 554 ? -23.941 -75.569 92.401 1.00 130.00 534 GLY B CA 1
ATOM 7050 C C . GLY B 1 554 ? -24.030 -74.584 93.545 1.00 118.61 534 GLY B C 1
ATOM 7051 O O . GLY B 1 554 ? -24.186 -74.981 94.700 1.00 117.75 534 GLY B O 1
ATOM 7052 N N . GLY B 1 555 ? -23.940 -73.298 93.232 1.00 118.04 535 GLY B N 1
ATOM 7053 C CA . GLY B 1 555 ? -23.911 -72.279 94.255 1.00 121.16 535 GLY B CA 1
ATOM 7054 C C . GLY B 1 555 ? -22.791 -71.292 94.064 1.00 126.70 535 GLY B C 1
ATOM 7055 O O . GLY B 1 555 ? -21.684 -71.666 93.670 1.00 128.72 535 GLY B O 1
ATOM 7056 N N . LEU B 1 556 ? -23.072 -70.022 94.348 1.00 129.36 536 LEU B N 1
ATOM 7057 C CA . LEU B 1 556 ? -22.050 -68.992 94.269 1.00 135.81 536 LEU B CA 1
ATOM 7058 C C . LEU B 1 556 ? -20.894 -69.300 95.204 1.00 140.98 536 LEU B C 1
ATOM 7059 O O . LEU B 1 556 ? -20.898 -70.319 95.901 1.00 139.01 536 LEU B O 1
ATOM 7064 N N . SER B 1 557 ? -19.900 -68.430 95.227 1.00 148.66 537 SER B N 1
ATOM 7065 C CA . SER B 1 557 ? -18.739 -68.597 96.079 1.00 158.38 537 SER B CA 1
ATOM 7066 C C . SER B 1 557 ? -18.620 -67.415 97.028 1.00 159.84 537 SER B C 1
ATOM 7067 O O . SER B 1 557 ? -19.175 -66.341 96.769 1.00 166.09 537 SER B O 1
ATOM 7069 N N . PRO B 1 558 ? -17.924 -67.582 98.151 1.00 162.14 538 PRO B N 1
ATOM 7070 C CA . PRO B 1 558 ? -17.548 -66.402 98.940 1.00 163.43 538 PRO B CA 1
ATOM 7071 C C . PRO B 1 558 ? -16.832 -65.369 98.093 1.00 162.55 538 PRO B C 1
ATOM 7072 O O . PRO B 1 558 ? -17.030 -64.161 98.274 1.00 160.77 538 PRO B O 1
ATOM 7076 N N . GLU B 1 559 ? -16.014 -65.829 97.146 1.00 162.78 539 GLU B N 1
ATOM 7077 C CA . GLU B 1 559 ? -15.443 -64.928 96.153 1.00 162.53 539 GLU B CA 1
ATOM 7078 C C . GLU B 1 559 ? -16.536 -64.256 95.330 1.00 160.55 539 GLU B C 1
ATOM 7079 O O . GLU B 1 559 ? -16.457 -63.058 95.038 1.00 158.52 539 GLU B O 1
ATOM 7085 N N . SER B 1 560 ? -17.567 -65.013 94.946 1.00 159.69 540 SER B N 1
ATOM 7086 C CA . SER B 1 560 ? -18.701 -64.413 94.251 1.00 157.29 540 SER B CA 1
ATOM 7087 C C . SER B 1 560 ? -19.523 -63.546 95.194 1.00 155.68 540 SER B C 1
ATOM 7088 O O . SER B 1 560 ? -19.935 -62.438 94.832 1.00 150.45 540 SER B O 1
ATOM 7090 N N . LYS B 1 561 ? -19.767 -64.033 96.411 1.00 158.89 541 LYS B N 1
ATOM 7091 C CA . LYS B 1 561 ? -20.441 -63.232 97.422 1.00 155.54 541 LYS B CA 1
ATOM 7092 C C . LYS B 1 561 ? -19.601 -62.051 97.887 1.00 153.43 541 LYS B C 1
ATOM 7093 O O . LYS B 1 561 ? -20.103 -61.221 98.651 1.00 151.17 541 LYS B O 1
ATOM 7095 N N . LYS B 1 562 ? -18.341 -61.960 97.454 1.00 154.49 542 LYS B N 1
ATOM 7096 C CA . LYS B 1 562 ? -17.513 -60.824 97.839 1.00 152.14 542 LYS B CA 1
ATOM 7097 C C . LYS B 1 562 ? -18.067 -59.523 97.283 1.00 148.30 542 LYS B C 1
ATOM 7098 O O . LYS B 1 562 ? -17.883 -58.462 97.886 1.00 148.59 542 LYS B O 1
ATOM 7100 N N . ILE B 1 563 ? -18.748 -59.582 96.146 1.00 144.32 543 ILE B N 1
ATOM 7101 C CA . ILE B 1 563 ? -19.334 -58.384 95.561 1.00 140.30 543 ILE B CA 1
ATOM 7102 C C . ILE B 1 563 ? -20.812 -58.635 95.295 1.00 136.61 543 ILE B C 1
ATOM 7103 O O . ILE B 1 563 ? -21.203 -58.941 94.165 1.00 130.99 543 ILE B O 1
ATOM 7105 N N . LEU B 1 564 ? -21.640 -58.510 96.331 1.00 136.59 544 LEU B N 1
ATOM 7106 C CA . LEU B 1 564 ? -23.084 -58.731 96.209 1.00 130.49 544 LEU B CA 1
ATOM 7107 C C . LEU B 1 564 ? -23.886 -57.482 96.589 1.00 128.61 544 LEU B C 1
ATOM 7108 O O . LEU B 1 564 ? -25.019 -57.565 97.072 1.00 127.32 544 LEU B O 1
ATOM 7110 N N . HIS B 1 594 ? -16.910 -61.153 85.863 1.00 154.97 574 HIS B N 1
ATOM 7111 C CA . HIS B 1 594 ? -17.490 -61.067 84.528 1.00 156.46 574 HIS B CA 1
ATOM 7112 C C . HIS B 1 594 ? -17.819 -62.463 84.034 1.00 159.30 574 HIS B C 1
ATOM 7113 O O . HIS B 1 594 ? -17.787 -63.414 84.813 1.00 162.42 574 HIS B O 1
ATOM 7115 N N . VAL B 1 595 ? -18.129 -62.595 82.745 1.00 156.96 575 VAL B N 1
ATOM 7116 C CA . VAL B 1 595 ? -18.565 -63.867 82.181 1.00 155.59 575 VAL B CA 1
ATOM 7117 C C . VAL B 1 595 ? -18.492 -63.774 80.661 1.00 155.25 575 VAL B C 1
ATOM 7118 O O . VAL B 1 595 ? -18.436 -62.673 80.100 1.00 158.69 575 VAL B O 1
ATOM 7120 N N . VAL B 1 596 ? -18.493 -64.940 79.992 1.00 154.63 576 VAL B N 1
ATOM 7121 C CA . VAL B 1 596 ? -18.561 -65.072 78.533 1.00 144.75 576 VAL B CA 1
ATOM 7122 C C . VAL B 1 596 ? -18.775 -66.531 78.137 1.00 138.54 576 VAL B C 1
ATOM 7123 O O . VAL B 1 596 ? -18.251 -67.447 78.777 1.00 142.26 576 VAL B O 1
ATOM 7125 N N . LEU B 1 597 ? -19.522 -66.760 77.065 1.00 128.75 577 LEU B N 1
ATOM 7126 C CA . LEU B 1 597 ? -19.867 -68.105 76.631 1.00 123.15 577 LEU B CA 1
ATOM 7127 C C . LEU B 1 597 ? -18.995 -68.543 75.457 1.00 124.61 577 LEU B C 1
ATOM 7128 O O . LEU B 1 597 ? -18.293 -67.747 74.832 1.00 131.16 577 LEU B O 1
ATOM 7133 N N . SER B 1 598 ? -19.077 -69.829 75.132 1.00 120.83 578 SER B N 1
ATOM 7134 C CA . SER B 1 598 ? -18.319 -70.404 74.028 1.00 118.29 578 SER B CA 1
ATOM 7135 C C . SER B 1 598 ? -19.279 -71.206 73.147 1.00 112.60 578 SER B C 1
ATOM 7136 O O . SER B 1 598 ? -19.264 -72.436 73.161 1.00 108.78 578 SER B O 1
ATOM 7138 N N . LEU B 1 599 ? -20.110 -70.499 72.379 1.00 111.49 579 LEU B N 1
ATOM 7139 C CA . LEU B 1 599 ? -21.046 -71.138 71.465 1.00 110.93 579 LEU B CA 1
ATOM 7140 C C . LEU B 1 599 ? -20.403 -71.372 70.097 1.00 113.63 579 LEU B C 1
ATOM 7141 O O . LEU B 1 599 ? -19.379 -70.781 69.746 1.00 116.97 579 LEU B O 1
ATOM 7146 N N . THR B 1 600 ? -21.050 -72.236 69.311 1.00 120.69 580 THR B N 1
ATOM 7147 C CA . THR B 1 600 ? -20.545 -72.691 68.010 1.00 119.56 580 THR B CA 1
ATOM 7148 C C . THR B 1 600 ? -21.733 -72.792 67.057 1.00 114.09 580 THR B C 1
ATOM 7149 O O . THR B 1 600 ? -22.411 -73.819 67.013 1.00 114.77 580 THR B O 1
ATOM 7153 N N . PHE B 1 601 ? -21.973 -71.729 66.296 1.00 119.25 581 PHE B N 1
ATOM 7154 C CA . PHE B 1 601 ? -23.089 -71.655 65.363 1.00 120.80 581 PHE B CA 1
ATOM 7155 C C . PHE B 1 601 ? -22.614 -71.993 63.956 1.00 128.10 581 PHE B C 1
ATOM 7156 O O . PHE B 1 601 ? -21.608 -71.451 63.492 1.00 137.39 581 PHE B O 1
ATOM 7158 N N . LYS B 1 602 ? -23.340 -72.879 63.282 1.00 123.20 582 LYS B N 1
ATOM 7159 C CA . LYS B 1 602 ? -22.996 -73.234 61.919 1.00 120.55 582 LYS B CA 1
ATOM 7160 C C . LYS B 1 602 ? -23.108 -71.914 61.182 1.00 131.29 582 LYS B C 1
ATOM 7161 O O . LYS B 1 602 ? -23.756 -70.990 61.674 1.00 151.50 582 LYS B O 1
ATOM 7167 N N . ARG B 1 603 ? -22.487 -71.797 60.016 1.00 117.94 583 ARG B N 1
ATOM 7168 C CA . ARG B 1 603 ? -22.566 -70.524 59.303 1.00 115.94 583 ARG B CA 1
ATOM 7169 C C . ARG B 1 603 ? -23.878 -70.388 58.542 1.00 114.27 583 ARG B C 1
ATOM 7170 O O . ARG B 1 603 ? -24.663 -69.467 58.787 1.00 116.36 583 ARG B O 1
ATOM 7172 N N . TYR B 1 604 ? -24.125 -71.284 57.599 1.00 115.58 584 TYR B N 1
ATOM 7173 C CA . TYR B 1 604 ? -25.349 -71.261 56.815 1.00 117.67 584 TYR B CA 1
ATOM 7174 C C . TYR B 1 604 ? -26.005 -72.630 56.812 1.00 121.79 584 TYR B C 1
ATOM 7175 O O . TYR B 1 604 ? -26.993 -72.837 56.097 1.00 121.40 584 TYR B O 1
ATOM 7184 N N . VAL B 1 605 ? -25.454 -73.576 57.568 1.00 123.64 585 VAL B N 1
ATOM 7185 C CA . VAL B 1 605 ? -25.878 -74.965 57.498 1.00 134.90 585 VAL B CA 1
ATOM 7186 C C . VAL B 1 605 ? -27.193 -75.228 58.224 1.00 149.90 585 VAL B C 1
ATOM 7187 O O . VAL B 1 605 ? -28.210 -75.558 57.603 1.00 146.76 585 VAL B O 1
ATOM 7189 N N . PHE B 1 606 ? -27.167 -75.078 59.548 1.00 158.82 586 PHE B N 1
ATOM 7190 C CA . PHE B 1 606 ? -28.355 -75.055 60.403 1.00 146.07 586 PHE B CA 1
ATOM 7191 C C . PHE B 1 606 ? -28.585 -73.580 60.710 1.00 142.98 586 PHE B C 1
ATOM 7192 O O . PHE B 1 606 ? -28.391 -73.104 61.830 1.00 144.84 586 PHE B O 1
ATOM 7194 N N . ASP B 1 607 ? -28.978 -72.851 59.675 1.00 140.57 587 ASP B N 1
ATOM 7195 C CA . ASP B 1 607 ? -29.183 -71.417 59.770 1.00 141.95 587 ASP B CA 1
ATOM 7196 C C . ASP B 1 607 ? -30.655 -71.047 59.775 1.00 146.64 587 ASP B C 1
ATOM 7197 O O . ASP B 1 607 ? -31.081 -70.210 60.582 1.00 158.97 587 ASP B O 1
ATOM 7199 N N . THR B 1 608 ? -31.448 -71.677 58.912 1.00 144.73 588 THR B N 1
ATOM 7200 C CA . THR B 1 608 ? -32.897 -71.527 58.908 1.00 144.61 588 THR B CA 1
ATOM 7201 C C . THR B 1 608 ? -33.444 -71.626 60.326 1.00 159.15 588 THR B C 1
ATOM 7202 O O . THR B 1 608 ? -34.437 -70.974 60.671 1.00 168.69 588 THR B O 1
ATOM 7204 N N . HIS B 1 609 ? -32.775 -72.431 61.151 1.00 153.36 589 HIS B N 1
ATOM 7205 C CA . HIS B 1 609 ? -33.104 -72.614 62.556 1.00 144.00 589 HIS B CA 1
ATOM 7206 C C . HIS B 1 609 ? -32.110 -71.967 63.511 1.00 149.11 589 HIS B C 1
ATOM 7207 O O . HIS B 1 609 ? -32.521 -71.502 64.574 1.00 176.75 589 HIS B O 1
ATOM 7214 N N . LYS B 1 610 ? -30.822 -71.923 63.163 1.00 146.62 590 LYS B N 1
ATOM 7215 C CA . LYS B 1 610 ? -29.805 -71.179 63.907 1.00 142.85 590 LYS B CA 1
ATOM 7216 C C . 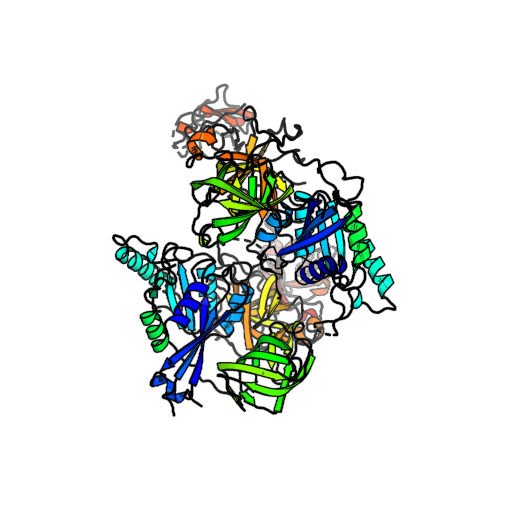LYS B 1 610 ? -29.547 -71.745 65.299 1.00 136.95 590 LYS B C 1
ATOM 7217 O O . LYS B 1 610 ? -29.830 -71.088 66.304 1.00 138.11 590 LYS B O 1
ATOM 7219 N N . ARG B 1 611 ? -28.995 -72.953 65.347 1.00 132.82 591 ARG B N 1
ATOM 7220 C CA . ARG B 1 611 ? -28.686 -73.608 66.612 1.00 125.17 591 ARG B CA 1
ATOM 7221 C C . ARG B 1 611 ? -27.270 -73.281 67.080 1.00 117.85 591 ARG B C 1
ATOM 7222 O O . ARG B 1 611 ? -26.401 -72.934 66.279 1.00 122.55 591 ARG B O 1
ATOM 7225 N N . MET B 1 612 ? -27.052 -73.397 68.385 1.00 110.76 592 MET B N 1
ATOM 7226 C CA . MET B 1 612 ? -25.763 -73.125 68.995 1.00 106.22 592 MET B CA 1
ATOM 7227 C C . MET B 1 612 ? -25.368 -74.296 69.877 1.00 102.86 592 MET B C 1
ATOM 7228 O O . MET B 1 612 ? -26.192 -74.825 70.622 1.00 100.86 592 MET B O 1
ATOM 7233 N N . VAL B 1 613 ? -24.105 -74.703 69.778 1.00 102.62 593 VAL B N 1
ATOM 7234 C CA . VAL B 1 613 ? -23.588 -75.883 70.456 1.00 101.11 593 VAL B CA 1
ATOM 7235 C C . VAL B 1 613 ? -22.337 -75.497 71.233 1.00 100.61 593 VAL B C 1
ATOM 7236 O O . VAL B 1 613 ? -21.642 -74.538 70.887 1.00 103.82 593 VAL B O 1
ATOM 7240 N N . GLN B 1 614 ? -22.055 -76.249 72.295 1.00 99.70 594 GLN B N 1
ATOM 7241 C CA . GLN B 1 614 ? -20.825 -76.101 73.054 1.00 98.13 594 GLN B CA 1
ATOM 7242 C C . GLN B 1 614 ? -20.390 -77.478 73.522 1.00 96.76 594 GLN B C 1
ATOM 7243 O O . GLN B 1 614 ? -21.063 -78.480 73.276 1.00 96.09 594 GLN B O 1
ATOM 7249 N N . SER B 1 615 ? -19.253 -77.521 74.204 1.00 99.64 595 SER B N 1
ATOM 7250 C CA . SER B 1 615 ? -18.632 -78.784 74.579 1.00 99.86 595 SER B CA 1
ATOM 7251 C C . SER B 1 615 ? -19.385 -79.477 75.701 1.00 101.88 595 SER B C 1
ATOM 7252 O O . SER B 1 615 ? -18.805 -80.260 76.452 1.00 102.62 595 SER B O 1
#

Nearest PDB structures (foldseek):
  5izl-assembly1_A  TM=1.002E+00  e=0.000E+00  Homo sapiens
  5izl-assembly2_B  TM=9.783E-01  e=1.813E-92  Homo sapiens
  5izm-assembly1_A  TM=9.786E-01  e=1.733E-77  Homo sapiens
  5izk-assembly1_A  TM=8.733E-01  e=7.160E-76  Homo sapiens
  5izk-assembly2_B  TM=8.613E-01  e=6.030E-67  Homo sapiens

B-factor: mean 83.66, std 23.61, range [30.0, 185.12]

GO terms:
  GO:0001514 selenocysteine incorporation (P, IDA)
  GO:0003924 GTPase activity (F, IDA)

CATH classification: 3.40.50.300

InterPro domains:
  IPR000795 Translational (tr)-type GTP-binding domain [PF00009] (8-211)
  IPR000795 Translational (tr)-type GTP-binding domain [PR00315] (9-22)
  IPR000795 Translational (tr)-type GTP-binding domain [PR00315] (89-99)
  IPR000795 Translational (tr)-type GTP-binding domain [PR00315] (141-150)
  IPR000795 Translational (tr)-type GTP-binding domain [PS51722] (5-217)
  IPR004161 Translation elongation factor EFTu-like, domain 2 [PF03144] (238-301)
  IPR009000 Translation protein, beta-barrel domain superfamily [SSF50447] (216-306)
  IPR027417 P-loop containing nucleoside triphosphate hydrolase [G3DSA:3.40.50.300] (5-218)
  IPR027417 P-loop containing nucleoside triphosphate hydrolase [SSF52540] (7-239)
  IPR049393 Selenocysteine-specific elongation factor, 3rd domain [PF21208] (317-448)
  IPR049394 Selenocysteine-specific elongation factor, C-terminal RIFT domain [PF21131] (465-590)
  IPR050055 Elongation factor Tu GTPase [PTHR43721] (5-445)

Organism: Homo sapiens (NCBI:txid9606)

Sequence (1012 aa):
AGRRVNVNVGVLGHIDSGKTALARALSTTARERGITLDLGFSCFSVPLPARLRSSLPPGEPLLQVTLVDCPGHASLIRTIIGGAQIIDLMMLVIDVTKGMQTQSAECLVIGQIACQKLVVVLNKIDLLPEGKRQAAIDKMTKKMQKTLENTKFRGAPIIPVAAKPGGPTEAPQGIPELIELLTSQISIPTRDPSGPFLMSVDHCFSIKGQGTVMTGTILSGSISLGDSVEIPALKVVKKVKSMQMFHMPITSAMQGDRLGICVTQFDPKLLERGLVCAPESLHTVHAALISVEKIPYFRGPLQTKAKFHITVGHETVMGRLMFFSPAPDNFDQEPILDSFNFSQEYLFQEQYLSKGHCPRQQWALVEFEKPVTCPRLCLVIGSRLDTNTCRLAFHGILLHGLEDRNYADSFLPRLKVYKLKHKHGLVERAMDDYSVIGRSLFKKETNIQLFVGLKVHLSTGELGIIDSAFGKFKIHIPGGLSPESKKIEPSQHVVLSLTFKRYVFDTHKRMVQSAGRRVNVNVGVLGHIDSGKTALARALSTTASRGITLDLGFSCFSVPLPARLRSSLPGEPLLQVTLVDCPGHASLIRTIIGGAQIIDLMMLVIDVTKGMQTQSAECLVIGQIACQKLVVVLNKIDLLPEGKRQAAIDKMTKKMQKTLENTKFRGAPIIPVAAKPGGPETEAPQGIPELIELLTSQISIPTRDPSGPFLMSVDHCFSIKGQGTVMTGTILSGSISLGDSVEIPALKVVKKVKSMQMFHMPITSAMQGDRLGICVTQFDPKLLERGLVCAPESLHTVHAALISVEKIPYFRGPLQTKAKFHITVGHETVMGRLMFFSPAPDNFDQEPILDSFNFSQEYLFQEQYLSKGHCPRQQWALVEFEKPVTCPRLCLVIGSRLDADIHTNTCRLAFHGILLHGLEDRNYADSFLPRLKVYKLKHKRAMDDYSVINIQLFVGLKVHLSTGELGIIDSGKFKIHIPGGLSPESKKILHVVLSLTFKRYVFDTHKRMVQS